Protein 3NAP (pdb70)

Foldseek 3Di:
DDQDDDDDDPDVVCVVVVNDDHADPVRDCVVVDDDCVCCVPPPPDDDDDLLVVQQDKDFWDKDQAQKKWAQQQALDAWDKDADLAAQDAGMDTDDWRGHDDSNSQVQLQFWKKFWKKKKKKAFLDCDPVFFKKKKWKDQWQAAFSGMDHDPDPPPPPTDIDMDGCVVPGMDMGIGTQQAPDGIATHNDDTDDRRGQDDRRGRSIIIIMHTPGSMMIMMMGGDNVMDGDDGHGRHDDDDPVCLCDDNSVHGRDDDHDDPVVSNPD/DVPQWPDKAFCQCVQVPDVVRPPGHRWGWMWTHDPPDIDTGRHDDDDDDPDVDDPDDPVVCPVPDDPDDDDLQNQQFDKDFQDKFKAKQVAAAFAWRDKFFPPRSVVDVSNQVSQWQFQFKFFKKKKKKFWADDQQKWFKKKKFKDFQVVPDDVVLVVVSNVHVVSRVVGQIDMDINNPDGMDMDIGGQDDPDPGQGQQVRPTGTMMIIMTTRHGTDHPDIDMIIIIMMMGTHPMDTHHGDNGRRDD/DDDDDPDDDDDDDDDDFPCPPHPDDDGPDQDPDPDRPDDDDDDPPDPPHNDDCVDCLNQQFPKWFQDKWKAFQPAAAQAFTDKDFAFQQRFDADDFDHAFAHHGTSSNQVLLLFFKKFWKKKKKKFWPDDLQWWFKKKKWFDFQWFQLPQADPVNGGPPRVPTDMDIDTDRPDGMDMDIDTTDDPDRIATADAFDAPDDPVDGRTHRDHRRGRDPVPVSGGGGMITMGTNHGTDGDPVPDDRMTMMIMIMGGDPPMDGDHRDDGRDDDDPDDHDDD

Secondary structure (DSSP, 8-state):
--SEESS----HHHHHTTSS-PPBTTS-GGGGS---HHIIIIIS----BHHHHTTS-EEEEEE--SEEEE-TT-----EEEE--STTS-SEEEE-SS----HHHHHHTTEEEEES-EEEEEEES---SSS-EEEEEEE--TTS-SS-EE---S---S--EEEEETTTT-SEEEEE----SSSSEETT----TTTTT--TTS-S-EEEEEES-S-EEEEEEE-TT-EEEEE--PPSEEESGGGG--TTSSPP------HHHHH--/-TTT-SEEEE-TTGGGG-TT-SS------EEEEETTEEEEESS-------TT--PPPGGGGTTTS-SS---HHHHHTS-EEEEEEEEETT--TT-EEEEEEETGGG--HHHHHHHTTBSEEEEEEEEEEEE---TT-EEEEEEEEEESTTTS-HHHHHHHHH-THHHHTSSEEEEETTT-SEEEEEE----SSSSEETTT-----EEEEEEEEEEEE-SS--EEEEEEEEEEEEEEE--B-------/--PPP-PPP------SSTTTT-SSS---PEE-SSSTT------SSBTTBSS-TTBHHHHTTS-EEEEEEEEETTPPTTBEEEEEESSS--EE--SS---SS-EE-HHHHHHTTEEEEES-EEEEEEEE--TT-BEEEEEEEEET--GGGTB-TTSBB--GGGS-EEEEEESS--EEEEEE----SSS-EE-PPPEE-S-TT---EE----SS-STTTTTT--EEEEEEESS--B--TTTS-SEEEEEEEEEE-TT-EEEEE-S-SEEE-SEEEE--

CATH classification: 2.60.120.20

InterPro domains:
  IPR001676 Picornavirus capsid [PF00073] (99-204)
  IPR001676 Picornavirus capsid [PF00073] (416-503)
  IPR014872 Dicistrovirus, capsid-polyprotein, C-terminal [PF08762] (636-837)
  IPR029053 Viral coat protein subunit [G3DSA:2.60.120.20] (1-255)
  IPR029053 Viral coat protein subunit [G3DSA:2.60.120.20] (313-597)
  IPR029053 Viral coat protein subunit [G3DSA:2.60.120.20] (598-868)
  IPR033703 Picornavirus/Calicivirus coat protein [cd00205] (80-249)
  IPR033703 Picornavirus/Calicivirus coat protein [cd00205] (368-573)

Organism: NCBI:txid103442

Sequence (787 aa):
VGFASAGTRDIRSSYVEGKFIPQDITGMSRNHELDEQPSQECIGERILSFSELIKRNSWRYVSDEKSLIYPAYAFDNPAAMYTAADKLPVWTLTPRSGFPTLLTSIGAMYAFYRGGIRLKIVPGVADQPKPLVEVALFTMQDQGYIIKANDYSTDFCSSNIYENFVTKGIAEVQTPYYSRVNTSVVSAPVLYNAGNISPLMPNVMYKITSNSSNILLGHSAADDFRFGFLLGAPLAISATALRDNFTGSSATVSLPTFSNFYLSKQMNVNSSQDTTFEQRSQEKVQAGEINESIEFRNQITTFVHDNPIITEQLIGDSPQPSGDVRSVSDARTHSIIDFLERPQFIGSFLWNTSDIENKEIFSLKLPDALMSPMIREKLSGFTSFSASTVFHIQVNAHPFQCGRLVLAAVPVPDILPLHRLNMLSFDVSNVITLPHVQLDISKETEVLLKIPYVSPFVQYDLVTKFTPWAAFLAHVYAPLNTPSAASLQVNVFAHFEDIKLGFPTSAIVAQSKPLTTIPPTIVVQRPSQYFNNADGVDQGLPLSLKYGNEVILKTPFAGTSSDEMALEYVLKIPNYFSRFKYSSTSLPKQVLWTSPVHPQIIRNHVTVVDAPGQPTLLAYATGFFKYWRGGLVYTFRFVKTNYHSGRVQITFHPFVGYDDVMDSDGKIVRDEYVYRVVVDLRDQTEATLVVPFTSLTPYKVCADVFNSANRPKYNYEPRDFKVYDNTTDQFFTGTLCVSALTPLVSSSAVVSSTIDVLVEVKASDDFEVAVPNTPLWLPVDSLTERP

Nearest PDB structures (foldseek):
  3nap-assembly1_A  TM=1.004E+00  e=5.883E-56  Triatoma virus
  5l7o-assembly1_A  TM=1.001E+00  e=8.497E-45  Triatoma virus
  5lk8-assembly1_A  TM=6.647E-01  e=4.390E-10  Slow bee paralysis virus
  5mv6-assembly1_A  TM=6.563E-01  e=5.537E-10  Deformed wing virus
  5aca-assembly1_3  TM=5.296E-01  e=1.315E-06  Foot-and-mouth disease virus SAT 2

Structure (mmCIF, N/CA/C/O backbone):
data_3NAP
#
_entry.id   3NAP
#
_cell.length_a   343.660
_cell.length_b   360.460
_cell.length_c   341.250
_cell.angle_alpha   90.00
_cell.angle_beta   90.00
_cell.angle_gamma   90.00
#
_symmetry.space_group_name_H-M   'P 21 21 2'
#
loop_
_entity.id
_entity.type
_entity.pdbx_description
1 polymer 'Capsid protein'
2 polymer 'Capsid protein'
3 polymer 'Capsid protein'
4 water water
#
loop_
_atom_site.group_PDB
_atom_site.id
_atom_site.type_symbol
_atom_site.label_atom_id
_atom_site.label_alt_id
_atom_site.label_comp_id
_atom_site.label_asym_id
_atom_site.label_entity_id
_atom_site.label_seq_id
_atom_site.pdbx_PDB_ins_code
_atom_site.Cartn_x
_atom_site.Cartn_y
_atom_site.Cartn_z
_atom_site.occupancy
_atom_site.B_iso_or_equiv
_atom_site.auth_seq_id
_atom_site.auth_comp_id
_atom_site.auth_asym_id
_atom_site.auth_atom_id
_atom_site.pdbx_PDB_model_num
ATOM 1 N N . VAL A 1 1 ? 195.027 279.775 144.520 1.00 74.05 1 VAL A N 1
ATOM 2 C CA . VAL A 1 1 ? 193.706 280.052 143.865 1.00 62.40 1 VAL A CA 1
ATOM 3 C C . VAL A 1 1 ? 193.765 281.476 143.329 1.00 59.31 1 VAL A C 1
ATOM 4 O O . VAL A 1 1 ? 193.015 281.856 142.424 1.00 68.64 1 VAL A O 1
ATOM 8 N N . GLY A 1 2 ? 194.702 282.238 143.887 1.00 36.36 2 GLY A N 1
ATOM 9 C CA . GLY A 1 2 ? 194.877 283.637 143.538 1.00 22.69 2 GLY A CA 1
ATOM 10 C C . GLY A 1 2 ? 194.882 284.375 144.875 1.00 27.71 2 GLY A C 1
ATOM 11 O O . GLY A 1 2 ? 193.973 284.189 145.688 1.00 26.41 2 GLY A O 1
ATOM 12 N N . PHE A 1 3 ? 195.901 285.185 145.133 1.00 17.15 3 PHE A N 1
ATOM 13 C CA . PHE A 1 3 ? 195.970 285.917 146.395 1.00 18.45 3 PHE A CA 1
ATOM 14 C C . PHE A 1 3 ? 195.024 287.115 146.453 1.00 20.76 3 PHE A C 1
ATOM 15 O O . PHE A 1 3 ? 194.498 287.453 147.522 1.00 22.33 3 PHE A O 1
ATOM 23 N N . ALA A 1 4 ? 194.792 287.743 145.301 1.00 17.08 4 ALA A N 1
ATOM 24 C CA . ALA A 1 4 ? 193.961 288.943 145.256 1.00 22.66 4 ALA A CA 1
ATOM 25 C C . ALA A 1 4 ? 192.796 288.913 144.283 1.00 18.64 4 ALA A C 1
ATOM 26 O O . ALA A 1 4 ? 192.744 288.085 143.371 1.00 35.82 4 ALA A O 1
ATOM 28 N N . SER A 1 5 ? 191.863 289.839 144.489 1.00 22.51 5 SER A N 1
ATOM 29 C CA . SER A 1 5 ? 190.718 289.975 143.599 1.00 29.56 5 SER A CA 1
ATOM 30 C C . SER A 1 5 ? 190.188 291.395 143.535 1.00 28.09 5 SER A C 1
ATOM 31 O O . SER A 1 5 ? 190.429 292.221 144.431 1.00 21.91 5 SER A O 1
ATOM 34 N N . ALA A 1 6 ? 189.478 291.663 142.445 1.00 26.00 6 ALA A N 1
ATOM 35 C CA . ALA A 1 6 ? 188.835 292.949 142.218 1.00 25.37 6 ALA A CA 1
ATOM 36 C C . ALA A 1 6 ? 187.413 292.708 142.718 1.00 23.62 6 ALA A C 1
ATOM 37 O O . ALA A 1 6 ? 186.568 292.159 142.001 1.00 24.64 6 ALA A O 1
ATOM 39 N N . GLY A 1 7 ? 187.159 293.098 143.960 1.00 24.68 7 GLY A N 1
ATOM 40 C CA . GLY A 1 7 ? 185.846 292.881 144.531 1.00 24.26 7 GLY A CA 1
ATOM 41 C C . GLY A 1 7 ? 185.943 291.817 145.609 1.00 24.75 7 GLY A C 1
ATOM 42 O O . GLY A 1 7 ? 186.890 291.031 145.636 1.00 22.97 7 GLY A O 1
ATOM 43 N N . THR A 1 8 ? 184.964 291.786 146.503 1.00 29.46 8 THR A N 1
ATOM 44 C CA . THR A 1 8 ? 184.965 290.826 147.595 1.00 27.69 8 THR A CA 1
ATOM 45 C C . THR A 1 8 ? 184.892 289.371 147.089 1.00 29.08 8 THR A C 1
ATOM 46 O O . THR A 1 8 ? 184.106 289.045 146.194 1.00 27.59 8 THR A O 1
ATOM 50 N N . ARG A 1 9 ? 185.723 288.509 147.671 1.00 23.63 9 ARG A N 1
ATOM 51 C CA . ARG A 1 9 ? 185.785 287.098 147.306 1.00 22.92 9 ARG A CA 1
ATOM 52 C C . ARG A 1 9 ? 185.769 286.222 148.572 1.00 25.84 9 ARG A C 1
ATOM 53 O O . ARG A 1 9 ? 185.160 285.151 148.598 1.00 23.31 9 ARG A O 1
ATOM 61 N N . ASP A 1 10 ? 186.440 286.684 149.623 1.00 26.02 10 ASP A N 1
ATOM 62 C CA . ASP A 1 10 ? 186.462 285.949 150.876 1.00 26.34 10 ASP A CA 1
ATOM 63 C C . ASP A 1 10 ? 185.159 286.281 151.618 1.00 27.75 10 ASP A C 1
ATOM 64 O O . ASP A 1 10 ? 185.071 287.245 152.375 1.00 26.91 10 ASP A O 1
ATOM 69 N N . ILE A 1 11 ? 184.150 285.457 151.368 1.00 25.91 11 ILE A N 1
ATOM 70 C CA . ILE A 1 11 ? 182.812 285.608 151.922 1.00 21.96 11 ILE A CA 1
ATOM 71 C C . ILE A 1 11 ? 182.646 284.630 153.095 1.00 26.10 11 ILE A C 1
ATOM 72 O O . ILE A 1 11 ? 183.041 283.461 152.998 1.00 24.20 11 ILE A O 1
ATOM 77 N N . ARG A 1 12 ? 182.082 285.116 154.202 1.00 20.03 12 ARG A N 1
ATOM 78 C CA . ARG A 1 12 ? 181.928 284.312 155.419 1.00 18.39 12 ARG A CA 1
ATOM 79 C C . ARG A 1 12 ? 181.518 282.850 155.225 1.00 25.21 12 ARG A C 1
ATOM 80 O O . ARG A 1 12 ? 182.245 281.936 155.635 1.00 20.15 12 ARG A O 1
ATOM 88 N N . SER A 1 13 ? 180.372 282.610 154.594 1.00 18.21 13 SER A N 1
ATOM 89 C CA . SER A 1 13 ? 179.935 281.231 154.423 1.00 24.28 13 SER A CA 1
ATOM 90 C C . SER A 1 13 ? 180.771 280.432 153.418 1.00 23.85 13 SER A C 1
ATOM 91 O O . SER A 1 13 ? 181.063 279.255 153.652 1.00 20.19 13 SER A O 1
ATOM 94 N N . SER A 1 14 ? 181.168 281.056 152.313 1.00 19.80 14 SER A N 1
ATOM 95 C CA . SER A 1 14 ? 181.964 280.347 151.311 1.00 20.19 14 SER A CA 1
ATOM 96 C C . SER A 1 14 ? 183.249 279.762 151.884 1.00 21.86 14 SER A C 1
ATOM 97 O O . SER A 1 14 ? 183.656 278.662 151.506 1.00 21.45 14 SER A O 1
ATOM 100 N N . TYR A 1 15 ? 183.896 280.476 152.800 1.00 19.01 15 TYR A N 1
ATOM 101 C CA . TYR A 1 15 ? 185.123 279.943 153.362 1.00 19.62 15 TYR A CA 1
ATOM 102 C C . TYR A 1 15 ? 184.834 278.768 154.294 1.00 22.71 15 TYR A C 1
ATOM 103 O O . TYR A 1 15 ? 185.474 277.713 154.189 1.00 24.04 15 TYR A O 1
ATOM 112 N N . VAL A 1 16 ? 183.879 278.947 155.208 1.00 18.35 16 VAL A N 1
ATOM 113 C CA . VAL A 1 16 ? 183.562 277.883 156.152 1.00 21.15 16 VAL A CA 1
ATOM 114 C C . VAL A 1 16 ? 183.047 276.639 155.437 1.00 25.41 16 VAL A C 1
ATOM 115 O O . VAL A 1 16 ? 183.329 275.527 155.862 1.00 22.22 16 VAL A O 1
ATOM 119 N N . GLU A 1 17 ? 182.305 276.824 154.348 1.00 23.59 17 GLU A N 1
ATOM 120 C CA . GLU A 1 17 ? 181.760 275.687 153.608 1.00 18.60 17 GLU A CA 1
ATOM 121 C C . GLU A 1 17 ? 182.780 275.070 152.656 1.00 23.80 17 GLU A C 1
ATOM 122 O O . GLU A 1 17 ? 182.470 274.123 151.944 1.00 26.65 17 GLU A O 1
ATOM 128 N N . GLY A 1 18 ? 183.992 275.611 152.622 1.00 23.61 18 GLY A N 1
ATOM 129 C CA . GLY A 1 18 ? 185.002 275.056 151.734 1.00 11.73 18 GLY A CA 1
ATOM 130 C C . GLY A 1 18 ? 184.895 275.423 150.253 1.00 25.02 18 GLY A C 1
ATOM 131 O O . GLY A 1 18 ? 185.603 274.856 149.427 1.00 24.13 18 GLY A O 1
ATOM 132 N N . LYS A 1 19 ? 184.021 276.358 149.899 1.00 19.80 19 LYS A N 1
ATOM 133 C CA . LYS A 1 19 ? 183.897 276.759 148.506 1.00 21.01 19 LYS A CA 1
ATOM 134 C C . LYS A 1 19 ? 184.992 277.779 148.156 1.00 23.97 19 LYS A C 1
ATOM 135 O O . LYS A 1 19 ? 185.467 277.814 147.029 1.00 32.28 19 LYS A O 1
ATOM 141 N N . PHE A 1 20 ? 185.386 278.621 149.108 1.00 27.86 20 PHE A N 1
ATOM 142 C CA . PHE A 1 20 ? 186.486 279.551 148.856 1.00 22.97 20 PHE A CA 1
ATOM 143 C C . PHE A 1 20 ? 187.703 278.943 149.568 1.00 26.50 20 PHE A C 1
ATOM 144 O O . PHE A 1 20 ? 187.668 278.645 150.772 1.00 26.13 20 PHE A O 1
ATOM 152 N N . ILE A 1 21 ? 188.776 278.743 148.817 1.00 22.13 21 ILE A N 1
ATOM 153 C CA . ILE A 1 21 ? 189.967 278.120 149.374 1.00 23.66 21 ILE A CA 1
ATOM 154 C C . ILE A 1 21 ? 191.188 279.006 149.223 1.00 25.75 21 ILE A C 1
ATOM 155 O O . ILE A 1 21 ? 191.849 278.998 148.188 1.00 30.31 21 ILE A O 1
ATOM 160 N N . PRO A 1 22 ? 191.510 279.778 150.268 1.00 26.79 22 PRO A N 1
ATOM 161 C CA . PRO A 1 22 ? 192.670 280.665 150.189 1.00 23.04 22 PRO A CA 1
ATOM 162 C C . PRO A 1 22 ? 193.988 279.931 149.958 1.00 19.27 22 PRO A C 1
ATOM 163 O O . PRO A 1 22 ? 194.176 278.788 150.388 1.00 22.47 22 PRO A O 1
ATOM 167 N N . GLN A 1 23 ? 194.895 280.604 149.267 1.00 18.38 23 GLN A N 1
ATOM 168 C CA . GLN A 1 23 ? 196.197 280.046 148.956 1.00 17.66 23 GLN A CA 1
ATOM 169 C C . GLN A 1 23 ? 197.203 280.300 150.075 1.00 21.32 23 GLN A C 1
ATOM 170 O O . GLN A 1 23 ? 197.195 281.359 150.714 1.00 20.32 23 GLN A O 1
ATOM 176 N N . ASP A 1 24 ? 198.061 279.317 150.321 1.00 17.02 24 ASP A N 1
ATOM 177 C CA . ASP A 1 24 ? 199.105 279.454 151.326 1.00 18.57 24 ASP A CA 1
ATOM 178 C C . ASP A 1 24 ? 200.137 280.478 150.816 1.00 20.95 24 ASP A C 1
ATOM 179 O O . ASP A 1 24 ? 200.454 280.504 149.627 1.00 15.13 24 ASP A O 1
ATOM 184 N N . ILE A 1 25 ? 200.672 281.313 151.702 1.00 15.63 25 ILE A N 1
ATOM 185 C CA . ILE A 1 25 ? 201.654 282.296 151.263 1.00 15.74 25 ILE A CA 1
ATOM 186 C C . ILE A 1 25 ? 202.845 281.627 150.559 1.00 20.18 25 ILE A C 1
ATOM 187 O O . ILE A 1 25 ? 203.483 282.249 149.722 1.00 19.73 25 ILE A O 1
ATOM 192 N N . THR A 1 26 ? 203.137 280.371 150.895 1.00 16.37 26 THR A N 1
ATOM 193 C CA . THR A 1 26 ? 204.257 279.635 150.294 1.00 18.83 26 THR A CA 1
ATOM 194 C C . THR A 1 26 ? 203.878 278.962 148.981 1.00 21.86 26 THR A C 1
ATOM 195 O O . THR A 1 26 ? 204.740 278.421 148.288 1.00 24.13 26 THR A O 1
ATOM 199 N N . GLY A 1 27 ? 202.594 278.968 148.647 1.00 23.61 27 GLY A N 1
ATOM 200 C CA . GLY A 1 27 ? 202.168 278.323 147.420 1.00 14.04 27 GLY A CA 1
ATOM 201 C C . GLY A 1 27 ? 202.035 276.800 147.525 1.00 25.70 27 GLY A C 1
ATOM 202 O O . GLY A 1 27 ? 201.621 276.156 146.571 1.00 32.24 27 GLY A O 1
ATOM 203 N N . MET A 1 28 ? 202.381 276.214 148.669 1.00 27.88 28 MET A N 1
ATOM 204 C CA . MET A 1 28 ? 202.275 274.766 148.844 1.00 22.13 28 MET A CA 1
ATOM 205 C C . MET A 1 28 ? 201.221 274.509 149.925 1.00 28.17 28 MET A C 1
ATOM 206 O O . MET A 1 28 ? 201.478 274.719 151.119 1.00 25.68 28 MET A O 1
ATOM 211 N N . SER A 1 29 ? 200.044 274.051 149.517 1.00 19.88 29 SER A N 1
ATOM 212 C CA . SER A 1 29 ? 198.962 273.784 150.464 1.00 25.93 29 SER A CA 1
ATOM 213 C C . SER A 1 29 ? 199.357 272.777 151.562 1.00 25.55 29 SER A C 1
ATOM 214 O O . SER A 1 29 ? 198.783 272.764 152.652 1.00 23.38 29 SER A O 1
ATOM 217 N N . ARG A 1 30 ? 200.319 271.920 151.253 1.00 18.55 30 ARG A N 1
ATOM 218 C CA . ARG A 1 30 ? 200.827 270.941 152.202 1.00 23.05 30 ARG A CA 1
ATOM 219 C C . ARG A 1 30 ? 201.265 271.644 153.518 1.00 27.55 30 ARG A C 1
ATOM 220 O O . ARG A 1 30 ? 201.169 271.072 154.609 1.00 24.57 30 ARG A O 1
ATOM 228 N N . ASN A 1 31 ? 201.738 272.885 153.415 1.00 20.32 31 ASN A N 1
ATOM 229 C CA . ASN A 1 31 ? 202.148 273.631 154.602 1.00 21.30 31 ASN A CA 1
ATOM 230 C C . ASN A 1 31 ? 201.034 273.942 155.617 1.00 24.50 31 ASN A C 1
ATOM 231 O O . ASN A 1 31 ? 201.340 274.316 156.751 1.00 20.63 31 ASN A O 1
ATOM 236 N N . HIS A 1 32 ? 199.758 273.812 155.225 1.00 16.29 32 HIS A N 1
ATOM 237 C CA . HIS A 1 32 ? 198.654 274.024 156.170 1.00 20.06 32 HIS A CA 1
ATOM 238 C C . HIS A 1 32 ? 197.665 272.855 156.117 1.00 19.21 32 HIS A C 1
ATOM 239 O O . HIS A 1 32 ? 196.473 272.982 156.435 1.00 24.24 32 HIS A O 1
ATOM 246 N N . GLU A 1 33 ? 198.186 271.703 155.723 1.00 21.99 33 GLU A N 1
ATOM 247 C CA . GLU A 1 33 ? 197.405 270.476 155.641 1.00 28.96 33 GLU A CA 1
ATOM 248 C C . GLU A 1 33 ? 197.537 269.771 157.004 1.00 29.21 33 GLU A C 1
ATOM 249 O O . GLU A 1 33 ? 198.619 269.751 157.611 1.00 22.62 33 GLU A O 1
ATOM 255 N N . LEU A 1 34 ? 196.436 269.214 157.494 1.00 25.35 34 LEU A N 1
ATOM 256 C CA . LEU A 1 34 ? 196.440 268.553 158.788 1.00 25.91 34 LEU A CA 1
ATOM 257 C C . LEU A 1 34 ? 197.483 267.449 158.963 1.00 24.62 34 LEU A C 1
ATOM 258 O O . LEU A 1 34 ? 197.685 266.607 158.088 1.00 35.95 34 LEU A O 1
ATOM 263 N N . ASP A 1 35 ? 198.152 267.488 160.109 1.00 29.28 35 ASP A N 1
ATOM 264 C CA . ASP A 1 35 ? 199.184 266.527 160.493 1.00 23.37 35 ASP A CA 1
ATOM 265 C C . ASP A 1 35 ? 198.693 265.933 161.829 1.00 25.85 35 ASP A C 1
ATOM 266 O O . ASP A 1 35 ? 198.526 266.655 162.818 1.00 27.75 35 ASP A O 1
ATOM 271 N N . GLU A 1 36 ? 198.446 264.630 161.868 1.00 24.26 36 GLU A N 1
ATOM 272 C CA . GLU A 1 36 ? 197.944 264.014 163.093 1.00 27.95 36 GLU A CA 1
ATOM 273 C C . GLU A 1 36 ? 198.994 263.579 164.093 1.00 23.68 36 GLU A C 1
ATOM 274 O O . GLU A 1 36 ? 198.674 263.274 165.246 1.00 26.71 36 GLU A O 1
ATOM 280 N N . GLN A 1 37 ? 200.250 263.576 163.664 1.00 15.79 37 GLN A N 1
ATOM 281 C CA . GLN A 1 37 ? 201.333 263.146 164.526 1.00 23.22 37 GLN A CA 1
ATOM 282 C C . GLN A 1 37 ? 201.437 263.941 165.834 1.00 23.28 37 GLN A C 1
ATOM 283 O O . GLN A 1 37 ? 201.574 263.355 166.909 1.00 22.87 37 GLN A O 1
ATOM 289 N N . PRO A 1 38 ? 201.358 265.280 165.766 1.00 21.71 38 PRO A N 1
ATOM 290 C CA . PRO A 1 38 ? 201.463 266.056 167.010 1.00 16.00 38 PRO A CA 1
ATOM 291 C C . PRO A 1 38 ? 200.506 265.656 168.126 1.00 22.55 38 PRO A C 1
ATOM 292 O O . PRO A 1 38 ? 200.943 265.452 169.265 1.00 19.51 38 PRO A O 1
ATOM 296 N N . SER A 1 39 ? 199.214 265.530 167.825 1.00 11.97 39 SER A N 1
ATOM 297 C CA . SER A 1 39 ? 198.274 265.170 168.884 1.00 21.07 39 SER A CA 1
ATOM 298 C C . SER A 1 39 ? 198.536 263.759 169.393 1.00 18.26 39 SER A C 1
ATOM 299 O O . SER A 1 39 ? 198.459 263.502 170.599 1.00 21.87 39 SER A O 1
ATOM 302 N N . GLN A 1 40 ? 198.869 262.850 168.485 1.00 13.55 40 GLN A N 1
ATOM 303 C CA . GLN A 1 40 ? 199.138 261.466 168.880 1.00 15.95 40 GLN A CA 1
ATOM 304 C C . GLN A 1 40 ? 200.382 261.262 169.731 1.00 18.37 40 GLN A C 1
ATOM 305 O O . GLN A 1 40 ? 200.426 260.350 170.567 1.00 25.33 40 GLN A O 1
ATOM 311 N N . GLU A 1 41 ? 201.396 262.092 169.499 1.00 15.89 41 GLU A N 1
ATOM 312 C CA . GLU A 1 41 ? 202.651 261.980 170.222 1.00 18.80 41 GLU A CA 1
ATOM 313 C C . GLU A 1 41 ? 202.773 262.850 171.445 1.00 17.13 41 GLU A C 1
ATOM 314 O O . GLU A 1 41 ? 203.448 262.467 172.401 1.00 20.67 41 GLU A O 1
ATOM 320 N N . CYS A 1 42 ? 202.132 264.016 171.416 1.00 14.67 42 CYS A N 1
ATOM 321 C CA . CYS A 1 42 ? 202.276 264.979 172.502 1.00 13.94 42 CYS A CA 1
ATOM 322 C C . CYS A 1 42 ? 201.112 265.197 173.420 1.00 16.61 42 CYS A C 1
ATOM 323 O O . CYS A 1 42 ? 201.313 265.472 174.603 1.00 17.82 42 CYS A O 1
ATOM 326 N N . ILE A 1 43 ? 199.902 265.112 172.876 1.00 11.82 43 ILE A N 1
ATOM 327 C CA . ILE A 1 43 ? 198.706 265.399 173.658 1.00 11.88 43 ILE A CA 1
ATOM 328 C C . ILE A 1 43 ? 198.011 264.164 174.173 1.00 16.69 43 ILE A C 1
ATOM 329 O O . ILE A 1 43 ? 197.755 264.063 175.370 1.00 16.04 43 ILE A O 1
ATOM 334 N N . GLY A 1 44 ? 197.700 263.234 173.272 1.00 15.14 44 GLY A N 1
ATOM 335 C CA . GLY A 1 44 ? 197.042 262.000 173.677 1.00 11.96 44 GLY A CA 1
ATOM 336 C C . GLY A 1 44 ? 195.555 261.999 173.376 1.00 18.42 44 GLY A C 1
ATOM 337 O O . GLY A 1 44 ? 194.842 261.032 173.663 1.00 19.87 44 GLY A O 1
ATOM 338 N N . GLU A 1 45 ? 195.083 263.104 172.816 1.00 14.09 45 GLU A N 1
ATOM 339 C CA . GLU A 1 45 ? 193.685 263.245 172.450 1.00 14.47 45 GLU A CA 1
ATOM 340 C C . GLU A 1 45 ? 193.636 264.385 171.455 1.00 20.37 45 GLU A C 1
ATOM 341 O O . GLU A 1 45 ? 194.612 265.122 171.255 1.00 21.31 45 GLU A O 1
ATOM 347 N N . ARG A 1 46 ? 192.485 264.536 170.836 1.00 18.29 46 ARG A N 1
ATOM 348 C CA . ARG A 1 46 ? 192.309 265.608 169.888 1.00 22.63 46 ARG A CA 1
ATOM 349 C C . ARG A 1 46 ? 190.863 266.100 169.964 1.00 19.84 46 ARG A C 1
ATOM 350 O O . ARG A 1 46 ? 189.945 265.410 169.542 1.00 23.84 46 ARG A O 1
ATOM 358 N N . ILE A 1 47 ? 190.666 267.272 170.562 1.00 19.08 47 ILE A N 1
ATOM 359 C CA . ILE A 1 47 ? 189.325 267.831 170.724 1.00 15.39 47 ILE A CA 1
ATOM 360 C C . ILE A 1 47 ? 188.824 268.449 169.421 1.00 22.02 47 ILE A C 1
ATOM 361 O O . ILE A 1 47 ? 189.520 269.234 168.795 1.00 22.73 47 ILE A O 1
ATOM 366 N N . LEU A 1 48 ? 187.618 268.087 169.004 1.00 16.24 48 LEU A N 1
ATOM 367 C CA . LEU A 1 48 ? 187.084 268.622 167.765 1.00 17.17 48 LEU A CA 1
ATOM 368 C C . LEU A 1 48 ? 185.885 269.538 167.886 1.00 18.55 48 LEU A C 1
ATOM 369 O O . LEU A 1 48 ? 185.571 270.257 166.942 1.00 15.84 48 LEU A O 1
ATOM 374 N N . SER A 1 49 ? 185.218 269.526 169.036 1.00 11.38 49 SER A N 1
ATOM 375 C CA . SER A 1 49 ? 184.008 270.320 169.191 1.00 17.01 49 SER A CA 1
ATOM 376 C C . SER A 1 49 ? 183.770 270.815 170.596 1.00 15.21 49 SER A C 1
ATOM 377 O O . SER A 1 49 ? 184.140 270.146 171.562 1.00 15.93 49 SER A O 1
ATOM 380 N N . PHE A 1 50 ? 183.127 271.974 170.714 1.00 10.57 50 PHE A N 1
ATOM 381 C CA . PHE A 1 50 ? 182.804 272.508 172.031 1.00 15.79 50 PHE A CA 1
ATOM 382 C C . PHE A 1 50 ? 181.744 271.621 172.686 1.00 17.81 50 PHE A C 1
ATOM 383 O O . PHE A 1 50 ? 181.493 271.689 173.894 1.00 21.67 50 PHE A O 1
ATOM 391 N N . SER A 1 51 ? 181.129 270.783 171.866 1.00 13.10 51 SER A N 1
ATOM 392 C CA . SER A 1 51 ? 180.154 269.814 172.331 1.00 17.63 51 SER A CA 1
ATOM 393 C C . SER A 1 51 ? 180.854 268.901 173.357 1.00 20.94 51 SER A C 1
ATOM 394 O O . SER A 1 51 ? 180.249 268.449 174.333 1.00 21.43 51 SER A O 1
ATOM 397 N N . GLU A 1 52 ? 182.132 268.616 173.123 1.00 17.54 52 GLU A N 1
ATOM 398 C CA . GLU A 1 52 ? 182.889 267.780 174.044 1.00 18.55 52 GLU A CA 1
ATOM 399 C C . GLU A 1 52 ? 183.193 268.535 175.339 1.00 20.16 52 GLU A C 1
ATOM 400 O O . GLU A 1 52 ? 183.014 268.010 176.428 1.00 20.33 52 GLU A O 1
ATOM 406 N N . LEU A 1 53 ? 183.645 269.775 175.219 1.00 14.06 53 LEU A N 1
ATOM 407 C CA . LEU A 1 53 ? 183.989 270.556 176.395 1.00 14.44 53 LEU A CA 1
ATOM 408 C C . LEU A 1 53 ? 182.827 270.822 177.346 1.00 15.73 53 LEU A C 1
ATOM 409 O O . LEU A 1 53 ? 183.021 270.801 178.558 1.00 17.95 53 LEU A O 1
ATOM 414 N N . ILE A 1 54 ? 181.624 271.073 176.825 1.00 12.97 54 ILE A N 1
ATOM 415 C CA . ILE A 1 54 ? 180.525 271.381 177.738 1.00 14.34 54 I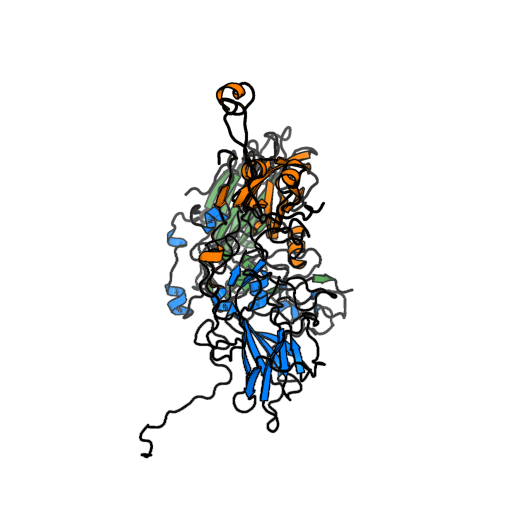LE A CA 1
ATOM 416 C C . ILE A 1 54 ? 179.991 270.174 178.483 1.00 19.00 54 ILE A C 1
ATOM 417 O O . ILE A 1 54 ? 179.134 270.318 179.355 1.00 16.45 54 ILE A O 1
ATOM 422 N N . LYS A 1 55 ? 180.487 268.986 178.147 1.00 12.64 55 LYS A N 1
ATOM 423 C CA . LYS A 1 55 ? 180.053 267.787 178.849 1.00 13.42 55 LYS A CA 1
ATOM 424 C C . LYS A 1 55 ? 180.911 267.612 180.099 1.00 15.43 55 LYS A C 1
ATOM 425 O O . LYS A 1 55 ? 180.627 266.756 180.925 1.00 18.14 55 LYS A O 1
ATOM 431 N N . ARG A 1 56 ? 181.956 268.437 180.232 1.00 12.62 56 ARG A N 1
ATOM 432 C CA . ARG A 1 56 ? 182.814 268.448 181.428 1.00 14.03 56 ARG A CA 1
ATOM 433 C C . ARG A 1 56 ? 182.106 269.341 182.463 1.00 17.73 56 ARG A C 1
ATOM 434 O O . ARG A 1 56 ? 181.632 270.420 182.127 1.00 15.21 56 ARG A O 1
ATOM 442 N N . ASN A 1 57 ? 182.049 268.906 183.714 1.00 15.08 57 ASN A N 1
ATOM 443 C CA . ASN A 1 57 ? 181.377 269.679 184.760 1.00 14.01 57 ASN A CA 1
ATOM 444 C C . ASN A 1 57 ? 182.234 270.784 185.341 1.00 13.71 57 ASN A C 1
ATOM 445 O O . ASN A 1 57 ? 183.449 270.668 185.392 1.00 17.96 57 ASN A O 1
ATOM 450 N N . SER A 1 58 ? 181.594 271.873 185.752 1.00 11.70 58 SER A N 1
ATOM 451 C CA . SER A 1 58 ? 182.300 272.992 186.379 1.00 13.76 58 SER A CA 1
ATOM 452 C C . SER A 1 58 ? 181.383 273.618 187.428 1.00 16.77 58 SER A C 1
ATOM 453 O O . SER A 1 58 ? 180.155 273.476 187.360 1.00 15.37 58 SER A O 1
ATOM 456 N N . TRP A 1 59 ? 181.976 274.278 188.417 1.00 17.73 59 TRP A N 1
ATOM 457 C CA . TRP A 1 59 ? 181.190 274.848 189.502 1.00 11.58 59 TRP A CA 1
ATOM 458 C C . TRP A 1 59 ? 180.537 276.175 189.170 1.00 14.50 59 TRP A C 1
ATOM 459 O O . TRP A 1 59 ? 181.153 277.094 188.619 1.00 22.10 59 TRP A O 1
ATOM 470 N N . ARG A 1 60 ? 179.270 276.252 189.552 1.00 16.70 60 ARG A N 1
ATOM 471 C CA . ARG A 1 60 ? 178.406 277.372 189.240 1.00 13.32 60 ARG A CA 1
ATOM 472 C C . ARG A 1 60 ? 177.961 278.290 190.370 1.00 18.96 60 ARG A C 1
ATOM 473 O O . ARG A 1 60 ? 177.899 279.506 190.207 1.00 18.97 60 ARG A O 1
ATOM 481 N N . TYR A 1 61 ? 177.669 277.714 191.523 1.00 17.64 61 TYR A N 1
ATOM 482 C CA . TYR A 1 61 ? 177.109 278.517 192.585 1.00 15.52 61 TYR A CA 1
ATOM 483 C C . TYR A 1 61 ? 177.250 277.875 193.949 1.00 18.18 61 TYR A C 1
ATOM 484 O O . TYR A 1 61 ? 177.242 276.648 194.074 1.00 20.94 61 TYR A O 1
ATOM 493 N N . VAL A 1 62 ? 177.364 278.711 194.972 1.00 13.70 62 VAL A N 1
ATOM 494 C CA . VAL A 1 62 ? 177.461 278.223 196.337 1.00 13.61 62 VAL A CA 1
ATOM 495 C C . VAL A 1 62 ? 176.219 278.673 197.083 1.00 17.44 62 VAL A C 1
ATOM 496 O O . VAL A 1 62 ? 175.888 279.851 197.068 1.00 23.55 62 VAL A O 1
ATOM 500 N N . SER A 1 63 ? 175.532 277.739 197.723 1.00 17.31 63 SER A N 1
ATOM 501 C CA . SER A 1 63 ? 174.343 278.074 198.486 1.00 19.51 63 SER A CA 1
ATOM 502 C C . SER A 1 63 ? 174.577 277.892 199.973 1.00 18.66 63 SER A C 1
ATOM 503 O O . SER A 1 63 ? 175.258 276.951 200.407 1.00 24.94 63 SER A O 1
ATOM 506 N N . ASP A 1 64 ? 173.976 278.778 200.751 1.00 18.59 64 ASP A N 1
ATOM 507 C CA . ASP A 1 64 ? 174.086 278.740 202.211 1.00 27.93 64 ASP A CA 1
ATOM 508 C C . ASP A 1 64 ? 172.697 278.404 202.823 1.00 22.53 64 ASP A C 1
ATOM 509 O O . ASP A 1 64 ? 172.455 278.606 204.014 1.00 31.28 64 ASP A O 1
ATOM 514 N N . GLU A 1 65 ? 171.797 277.903 201.982 1.00 19.56 65 GLU A N 1
ATOM 515 C CA . GLU A 1 65 ? 170.459 277.497 202.389 1.00 19.04 65 GLU A CA 1
ATOM 516 C C . GLU A 1 65 ? 170.402 275.970 202.426 1.00 21.38 65 GLU A C 1
ATOM 517 O O . GLU A 1 65 ? 170.957 275.320 201.551 1.00 23.01 65 GLU A O 1
ATOM 523 N N . LYS A 1 66 ? 169.730 275.387 203.413 1.00 17.27 66 LYS A N 1
ATOM 524 C CA . LYS A 1 66 ? 169.625 273.929 203.452 1.00 15.49 66 LYS A CA 1
ATOM 525 C C . LYS A 1 66 ? 168.616 273.426 202.418 1.00 19.78 66 LYS A C 1
ATOM 526 O O . LYS A 1 66 ? 168.737 272.301 201.907 1.00 23.71 66 LYS A O 1
ATOM 532 N N . SER A 1 67 ? 167.611 274.249 202.124 1.00 16.33 67 SER A N 1
ATOM 533 C CA . SER A 1 67 ? 166.605 273.893 201.125 1.00 18.37 67 SER A CA 1
ATOM 534 C C . SER A 1 67 ? 166.484 275.099 200.195 1.00 18.82 67 SER A C 1
ATOM 535 O O . SER A 1 67 ? 166.119 276.202 200.602 1.00 23.44 67 SER A O 1
ATOM 538 N N . LEU A 1 68 ? 166.761 274.854 198.926 1.00 19.23 68 LEU A N 1
ATOM 539 C CA . LEU A 1 68 ? 166.845 275.905 197.928 1.00 16.26 68 LEU A CA 1
ATOM 540 C C . LEU A 1 68 ? 166.073 275.658 196.636 1.00 17.05 68 LEU A C 1
ATOM 541 O O . LEU A 1 68 ? 165.969 274.522 196.180 1.00 21.55 68 LEU A O 1
ATOM 546 N N . ILE A 1 69 ? 165.532 276.721 196.047 1.00 16.72 69 ILE A N 1
ATOM 547 C CA . ILE A 1 69 ? 164.862 276.617 194.749 1.00 12.58 69 ILE A CA 1
ATOM 548 C C . ILE A 1 69 ? 165.939 277.205 193.822 1.00 18.20 69 ILE A C 1
ATOM 549 O O . ILE A 1 69 ? 166.410 278.321 194.047 1.00 18.92 69 ILE A O 1
ATOM 554 N N . TYR A 1 70 ? 166.348 276.464 192.798 1.00 14.79 70 TYR A N 1
ATOM 555 C CA . TYR A 1 70 ? 167.407 276.936 191.910 1.00 18.18 70 TYR A CA 1
ATOM 556 C C . TYR A 1 70 ? 166.997 276.884 190.421 1.00 19.52 70 TYR A C 1
ATOM 557 O O . TYR A 1 70 ? 166.480 275.869 189.962 1.00 24.68 70 TYR A O 1
ATOM 566 N N . PRO A 1 71 ? 167.227 277.983 189.658 1.00 23.97 71 PRO A N 1
ATOM 567 C CA . PRO A 1 71 ? 166.907 278.137 188.222 1.00 30.94 71 PRO A CA 1
ATOM 568 C C . PRO A 1 71 ? 167.822 277.327 187.284 1.00 32.44 71 PRO A C 1
ATOM 569 O O . PRO A 1 71 ? 168.777 277.844 186.693 1.00 28.38 71 PRO A O 1
ATOM 573 N N . ALA A 1 72 ? 167.482 276.054 187.149 1.00 25.75 72 ALA A N 1
ATOM 574 C CA . ALA A 1 72 ? 168.221 275.099 186.350 1.00 20.32 72 ALA A CA 1
ATOM 575 C C . ALA A 1 72 ? 168.717 275.551 184.976 1.00 24.01 72 ALA A C 1
ATOM 576 O O . ALA A 1 72 ? 169.904 275.442 184.671 1.00 21.77 72 ALA A O 1
ATOM 578 N N . TYR A 1 73 ? 167.813 276.046 184.143 1.00 17.57 73 TYR A N 1
ATOM 579 C CA . TYR A 1 73 ? 168.200 276.454 182.807 1.00 17.24 73 TYR A CA 1
ATOM 580 C C . TYR A 1 73 ? 168.572 277.924 182.618 1.00 17.39 73 TYR A C 1
ATOM 581 O O . TYR A 1 73 ? 168.558 278.420 181.498 1.00 29.32 73 TYR A O 1
ATOM 590 N N . ALA A 1 74 ? 168.910 278.617 183.702 1.00 19.43 74 ALA A N 1
ATOM 591 C CA . ALA A 1 74 ? 169.326 280.026 183.620 1.00 16.78 74 ALA A CA 1
ATOM 592 C C . ALA A 1 74 ? 170.842 280.032 183.362 1.00 20.83 74 ALA A C 1
ATOM 593 O O . ALA A 1 74 ? 171.619 279.557 184.189 1.00 24.23 74 ALA A O 1
ATOM 595 N N . PHE A 1 75 ? 171.266 280.574 182.227 1.00 17.08 75 PHE A N 1
ATOM 596 C CA . PHE A 1 75 ? 172.687 280.549 181.870 1.00 16.03 75 PHE A CA 1
ATOM 597 C C . PHE A 1 75 ? 173.392 281.891 181.916 1.00 18.94 75 PHE A C 1
ATOM 598 O O . PHE A 1 75 ? 174.433 282.073 181.285 1.00 18.52 75 PHE A O 1
ATOM 606 N N . ASP A 1 76 ? 172.836 282.827 182.671 1.00 15.14 76 ASP A N 1
ATOM 607 C CA . ASP A 1 76 ? 173.416 284.161 182.778 1.00 14.26 76 ASP A CA 1
ATOM 608 C C . ASP A 1 76 ? 174.753 284.167 183.502 1.00 14.88 76 ASP A C 1
ATOM 609 O O . ASP A 1 76 ? 175.055 283.271 184.290 1.00 18.83 76 ASP A O 1
ATOM 614 N N . ASN A 1 77 ? 175.545 285.194 183.239 1.00 17.48 77 ASN A N 1
ATOM 615 C CA . ASN A 1 77 ? 176.842 285.332 183.879 1.00 17.35 77 ASN A CA 1
ATOM 616 C C . ASN A 1 77 ? 176.863 286.603 184.725 1.00 17.29 77 ASN A C 1
ATOM 617 O O . ASN A 1 77 ? 176.019 287.476 184.563 1.00 17.64 77 ASN A O 1
ATOM 622 N N . PRO A 1 78 ? 177.826 286.730 185.640 1.00 18.67 78 PRO A N 1
ATOM 623 C CA . PRO A 1 78 ? 177.879 287.913 186.506 1.00 12.92 78 PRO A CA 1
ATOM 624 C C . PRO A 1 78 ? 178.075 289.269 185.864 1.00 19.05 78 PRO A C 1
ATOM 625 O O . PRO A 1 78 ? 178.600 289.384 184.756 1.00 22.40 78 PRO A O 1
ATOM 629 N N . ALA A 1 79 ? 177.638 290.293 186.589 1.00 16.78 79 ALA A N 1
ATOM 630 C CA . ALA A 1 79 ? 177.824 291.686 186.190 1.00 18.67 79 ALA A CA 1
ATOM 631 C C . ALA A 1 79 ? 179.206 292.039 186.750 1.00 19.71 79 ALA A C 1
ATOM 632 O O . ALA A 1 79 ? 179.571 291.616 187.856 1.00 18.92 79 ALA A O 1
ATOM 634 N N . ALA A 1 80 ? 179.968 292.825 186.007 1.00 14.68 80 ALA A N 1
ATOM 635 C CA . ALA A 1 80 ? 181.310 293.162 186.450 1.00 17.36 80 ALA A CA 1
ATOM 636 C C . ALA A 1 80 ? 181.556 294.654 186.500 1.00 19.85 80 ALA A C 1
ATOM 637 O O . ALA A 1 80 ? 180.978 295.415 185.715 1.00 19.33 80 ALA A O 1
ATOM 639 N N . MET A 1 81 ? 182.414 295.070 187.426 1.00 18.64 81 MET A N 1
ATOM 640 C CA . MET A 1 81 ? 182.784 296.479 187.524 1.00 23.53 81 MET A CA 1
ATOM 641 C C . MET A 1 81 ? 184.292 296.553 187.630 1.00 21.63 81 MET A C 1
ATOM 642 O O . MET A 1 81 ? 184.933 295.679 188.218 1.00 21.56 81 MET A O 1
ATOM 647 N N . TYR A 1 82 ? 184.855 297.607 187.056 1.00 23.07 82 TYR A N 1
ATOM 648 C CA . TYR A 1 82 ? 186.293 297.807 187.062 1.00 22.30 82 TYR A CA 1
ATOM 649 C C . TYR A 1 82 ? 186.641 299.207 187.506 1.00 26.81 82 TYR A C 1
ATOM 650 O O . TYR A 1 82 ? 185.906 300.150 187.226 1.00 24.80 82 TYR A O 1
ATOM 659 N N . THR A 1 83 ? 187.765 299.343 188.195 1.00 23.80 83 THR A N 1
ATOM 660 C CA . THR A 1 83 ? 188.236 300.664 188.582 1.00 27.43 83 THR A CA 1
ATOM 661 C C . THR A 1 83 ? 189.720 300.627 188.858 1.00 29.19 83 THR A C 1
ATOM 662 O O . THR A 1 83 ? 190.261 299.599 189.277 1.00 26.09 83 THR A O 1
ATOM 666 N N . ALA A 1 84 ? 190.379 301.747 188.602 1.00 28.95 84 ALA A N 1
ATOM 667 C CA . ALA A 1 84 ? 191.805 301.850 188.854 1.00 30.87 84 ALA A CA 1
ATOM 668 C C . ALA A 1 84 ? 192.021 302.908 189.930 1.00 29.61 84 ALA A C 1
ATOM 669 O O . ALA A 1 84 ? 193.147 303.305 190.215 1.00 35.26 84 ALA A O 1
ATOM 671 N N . ALA A 1 85 ? 190.920 303.347 190.532 1.00 31.25 85 ALA A N 1
ATOM 672 C CA . ALA A 1 85 ? 190.952 304.355 191.587 1.00 29.57 85 ALA A CA 1
ATOM 673 C C . ALA A 1 85 ? 191.581 303.818 192.860 1.00 34.70 85 ALA A C 1
ATOM 674 O O . ALA A 1 85 ? 191.341 302.679 193.254 1.00 39.07 85 ALA A O 1
ATOM 676 N N . ASP A 1 86 ? 192.353 304.661 193.529 1.00 38.45 86 ASP A N 1
ATOM 677 C CA . ASP A 1 86 ? 193.027 304.254 194.746 1.00 40.37 86 ASP A CA 1
ATOM 678 C C . ASP A 1 86 ? 192.189 303.645 195.840 1.00 39.05 86 ASP A C 1
ATOM 679 O O . ASP A 1 86 ? 191.082 304.088 196.127 1.00 40.72 86 ASP A O 1
ATOM 684 N N . LYS A 1 87 ? 192.750 302.600 196.432 1.00 38.05 87 LYS A N 1
ATOM 685 C CA . LYS A 1 87 ? 192.149 301.884 197.535 1.00 41.57 87 LYS A CA 1
ATOM 686 C C . LYS A 1 87 ? 190.831 301.154 197.287 1.00 40.38 87 LYS A C 1
ATOM 687 O O . LYS A 1 87 ? 190.223 300.637 198.216 1.00 46.91 87 LYS A O 1
ATOM 693 N N . LEU A 1 88 ? 190.390 301.097 196.037 1.00 40.01 88 LEU A N 1
ATOM 694 C CA . LEU A 1 88 ? 189.172 300.359 195.702 1.00 34.75 88 LEU A CA 1
ATOM 695 C C . LEU A 1 88 ? 189.560 299.030 195.049 1.00 36.51 88 LEU A C 1
ATOM 696 O O . LEU A 1 88 ? 190.551 298.962 194.320 1.00 33.52 88 LEU A O 1
ATOM 701 N N . PRO A 1 89 ? 188.802 297.953 195.305 1.00 38.17 89 PRO A N 1
ATOM 702 C CA . PRO A 1 89 ? 189.160 296.673 194.671 1.00 36.18 89 PRO A CA 1
ATOM 703 C C . PRO A 1 89 ? 189.032 296.854 193.145 1.00 31.09 89 PRO A C 1
ATOM 704 O O . PRO A 1 89 ? 188.048 297.423 192.652 1.00 25.46 89 PRO A O 1
ATOM 708 N N . VAL A 1 90 ? 190.037 296.390 192.405 1.00 24.06 90 VAL A N 1
ATOM 709 C CA . VAL A 1 90 ? 190.064 296.573 190.960 1.00 18.55 90 VAL A CA 1
ATOM 710 C C . VAL A 1 90 ? 188.879 295.986 190.208 1.00 25.12 90 VAL A C 1
ATOM 711 O O . VAL A 1 90 ? 188.283 296.654 189.349 1.00 24.29 90 VAL A O 1
ATOM 715 N N . TRP A 1 91 ? 188.528 294.747 190.537 1.00 17.77 91 TRP A N 1
ATOM 716 C CA . TRP A 1 91 ? 187.413 294.085 189.883 1.00 17.28 91 TRP A CA 1
ATOM 717 C C . TRP A 1 91 ? 186.370 293.650 190.892 1.00 21.09 91 TRP A C 1
ATOM 718 O O . TRP A 1 91 ? 186.715 293.278 192.004 1.00 21.30 91 TRP A O 1
ATOM 729 N N . THR A 1 92 ? 185.094 293.721 190.525 1.00 16.98 92 THR A N 1
ATOM 730 C CA . THR A 1 92 ? 184.054 293.200 191.402 1.00 25.56 92 THR A CA 1
ATOM 731 C C . THR A 1 92 ? 183.063 292.461 190.488 1.00 22.96 92 THR A C 1
ATOM 732 O O . THR A 1 92 ? 182.778 292.894 189.361 1.00 21.18 92 THR A O 1
ATOM 736 N N . LEU A 1 93 ? 182.582 291.320 190.962 1.00 19.46 93 LEU A N 1
ATOM 737 C CA . LEU A 1 93 ? 181.629 290.511 190.221 1.00 22.94 93 LEU A CA 1
ATOM 738 C C . LEU A 1 93 ? 180.364 290.355 191.048 1.00 23.28 93 LEU A C 1
ATOM 739 O O . LEU A 1 93 ? 180.432 290.089 192.242 1.00 32.56 93 LEU A O 1
ATOM 744 N N . THR A 1 94 ? 179.214 290.506 190.408 1.00 27.14 94 THR A N 1
ATOM 745 C CA . THR A 1 94 ? 177.931 290.367 191.083 1.00 21.59 94 THR A CA 1
ATOM 746 C C . THR A 1 94 ? 177.092 289.373 190.299 1.00 22.74 94 THR A C 1
ATOM 747 O O . THR A 1 94 ? 176.502 289.697 189.265 1.00 25.66 94 THR A O 1
ATOM 751 N N . PRO A 1 95 ? 177.001 288.148 190.800 1.00 21.72 95 PRO A N 1
ATOM 752 C CA . PRO A 1 95 ? 176.232 287.111 190.113 1.00 21.51 95 PRO A CA 1
ATOM 753 C C . PRO A 1 95 ? 174.746 287.226 190.299 1.00 21.36 95 PRO A C 1
ATOM 754 O O . PRO A 1 95 ? 174.277 287.891 191.222 1.00 25.60 95 PRO A O 1
ATOM 758 N N . ARG A 1 96 ? 174.018 286.601 189.381 1.00 22.31 96 ARG A N 1
ATOM 759 C CA . ARG A 1 96 ? 172.571 286.522 189.469 1.00 23.68 96 ARG A CA 1
ATOM 760 C C . ARG A 1 96 ? 172.362 285.008 189.717 1.00 20.40 96 ARG A C 1
ATOM 761 O O . ARG A 1 96 ? 172.203 284.587 190.855 1.00 30.68 96 ARG A O 1
ATOM 769 N N . SER A 1 97 ? 172.434 284.186 188.674 1.00 20.27 97 SER A N 1
ATOM 770 C CA . SER A 1 97 ? 172.239 282.742 188.842 1.00 23.89 97 SER A CA 1
ATOM 771 C C . SER A 1 97 ? 173.505 281.989 189.210 1.00 23.84 97 SER A C 1
ATOM 772 O O . SER A 1 97 ? 173.440 280.841 189.629 1.00 29.07 97 SER A O 1
ATOM 775 N N . GLY A 1 98 ? 174.657 282.626 189.059 1.00 21.50 98 GLY A N 1
ATOM 776 C CA . GLY A 1 98 ? 175.900 281.955 189.387 1.00 20.09 98 GLY A CA 1
ATOM 777 C C . GLY A 1 98 ? 177.089 282.503 188.625 1.00 18.10 98 GLY A C 1
ATOM 778 O O . GLY A 1 98 ? 176.984 283.514 187.931 1.00 21.87 98 GLY A O 1
ATOM 779 N N . PHE A 1 99 ? 178.236 281.851 188.763 1.00 21.10 99 PHE A N 1
ATOM 780 C CA . PHE A 1 99 ? 179.422 282.304 188.061 1.00 12.07 99 PHE A CA 1
ATOM 781 C C . PHE A 1 99 ? 179.622 281.528 186.779 1.00 16.04 99 PHE A C 1
ATOM 782 O O . PHE A 1 99 ? 178.972 280.501 186.551 1.00 17.69 99 PHE A O 1
ATOM 790 N N . PRO A 1 100 ? 180.529 282.000 185.917 1.00 17.67 100 PRO A N 1
ATOM 791 C CA . PRO A 1 100 ? 180.672 281.241 184.674 1.00 18.34 100 PRO A CA 1
ATOM 792 C C . PRO A 1 100 ? 181.238 279.837 184.720 1.00 16.40 100 PRO A C 1
ATOM 793 O O . PRO A 1 100 ? 182.156 279.540 185.459 1.00 21.46 100 PRO A O 1
ATOM 797 N N . THR A 1 101 ? 180.626 278.973 183.922 1.00 15.55 101 THR A N 1
ATOM 798 C CA . THR A 1 101 ? 181.005 277.571 183.809 1.00 12.01 101 THR A CA 1
ATOM 799 C C . THR A 1 101 ? 181.310 277.286 182.346 1.00 16.94 101 THR A C 1
ATOM 800 O O . THR A 1 101 ? 181.112 278.148 181.480 1.00 16.00 101 THR A O 1
ATOM 804 N N . LEU A 1 102 ? 181.787 276.083 182.052 1.00 11.52 102 LEU A N 1
ATOM 805 C CA . LEU A 1 102 ? 182.053 275.770 180.661 1.00 13.69 102 LEU A CA 1
ATOM 806 C C . LEU A 1 102 ? 180.713 275.876 179.926 1.00 20.25 102 LEU A C 1
ATOM 807 O O . LEU A 1 102 ? 180.635 276.462 178.848 1.00 17.35 102 LEU A O 1
ATOM 812 N N . LEU A 1 103 ? 179.650 275.352 180.534 1.00 16.05 103 LEU A N 1
ATOM 813 C CA . LEU A 1 103 ? 178.332 275.409 179.912 1.00 12.18 103 LEU A CA 1
ATOM 814 C C . LEU A 1 103 ? 177.900 276.845 179.594 1.00 22.47 103 LEU A C 1
ATOM 815 O O . LEU A 1 103 ? 177.503 277.128 178.459 1.00 15.39 103 LEU A O 1
ATOM 820 N N . THR A 1 104 ? 177.969 277.753 180.574 1.00 9.21 104 THR A N 1
ATOM 821 C CA . THR A 1 104 ? 177.523 279.121 180.310 1.00 13.20 104 THR A CA 1
ATOM 822 C C . THR A 1 104 ? 178.529 279.967 179.549 1.00 19.38 104 THR A C 1
ATOM 823 O O . THR A 1 104 ? 178.146 280.940 178.905 1.00 19.03 104 THR A O 1
ATOM 827 N N . SER A 1 105 ? 179.808 279.607 179.616 1.00 11.83 105 SER A N 1
ATOM 828 C CA . SER A 1 105 ? 180.820 280.383 178.909 1.00 14.68 105 SER A CA 1
ATOM 829 C C . SER A 1 105 ? 180.813 280.060 177.431 1.00 15.92 105 SER A C 1
ATOM 830 O O . SER A 1 105 ? 180.975 280.952 176.608 1.00 16.28 105 SER A O 1
ATOM 833 N N . ILE A 1 106 ? 180.624 278.787 177.092 1.00 13.84 106 ILE A N 1
ATOM 834 C CA . ILE A 1 106 ? 180.544 278.385 175.694 1.00 14.04 106 ILE A CA 1
ATOM 835 C C . ILE A 1 106 ? 179.177 278.878 175.184 1.00 19.88 106 ILE A C 1
ATOM 836 O O . ILE A 1 106 ? 179.046 279.387 174.063 1.00 18.31 106 ILE A O 1
ATOM 841 N N . GLY A 1 107 ? 178.162 278.737 176.029 1.00 13.84 107 GLY A N 1
ATO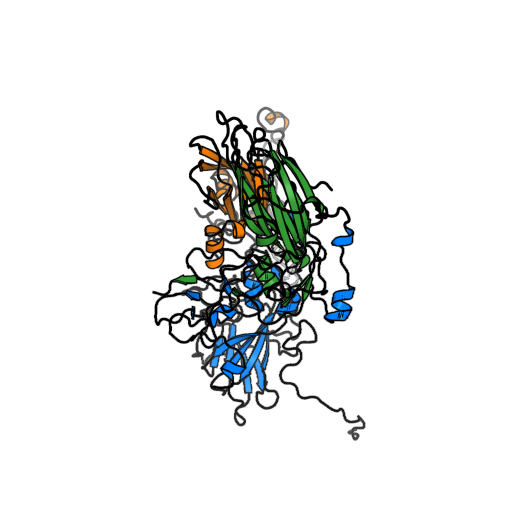M 842 C CA . GLY A 1 107 ? 176.823 279.152 175.652 1.00 8.37 107 GLY A CA 1
ATOM 843 C C . GLY A 1 107 ? 176.705 280.627 175.318 1.00 18.01 107 GLY A C 1
ATOM 844 O O . GLY A 1 107 ? 175.907 281.008 174.461 1.00 14.03 107 GLY A O 1
ATOM 845 N N . ALA A 1 108 ? 177.499 281.464 175.979 1.00 12.71 108 ALA A N 1
ATOM 846 C CA . ALA A 1 108 ? 177.436 282.894 175.721 1.00 14.17 108 ALA A CA 1
ATOM 847 C C . ALA A 1 108 ? 177.801 283.276 174.277 1.00 17.65 108 ALA A C 1
ATOM 848 O O . ALA A 1 108 ? 177.564 284.409 173.860 1.00 20.91 108 ALA A O 1
ATOM 850 N N . MET A 1 109 ? 178.374 282.343 173.515 1.00 11.84 109 MET A N 1
ATOM 851 C CA . MET A 1 109 ? 178.714 282.621 172.116 1.00 15.12 109 MET A CA 1
ATOM 852 C C . MET A 1 109 ? 177.522 282.376 171.191 1.00 16.00 109 MET A C 1
ATOM 853 O O . MET A 1 109 ? 177.548 282.790 170.030 1.00 19.51 109 MET A O 1
ATOM 858 N N . TYR A 1 110 ? 176.485 281.706 171.701 1.00 13.21 110 TYR A N 1
ATOM 859 C CA . TYR A 1 110 ? 175.313 281.356 170.890 1.00 15.23 110 TYR A CA 1
ATOM 860 C C . TYR A 1 110 ? 174.004 281.995 171.328 1.00 17.12 110 TYR A C 1
ATOM 861 O O . TYR A 1 110 ? 173.881 282.501 172.438 1.00 24.47 110 TYR A O 1
ATOM 870 N N . ALA A 1 111 ? 173.012 281.946 170.452 1.00 13.40 111 ALA A N 1
ATOM 871 C CA . ALA A 1 111 ? 171.706 282.506 170.778 1.00 13.98 111 ALA A CA 1
ATOM 872 C C . ALA A 1 111 ? 170.755 281.445 171.335 1.00 15.93 111 ALA A C 1
ATOM 873 O O . ALA A 1 111 ? 169.960 281.728 172.231 1.00 16.32 111 ALA A O 1
ATOM 875 N N . PHE A 1 112 ? 170.856 280.218 170.826 1.00 14.79 112 PHE A N 1
ATOM 876 C CA . PHE A 1 112 ? 169.930 279.165 171.228 1.00 14.05 112 PHE A CA 1
ATOM 877 C C . PHE A 1 112 ? 170.523 277.870 171.766 1.00 18.89 112 PHE A C 1
ATOM 878 O O . PHE A 1 112 ? 171.715 277.598 171.616 1.00 20.28 112 PHE A O 1
ATOM 886 N N . TYR A 1 113 ? 169.656 277.055 172.364 1.00 15.07 113 TYR A N 1
ATOM 887 C CA . TYR A 1 113 ? 170.046 275.737 172.861 1.00 14.74 113 TYR A CA 1
ATOM 888 C C . TYR A 1 113 ? 168.825 274.832 172.935 1.00 17.64 113 TYR A C 1
ATOM 889 O O . TYR A 1 113 ? 167.693 275.296 172.831 1.00 17.63 113 TYR A O 1
ATOM 898 N N . ARG A 1 114 ? 169.073 273.539 173.089 1.00 14.23 114 ARG A N 1
ATOM 899 C CA . ARG A 1 114 ? 168.018 272.550 173.260 1.00 12.70 114 ARG A CA 1
ATOM 900 C C . ARG A 1 114 ? 168.678 271.346 173.900 1.00 17.72 114 ARG A C 1
ATOM 901 O O . ARG A 1 114 ? 169.888 271.129 173.717 1.00 15.45 114 ARG A O 1
ATOM 909 N N . GLY A 1 115 ? 167.904 270.582 174.670 1.00 10.11 115 GLY A N 1
ATOM 910 C CA . GLY A 1 115 ? 168.453 269.390 175.299 1.00 12.69 115 GLY A CA 1
ATOM 911 C C . GLY A 1 115 ? 168.568 269.508 176.799 1.00 16.81 115 GLY A C 1
ATOM 912 O O . GLY A 1 115 ? 168.360 270.578 177.357 1.00 14.78 115 GLY A O 1
ATOM 913 N N . GLY A 1 116 ? 168.919 268.407 177.455 1.00 16.22 116 GLY A N 1
ATOM 914 C CA . GLY A 1 116 ? 169.022 268.415 178.903 1.00 11.63 116 GLY A CA 1
ATOM 915 C C . GLY A 1 116 ? 170.368 268.788 179.487 1.00 18.13 116 GLY A C 1
ATOM 916 O O . GLY A 1 116 ? 171.360 268.952 178.779 1.00 15.86 116 GLY A O 1
ATOM 917 N N . ILE A 1 117 ? 170.397 268.903 180.807 1.00 13.83 117 ILE A N 1
ATOM 918 C CA . ILE A 1 117 ? 171.610 269.271 181.503 1.00 15.07 117 ILE A CA 1
ATOM 919 C C . ILE A 1 117 ? 171.823 268.368 182.700 1.00 16.79 117 ILE A C 1
ATOM 920 O O . ILE A 1 117 ? 170.940 267.606 183.082 1.00 17.88 117 ILE A O 1
ATOM 925 N N . ARG A 1 118 ? 173.010 268.452 183.282 1.00 15.84 118 ARG A N 1
ATOM 926 C CA . ARG A 1 118 ? 173.356 267.636 184.434 1.00 11.17 118 ARG A CA 1
ATOM 927 C C . ARG A 1 118 ? 173.758 268.527 185.598 1.00 13.64 118 ARG A C 1
ATOM 928 O O . ARG A 1 118 ? 174.257 269.642 185.407 1.00 17.19 118 ARG A O 1
ATOM 936 N N . LEU A 1 119 ? 173.526 268.028 186.805 1.00 12.20 119 LEU A N 1
ATOM 937 C CA . LEU A 1 119 ? 173.820 268.771 188.025 1.00 11.42 119 LEU A CA 1
ATOM 938 C C . LEU A 1 119 ? 174.726 267.936 188.936 1.00 18.38 119 LEU A C 1
ATOM 939 O O . LEU A 1 119 ? 174.560 266.712 189.039 1.00 18.18 119 LEU A O 1
ATOM 944 N N . LYS A 1 120 ? 175.695 268.591 189.572 1.00 15.92 120 LYS A N 1
ATOM 945 C CA . LYS A 1 120 ? 176.600 267.917 190.503 1.00 14.24 120 LYS A CA 1
ATOM 946 C C . LYS A 1 120 ? 176.561 268.760 191.774 1.00 16.20 120 LYS A C 1
ATOM 947 O O . LYS A 1 120 ? 176.538 269.996 191.706 1.00 17.04 120 LYS A O 1
ATOM 953 N N . ILE A 1 121 ? 176.532 268.097 192.928 1.00 14.62 121 ILE A N 1
ATOM 954 C CA . ILE A 1 121 ? 176.505 268.800 194.208 1.00 12.55 121 ILE A CA 1
ATOM 955 C C . ILE A 1 121 ? 177.541 268.276 195.199 1.00 17.47 121 ILE A C 1
ATOM 956 O O . ILE A 1 121 ? 177.577 267.070 195.490 1.00 19.02 121 ILE A O 1
ATOM 961 N N . VAL A 1 122 ? 178.381 269.182 195.704 1.00 14.71 122 VAL A N 1
ATOM 962 C CA . VAL A 1 122 ? 179.394 268.852 196.711 1.00 13.91 122 VAL A CA 1
ATOM 963 C C . VAL A 1 122 ? 178.875 269.436 198.028 1.00 17.37 122 VAL A C 1
ATOM 964 O O . VAL A 1 122 ? 178.467 270.597 198.092 1.00 18.08 122 VAL A O 1
ATOM 968 N N . PRO A 1 123 ? 178.867 268.629 199.094 1.00 18.83 123 PRO A N 1
ATOM 969 C CA . PRO A 1 123 ? 178.375 269.114 200.391 1.00 13.51 123 PRO A CA 1
ATOM 970 C C . PRO A 1 123 ? 179.432 269.815 201.221 1.00 18.31 123 PRO A C 1
ATOM 971 O O . PRO A 1 123 ? 180.596 269.415 201.208 1.00 19.82 123 PRO A O 1
ATOM 975 N N . GLY A 1 124 ? 179.034 270.863 201.938 1.00 17.64 124 GLY A N 1
ATOM 976 C CA . GLY A 1 124 ? 179.977 271.540 202.817 1.00 14.33 124 GLY A CA 1
ATOM 977 C C . GLY A 1 124 ? 180.229 270.613 204.008 1.00 17.89 124 GLY A C 1
ATOM 978 O O . GLY A 1 124 ? 181.321 270.543 204.566 1.00 21.51 124 GLY A O 1
ATOM 979 N N . VAL A 1 125 ? 179.185 269.889 204.392 1.00 16.61 125 VAL A N 1
ATOM 980 C CA . VAL A 1 125 ? 179.264 268.934 205.477 1.00 16.00 125 VAL A CA 1
ATOM 981 C C . VAL A 1 125 ? 178.482 267.663 205.166 1.00 17.93 125 VAL A C 1
ATOM 982 O O . VAL A 1 125 ? 177.316 267.721 204.787 1.00 21.54 125 VAL A O 1
ATOM 986 N N . ALA A 1 126 ? 179.132 266.516 205.313 1.00 14.95 126 ALA A N 1
ATOM 987 C CA . ALA A 1 126 ? 178.469 265.235 205.105 1.00 15.65 126 ALA A CA 1
ATOM 988 C C . ALA A 1 126 ? 178.045 264.825 206.527 1.00 20.94 126 ALA A C 1
ATOM 989 O O . ALA A 1 126 ? 178.837 264.259 207.285 1.00 21.21 126 ALA A O 1
ATOM 991 N N . ASP A 1 127 ? 176.804 265.155 206.881 1.00 18.92 127 ASP A N 1
ATOM 992 C CA . ASP A 1 127 ? 176.245 264.887 208.207 1.00 18.87 127 ASP A CA 1
ATOM 993 C C . ASP A 1 127 ? 175.835 263.428 208.354 1.00 19.19 127 ASP A C 1
ATOM 994 O O . ASP A 1 127 ? 174.844 262.993 207.765 1.00 22.77 127 ASP A O 1
ATOM 999 N N . GLN A 1 128 ? 176.576 262.671 209.157 1.00 17.35 128 GLN A N 1
ATOM 1000 C CA . GLN A 1 128 ? 176.288 261.244 209.300 1.00 19.30 128 GLN A CA 1
ATOM 1001 C C . GLN A 1 128 ? 174.839 260.858 209.677 1.00 15.63 128 GLN A C 1
ATOM 1002 O O . GLN A 1 128 ? 174.242 259.996 209.044 1.00 24.16 128 GLN A O 1
ATOM 1008 N N . PRO A 1 129 ? 174.260 261.492 210.702 1.00 20.07 129 PRO A N 1
ATOM 1009 C CA . PRO A 1 129 ? 172.882 261.208 211.146 1.00 20.34 129 PRO A CA 1
ATOM 1010 C C . PRO A 1 129 ? 171.810 261.539 210.094 1.00 22.97 129 PRO A C 1
ATOM 1011 O O . PRO A 1 129 ? 170.786 260.859 210.031 1.00 26.03 129 PRO A O 1
ATOM 1015 N N . LYS A 1 130 ? 172.028 262.599 209.307 1.00 18.44 130 LYS A N 1
ATOM 1016 C CA . LYS A 1 130 ? 171.089 263.021 208.242 1.00 20.34 130 LYS A CA 1
ATOM 1017 C C . LYS A 1 130 ? 171.937 263.254 206.989 1.00 19.11 130 LYS A C 1
ATOM 1018 O O . LYS A 1 130 ? 172.164 264.388 206.565 1.00 18.10 130 LYS A O 1
ATOM 1024 N N . PRO A 1 131 ? 172.376 262.166 206.353 1.00 18.81 131 PRO A N 1
ATOM 1025 C CA . PRO A 1 131 ? 173.224 262.211 205.164 1.00 15.32 131 PRO A CA 1
ATOM 1026 C C . PRO A 1 131 ? 172.611 262.379 203.791 1.00 20.17 131 PRO A C 1
ATOM 1027 O O . PRO A 1 131 ? 173.344 262.565 202.824 1.00 19.24 131 PRO A O 1
ATOM 1031 N N . LEU A 1 132 ? 171.294 262.302 203.684 1.00 16.15 132 LEU A N 1
ATOM 1032 C CA . LEU A 1 132 ? 170.670 262.379 202.373 1.00 15.52 132 LEU A CA 1
ATOM 1033 C C . LEU A 1 132 ? 170.545 263.764 201.762 1.00 18.15 132 LEU A C 1
ATOM 1034 O O . LEU A 1 132 ? 170.526 264.763 202.478 1.00 18.22 132 LEU A O 1
ATOM 1039 N N . VAL A 1 133 ? 170.499 263.810 200.427 1.00 15.51 133 VAL A N 1
ATOM 1040 C CA . VAL A 1 133 ? 170.270 265.057 199.676 1.00 12.83 133 VAL A CA 1
ATOM 1041 C C . VAL A 1 133 ? 169.118 264.700 198.752 1.00 18.10 133 VAL A C 1
ATOM 1042 O O . VAL A 1 133 ? 169.129 263.628 198.123 1.00 15.72 133 VAL A O 1
ATOM 1046 N N . GLU A 1 134 ? 168.160 265.595 198.610 1.00 16.15 134 GLU A N 1
ATOM 1047 C CA . GLU A 1 134 ? 167.093 265.339 197.661 1.00 12.83 134 GLU A CA 1
ATOM 1048 C C . GLU A 1 134 ? 167.169 266.399 196.565 1.00 16.80 134 GLU A C 1
ATOM 1049 O O . GLU A 1 134 ? 167.378 267.583 196.853 1.00 18.61 134 GLU A O 1
ATOM 1055 N N . VAL A 1 135 ? 167.067 265.987 195.309 1.00 14.54 135 VAL A N 1
ATOM 1056 C CA . VAL A 1 135 ? 166.979 266.986 194.255 1.00 12.54 135 VAL A CA 1
ATOM 1057 C C . VAL A 1 135 ? 165.628 266.665 193.619 1.00 17.73 135 VAL A C 1
ATOM 1058 O O . VAL A 1 135 ? 165.381 265.541 193.172 1.00 19.88 135 VAL A O 1
ATOM 1062 N N . ALA A 1 136 ? 164.737 267.646 193.624 1.00 17.01 136 ALA A N 1
ATOM 1063 C CA . ALA A 1 136 ? 163.398 267.463 193.075 1.00 14.91 136 ALA A CA 1
ATOM 1064 C C . ALA A 1 136 ? 163.101 268.407 191.926 1.00 15.39 136 ALA A C 1
ATOM 1065 O O . ALA A 1 136 ? 163.560 269.553 191.906 1.00 17.75 136 ALA A O 1
ATOM 1067 N N . LEU A 1 137 ? 162.326 267.919 190.968 1.00 17.57 137 LEU A N 1
ATOM 1068 C CA . LEU A 1 137 ? 161.910 268.737 189.842 1.00 13.99 137 LEU A CA 1
ATOM 1069 C C . LEU A 1 137 ? 160.916 269.726 190.478 1.00 17.30 137 LEU A C 1
ATOM 1070 O O . LEU A 1 137 ? 160.028 269.335 191.228 1.00 20.33 137 LEU A O 1
ATOM 1075 N N . PHE A 1 138 ? 161.075 271.010 190.214 1.00 17.50 138 PHE A N 1
ATOM 1076 C CA . PHE A 1 138 ? 160.180 272.006 190.802 1.00 17.19 138 PHE A CA 1
ATOM 1077 C C . PHE A 1 138 ? 159.399 272.723 189.694 1.00 21.39 138 PHE A C 1
ATOM 1078 O O . PHE A 1 138 ? 159.983 273.380 188.828 1.00 20.07 138 PHE A O 1
ATOM 1086 N N . THR A 1 139 ? 158.078 272.626 189.739 1.00 16.21 139 THR A N 1
ATOM 1087 C CA . THR A 1 139 ? 157.274 273.201 188.677 1.00 17.50 139 THR A CA 1
ATOM 1088 C C . THR A 1 139 ? 156.229 274.264 188.998 1.00 20.71 139 THR A C 1
ATOM 1089 O O . THR A 1 139 ? 155.499 274.654 188.087 1.00 23.00 139 THR A O 1
ATOM 1093 N N . MET A 1 140 ? 156.138 274.727 190.251 1.00 18.59 140 MET A N 1
ATOM 1094 C CA . MET A 1 140 ? 155.133 275.746 190.617 1.00 20.57 140 MET A CA 1
ATOM 1095 C C . MET A 1 140 ? 155.148 276.896 189.625 1.00 20.83 140 MET A C 1
ATOM 1096 O O . MET A 1 140 ? 156.195 277.499 189.362 1.00 27.98 140 MET A O 1
ATOM 1101 N N . GLN A 1 141 ? 153.977 277.179 189.065 1.00 16.77 141 GLN A N 1
ATOM 1102 C CA . GLN A 1 141 ? 153.824 278.219 188.062 1.00 20.88 141 GLN A CA 1
ATOM 1103 C C . GLN A 1 141 ? 154.074 279.624 188.590 1.00 21.71 141 GLN A C 1
ATOM 1104 O O . GLN A 1 141 ? 154.524 280.507 187.866 1.00 29.20 141 GLN A O 1
ATOM 1110 N N . ASP A 1 142 ? 153.803 279.793 189.872 1.00 25.55 142 ASP A N 1
ATOM 1111 C CA . ASP A 1 142 ? 153.961 281.045 190.586 1.00 29.39 142 ASP A CA 1
ATOM 1112 C C . ASP A 1 142 ? 155.408 281.502 190.830 1.00 31.68 142 ASP A C 1
ATOM 1113 O O . ASP A 1 142 ? 155.663 282.692 190.894 1.00 45.23 142 ASP A O 1
ATOM 1118 N N . GLN A 1 143 ? 156.336 280.560 191.006 1.00 30.55 143 GLN A N 1
ATOM 1119 C CA . GLN A 1 143 ? 157.744 280.872 191.282 1.00 28.51 143 GLN A CA 1
ATOM 1120 C C . GLN A 1 143 ? 158.483 281.601 190.196 1.00 28.39 143 GLN A C 1
ATOM 1121 O O . GLN A 1 143 ? 158.423 281.204 189.043 1.00 28.23 143 GLN A O 1
ATOM 1127 N N . GLY A 1 144 ? 159.217 282.643 190.576 1.00 25.36 144 GLY A N 1
ATOM 1128 C CA . GLY A 1 144 ? 160.028 283.353 189.602 1.00 22.24 144 GLY A CA 1
ATOM 1129 C C . GLY A 1 144 ? 161.246 282.484 189.292 1.00 28.41 144 GLY A C 1
ATOM 1130 O O . GLY A 1 144 ? 161.738 281.731 190.155 1.00 28.12 144 GLY A O 1
ATOM 1131 N N . TYR A 1 145 ? 161.739 282.578 188.063 1.00 23.40 145 TYR A N 1
ATOM 1132 C CA . TYR A 1 145 ? 162.876 281.767 187.656 1.00 24.47 145 TYR A CA 1
ATOM 1133 C C . TYR A 1 145 ? 164.176 282.374 188.179 1.00 23.74 145 TYR A C 1
ATOM 1134 O O . TYR A 1 145 ? 165.043 282.817 187.412 1.00 25.23 145 TYR A O 1
ATOM 1143 N N . ILE A 1 146 ? 164.288 282.376 189.503 1.00 20.93 146 ILE A N 1
ATOM 1144 C CA . ILE A 1 146 ? 165.434 282.924 190.224 1.00 22.18 146 ILE A CA 1
ATOM 1145 C C . ILE A 1 146 ? 165.753 282.063 191.445 1.00 24.38 146 ILE A C 1
ATOM 1146 O O . ILE A 1 146 ? 164.953 281.216 191.845 1.00 29.09 146 ILE A O 1
ATOM 1151 N N . ILE A 1 147 ? 166.920 282.306 192.039 1.00 22.97 147 ILE A N 1
ATOM 1152 C CA . ILE A 1 147 ? 167.351 281.580 193.224 1.00 19.84 147 ILE A CA 1
ATOM 1153 C C . ILE A 1 147 ? 166.557 282.083 194.427 1.00 22.00 147 ILE A C 1
ATOM 1154 O O . ILE A 1 147 ? 166.405 283.286 194.612 1.00 29.89 147 ILE A O 1
ATOM 1159 N N . LYS A 1 148 ? 166.052 281.167 195.242 1.00 21.33 148 LYS A N 1
ATOM 1160 C CA . LYS A 1 148 ? 165.274 281.552 196.412 1.00 24.21 148 LYS A CA 1
ATOM 1161 C C . LYS A 1 148 ? 165.269 280.423 197.446 1.00 25.35 148 LYS A C 1
ATOM 1162 O O . LYS A 1 148 ? 165.251 279.243 197.093 1.00 29.37 148 LYS A O 1
ATOM 1168 N N . ALA A 1 149 ? 165.311 280.782 198.723 1.00 18.90 149 ALA A N 1
ATOM 1169 C CA . ALA A 1 149 ? 165.264 279.778 199.784 1.00 23.66 149 ALA A CA 1
ATOM 1170 C C . ALA A 1 149 ? 163.877 279.154 199.733 1.00 23.64 149 ALA A C 1
ATOM 1171 O O . ALA A 1 149 ? 162.894 279.853 199.505 1.00 26.98 149 ALA A O 1
ATOM 1173 N N . ASN A 1 150 ? 163.796 277.846 199.953 1.00 27.96 150 ASN A N 1
ATOM 1174 C CA . ASN A 1 150 ? 162.519 277.152 199.907 1.00 27.46 150 ASN A CA 1
ATOM 1175 C C . ASN A 1 150 ? 161.611 277.502 201.087 1.00 33.93 150 ASN A C 1
ATOM 1176 O O . ASN A 1 150 ? 161.970 277.274 202.240 1.00 35.10 150 ASN A O 1
ATOM 1181 N N . ASP A 1 151 ? 160.431 278.035 200.770 1.00 46.07 151 ASP A N 1
ATOM 1182 C CA . ASP A 1 151 ? 159.410 278.432 201.750 1.00 56.47 151 ASP A CA 1
ATOM 1183 C C . ASP A 1 151 ? 158.130 277.591 201.532 1.00 58.22 151 ASP A C 1
ATOM 1184 O O . ASP A 1 151 ? 157.167 277.702 202.292 1.00 59.88 151 ASP A O 1
ATOM 1189 N N . TYR A 1 152 ? 158.138 276.762 200.484 1.00 58.04 152 TYR A N 1
ATOM 1190 C CA . TYR A 1 152 ? 157.009 275.886 200.137 1.00 58.92 152 TYR A CA 1
ATOM 1191 C C . TYR A 1 152 ? 156.952 274.656 201.055 1.00 52.84 152 TYR A C 1
ATOM 1192 O O . TYR A 1 152 ? 157.972 274.036 201.367 1.00 61.69 152 TYR A O 1
ATOM 1201 N N . SER A 1 153 ? 155.748 274.307 201.481 1.00 39.68 153 SER A N 1
ATOM 1202 C CA . SER A 1 153 ? 155.550 273.161 202.349 1.00 47.69 153 SER A CA 1
ATOM 1203 C C . SER A 1 153 ? 154.369 272.358 201.820 1.00 43.68 153 SER A C 1
ATOM 1204 O O . SER A 1 153 ? 153.768 271.567 202.548 1.00 40.93 153 SER A O 1
ATOM 1207 N N . THR A 1 154 ? 154.060 272.563 200.540 1.00 43.29 154 THR A N 1
ATOM 1208 C CA . THR A 1 154 ? 152.927 271.906 199.895 1.00 43.27 154 THR A CA 1
ATOM 1209 C C . THR A 1 154 ? 153.215 271.349 198.499 1.00 46.93 154 THR A C 1
ATOM 1210 O O . THR A 1 154 ? 152.285 271.130 197.720 1.00 46.06 154 THR A O 1
ATOM 1214 N N . ASP A 1 155 ? 154.480 271.111 198.167 1.00 45.86 155 ASP A N 1
ATOM 1215 C CA . ASP A 1 155 ? 154.784 270.599 196.836 1.00 51.20 155 ASP A CA 1
ATOM 1216 C C . ASP A 1 155 ? 154.884 269.076 196.795 1.00 47.14 155 ASP A C 1
ATOM 1217 O O . ASP A 1 155 ? 155.926 268.496 196.461 1.00 58.84 155 ASP A O 1
ATOM 1222 N N . PHE A 1 156 ? 153.768 268.437 197.127 1.00 33.14 156 PHE A N 1
ATOM 1223 C CA . PHE A 1 156 ? 153.667 266.987 197.133 1.00 34.61 156 PHE A CA 1
ATOM 1224 C C . PHE A 1 156 ? 153.818 266.330 195.733 1.00 36.20 156 PHE A C 1
ATOM 1225 O O . PHE A 1 156 ? 153.754 266.997 194.689 1.00 37.38 156 PHE A O 1
ATOM 1233 N N . CYS A 1 157 ? 154.033 265.016 195.734 1.00 34.92 157 CYS A N 1
ATOM 1234 C CA . CYS A 1 157 ? 154.179 264.210 194.513 1.00 28.35 157 CYS A CA 1
ATOM 1235 C C . CYS A 1 157 ? 155.111 264.704 193.410 1.00 34.89 157 CYS A C 1
ATOM 1236 O O . CYS A 1 157 ? 154.796 264.565 192.216 1.00 26.92 157 CYS A O 1
ATOM 1239 N N . SER A 1 158 ? 156.254 265.270 193.799 1.00 24.19 158 SER A N 1
ATOM 1240 C CA . SER A 1 158 ? 157.225 265.730 192.823 1.00 22.25 158 SER A CA 1
ATOM 1241 C C . SER A 1 158 ? 158.142 264.577 192.384 1.00 21.07 158 SER A C 1
ATOM 1242 O O . SER A 1 158 ? 158.179 263.507 193.004 1.00 20.19 158 SER A O 1
ATOM 1245 N N . SER A 1 159 ? 158.856 264.797 191.290 1.00 16.45 159 SER A N 1
ATOM 1246 C CA . SER A 1 159 ? 159.821 263.833 190.788 1.00 16.91 159 SER A CA 1
ATOM 1247 C C . SER A 1 159 ? 161.075 264.046 191.658 1.00 16.80 159 SER A C 1
ATOM 1248 O O . SER A 1 159 ? 161.677 265.121 191.616 1.00 20.72 159 SER A O 1
ATOM 1251 N N . ASN A 1 160 ? 161.462 263.037 192.441 1.00 17.42 160 ASN A N 1
ATOM 1252 C CA . ASN A 1 160 ? 162.610 263.161 193.344 1.00 14.02 160 ASN A CA 1
ATOM 1253 C C . ASN A 1 160 ? 163.715 262.141 193.153 1.00 17.02 160 ASN A C 1
ATOM 1254 O O . ASN A 1 160 ? 163.457 260.988 192.797 1.00 23.65 160 ASN A O 1
ATOM 1259 N N . ILE A 1 161 ? 164.951 262.576 193.390 1.00 13.24 161 ILE A N 1
ATOM 1260 C CA . ILE A 1 161 ? 166.088 261.665 193.346 1.00 15.48 161 ILE A CA 1
ATOM 1261 C C . ILE A 1 161 ? 166.788 261.874 194.687 1.00 17.32 161 ILE A C 1
ATOM 1262 O O . ILE A 1 161 ? 166.729 262.968 195.268 1.00 14.18 161 ILE A O 1
ATOM 1267 N N . TYR A 1 162 ? 167.400 260.815 195.206 1.00 16.35 162 TYR A N 1
ATOM 1268 C CA . TYR A 1 162 ? 168.101 260.899 196.482 1.00 13.98 162 TYR A CA 1
ATOM 1269 C C . TYR A 1 162 ? 169.511 260.388 196.326 1.00 17.99 162 TYR A C 1
ATOM 1270 O O . TYR A 1 162 ? 169.758 259.360 195.696 1.00 14.19 162 TYR A O 1
ATOM 1279 N N . GLU A 1 163 ? 170.446 261.106 196.918 1.00 12.79 163 GLU A N 1
ATOM 1280 C CA . GLU A 1 163 ? 171.833 260.712 196.839 1.00 16.22 163 GLU A CA 1
ATOM 1281 C C . GLU A 1 163 ? 172.293 260.783 198.319 1.00 15.54 163 GLU A C 1
ATOM 1282 O O . GLU A 1 163 ? 171.643 261.428 199.158 1.00 18.34 163 GLU A O 1
ATOM 1288 N N . ASN A 1 164 ? 173.365 260.079 198.663 1.00 15.72 164 ASN A N 1
ATOM 1289 C CA . ASN A 1 164 ? 173.843 260.018 200.061 1.00 10.93 164 ASN A CA 1
ATOM 1290 C C . ASN A 1 164 ? 175.244 260.639 200.182 1.00 18.26 164 ASN A C 1
ATOM 1291 O O . ASN A 1 164 ? 176.212 260.108 199.618 1.00 18.71 164 ASN A O 1
ATOM 1296 N N . PHE A 1 165 ? 175.365 261.748 200.915 1.00 12.40 165 PHE A N 1
ATOM 1297 C CA . PHE A 1 165 ? 176.664 262.422 201.035 1.00 15.40 165 PHE A CA 1
ATOM 1298 C C . PHE A 1 165 ? 177.691 261.635 201.819 1.00 18.33 165 PHE A C 1
ATOM 1299 O O . PHE A 1 165 ? 178.883 261.879 201.690 1.00 18.91 165 PHE A O 1
ATOM 1307 N N . VAL A 1 166 ? 177.237 260.696 202.640 1.00 15.05 166 VAL A N 1
ATOM 1308 C CA . VAL A 1 166 ? 178.161 259.902 203.428 1.00 14.80 166 VAL A CA 1
ATOM 1309 C C . VAL A 1 166 ? 178.628 258.649 202.677 1.00 18.20 166 VAL A C 1
ATOM 1310 O O . VAL A 1 166 ? 179.813 258.389 202.606 1.00 16.86 166 VAL A O 1
ATOM 1314 N N . THR A 1 167 ? 177.722 257.884 202.090 1.00 16.55 167 THR A N 1
ATOM 1315 C CA . THR A 1 167 ? 178.151 256.691 201.370 1.00 13.90 167 THR A CA 1
ATOM 1316 C C . THR A 1 167 ? 178.743 256.974 199.982 1.00 21.78 167 THR A C 1
ATOM 1317 O O . THR A 1 167 ? 179.472 256.150 199.440 1.00 17.68 167 THR A O 1
ATOM 1321 N N . LYS A 1 168 ? 178.428 258.124 199.392 1.00 20.05 168 LYS A N 1
ATOM 1322 C CA . LYS A 1 168 ? 178.948 258.450 198.058 1.00 17.29 168 LYS A CA 1
ATOM 1323 C C . LYS A 1 168 ? 179.775 259.741 198.117 1.00 22.25 168 LYS A C 1
ATOM 1324 O O . LYS A 1 168 ? 180.976 259.724 197.832 1.00 22.31 168 LYS A O 1
ATOM 1330 N N . GLY A 1 169 ? 179.148 260.855 198.493 1.00 18.34 169 GLY A N 1
ATOM 1331 C CA . GLY A 1 169 ? 179.898 262.093 198.624 1.00 14.32 169 GLY A CA 1
ATOM 1332 C C . GLY A 1 169 ? 179.557 263.236 197.692 1.00 18.23 169 GLY A C 1
ATOM 1333 O O . GLY A 1 169 ? 179.732 264.391 198.058 1.00 19.47 169 GLY A O 1
ATOM 1334 N N . ILE A 1 170 ? 179.106 262.920 196.483 1.00 15.29 170 ILE A N 1
ATOM 1335 C CA . ILE A 1 170 ? 178.722 263.938 195.514 1.00 12.63 170 ILE A CA 1
ATOM 1336 C C . ILE A 1 170 ? 177.405 263.500 194.880 1.00 17.98 170 ILE A C 1
ATOM 1337 O O . ILE A 1 170 ? 177.246 262.335 194.505 1.00 20.49 170 ILE A O 1
ATOM 1342 N N . ALA A 1 171 ? 176.447 264.417 194.796 1.00 13.63 171 ALA A N 1
ATOM 1343 C CA . ALA A 1 171 ? 175.150 264.100 194.203 1.00 11.78 171 ALA A CA 1
ATOM 1344 C C . ALA A 1 171 ? 175.231 264.335 192.697 1.00 16.35 171 ALA A C 1
ATOM 1345 O O . ALA A 1 171 ? 175.816 265.328 192.255 1.00 15.43 171 ALA A O 1
ATOM 1347 N N . GLU A 1 172 ? 174.649 263.419 191.924 1.00 12.71 172 GLU A N 1
ATOM 1348 C CA . GLU A 1 172 ? 174.657 263.498 190.465 1.00 13.06 172 GLU A CA 1
ATOM 1349 C C . GLU A 1 172 ? 173.251 263.378 189.889 1.00 21.25 172 GLU A C 1
ATOM 1350 O O . GLU A 1 172 ? 172.549 262.387 190.104 1.00 18.15 172 GLU A O 1
ATOM 1356 N N . VAL A 1 173 ? 172.860 264.387 189.122 1.00 15.22 173 VAL A N 1
ATOM 1357 C CA . VAL A 1 173 ? 171.532 264.423 188.555 1.00 11.73 173 VAL A CA 1
ATOM 1358 C C . VAL A 1 173 ? 171.540 264.689 187.057 1.00 16.14 173 VAL A C 1
ATOM 1359 O O . VAL A 1 173 ? 172.448 265.342 186.543 1.00 19.75 173 VAL A O 1
ATOM 1363 N N . GLN A 1 174 ? 170.535 264.167 186.359 1.00 15.89 174 GLN A N 1
ATOM 1364 C CA . GLN A 1 174 ? 170.359 264.445 184.930 1.00 19.51 174 GLN A CA 1
ATOM 1365 C C . GLN A 1 174 ? 168.950 265.036 184.789 1.00 19.39 174 GLN A C 1
ATOM 1366 O O . GLN A 1 174 ? 167.990 264.514 185.356 1.00 19.73 174 GLN A O 1
ATOM 1372 N N . THR A 1 175 ? 168.835 266.124 184.041 1.00 17.47 175 THR A N 1
ATOM 1373 C CA . THR A 1 175 ? 167.563 266.818 183.865 1.00 13.76 175 THR A CA 1
ATOM 1374 C C . THR A 1 175 ? 167.108 266.744 182.428 1.00 15.25 175 THR A C 1
ATOM 1375 O O . THR A 1 175 ? 167.843 267.127 181.528 1.00 19.90 175 THR A O 1
ATOM 1379 N N . PRO A 1 176 ? 165.885 266.271 182.186 1.00 16.53 176 PRO A N 1
ATOM 1380 C CA . PRO A 1 176 ? 165.425 266.195 180.787 1.00 12.66 176 PRO A CA 1
ATOM 1381 C C . PRO A 1 176 ? 165.155 267.593 180.228 1.00 15.38 176 PRO A C 1
ATOM 1382 O O . PRO A 1 176 ? 164.965 268.546 180.985 1.00 13.05 176 PRO A O 1
ATOM 1386 N N . TYR A 1 177 ? 165.153 267.726 178.910 1.00 14.11 177 TYR A N 1
ATOM 1387 C CA . TYR A 1 177 ? 164.874 269.025 178.297 1.00 12.90 177 TYR A CA 1
ATOM 1388 C C . TYR A 1 177 ? 163.497 269.529 178.784 1.00 16.94 177 TYR A C 1
ATOM 1389 O O . TYR A 1 177 ? 163.381 270.671 179.212 1.00 16.03 177 TYR A O 1
ATOM 1398 N N . TYR A 1 178 ? 162.463 268.686 178.731 1.00 11.86 178 TYR A N 1
ATOM 1399 C CA . TYR A 1 178 ? 161.129 269.069 179.230 1.00 12.81 178 TYR A CA 1
ATOM 1400 C C . TYR A 1 178 ? 160.746 270.503 178.870 1.00 17.91 178 TYR A C 1
ATOM 1401 O O . TYR A 1 178 ? 160.376 271.299 179.733 1.00 13.78 178 TYR A O 1
ATOM 1410 N N . SER A 1 179 ? 160.801 270.808 177.581 1.00 15.47 179 SER A N 1
ATOM 1411 C CA . SER A 1 179 ? 160.530 272.145 177.085 1.00 14.66 179 SER A CA 1
ATOM 1412 C C . SER A 1 179 ? 159.220 272.234 176.317 1.00 16.21 179 SER A C 1
ATOM 1413 O O . SER A 1 179 ? 158.807 271.265 175.698 1.00 15.39 179 SER A O 1
ATOM 1416 N N . ARG A 1 180 ? 158.572 273.393 176.332 1.00 12.61 180 ARG A N 1
ATOM 1417 C CA . ARG A 1 180 ? 157.338 273.547 175.570 1.00 15.43 180 ARG A CA 1
ATOM 1418 C C . ARG A 1 180 ? 157.640 273.867 174.101 1.00 19.46 180 ARG A C 1
ATOM 1419 O O . ARG A 1 180 ? 156.731 273.860 173.256 1.00 21.40 180 ARG A O 1
ATOM 1427 N N . VAL A 1 181 ? 158.912 274.139 173.797 1.00 12.54 181 VAL A N 1
ATOM 1428 C CA . VAL A 1 181 ? 159.341 274.465 172.426 1.00 12.41 181 VAL A CA 1
ATOM 1429 C C . VAL A 1 181 ? 160.589 273.658 172.066 1.00 16.74 181 VAL A C 1
ATOM 1430 O O . VAL A 1 181 ? 161.207 273.062 172.941 1.00 14.94 181 VAL A O 1
ATOM 1434 N N . ASN A 1 182 ? 160.974 273.642 170.791 1.00 11.74 182 ASN A N 1
ATOM 1435 C CA . ASN A 1 182 ? 162.149 272.873 170.400 1.00 12.37 182 ASN A CA 1
ATOM 1436 C C . ASN A 1 182 ? 163.445 273.679 170.320 1.00 18.30 182 ASN A C 1
ATOM 1437 O O . ASN A 1 182 ? 164.511 273.122 170.042 1.00 17.36 182 ASN A O 1
ATOM 1442 N N . THR A 1 183 ? 163.352 274.978 170.583 1.00 15.48 183 THR A N 1
ATOM 1443 C CA . THR A 1 183 ? 164.509 275.869 170.515 1.00 13.28 183 THR A CA 1
ATOM 1444 C C . THR A 1 183 ? 164.414 276.852 171.671 1.00 16.03 183 THR A C 1
ATOM 1445 O O . THR A 1 183 ? 163.512 277.680 171.701 1.00 20.89 183 THR A O 1
ATOM 1449 N N . SER A 1 184 ? 165.325 276.761 172.628 1.00 11.19 184 SER A N 1
ATOM 1450 C CA . SER A 1 184 ? 165.303 277.684 173.763 1.00 11.55 184 SER A CA 1
ATOM 1451 C C . SER A 1 184 ? 166.282 278.831 173.536 1.00 15.35 184 SER A C 1
ATOM 1452 O O . SER A 1 184 ? 167.175 278.753 172.683 1.00 19.46 184 SER A O 1
ATOM 1455 N N . VAL A 1 185 ? 166.126 279.891 174.316 1.00 12.67 185 VAL A N 1
ATOM 1456 C CA . VAL A 1 185 ? 166.976 281.067 174.176 1.00 13.09 185 VAL A CA 1
ATOM 1457 C C . VAL A 1 185 ? 167.992 281.172 175.306 1.00 16.29 185 VAL A C 1
ATOM 1458 O O . VAL A 1 185 ? 167.616 281.210 176.472 1.00 19.13 185 VAL A O 1
ATOM 1462 N N . VAL A 1 186 ? 169.277 281.212 174.956 1.00 15.88 186 VAL A N 1
ATOM 1463 C CA . VAL A 1 186 ? 170.340 281.327 175.954 1.00 16.98 186 VAL A CA 1
ATOM 1464 C C . VAL A 1 186 ? 170.165 282.633 176.730 1.00 21.57 186 VAL A C 1
ATOM 1465 O O . VAL A 1 186 ? 170.015 283.708 176.127 1.00 24.54 186 VAL A O 1
ATOM 1469 N N . SER A 1 187 ? 170.192 282.543 178.058 1.00 22.02 187 SER A N 1
ATOM 1470 C CA . SER A 1 187 ? 170.038 283.719 178.937 1.00 30.03 187 SER A CA 1
ATOM 1471 C C . SER A 1 187 ? 168.850 284.593 178.591 1.00 27.86 187 SER A C 1
ATOM 1472 O O . SER A 1 187 ? 168.962 285.826 178.498 1.00 27.23 187 SER A O 1
ATOM 1475 N N . ALA A 1 188 ? 167.711 283.944 178.390 1.00 32.71 188 ALA A N 1
ATOM 1476 C CA . ALA A 1 188 ? 166.483 284.660 178.105 1.00 36.14 188 ALA A CA 1
ATOM 1477 C C . ALA A 1 188 ? 166.208 285.579 179.304 1.00 39.03 188 ALA A C 1
ATOM 1478 O O . ALA A 1 188 ? 166.619 285.292 180.428 1.00 41.89 188 ALA A O 1
ATOM 1480 N N . PRO A 1 189 ? 165.508 286.695 179.082 1.00 47.06 189 PRO A N 1
ATOM 1481 C CA . PRO A 1 189 ? 165.213 287.606 180.192 1.00 48.15 189 PRO A CA 1
ATOM 1482 C C . PRO A 1 189 ? 164.148 287.045 181.158 1.00 46.38 189 PRO A C 1
ATOM 1483 O O . PRO A 1 189 ? 163.111 286.488 180.749 1.00 46.88 189 PRO A O 1
ATOM 1487 N N . VAL A 1 190 ? 164.419 287.187 182.447 1.00 49.81 190 VAL A N 1
ATOM 1488 C CA . VAL A 1 190 ? 163.496 286.726 183.480 1.00 54.56 190 VAL A CA 1
ATOM 1489 C C . VAL A 1 190 ? 162.891 287.990 184.065 1.00 55.57 190 VAL A C 1
ATOM 1490 O O . VAL A 1 190 ? 163.609 288.950 184.341 1.00 54.16 190 VAL A O 1
ATOM 1494 N N . LEU A 1 191 ? 161.578 287.996 184.250 1.00 66.26 191 LEU A N 1
ATOM 1495 C CA . LEU A 1 191 ? 160.908 289.181 184.778 1.00 72.39 191 LEU A CA 1
ATOM 1496 C C . LEU A 1 191 ? 160.182 288.953 186.130 1.00 86.49 191 LEU A C 1
ATOM 1497 O O . LEU A 1 191 ? 160.057 287.795 186.620 1.00 72.52 191 LEU A O 1
ATOM 1502 N N . TYR A 1 192 ? 159.735 290.070 186.731 1.00 94.40 192 TYR A N 1
ATOM 1503 C CA . TYR A 1 192 ? 159.020 290.084 188.027 1.00 100.64 192 TYR A CA 1
ATOM 1504 C C . TYR A 1 192 ? 157.721 289.269 187.991 1.00 98.29 192 TYR A C 1
ATOM 1505 O O . TYR A 1 192 ? 157.507 288.338 188.778 1.00 91.44 192 TYR A O 1
ATOM 1514 N N . ASN A 1 193 ? 156.865 289.651 187.052 1.00 101.40 193 ASN A N 1
ATOM 1515 C CA . ASN A 1 193 ? 155.574 289.008 186.803 1.00 101.38 193 ASN A CA 1
ATOM 1516 C C . ASN A 1 193 ? 155.733 287.540 186.349 1.00 91.34 193 ASN A C 1
ATOM 1517 O O . ASN A 1 193 ? 155.004 286.646 186.786 1.00 98.71 193 ASN A O 1
ATOM 1522 N N . ALA A 1 194 ? 156.703 287.342 185.459 1.00 83.55 194 ALA A N 1
ATOM 1523 C CA . ALA A 1 194 ? 157.039 286.085 184.805 1.00 67.96 194 ALA A CA 1
ATOM 1524 C C . ALA A 1 194 ? 156.596 284.746 185.395 1.00 62.67 194 ALA A C 1
ATOM 1525 O O . ALA A 1 194 ? 155.857 283.998 184.741 1.00 59.44 194 ALA A O 1
ATOM 1527 N N . GLY A 1 195 ? 157.031 284.433 186.612 1.00 47.74 195 GLY A N 1
ATOM 1528 C CA . GLY A 1 195 ? 156.678 283.137 187.148 1.00 31.30 195 GLY A CA 1
ATOM 1529 C C . GLY A 1 195 ? 157.513 282.061 186.443 1.00 33.58 195 GLY A C 1
ATOM 1530 O O . GLY A 1 195 ? 158.631 282.324 185.956 1.00 29.16 195 GLY A O 1
ATOM 1531 N N . ASN A 1 196 ? 156.959 280.854 186.344 1.00 22.83 196 ASN A N 1
ATOM 1532 C CA . ASN A 1 196 ? 157.673 279.724 185.755 1.00 20.68 196 ASN A CA 1
ATOM 1533 C C . ASN A 1 196 ? 156.873 279.117 184.591 1.00 26.70 196 ASN A C 1
ATOM 1534 O O . ASN A 1 196 ? 156.611 277.909 184.548 1.00 22.45 196 ASN A O 1
ATOM 1539 N N . ILE A 1 197 ? 156.493 279.963 183.639 1.00 18.23 197 ILE A N 1
ATOM 1540 C CA . ILE A 1 197 ? 155.724 279.497 182.499 1.00 17.06 197 ILE A CA 1
ATOM 1541 C C . ILE A 1 197 ? 156.218 280.039 181.153 1.00 18.76 197 ILE A C 1
ATOM 1542 O O . ILE A 1 197 ? 155.597 279.769 180.124 1.00 23.16 197 ILE A O 1
ATOM 1547 N N . SER A 1 198 ? 157.316 280.792 181.144 1.00 15.53 198 SER A N 1
ATOM 1548 C CA . SER A 1 198 ? 157.821 281.347 179.888 1.00 18.10 198 SER A CA 1
ATOM 1549 C C . SER A 1 198 ? 158.246 280.268 178.910 1.00 18.17 198 SER A C 1
ATOM 1550 O O . SER A 1 198 ? 158.907 279.316 179.282 1.00 25.61 198 SER A O 1
ATOM 1553 N N . PRO A 1 199 ? 157.894 280.421 177.634 1.00 18.60 199 PRO A N 1
ATOM 1554 C CA . PRO A 1 199 ? 158.288 279.400 176.658 1.00 14.84 199 PRO A CA 1
ATOM 1555 C C . PRO A 1 199 ? 159.775 279.434 176.293 1.00 18.65 199 PRO A C 1
ATOM 1556 O O . PRO A 1 199 ? 160.282 278.499 175.678 1.00 20.81 199 PRO A O 1
ATOM 1560 N N . LEU A 1 200 ? 160.479 280.491 176.687 1.00 15.80 200 LEU A N 1
ATOM 1561 C CA . LEU A 1 200 ? 161.888 280.628 176.329 1.00 16.24 200 LEU A CA 1
ATOM 1562 C C . LEU A 1 200 ? 162.898 279.691 177.019 1.00 20.64 200 LEU A C 1
ATOM 1563 O O . LEU A 1 200 ? 164.080 279.667 176.659 1.00 22.92 200 LEU A O 1
ATOM 1568 N N . MET A 1 201 ? 162.429 278.889 177.969 1.00 20.64 201 MET A N 1
ATOM 1569 C CA . MET A 1 201 ? 163.287 277.969 178.735 1.00 23.95 201 MET A CA 1
ATOM 1570 C C . MET A 1 201 ? 162.382 276.873 179.246 1.00 21.44 201 MET A C 1
ATOM 1571 O O . MET A 1 201 ? 161.178 277.066 179.363 1.00 18.11 201 MET A O 1
ATOM 1576 N N . PRO A 1 202 ? 162.947 275.704 179.557 1.00 20.48 202 PRO A N 1
ATOM 1577 C CA . PRO A 1 202 ? 162.096 274.629 180.076 1.00 15.40 202 PRO A CA 1
ATOM 1578 C C . PRO A 1 202 ? 161.420 275.175 181.361 1.00 19.60 202 PRO A C 1
ATOM 1579 O O . PRO A 1 202 ? 162.072 275.841 182.164 1.00 16.38 202 PRO A O 1
ATOM 1583 N N . ASN A 1 203 ? 160.130 274.896 181.556 1.00 13.03 203 ASN A N 1
ATOM 1584 C CA . ASN A 1 203 ? 159.398 275.399 182.722 1.00 14.28 203 ASN A CA 1
ATOM 1585 C C . ASN A 1 203 ? 159.620 274.504 183.922 1.00 19.21 203 ASN A C 1
ATOM 1586 O O . ASN A 1 203 ? 158.694 274.064 184.612 1.00 19.32 203 ASN A O 1
ATOM 1591 N N . VAL A 1 204 ? 160.890 274.325 184.227 1.00 19.70 204 VAL A N 1
ATOM 1592 C CA . VAL A 1 204 ? 161.263 273.398 185.257 1.00 13.77 204 VAL A CA 1
ATOM 1593 C C . VAL A 1 204 ? 162.471 273.955 186.035 1.00 17.69 204 VAL A C 1
ATOM 1594 O O . VAL A 1 204 ? 163.360 274.555 185.445 1.00 18.36 204 VAL A O 1
ATOM 1598 N N . MET A 1 205 ? 162.474 273.811 187.359 1.00 18.44 205 MET A N 1
ATOM 1599 C CA . MET A 1 205 ? 163.590 274.279 188.203 1.00 14.78 205 MET A CA 1
ATOM 1600 C C . MET A 1 205 ? 163.968 273.150 189.168 1.00 16.81 205 MET A C 1
ATOM 1601 O O . MET A 1 205 ? 163.367 272.079 189.140 1.00 17.27 205 MET A O 1
ATOM 1606 N N . TYR A 1 206 ? 164.952 273.382 190.028 1.00 15.42 206 TYR A N 1
ATOM 1607 C CA . TYR A 1 206 ? 165.341 272.364 191.006 1.00 12.93 206 TYR A CA 1
ATOM 1608 C C . TYR A 1 206 ? 164.957 272.816 192.407 1.00 17.72 206 TYR A C 1
ATOM 1609 O O . TYR A 1 206 ? 164.972 274.012 192.701 1.00 15.77 206 TYR A O 1
ATOM 1618 N N . LYS A 1 207 ? 164.615 271.859 193.266 1.00 16.93 207 LYS A N 1
ATOM 1619 C CA . LYS A 1 207 ? 164.385 272.145 194.681 1.00 12.23 207 LYS A CA 1
ATOM 1620 C C . LYS A 1 207 ? 165.413 271.188 195.311 1.00 18.57 207 LYS A C 1
ATOM 1621 O O . LYS A 1 207 ? 165.320 269.968 195.177 1.00 15.98 207 LYS A O 1
ATOM 1627 N N . ILE A 1 208 ? 166.421 271.757 195.952 1.00 12.79 208 ILE A N 1
ATOM 1628 C CA . ILE A 1 208 ? 167.507 270.989 196.542 1.00 14.66 208 ILE A CA 1
ATOM 1629 C C . ILE A 1 208 ? 167.455 271.064 198.057 1.00 18.83 208 ILE A C 1
ATOM 1630 O O . ILE A 1 208 ? 167.398 272.154 198.629 1.00 21.09 208 ILE A O 1
ATOM 1635 N N . THR A 1 209 ? 167.470 269.908 198.707 1.00 15.82 209 THR A N 1
ATOM 1636 C CA . THR A 1 209 ? 167.396 269.863 200.163 1.00 14.20 209 THR A CA 1
ATOM 1637 C C . THR A 1 209 ? 168.349 268.849 200.774 1.00 18.21 209 THR A C 1
ATOM 1638 O O . THR A 1 209 ? 168.451 267.706 200.304 1.00 20.45 209 THR A O 1
ATOM 1642 N N . SER A 1 210 ? 169.037 269.264 201.830 1.00 12.09 210 SER A N 1
ATOM 1643 C CA . SER A 1 210 ? 169.940 268.371 202.551 1.00 15.27 210 SER A CA 1
ATOM 1644 C C . SER A 1 210 ? 170.115 268.957 203.938 1.00 17.93 210 SER A C 1
ATOM 1645 O O . SER A 1 210 ? 169.560 270.017 204.245 1.00 17.61 210 SER A O 1
ATOM 1648 N N . ASN A 1 211 ? 170.877 268.275 204.785 1.00 16.09 211 ASN A N 1
ATOM 1649 C CA . ASN A 1 211 ? 171.114 268.818 206.102 1.00 17.64 211 ASN A CA 1
ATOM 1650 C C . ASN A 1 211 ? 172.477 269.490 206.179 1.00 20.85 211 ASN A C 1
ATOM 1651 O O . ASN A 1 211 ? 172.935 269.844 207.262 1.00 21.78 211 ASN A O 1
ATOM 1656 N N . SER A 1 212 ? 173.136 269.655 205.033 1.00 18.38 212 SER A N 1
ATOM 1657 C CA . SER A 1 212 ? 174.424 270.352 205.001 1.00 19.15 212 SER A CA 1
ATOM 1658 C C . SER A 1 212 ? 174.115 271.855 204.981 1.00 21.17 212 SER A C 1
ATOM 1659 O O . SER A 1 212 ? 173.272 272.305 204.194 1.00 24.14 212 SER A O 1
ATOM 1662 N N . SER A 1 213 ? 174.782 272.640 205.818 1.00 23.94 213 SER A N 1
ATOM 1663 C CA . SER A 1 213 ? 174.479 274.076 205.844 1.00 33.18 213 SER A CA 1
ATOM 1664 C C . SER A 1 213 ? 174.863 274.777 204.553 1.00 23.93 213 SER A C 1
ATOM 1665 O O . SER A 1 213 ? 174.267 275.791 204.212 1.00 23.47 213 SER A O 1
ATOM 1668 N N . ASN A 1 214 ? 175.845 274.234 203.837 1.00 22.45 214 ASN A N 1
ATOM 1669 C CA . ASN A 1 214 ? 176.292 274.815 202.569 1.00 18.12 214 ASN A CA 1
ATOM 1670 C C . ASN A 1 214 ? 176.488 273.747 201.527 1.00 20.82 214 ASN A C 1
ATOM 1671 O O . ASN A 1 214 ? 176.844 272.618 201.855 1.00 22.37 214 ASN A O 1
ATOM 1676 N N . ILE A 1 215 ? 176.263 274.108 200.270 1.00 14.96 215 ILE A N 1
ATOM 1677 C CA . ILE A 1 215 ? 176.501 273.183 199.177 1.00 15.45 215 ILE A CA 1
ATOM 1678 C C . ILE A 1 215 ? 177.085 273.951 198.006 1.00 18.07 215 ILE A C 1
ATOM 1679 O O . ILE A 1 215 ? 176.894 275.171 197.885 1.00 17.58 215 ILE A O 1
ATOM 1684 N N . LEU A 1 216 ? 177.838 273.233 197.175 1.00 16.92 216 LEU A N 1
ATOM 1685 C CA . LEU A 1 216 ? 178.479 273.787 195.990 1.00 12.68 216 LEU A CA 1
ATOM 1686 C C . LEU A 1 216 ? 177.798 273.124 194.781 1.00 15.77 216 LEU A C 1
ATOM 1687 O O . LEU A 1 216 ? 177.822 271.896 194.656 1.00 18.82 216 LEU A O 1
ATOM 1692 N N . LEU A 1 217 ? 177.167 273.917 193.912 1.00 14.43 217 LEU A N 1
ATOM 1693 C CA . LEU A 1 217 ? 176.468 273.360 192.741 1.00 13.56 217 LEU A CA 1
ATOM 1694 C C . LEU A 1 217 ? 177.248 273.514 191.448 1.00 15.61 217 LEU A C 1
ATOM 1695 O O . LEU A 1 217 ? 177.844 274.564 191.185 1.00 18.11 217 LEU A O 1
ATOM 1700 N N . GLY A 1 218 ? 177.219 272.472 190.627 1.00 11.91 218 GLY A N 1
ATOM 1701 C CA . GLY A 1 218 ? 177.918 272.529 189.356 1.00 7.30 218 GLY A CA 1
ATOM 1702 C C . GLY A 1 218 ? 177.064 271.899 188.274 1.00 14.14 218 GLY A C 1
ATOM 1703 O O . GLY A 1 218 ? 176.084 271.195 188.564 1.00 14.70 218 GLY A O 1
ATOM 1704 N N . HIS A 1 219 ? 177.408 272.149 187.017 1.00 8.84 219 HIS A N 1
ATOM 1705 C CA . HIS A 1 219 ? 176.625 271.552 185.953 1.00 12.03 219 HIS A CA 1
ATOM 1706 C C . HIS A 1 219 ? 177.400 271.314 184.680 1.00 14.48 219 HIS A C 1
ATOM 1707 O O . HIS A 1 219 ? 178.589 271.660 184.569 1.00 14.02 219 HIS A O 1
ATOM 1714 N N . SER A 1 220 ? 176.716 270.679 183.735 1.00 11.79 220 SER A N 1
ATOM 1715 C CA . SER A 1 220 ? 177.278 270.382 182.424 1.00 12.76 220 SER A CA 1
ATOM 1716 C C . SER A 1 220 ? 176.120 269.999 181.514 1.00 17.06 220 SER A C 1
ATOM 1717 O O . SER A 1 220 ? 174.982 269.828 181.965 1.00 17.84 220 SER A O 1
ATOM 1720 N N . ALA A 1 221 ? 176.414 269.872 180.229 1.00 10.92 221 ALA A N 1
ATOM 1721 C CA . ALA A 1 221 ? 175.410 269.468 179.258 1.00 16.40 221 ALA A CA 1
ATOM 1722 C C . ALA A 1 221 ? 175.134 267.966 179.362 1.00 18.07 221 ALA A C 1
ATOM 1723 O O . ALA A 1 221 ? 176.031 267.186 179.696 1.00 19.44 221 ALA A O 1
ATOM 1725 N N . ALA A 1 222 ? 173.896 267.563 179.097 1.00 13.44 222 ALA A N 1
ATOM 1726 C CA . ALA A 1 222 ? 173.572 266.138 179.076 1.00 17.23 222 ALA A CA 1
ATOM 1727 C C . ALA A 1 222 ? 173.946 265.681 177.656 1.00 17.04 222 ALA A C 1
ATOM 1728 O O . ALA A 1 222 ? 174.357 266.487 176.812 1.00 19.79 222 ALA A O 1
ATOM 1730 N N . ASP A 1 223 ? 173.774 264.405 177.365 1.00 19.13 223 ASP A N 1
ATOM 1731 C CA . ASP A 1 223 ? 174.182 263.912 176.063 1.00 17.86 223 ASP A CA 1
ATOM 1732 C C . ASP A 1 223 ? 173.351 264.395 174.882 1.00 18.97 223 ASP A C 1
ATOM 1733 O O . ASP A 1 223 ? 173.798 264.300 173.754 1.00 25.16 223 ASP A O 1
ATOM 1738 N N . ASP A 1 224 ? 172.161 264.931 175.118 1.00 19.98 224 ASP A N 1
ATOM 1739 C CA . ASP A 1 224 ? 171.342 265.410 173.996 1.00 15.50 224 ASP A CA 1
ATOM 1740 C C . ASP A 1 224 ? 171.319 266.939 173.856 1.00 18.38 224 ASP A C 1
ATOM 1741 O O . ASP A 1 224 ? 170.477 267.488 173.162 1.00 21.77 224 ASP A O 1
ATOM 1746 N N . PHE A 1 225 ? 172.263 267.617 174.493 1.00 15.38 225 PHE A N 1
ATOM 1747 C CA . PHE A 1 225 ? 172.314 269.068 174.470 1.00 15.66 225 PHE A CA 1
ATOM 1748 C C . PHE A 1 225 ? 173.085 269.672 173.292 1.00 12.18 225 PHE A C 1
ATOM 1749 O O . PHE A 1 225 ? 174.088 269.127 172.842 1.00 24.85 225 PHE A O 1
ATOM 1757 N N . ARG A 1 226 ? 172.610 270.813 172.802 1.00 16.42 226 ARG A N 1
ATOM 1758 C CA . ARG A 1 226 ? 173.272 271.513 171.706 1.00 15.11 226 ARG A CA 1
ATOM 1759 C C . ARG A 1 226 ? 173.048 273.008 171.766 1.00 17.10 226 ARG A C 1
ATOM 1760 O O . ARG A 1 226 ? 171.980 273.455 172.201 1.00 20.97 226 ARG A O 1
ATOM 1768 N N . PHE A 1 227 ? 174.060 273.770 171.346 1.00 15.04 227 PHE A N 1
ATOM 1769 C CA . PHE A 1 227 ? 173.954 275.228 171.234 1.00 13.33 227 PHE A CA 1
ATOM 1770 C C . PHE A 1 227 ? 173.803 275.493 169.727 1.00 16.32 227 PHE A C 1
ATOM 1771 O O . PHE A 1 227 ? 174.289 274.707 168.902 1.00 19.81 227 PHE A O 1
ATOM 1779 N N . GLY A 1 228 ? 173.100 276.562 169.366 1.00 18.52 228 GLY A N 1
ATOM 1780 C CA . GLY A 1 228 ? 172.897 276.884 167.960 1.00 10.93 228 GLY A CA 1
ATOM 1781 C C . GLY A 1 228 ? 172.874 278.387 167.713 1.00 19.26 228 GLY A C 1
ATOM 1782 O O . GLY A 1 228 ? 172.535 279.164 168.627 1.00 17.73 228 GLY A O 1
ATOM 1783 N N . PHE A 1 229 ? 173.210 278.765 166.469 1.00 20.43 229 PHE A N 1
ATOM 1784 C CA . PHE A 1 229 ? 173.326 280.153 165.932 1.00 23.39 229 PHE A CA 1
ATOM 1785 C C . PHE A 1 229 ? 174.455 280.960 166.598 1.00 22.28 229 PHE A C 1
ATOM 1786 O O . PHE A 1 229 ? 174.233 281.734 167.546 1.00 19.90 229 PHE A O 1
ATOM 1794 N N . LEU A 1 230 ? 175.670 280.748 166.093 1.00 17.77 230 LEU A N 1
ATOM 1795 C CA . LEU A 1 230 ? 176.861 281.405 166.616 1.00 13.56 230 LEU A CA 1
ATOM 1796 C C . LEU A 1 230 ? 176.750 282.918 166.444 1.00 19.41 230 LEU A C 1
ATOM 1797 O O . LEU A 1 230 ? 176.415 283.394 165.363 1.00 16.13 230 LEU A O 1
ATOM 1802 N N . LEU A 1 231 ? 177.011 283.668 167.509 1.00 13.45 231 LEU A N 1
ATOM 1803 C CA . LEU A 1 231 ? 176.937 285.123 167.448 1.00 11.76 231 LEU A CA 1
ATOM 1804 C C . LEU A 1 231 ? 178.326 285.756 167.444 1.00 15.93 231 LEU A C 1
ATOM 1805 O O . LEU A 1 231 ? 178.596 286.679 166.680 1.00 17.42 231 LEU A O 1
ATOM 1810 N N . GLY A 1 232 ? 179.210 285.252 168.299 1.00 14.80 232 GLY A N 1
ATOM 1811 C CA . GLY A 1 232 ? 180.558 285.792 168.372 1.00 8.97 232 GLY A CA 1
ATOM 1812 C C . GLY A 1 232 ? 181.048 285.825 169.805 1.00 16.42 232 GLY A C 1
ATOM 1813 O O . GLY A 1 232 ? 180.474 285.174 170.690 1.00 14.15 232 GLY A O 1
ATOM 1814 N N . ALA A 1 233 ? 182.110 286.579 170.055 1.00 16.04 233 ALA A N 1
ATOM 1815 C CA . ALA A 1 233 ? 182.632 286.656 171.410 1.00 11.10 233 ALA A CA 1
ATOM 1816 C C . ALA A 1 233 ? 181.653 287.365 172.312 1.00 14.69 233 ALA A C 1
ATOM 1817 O O . ALA A 1 233 ? 181.040 288.356 171.934 1.00 15.30 233 ALA A O 1
ATOM 1819 N N . PRO A 1 234 ? 181.472 286.847 173.520 1.00 15.00 234 PRO A N 1
ATOM 1820 C CA . PRO A 1 234 ? 180.547 287.522 174.430 1.00 10.27 234 PRO A CA 1
ATOM 1821 C C . PRO A 1 234 ? 181.358 288.617 175.139 1.00 16.24 234 PRO A C 1
ATOM 1822 O O . PRO A 1 234 ? 182.585 288.634 175.060 1.00 12.98 234 PRO A O 1
ATOM 1826 N N . LEU A 1 235 ? 180.685 289.535 175.818 1.00 16.54 235 LEU A N 1
ATOM 1827 C CA . LEU A 1 235 ? 181.388 290.559 176.572 1.00 10.62 235 LEU A CA 1
ATOM 1828 C C . LEU A 1 235 ? 182.216 289.759 177.607 1.00 16.30 235 LEU A C 1
ATOM 1829 O O . LEU A 1 235 ? 181.692 288.876 178.297 1.00 16.42 235 LEU A O 1
ATOM 1834 N N . ALA A 1 236 ? 183.504 290.045 177.724 1.00 11.58 236 ALA A N 1
ATOM 1835 C CA . ALA A 1 236 ? 184.321 289.270 178.652 1.00 12.61 236 ALA A CA 1
ATOM 1836 C C . ALA A 1 236 ? 185.512 290.025 179.222 1.00 16.34 236 ALA A C 1
ATOM 1837 O O . ALA A 1 236 ? 185.933 291.035 178.668 1.00 17.05 236 ALA A O 1
ATOM 1839 N N . ILE A 1 237 ? 186.050 289.530 180.334 1.00 14.08 237 ILE A N 1
ATOM 1840 C CA . ILE A 1 237 ? 187.222 290.139 180.950 1.00 13.02 237 ILE A CA 1
ATOM 1841 C C . ILE A 1 237 ? 188.269 289.044 181.175 1.00 17.38 237 ILE A C 1
ATOM 1842 O O . ILE A 1 237 ? 187.946 287.854 181.160 1.00 18.30 237 ILE A O 1
ATOM 1847 N N . SER A 1 238 ? 189.523 289.443 181.361 1.00 15.15 238 SER A N 1
ATOM 1848 C CA . SER A 1 238 ? 190.602 288.489 181.603 1.00 15.48 238 SER A CA 1
ATOM 1849 C C . SER A 1 238 ? 190.438 287.843 182.981 1.00 16.63 238 SER A C 1
ATOM 1850 O O . SER A 1 238 ? 190.410 288.534 183.989 1.00 21.11 238 SER A O 1
ATOM 1853 N N . ALA A 1 239 ? 190.341 286.519 183.031 1.00 14.60 239 ALA A N 1
ATOM 1854 C CA . ALA A 1 239 ? 190.178 285.827 184.309 1.00 16.73 239 ALA A CA 1
ATOM 1855 C C . ALA A 1 239 ? 191.409 285.992 185.195 1.00 19.12 239 ALA A C 1
ATOM 1856 O O . ALA A 1 239 ? 191.306 286.139 186.413 1.00 24.33 239 ALA A O 1
ATOM 1858 N N . THR A 1 240 ? 192.582 285.956 184.582 1.00 15.21 240 THR A N 1
ATOM 1859 C CA . THR A 1 240 ? 193.795 286.101 185.348 1.00 17.89 240 THR A CA 1
ATOM 1860 C C . THR A 1 240 ? 193.891 287.495 185.983 1.00 22.71 240 THR A C 1
ATOM 1861 O O . THR A 1 240 ? 194.366 287.635 187.110 1.00 20.56 240 THR A O 1
ATOM 1865 N N . ALA A 1 241 ? 193.421 288.522 185.282 1.00 17.69 241 ALA A N 1
ATOM 1866 C CA . ALA A 1 241 ? 193.489 289.878 185.825 1.00 15.97 241 ALA A CA 1
ATOM 1867 C C . ALA A 1 241 ? 192.641 290.068 187.090 1.00 18.24 241 ALA A C 1
ATOM 1868 O O . ALA A 1 241 ? 192.772 291.083 187.776 1.00 19.27 241 ALA A O 1
ATOM 1870 N N . LEU A 1 242 ? 191.769 289.111 187.412 1.00 16.48 242 LEU A N 1
ATOM 1871 C CA . LEU A 1 242 ? 190.965 289.255 188.624 1.00 17.15 242 LEU A CA 1
ATOM 1872 C C . LEU A 1 242 ? 191.856 289.309 189.877 1.00 21.78 242 LEU A C 1
ATOM 1873 O O . LEU A 1 242 ? 191.388 289.700 190.940 1.00 22.23 242 LEU A O 1
ATOM 1878 N N . ARG A 1 243 ? 193.130 288.920 189.762 1.00 18.85 243 ARG A N 1
ATOM 1879 C CA . ARG A 1 243 ? 194.035 288.985 190.915 1.00 22.21 243 ARG A CA 1
ATOM 1880 C C . ARG A 1 243 ? 194.619 290.395 191.077 1.00 22.66 243 ARG A C 1
ATOM 1881 O O . ARG A 1 243 ? 195.336 290.648 192.046 1.00 27.39 243 ARG A O 1
ATOM 1889 N N . ASP A 1 244 ? 194.331 291.298 190.133 1.00 18.76 244 ASP A N 1
ATOM 1890 C CA . ASP A 1 244 ? 194.842 292.672 190.196 1.00 19.01 244 ASP A CA 1
ATOM 1891 C C . ASP A 1 244 ? 194.644 293.307 191.577 1.00 26.23 244 ASP A C 1
ATOM 1892 O O . ASP A 1 244 ? 193.578 293.180 192.185 1.00 25.02 244 ASP A O 1
ATOM 1897 N N . ASN A 1 245 ? 195.658 294.008 192.067 1.00 21.38 245 ASN A N 1
ATOM 1898 C CA . ASN A 1 245 ? 195.533 294.681 193.360 1.00 25.70 245 ASN A CA 1
ATOM 1899 C C . ASN A 1 245 ? 196.362 295.954 193.360 1.00 23.15 245 ASN A C 1
ATOM 1900 O O . ASN A 1 245 ? 196.694 296.485 194.409 1.00 27.28 245 ASN A O 1
ATOM 1905 N N . PHE A 1 246 ? 196.677 296.448 192.172 1.00 23.24 246 PHE A N 1
ATOM 1906 C CA . PHE A 1 246 ? 197.507 297.631 192.036 1.00 22.26 246 PHE A CA 1
ATOM 1907 C C . PHE A 1 246 ? 196.951 298.931 192.607 1.00 26.86 246 PHE A C 1
ATOM 1908 O O . PHE A 1 246 ? 197.664 299.928 192.659 1.00 30.27 246 PHE A O 1
ATOM 1916 N N . THR A 1 247 ? 195.691 298.931 193.032 1.00 28.00 247 THR A N 1
ATOM 1917 C CA . THR A 1 247 ? 195.085 300.136 193.596 1.00 27.02 247 THR A CA 1
ATOM 1918 C C . THR A 1 247 ? 195.396 300.242 195.075 1.00 32.49 247 THR A C 1
ATOM 1919 O O . THR A 1 247 ? 195.066 301.237 195.722 1.00 35.07 247 THR A O 1
ATOM 1923 N N . GLY A 1 248 ? 196.003 299.200 195.623 1.00 28.34 248 GLY A N 1
ATOM 1924 C CA . GLY A 1 248 ? 196.323 299.236 197.030 1.00 28.92 248 GLY A CA 1
ATOM 1925 C C . GLY A 1 248 ? 195.307 298.486 197.857 1.00 36.39 248 GLY A C 1
ATOM 1926 O O . GLY A 1 248 ? 195.537 298.207 199.024 1.00 47.16 248 GLY A O 1
ATOM 1927 N N . SER A 1 249 ? 194.158 298.193 197.271 1.00 44.57 249 SER A N 1
ATOM 1928 C CA . SER A 1 249 ? 193.150 297.421 197.975 1.00 41.33 249 SER A CA 1
ATOM 1929 C C . SER A 1 249 ? 193.439 295.978 197.561 1.00 44.22 249 SER A C 1
ATOM 1930 O O . SER A 1 249 ? 193.779 295.716 196.401 1.00 52.81 249 SER A O 1
ATOM 1933 N N . SER A 1 250 ? 193.335 295.042 198.493 1.00 47.94 250 SER A N 1
ATOM 1934 C CA . SER A 1 250 ? 193.583 293.640 198.151 1.00 55.75 250 SER A CA 1
ATOM 1935 C C . SER A 1 250 ? 192.410 293.072 197.329 1.00 56.04 250 SER A C 1
ATOM 1936 O O . SER A 1 250 ? 191.229 293.403 197.567 1.00 50.90 250 SER A O 1
ATOM 1939 N N . ALA A 1 251 ? 192.743 292.229 196.355 1.00 47.35 251 ALA A N 1
ATOM 1940 C CA . ALA A 1 251 ? 191.727 291.621 195.503 1.00 49.59 251 ALA A CA 1
ATOM 1941 C C . ALA A 1 251 ? 190.705 290.838 196.350 1.00 45.40 251 ALA A C 1
ATOM 1942 O O . ALA A 1 251 ? 191.046 290.051 197.236 1.00 44.11 251 ALA A O 1
ATOM 1944 N N . THR A 1 252 ? 189.436 291.049 196.069 1.00 42.47 252 THR A N 1
ATOM 1945 C CA . THR A 1 252 ? 188.419 290.384 196.847 1.00 48.99 252 THR A CA 1
ATOM 1946 C C . THR A 1 252 ? 187.498 289.495 196.008 1.00 43.48 252 THR A C 1
ATOM 1947 O O . THR A 1 252 ? 186.553 288.895 196.520 1.00 52.17 252 THR A O 1
ATOM 1951 N N . VAL A 1 253 ? 187.781 289.404 194.717 1.00 42.87 253 VAL A N 1
ATOM 1952 C CA . VAL A 1 253 ? 186.972 288.587 193.835 1.00 43.88 253 VAL A CA 1
ATOM 1953 C C . VAL A 1 253 ? 187.272 287.125 194.079 1.00 39.16 253 VAL A C 1
ATOM 1954 O O . VAL A 1 253 ? 188.439 286.736 194.145 1.00 38.29 253 VAL A O 1
ATOM 1958 N N . SER A 1 254 ? 186.230 286.314 194.230 1.00 35.48 254 SER A N 1
ATOM 1959 C CA . SER A 1 254 ? 186.455 284.887 194.402 1.00 42.51 254 SER A CA 1
ATOM 1960 C C . SER A 1 254 ? 185.366 284.037 193.737 1.00 41.71 254 SER A C 1
ATOM 1961 O O . SER A 1 254 ? 184.170 284.090 194.080 1.00 46.59 254 SER A O 1
ATOM 1964 N N . LEU A 1 255 ? 185.812 283.253 192.766 1.00 30.63 255 LEU A N 1
ATOM 1965 C CA . LEU A 1 255 ? 184.951 282.360 192.022 1.00 32.28 255 LEU A CA 1
ATOM 1966 C C . LEU A 1 255 ? 184.629 281.097 192.828 1.00 28.95 255 LEU A C 1
ATOM 1967 O O . LEU A 1 255 ? 185.389 280.687 193.696 1.00 34.03 255 LEU A O 1
ATOM 1972 N N . PRO A 1 256 ? 183.483 280.468 192.562 1.00 31.23 256 PRO A N 1
ATOM 1973 C CA . PRO A 1 256 ? 183.169 279.259 193.326 1.00 32.27 256 PRO A CA 1
ATOM 1974 C C . PRO A 1 256 ? 183.984 278.055 192.860 1.00 24.03 256 PRO A C 1
ATOM 1975 O O . PRO A 1 256 ? 183.683 277.450 191.848 1.00 49.63 256 PRO A O 1
ATOM 1979 N N . THR A 1 257 ? 185.041 277.740 193.588 1.00 24.63 257 THR A N 1
ATOM 1980 C CA . THR A 1 257 ? 185.881 276.599 193.272 1.00 22.55 257 THR A CA 1
ATOM 1981 C C . THR A 1 257 ? 185.872 275.709 194.504 1.00 22.08 257 THR A C 1
ATOM 1982 O O . THR A 1 257 ? 185.613 276.167 195.621 1.00 22.48 257 THR A O 1
ATOM 1986 N N . PHE A 1 258 ? 186.169 274.435 194.309 1.00 18.35 258 PHE A N 1
ATOM 1987 C CA . PHE A 1 258 ? 186.194 273.513 195.427 1.00 16.97 258 PHE A CA 1
ATOM 1988 C C . PHE A 1 258 ? 187.094 274.017 196.576 1.00 18.47 258 PHE A C 1
ATOM 1989 O O . PHE A 1 258 ? 186.673 274.023 197.737 1.00 19.78 258 PHE A O 1
ATOM 1997 N N . SER A 1 259 ? 188.313 274.464 196.266 1.00 14.43 259 SER A N 1
ATOM 1998 C CA . SER A 1 259 ? 189.214 274.922 197.327 1.00 22.64 259 SER A CA 1
ATOM 1999 C C . SER A 1 259 ? 188.661 276.142 198.061 1.00 21.55 259 SER A C 1
ATOM 2000 O O . SER A 1 259 ? 188.794 276.249 199.284 1.00 25.84 259 SER A O 1
ATOM 2003 N N . ASN A 1 260 ? 188.032 277.061 197.336 1.00 17.86 260 ASN A N 1
ATOM 2004 C CA . ASN A 1 260 ? 187.455 278.224 198.010 1.00 19.77 260 ASN A CA 1
ATOM 2005 C C . ASN A 1 260 ? 186.315 277.791 198.934 1.00 20.14 260 ASN A C 1
ATOM 2006 O O . ASN A 1 260 ? 186.168 278.289 200.054 1.00 26.26 260 ASN A O 1
ATOM 2011 N N . PHE A 1 261 ? 185.521 276.842 198.455 1.00 18.16 261 PHE A N 1
ATOM 2012 C CA . PHE A 1 261 ? 184.372 276.352 199.186 1.00 13.16 261 PHE A CA 1
ATOM 2013 C C . PHE A 1 261 ? 184.670 275.469 200.390 1.00 19.53 261 PHE A C 1
ATOM 2014 O O . PHE A 1 261 ? 184.128 275.694 201.469 1.00 22.08 261 PHE A O 1
ATOM 2022 N N . TYR A 1 262 ? 185.532 274.475 200.204 1.00 16.86 262 TYR A N 1
ATOM 2023 C CA . TYR A 1 262 ? 185.826 273.498 201.254 1.00 25.42 262 TYR A CA 1
ATOM 2024 C C . TYR A 1 262 ? 186.590 274.016 202.452 1.00 24.33 262 TYR A C 1
AT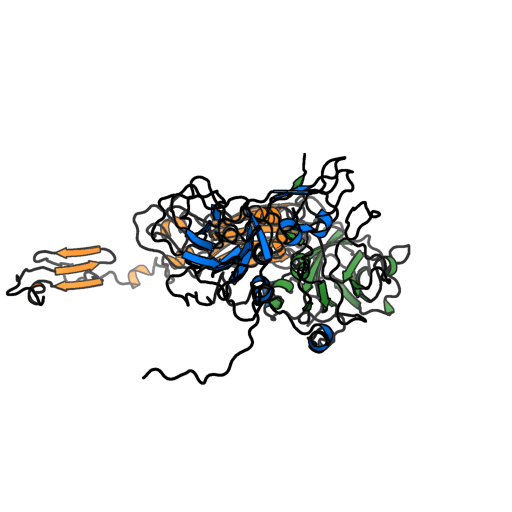OM 2025 O O . TYR A 1 262 ? 186.424 273.523 203.564 1.00 37.46 262 TYR A O 1
ATOM 2034 N N . LEU A 1 263 ? 187.435 275.006 202.220 1.00 30.90 263 LEU A N 1
ATOM 2035 C CA . LEU A 1 263 ? 188.242 275.579 203.282 1.00 46.74 263 LEU A CA 1
ATOM 2036 C C . LEU A 1 263 ? 187.706 276.963 203.605 1.00 61.21 263 LEU A C 1
ATOM 2037 O O . LEU A 1 263 ? 188.060 277.942 202.943 1.00 62.41 263 LEU A O 1
ATOM 2042 N N . SER A 1 264 ? 186.850 277.038 204.624 1.00 85.68 264 SER A N 1
ATOM 2043 C CA . SER A 1 264 ? 186.235 278.309 205.015 1.00 97.53 264 SER A CA 1
ATOM 2044 C C . SER A 1 264 ? 185.454 278.855 203.789 1.00 96.78 264 SER A C 1
ATOM 2045 O O . SER A 1 264 ? 185.942 279.794 203.112 1.00 91.18 264 SER A O 1
ATOM 2048 N N . LYS B 2 9 ? 126.451 269.136 142.981 1.00 90.05 9 LYS B N 1
ATOM 2049 C CA . LYS B 2 9 ? 126.449 270.564 143.443 1.00 83.46 9 LYS B CA 1
ATOM 2050 C C . LYS B 2 9 ? 127.516 271.507 142.841 1.00 90.02 9 LYS B C 1
ATOM 2051 O O . LYS B 2 9 ? 128.684 271.553 143.280 1.00 80.75 9 LYS B O 1
ATOM 2057 N N . GLN B 2 10 ? 127.054 272.257 141.829 1.00 102.46 10 GLN B N 1
ATOM 2058 C CA . GLN B 2 10 ? 127.815 273.264 141.062 1.00 99.35 10 GLN B CA 1
ATOM 2059 C C . GLN B 2 10 ? 127.821 274.561 141.892 1.00 98.18 10 GLN B C 1
ATOM 2060 O O . GLN B 2 10 ? 127.915 275.676 141.348 1.00 93.04 10 GLN B O 1
ATOM 2066 N N . MET B 2 11 ? 127.664 274.392 143.206 1.00 93.91 11 MET B N 1
ATOM 2067 C CA . MET B 2 11 ? 127.676 275.505 144.152 1.00 85.17 11 MET B CA 1
ATOM 2068 C C . MET B 2 11 ? 129.100 275.549 144.725 1.00 85.33 11 MET B C 1
ATOM 2069 O O . MET B 2 11 ? 129.279 275.991 145.878 1.00 73.60 11 MET B O 1
ATOM 2074 N N . ASN B 2 12 ? 130.078 275.085 143.911 1.00 83.78 12 ASN B N 1
ATOM 2075 C CA . ASN B 2 12 ? 131.526 275.029 144.250 1.00 82.81 12 ASN B CA 1
ATOM 2076 C C . ASN B 2 12 ? 131.669 274.541 145.698 1.00 78.27 12 ASN B C 1
ATOM 2077 O O . ASN B 2 12 ? 132.464 275.061 146.508 1.00 78.37 12 ASN B O 1
ATOM 2082 N N . VAL B 2 13 ? 130.877 273.522 146.008 1.00 67.69 13 VAL B N 1
ATOM 2083 C CA . VAL B 2 13 ? 130.872 272.943 147.333 1.00 60.59 13 VAL B CA 1
ATOM 2084 C C . VAL B 2 13 ? 132.161 272.106 147.529 1.00 62.04 13 VAL B C 1
ATOM 2085 O O . VAL B 2 13 ? 132.506 271.277 146.682 1.00 65.75 13 VAL B O 1
ATOM 2089 N N . ASN B 2 14 ? 132.893 272.373 148.616 1.00 61.28 14 ASN B N 1
ATOM 2090 C CA . ASN B 2 14 ? 134.132 271.644 148.928 1.00 55.28 14 ASN B CA 1
ATOM 2091 C C . ASN B 2 14 ? 133.822 270.168 149.252 1.00 57.10 14 ASN B C 1
ATOM 2092 O O . ASN B 2 14 ? 134.645 269.288 149.009 1.00 66.62 14 ASN B O 1
ATOM 2097 N N . SER B 2 15 ? 132.635 269.917 149.810 1.00 52.12 15 SER B N 1
ATOM 2098 C CA . SER B 2 15 ? 132.163 268.573 150.167 1.00 44.74 15 SER B CA 1
ATOM 2099 C C . SER B 2 15 ? 130.665 268.649 150.455 1.00 41.98 15 SER B C 1
ATOM 2100 O O . SER B 2 15 ? 130.147 269.693 150.856 1.00 39.02 15 SER B O 1
ATOM 2103 N N . SER B 2 16 ? 129.973 267.535 150.262 1.00 39.01 16 SER B N 1
ATOM 2104 C CA . SER B 2 16 ? 128.530 267.492 150.459 1.00 36.46 16 SER B CA 1
ATOM 2105 C C . SER B 2 16 ? 128.111 266.117 150.956 1.00 32.51 16 SER B C 1
ATOM 2106 O O . SER B 2 16 ? 128.609 265.096 150.492 1.00 50.40 16 SER B O 1
ATOM 2109 N N . GLN B 2 17 ? 127.170 266.082 151.881 1.00 36.32 17 GLN B N 1
ATOM 2110 C CA . GLN B 2 17 ? 126.744 264.811 152.440 1.00 27.40 17 GLN B CA 1
ATOM 2111 C C . GLN B 2 17 ? 125.256 264.829 152.823 1.00 28.23 17 GLN B C 1
ATOM 2112 O O . GLN B 2 17 ? 124.834 265.624 153.674 1.00 27.16 17 GLN B O 1
ATOM 2118 N N . ASP B 2 18 ? 124.452 263.988 152.170 1.00 21.80 18 ASP B N 1
ATOM 2119 C CA . ASP B 2 18 ? 123.034 263.893 152.537 1.00 22.19 18 ASP B CA 1
ATOM 2120 C C . ASP B 2 18 ? 123.051 263.052 153.821 1.00 21.10 18 ASP B C 1
ATOM 2121 O O . ASP B 2 18 ? 123.509 261.912 153.808 1.00 22.52 18 ASP B O 1
ATOM 2126 N N . THR B 2 19 ? 122.556 263.607 154.922 1.00 18.59 19 THR B N 1
ATOM 2127 C CA . THR B 2 19 ? 122.597 262.907 156.208 1.00 20.02 19 THR B CA 1
ATOM 2128 C C . THR B 2 19 ? 121.265 262.310 156.664 1.00 23.59 19 THR B C 1
ATOM 2129 O O . THR B 2 19 ? 121.111 261.920 157.827 1.00 24.68 19 THR B O 1
ATOM 2133 N N . THR B 2 20 ? 120.317 262.227 155.738 1.00 13.84 20 THR B N 1
ATOM 2134 C CA . THR B 2 20 ? 118.980 261.709 156.015 1.00 19.68 20 THR B CA 1
ATOM 2135 C C . THR B 2 20 ? 118.906 260.389 156.761 1.00 21.50 20 THR B C 1
ATOM 2136 O O . THR B 2 20 ? 118.063 260.215 157.658 1.00 23.03 20 THR B O 1
ATOM 2140 N N . PHE B 2 21 ? 119.788 259.467 156.391 1.00 14.09 21 PHE B N 1
ATOM 2141 C CA . PHE B 2 21 ? 119.808 258.145 156.994 1.00 19.60 21 PHE B CA 1
ATOM 2142 C C . PHE B 2 21 ? 120.986 257.892 157.920 1.00 20.78 21 PHE B C 1
ATOM 2143 O O . PHE B 2 21 ? 121.182 256.768 158.380 1.00 23.48 21 PHE B O 1
ATOM 2151 N N . GLU B 2 22 ? 121.758 258.934 158.206 1.00 20.54 22 GLU B N 1
ATOM 2152 C CA . GLU B 2 22 ? 122.941 258.802 159.046 1.00 25.67 22 GLU B CA 1
ATOM 2153 C C . GLU B 2 22 ? 122.664 258.125 160.396 1.00 29.02 22 GLU B C 1
ATOM 2154 O O . GLU B 2 22 ? 123.438 257.286 160.858 1.00 26.50 22 GLU B O 1
ATOM 2160 N N . GLN B 2 23 ? 121.538 258.449 161.010 1.00 24.83 23 GLN B N 1
ATOM 2161 C CA . GLN B 2 23 ? 121.218 257.894 162.321 1.00 29.49 23 GLN B CA 1
ATOM 2162 C C . GLN B 2 23 ? 120.938 256.386 162.251 1.00 26.16 23 GLN B C 1
ATOM 2163 O O . GLN B 2 23 ? 120.927 255.675 163.261 1.00 31.70 23 GLN B O 1
ATOM 2169 N N . ARG B 2 24 ? 120.766 255.891 161.033 1.00 27.02 24 ARG B N 1
ATOM 2170 C CA . ARG B 2 24 ? 120.492 254.473 160.823 1.00 23.84 24 ARG B CA 1
ATOM 2171 C C . ARG B 2 24 ? 121.755 253.646 160.696 1.00 28.49 24 ARG B C 1
ATOM 2172 O O . ARG B 2 24 ? 121.689 252.437 160.529 1.00 29.19 24 ARG B O 1
ATOM 2180 N N . SER B 2 25 ? 122.913 254.282 160.766 1.00 28.88 25 SER B N 1
ATOM 2181 C CA . SER B 2 25 ? 124.149 253.529 160.655 1.00 31.02 25 SER B CA 1
ATOM 2182 C C . SER B 2 25 ? 125.055 253.722 161.890 1.00 26.23 25 SER B C 1
ATOM 2183 O O . SER B 2 25 ? 126.281 253.714 161.785 1.00 37.22 25 SER B O 1
ATOM 2186 N N . GLN B 2 26 ? 124.432 253.924 163.052 1.00 31.88 26 GLN B N 1
ATOM 2187 C CA . GLN B 2 26 ? 125.150 254.068 164.323 1.00 24.80 26 GLN B CA 1
ATOM 2188 C C . GLN B 2 26 ? 124.986 252.694 164.968 1.00 30.92 26 GLN B C 1
ATOM 2189 O O . GLN B 2 26 ? 123.873 252.135 164.989 1.00 35.10 26 GLN B O 1
ATOM 2195 N N . GLU B 2 27 ? 126.060 252.125 165.498 1.00 25.71 27 GLU B N 1
ATOM 2196 C CA . GLU B 2 27 ? 125.883 250.795 166.050 1.00 35.39 27 GLU B CA 1
ATOM 2197 C C . GLU B 2 27 ? 125.032 250.688 167.310 1.00 33.95 27 GLU B C 1
ATOM 2198 O O . GLU B 2 27 ? 124.229 249.758 167.429 1.00 32.68 27 GLU B O 1
ATOM 2204 N N . LYS B 2 28 ? 125.165 251.642 168.230 1.00 21.74 28 LYS B N 1
ATOM 2205 C CA . LYS B 2 28 ? 124.403 251.556 169.456 1.00 23.66 28 LYS B CA 1
ATOM 2206 C C . LYS B 2 28 ? 123.032 252.241 169.433 1.00 25.44 28 LYS B C 1
ATOM 2207 O O . LYS B 2 28 ? 122.332 252.285 170.447 1.00 26.59 28 LYS B O 1
ATOM 2213 N N . VAL B 2 29 ? 122.651 252.758 168.266 1.00 17.15 29 VAL B N 1
ATOM 2214 C CA . VAL B 2 29 ? 121.334 253.364 168.078 1.00 19.55 29 VAL B CA 1
ATOM 2215 C C . VAL B 2 29 ? 120.531 252.340 167.252 1.00 18.62 29 VAL B C 1
ATOM 2216 O O . VAL B 2 29 ? 120.999 251.868 166.211 1.00 21.39 29 VAL B O 1
ATOM 2220 N N . GLN B 2 30 ? 119.339 251.993 167.725 1.00 20.65 30 GLN B N 1
ATOM 2221 C CA . GLN B 2 30 ? 118.456 251.021 167.055 1.00 16.38 30 GLN B CA 1
ATOM 2222 C C . GLN B 2 30 ? 117.221 251.764 166.532 1.00 20.11 30 GLN B C 1
ATOM 2223 O O . GLN B 2 30 ? 116.691 252.655 167.226 1.00 17.19 30 GLN B O 1
ATOM 2229 N N . ALA B 2 31 ? 116.756 251.405 165.331 1.00 20.05 31 ALA B N 1
ATOM 2230 C CA . ALA B 2 31 ? 115.577 252.054 164.733 1.00 19.31 31 ALA B CA 1
ATOM 2231 C C . ALA B 2 31 ? 115.777 253.583 164.684 1.00 25.15 31 ALA B C 1
ATOM 2232 O O . ALA B 2 31 ? 114.868 254.360 165.021 1.00 20.17 31 ALA B O 1
ATOM 2234 N N . GLY B 2 32 ? 116.974 253.997 164.267 1.00 20.83 32 GLY B N 1
ATOM 2235 C CA . GLY B 2 32 ? 117.308 255.409 164.195 1.00 18.01 32 GLY B CA 1
ATOM 2236 C C . GLY B 2 32 ? 116.381 256.271 163.358 1.00 23.72 32 GLY B C 1
ATOM 2237 O O . GLY B 2 32 ? 115.769 255.809 162.388 1.00 23.18 32 GLY B O 1
ATOM 2238 N N . GLU B 2 33 ? 116.294 257.544 163.729 1.00 21.24 33 GLU B N 1
ATOM 2239 C CA . GLU B 2 33 ? 115.429 258.468 163.023 1.00 23.86 33 GLU B CA 1
ATOM 2240 C C . GLU B 2 33 ? 115.861 258.753 161.580 1.00 25.94 33 GLU B C 1
ATOM 2241 O O . GLU B 2 33 ? 117.041 258.975 161.295 1.00 20.45 33 GLU B O 1
ATOM 2247 N N . ILE B 2 34 ? 114.898 258.717 160.667 1.00 18.32 34 ILE B N 1
ATOM 2248 C CA . ILE B 2 34 ? 115.148 259.065 159.276 1.00 18.77 34 ILE B CA 1
ATOM 2249 C C . ILE B 2 34 ? 114.780 260.562 159.249 1.00 20.66 34 ILE B C 1
ATOM 2250 O O . ILE B 2 34 ? 113.614 260.952 159.426 1.00 28.96 34 ILE B O 1
ATOM 2255 N N . ASN B 2 35 ? 115.792 261.399 159.059 1.00 19.43 35 ASN B N 1
ATOM 2256 C CA . ASN B 2 35 ? 115.605 262.842 159.098 1.00 20.71 35 ASN B CA 1
ATOM 2257 C C . ASN B 2 35 ? 116.228 263.575 157.904 1.00 19.94 35 ASN B C 1
ATOM 2258 O O . ASN B 2 35 ? 117.458 263.729 157.829 1.00 20.02 35 ASN B O 1
ATOM 2263 N N . GLU B 2 36 ? 115.381 264.028 156.980 1.00 20.21 36 GLU B N 1
ATOM 2264 C CA . GLU B 2 36 ? 115.854 264.735 155.782 1.00 21.84 36 GLU B CA 1
ATOM 2265 C C . GLU B 2 36 ? 116.720 265.897 156.210 1.00 23.89 36 GLU B C 1
ATOM 2266 O O . GLU B 2 36 ? 116.279 266.793 156.951 1.00 21.52 36 GLU B O 1
ATOM 2272 N N . SER B 2 37 ? 117.958 265.869 155.728 1.00 19.78 37 SER B N 1
ATOM 2273 C CA . SER B 2 37 ? 118.943 266.869 156.080 1.00 21.13 37 SER B CA 1
ATOM 2274 C C . SER B 2 37 ? 120.183 266.690 155.209 1.00 23.81 37 SER B C 1
ATOM 2275 O O . SER B 2 37 ? 120.433 265.615 154.662 1.00 20.67 37 SER B O 1
ATOM 2278 N N . ILE B 2 38 ? 120.968 267.747 155.094 1.00 19.30 38 ILE B N 1
ATOM 2279 C CA . ILE B 2 38 ? 122.156 267.696 154.270 1.00 18.24 38 ILE B CA 1
ATOM 2280 C C . ILE B 2 38 ? 123.214 268.634 154.849 1.00 20.13 38 ILE B C 1
ATOM 2281 O O . ILE B 2 38 ? 122.911 269.701 155.379 1.00 22.83 38 ILE B O 1
ATOM 2286 N N . GLU B 2 39 ? 124.462 268.218 154.753 1.00 19.33 39 GLU B N 1
ATOM 2287 C CA . GLU B 2 39 ? 125.563 269.008 155.256 1.00 18.66 39 GLU B CA 1
ATOM 2288 C C . GLU B 2 39 ? 126.537 269.281 154.110 1.00 19.69 39 GLU B C 1
ATOM 2289 O O . GLU B 2 39 ? 126.865 268.380 153.345 1.00 20.33 39 GLU B O 1
ATOM 2295 N N . PHE B 2 40 ? 126.968 270.526 153.952 1.00 15.96 40 PHE B N 1
ATOM 2296 C CA . PHE B 2 40 ? 127.942 270.828 152.908 1.00 16.91 40 PHE B CA 1
ATOM 2297 C C . PHE B 2 40 ? 128.874 271.942 153.337 1.00 19.47 40 PHE B C 1
ATOM 2298 O O . PHE B 2 40 ? 128.511 272.834 154.111 1.00 19.73 40 PHE B O 1
ATOM 2306 N N . ARG B 2 41 ? 130.096 271.867 152.836 1.00 15.89 41 ARG B N 1
ATOM 2307 C CA . ARG B 2 41 ? 131.102 272.835 153.171 1.00 21.09 41 ARG B CA 1
ATOM 2308 C C . ARG B 2 41 ? 131.515 273.717 152.003 1.00 17.86 41 ARG B C 1
ATOM 2309 O O . ARG B 2 41 ? 131.590 273.292 150.851 1.00 27.52 41 ARG B O 1
ATOM 2317 N N . ASN B 2 42 ? 131.722 274.984 152.348 1.00 23.63 42 ASN B N 1
ATOM 2318 C CA . ASN B 2 42 ? 132.184 276.005 151.432 1.00 21.98 42 ASN B CA 1
ATOM 2319 C C . ASN B 2 42 ? 133.337 276.662 152.157 1.00 19.78 42 ASN B C 1
ATOM 2320 O O . ASN B 2 42 ? 133.135 277.455 153.088 1.00 18.21 42 ASN B O 1
ATOM 2325 N N . GLN B 2 43 ? 134.554 276.272 151.785 1.00 22.34 43 GLN B N 1
ATOM 2326 C CA . GLN B 2 43 ? 135.738 276.869 152.385 1.00 20.47 43 GLN B CA 1
ATOM 2327 C C . GLN B 2 43 ? 135.736 276.633 153.935 1.00 19.64 43 GLN B C 1
ATOM 2328 O O . GLN B 2 43 ? 135.676 275.479 154.374 1.00 20.42 43 GLN B O 1
ATOM 2334 N N . ILE B 2 44 ? 135.773 277.672 154.769 1.00 18.87 44 ILE B N 1
ATOM 2335 C CA . ILE B 2 44 ? 135.799 277.420 156.218 1.00 15.63 44 ILE B CA 1
ATOM 2336 C C . ILE B 2 44 ? 134.446 277.367 156.949 1.00 24.02 44 ILE B C 1
ATOM 2337 O O . ILE B 2 44 ? 134.395 277.251 158.184 1.00 16.55 44 ILE B O 1
ATOM 2342 N N . THR B 2 45 ? 133.353 277.434 156.198 1.00 18.27 45 THR B N 1
ATOM 2343 C CA . THR B 2 45 ? 132.025 277.352 156.800 1.00 15.91 45 THR B CA 1
ATOM 2344 C C . THR B 2 45 ? 131.320 276.065 156.363 1.00 20.89 45 THR B C 1
ATOM 2345 O O . THR B 2 45 ? 131.355 275.696 155.185 1.00 21.15 45 THR B O 1
ATOM 2349 N N . THR B 2 46 ? 130.712 275.362 157.311 1.00 17.79 46 THR B N 1
ATOM 2350 C CA . THR B 2 46 ? 129.939 274.180 156.956 1.00 18.58 46 THR B CA 1
ATOM 2351 C C . THR B 2 46 ? 128.481 274.472 157.285 1.00 19.22 46 THR B C 1
ATOM 2352 O O . THR B 2 46 ? 128.165 274.917 158.393 1.00 19.60 46 THR B O 1
ATOM 2356 N N . PHE B 2 47 ? 127.599 274.241 156.321 1.00 18.67 47 PHE B N 1
ATOM 2357 C CA . PHE B 2 47 ? 126.169 274.436 156.536 1.00 20.77 47 PHE B CA 1
ATOM 2358 C C . PHE B 2 47 ? 125.566 273.085 156.870 1.00 18.71 47 PHE B C 1
ATOM 2359 O O . PHE B 2 47 ? 125.724 272.123 156.117 1.00 24.41 47 PHE B O 1
ATOM 2367 N N . VAL B 2 48 ? 124.895 273.006 158.011 1.00 18.77 48 VAL B N 1
ATOM 2368 C CA . VAL B 2 48 ? 124.248 271.770 158.425 1.00 21.56 48 VAL B CA 1
ATOM 2369 C C . VAL B 2 48 ? 122.739 272.013 158.379 1.00 23.21 48 VAL B C 1
ATOM 2370 O O . VAL B 2 48 ? 122.170 272.538 159.335 1.00 28.52 48 VAL B O 1
ATOM 2374 N N . HIS B 2 49 ? 122.112 271.642 157.258 1.00 21.97 49 HIS B N 1
ATOM 2375 C CA . HIS B 2 49 ? 120.665 271.805 157.040 1.00 20.60 49 HIS B CA 1
ATOM 2376 C C . HIS B 2 49 ? 119.766 270.725 157.532 1.00 24.00 49 HIS B C 1
ATOM 2377 O O . HIS B 2 49 ? 119.988 269.550 157.252 1.00 29.65 49 HIS B O 1
ATOM 2384 N N . ASP B 2 50 ? 118.702 271.149 158.197 1.00 20.15 50 ASP B N 1
ATOM 2385 C CA . ASP B 2 50 ? 117.776 270.215 158.797 1.00 22.39 50 ASP B CA 1
ATOM 2386 C C . ASP B 2 50 ? 116.445 270.060 158.063 1.00 19.63 50 ASP B C 1
ATOM 2387 O O . ASP B 2 50 ? 115.401 269.864 158.681 1.00 24.69 50 ASP B O 1
ATOM 2392 N N . ASN B 2 51 ? 116.498 270.133 156.739 1.00 18.23 51 ASN B N 1
ATOM 2393 C CA . ASN B 2 51 ? 115.312 269.959 155.896 1.00 23.20 51 ASN B CA 1
ATOM 2394 C C . ASN B 2 51 ? 115.742 270.089 154.449 1.00 21.24 51 ASN B C 1
ATOM 2395 O O . ASN B 2 51 ? 116.914 270.337 154.168 1.00 20.23 51 ASN B O 1
ATOM 2400 N N . PRO B 2 52 ? 114.811 269.904 153.506 1.00 21.77 52 PRO B N 1
ATOM 2401 C CA . PRO B 2 52 ? 115.180 270.025 152.087 1.00 18.25 52 PRO B CA 1
ATOM 2402 C C . PRO B 2 52 ? 115.663 271.439 151.733 1.00 20.94 52 PRO B C 1
ATOM 2403 O O . PRO B 2 52 ? 115.321 272.419 152.417 1.00 21.37 52 PRO B O 1
ATOM 2407 N N . ILE B 2 53 ? 116.472 271.534 150.679 1.00 17.71 53 ILE B N 1
ATOM 2408 C CA . ILE B 2 53 ? 116.926 272.828 150.169 1.00 19.46 53 ILE B CA 1
ATOM 2409 C C . ILE B 2 53 ? 116.779 272.814 148.640 1.00 21.83 53 ILE B C 1
ATOM 2410 O O . ILE B 2 53 ? 116.672 271.746 148.016 1.00 20.57 53 ILE B O 1
ATOM 2415 N N . ILE B 2 54 ? 116.727 273.995 148.037 1.00 18.82 54 ILE B N 1
ATOM 2416 C CA . ILE B 2 54 ? 116.642 274.095 146.581 1.00 20.19 54 ILE B CA 1
ATOM 2417 C C . ILE B 2 54 ? 117.864 274.900 146.143 1.00 19.29 54 ILE B C 1
ATOM 2418 O O . ILE B 2 54 ? 118.210 275.902 146.768 1.00 24.95 54 ILE B O 1
ATOM 2423 N N . THR B 2 55 ? 118.526 274.435 145.091 1.00 18.59 55 THR B N 1
ATOM 2424 C CA . THR B 2 55 ? 119.734 275.080 144.561 1.00 21.97 55 THR B CA 1
ATOM 2425 C C . THR B 2 55 ? 119.448 275.454 143.108 1.00 21.59 55 THR B C 1
ATOM 2426 O O . THR B 2 55 ? 119.418 274.589 142.230 1.00 27.24 55 THR B O 1
ATOM 2430 N N . GLU B 2 56 ? 119.247 276.744 142.861 1.00 18.35 56 GLU B N 1
ATOM 2431 C CA . GLU B 2 56 ? 118.886 277.234 141.537 1.00 17.78 56 GLU B CA 1
ATOM 2432 C C . GLU B 2 56 ? 119.957 278.137 140.881 1.00 18.29 56 GLU B C 1
ATOM 2433 O O . GLU B 2 56 ? 120.832 278.680 141.564 1.00 18.79 56 GLU B O 1
ATOM 2439 N N . GLN B 2 57 ? 119.885 278.270 139.552 1.00 23.27 57 GLN B N 1
ATOM 2440 C CA . GLN B 2 57 ? 120.797 279.128 138.781 1.00 26.69 57 GLN B CA 1
ATOM 2441 C C . GLN B 2 57 ? 120.082 279.649 137.547 1.00 25.46 57 GLN B C 1
ATOM 2442 O O . GLN B 2 57 ? 118.880 279.439 137.401 1.00 24.69 57 GLN B O 1
ATOM 2448 N N . LEU B 2 58 ? 120.816 280.323 136.655 1.00 20.30 58 LEU B N 1
ATOM 2449 C CA . LEU B 2 58 ? 120.212 280.801 135.409 1.00 22.00 58 LEU B CA 1
ATOM 2450 C C . LEU B 2 58 ? 119.917 279.572 134.548 1.00 22.69 58 LEU B C 1
ATOM 2451 O O . LEU B 2 58 ? 120.579 278.530 134.686 1.00 20.65 58 LEU B O 1
ATOM 2456 N N . ILE B 2 59 ? 118.918 279.679 133.677 1.00 18.86 59 ILE B N 1
ATOM 2457 C CA . ILE B 2 59 ? 118.603 278.590 132.751 1.00 20.56 59 ILE B CA 1
ATOM 2458 C C . ILE B 2 59 ? 119.869 278.481 131.874 1.00 21.09 59 ILE B C 1
ATOM 2459 O O . ILE B 2 59 ? 120.361 279.496 131.403 1.00 21.98 59 ILE B O 1
ATOM 2464 N N . GLY B 2 60 ? 120.404 277.275 131.681 1.00 20.11 60 GLY B N 1
ATOM 2465 C CA . GLY B 2 60 ? 121.606 277.098 130.868 1.00 14.69 60 GLY B CA 1
ATOM 2466 C C . GLY B 2 60 ? 122.844 277.841 131.362 1.00 22.58 60 GLY B C 1
ATOM 2467 O O . GLY B 2 60 ? 123.732 278.200 130.574 1.00 25.26 60 GLY B O 1
ATOM 2468 N N . ASP B 2 61 ? 122.886 278.071 132.672 1.00 24.51 61 ASP B N 1
ATOM 2469 C CA . ASP B 2 61 ? 123.967 278.775 133.364 1.00 24.31 61 ASP B CA 1
ATOM 2470 C C . ASP B 2 61 ? 125.379 278.415 132.880 1.00 28.39 61 ASP B C 1
ATOM 2471 O O . ASP B 2 61 ? 125.733 277.238 132.761 1.00 27.37 61 ASP B O 1
ATOM 2476 N N . SER B 2 62 ? 126.177 279.443 132.603 1.00 23.41 62 SER B N 1
ATOM 2477 C CA . SER B 2 62 ? 127.573 279.275 132.198 1.00 28.52 62 SER B CA 1
ATOM 2478 C C . SER B 2 62 ? 128.352 280.393 132.858 1.00 24.18 62 SER B C 1
ATOM 2479 O O . SER B 2 62 ? 128.023 281.572 132.695 1.00 36.89 62 SER B O 1
ATOM 2482 N N . PRO B 2 63 ? 129.391 280.044 133.620 1.00 26.19 63 PRO B N 1
ATOM 2483 C CA . PRO B 2 63 ? 130.210 281.067 134.286 1.00 26.54 63 PRO B CA 1
ATOM 2484 C C . PRO B 2 63 ? 130.880 281.929 133.217 1.00 24.27 63 PRO B C 1
ATOM 2485 O O . PRO B 2 63 ? 131.002 281.523 132.049 1.00 27.00 63 PRO B O 1
ATOM 2489 N N . GLN B 2 64 ? 131.293 283.128 133.609 1.00 29.95 64 GLN B N 1
ATOM 2490 C CA . GLN B 2 64 ? 131.926 284.031 132.669 1.00 27.46 64 GLN B CA 1
ATOM 2491 C C . GLN B 2 64 ? 133.124 283.359 131.995 1.00 25.82 64 GLN B C 1
ATOM 2492 O O . GLN B 2 64 ? 134.000 282.803 132.660 1.00 26.46 64 GLN B O 1
ATOM 2498 N N . PRO B 2 65 ? 133.167 283.389 130.658 1.00 25.00 65 PRO B N 1
ATOM 2499 C CA . PRO B 2 65 ? 134.303 282.761 129.964 1.00 24.81 65 PRO B CA 1
ATOM 2500 C C . PRO B 2 65 ? 135.632 283.475 130.264 1.00 27.63 65 PRO B C 1
ATOM 2501 O O . PRO B 2 65 ? 135.699 284.705 130.318 1.00 30.61 65 PRO B O 1
ATOM 2505 N N . SER B 2 66 ? 136.683 282.694 130.468 1.00 28.34 66 SER B N 1
ATOM 2506 C CA . SER B 2 66 ? 138.005 283.238 130.781 1.00 33.42 66 SER B CA 1
ATOM 2507 C C . SER B 2 66 ? 138.592 284.229 129.782 1.00 28.65 66 SER B C 1
ATOM 2508 O O . SER B 2 66 ? 139.272 285.190 130.166 1.00 31.60 66 SER B O 1
ATOM 2511 N N . GLY B 2 67 ? 138.334 283.992 128.504 1.00 26.62 67 GLY B N 1
ATOM 2512 C CA . GLY B 2 67 ? 138.857 284.875 127.482 1.00 21.42 67 GLY B CA 1
ATOM 2513 C C . GLY B 2 67 ? 138.374 286.305 127.599 1.00 29.62 67 GLY B C 1
ATOM 2514 O O . GLY B 2 67 ? 139.078 287.237 127.184 1.00 29.69 67 GLY B O 1
ATOM 2515 N N . ASP B 2 68 ? 137.175 286.478 128.155 1.00 22.22 68 ASP B N 1
ATOM 2516 C CA . ASP B 2 68 ? 136.580 287.802 128.315 1.00 28.08 68 ASP B CA 1
ATOM 2517 C C . ASP B 2 68 ? 137.451 288.718 129.164 1.00 29.20 68 ASP B C 1
ATOM 2518 O O . ASP B 2 68 ? 137.493 289.923 128.915 1.00 29.56 68 ASP B O 1
ATOM 2523 N N . VAL B 2 69 ? 138.170 288.162 130.142 1.00 19.77 69 VAL B N 1
ATOM 2524 C CA . VAL B 2 69 ? 138.969 289.024 131.002 1.00 19.06 69 VAL B CA 1
ATOM 2525 C C . VAL B 2 69 ? 140.428 289.303 130.623 1.00 23.69 69 VAL B C 1
ATOM 2526 O O . VAL B 2 69 ? 141.109 290.009 131.373 1.00 23.35 69 VAL B O 1
ATOM 2530 N N . ARG B 2 70 ? 140.907 288.802 129.475 1.00 20.58 70 ARG B N 1
ATOM 2531 C CA . ARG B 2 70 ? 142.310 289.040 129.079 1.00 22.97 70 ARG B CA 1
ATOM 2532 C C . ARG B 2 70 ? 142.696 290.526 129.008 1.00 26.65 70 ARG B C 1
ATOM 2533 O O . ARG B 2 70 ? 143.865 290.881 129.259 1.00 20.75 70 ARG B O 1
ATOM 2541 N N . SER B 2 71 ? 141.729 291.389 128.674 1.00 15.75 71 SER B N 1
ATOM 2542 C CA . SER B 2 71 ? 141.990 292.830 128.566 1.00 19.89 71 SER B CA 1
ATOM 2543 C C . SER B 2 71 ? 142.436 293.462 129.881 1.00 22.08 71 SER B C 1
ATOM 2544 O O . SER B 2 71 ? 143.033 294.537 129.878 1.00 18.96 71 SER B O 1
ATOM 2547 N N . VAL B 2 72 ? 142.142 292.810 131.006 1.00 17.53 72 VAL B N 1
ATOM 2548 C CA . VAL B 2 72 ? 142.542 293.369 132.284 1.00 18.59 72 VAL B CA 1
ATOM 2549 C C . VAL B 2 72 ? 143.341 292.424 133.169 1.00 24.55 72 VAL B C 1
ATOM 2550 O O . VAL B 2 72 ? 144.211 292.876 133.913 1.00 26.37 72 VAL B O 1
ATOM 2554 N N . SER B 2 73 ? 143.070 291.123 133.104 1.00 22.50 73 SER B N 1
ATOM 2555 C CA . SER B 2 73 ? 143.811 290.215 133.973 1.00 31.30 73 SER B CA 1
ATOM 2556 C C . SER B 2 73 ? 145.253 290.028 133.548 1.00 28.73 73 SER B C 1
ATOM 2557 O O . SER B 2 73 ? 145.626 290.073 132.370 1.00 26.63 73 SER B O 1
ATOM 2560 N N . ASP B 2 74 ? 146.063 289.841 134.567 1.00 31.56 74 ASP B N 1
ATOM 2561 C CA . ASP B 2 74 ? 147.481 289.640 134.422 1.00 30.77 74 ASP B CA 1
ATOM 2562 C C . ASP B 2 74 ? 147.677 288.165 134.035 1.00 30.78 74 ASP B C 1
ATOM 2563 O O . ASP B 2 74 ? 147.005 287.285 134.579 1.00 39.70 74 ASP B O 1
ATOM 2568 N N . ALA B 2 75 ? 148.570 287.871 133.102 1.00 28.39 75 ALA B N 1
ATOM 2569 C CA . ALA B 2 75 ? 148.782 286.468 132.759 1.00 31.40 75 ALA B CA 1
ATOM 2570 C C . ALA B 2 75 ? 149.406 285.773 133.991 1.00 38.38 75 ALA B C 1
ATOM 2571 O O . ALA B 2 75 ? 149.248 284.582 134.179 1.00 33.25 75 ALA B O 1
ATOM 2573 N N . ARG B 2 76 ? 150.115 286.533 134.826 1.00 50.60 76 ARG B N 1
ATOM 2574 C CA . ARG B 2 76 ? 150.714 286.018 136.071 1.00 43.34 76 ARG B CA 1
ATOM 2575 C C . ARG B 2 76 ? 149.616 285.968 137.136 1.00 46.31 76 ARG B C 1
ATOM 2576 O O . ARG B 2 76 ? 148.721 286.810 137.141 1.00 61.62 76 ARG B O 1
ATOM 2584 N N . THR B 2 77 ? 149.645 284.986 138.026 1.00 53.25 77 THR B N 1
ATOM 2585 C CA . THR B 2 77 ? 148.631 284.959 139.086 1.00 48.05 77 THR B CA 1
ATOM 2586 C C . THR B 2 77 ? 149.243 285.417 140.417 1.00 37.15 77 THR B C 1
ATOM 2587 O O . THR B 2 77 ? 150.472 285.390 140.593 1.00 36.14 77 THR B O 1
ATOM 2591 N N . HIS B 2 78 ? 148.378 285.856 141.334 1.00 26.90 78 HIS B N 1
ATOM 2592 C CA . HIS B 2 78 ? 148.800 286.391 142.633 1.00 23.65 78 HIS B CA 1
ATOM 2593 C C . HIS B 2 78 ? 147.980 285.837 143.798 1.00 26.02 78 HIS B C 1
ATOM 2594 O O . HIS B 2 78 ? 146.759 286.023 143.872 1.00 35.99 78 HIS B O 1
ATOM 2601 N N . SER B 2 79 ? 148.664 285.138 144.695 1.00 19.32 79 SER B N 1
ATOM 2602 C CA . SER B 2 79 ? 148.042 284.555 145.880 1.00 26.12 79 SER B CA 1
ATOM 2603 C C . SER B 2 79 ? 148.606 285.305 147.084 1.00 24.78 79 SER B C 1
ATOM 2604 O O . SER B 2 79 ? 149.398 286.240 146.926 1.00 18.64 79 SER B O 1
ATOM 2607 N N . ILE B 2 80 ? 148.224 284.879 148.283 1.00 20.35 80 ILE B N 1
ATOM 2608 C CA . ILE B 2 80 ? 148.732 285.516 149.484 1.00 18.78 80 ILE B CA 1
ATOM 2609 C C . ILE B 2 80 ? 150.256 285.353 149.542 1.00 20.12 80 ILE B C 1
ATOM 2610 O O . ILE B 2 80 ? 150.985 286.324 149.772 1.00 18.06 80 ILE B O 1
ATOM 2615 N N . ILE B 2 81 ? 150.739 284.135 149.301 1.00 19.42 81 ILE B N 1
ATOM 2616 C CA . ILE B 2 81 ? 152.177 283.882 149.307 1.00 17.31 81 ILE B CA 1
ATOM 2617 C C . ILE B 2 81 ? 152.887 284.820 148.311 1.00 21.42 81 ILE B C 1
ATOM 2618 O O . ILE B 2 81 ? 153.933 285.397 148.618 1.00 19.76 81 ILE B O 1
ATOM 2623 N N . ASP B 2 82 ? 152.319 284.978 147.120 1.00 18.59 82 ASP B N 1
ATOM 2624 C CA . ASP B 2 82 ? 152.928 285.852 146.116 1.00 17.44 82 ASP B CA 1
ATOM 2625 C C . ASP B 2 82 ? 153.079 287.280 146.617 1.00 24.97 82 ASP B C 1
ATOM 2626 O O . ASP B 2 82 ? 154.125 287.901 146.417 1.00 17.20 82 ASP B O 1
ATOM 2631 N N . PHE B 2 83 ? 152.038 287.807 147.259 1.00 16.45 83 PHE B N 1
ATOM 2632 C CA . PHE B 2 83 ? 152.110 289.159 147.782 1.00 13.41 83 PHE B CA 1
ATOM 2633 C C . PHE B 2 83 ? 153.231 289.283 148.812 1.00 19.88 83 PHE B C 1
ATOM 2634 O O . PHE B 2 83 ? 154.002 290.245 148.762 1.00 15.82 83 PHE B O 1
ATOM 2642 N N . LEU B 2 84 ? 153.338 288.317 149.731 1.00 14.00 84 LEU B N 1
ATOM 2643 C CA . LEU B 2 84 ? 154.370 288.394 150.772 1.00 16.38 84 LEU B CA 1
ATOM 2644 C C . LEU B 2 84 ? 155.779 288.283 150.214 1.00 18.74 84 LEU B C 1
ATOM 2645 O O . LEU B 2 84 ? 156.748 288.713 150.845 1.00 21.86 84 LEU B O 1
ATOM 2650 N N . GLU B 2 85 ? 155.890 287.730 149.015 1.00 12.27 85 GLU B N 1
ATOM 2651 C CA . GLU B 2 85 ? 157.185 287.590 148.371 1.00 15.39 85 GLU B CA 1
ATOM 2652 C C . GLU B 2 85 ? 157.588 288.804 147.532 1.00 19.48 85 GLU B C 1
ATOM 2653 O O . GLU B 2 85 ? 158.659 288.805 146.923 1.00 23.03 85 GLU B O 1
ATOM 2659 N N . ARG B 2 86 ? 156.739 289.827 147.482 1.00 10.98 86 ARG B N 1
ATOM 2660 C CA . ARG B 2 86 ? 157.057 291.009 146.688 1.00 16.21 86 ARG B CA 1
ATOM 2661 C C . ARG B 2 86 ? 158.122 291.900 147.309 1.00 16.24 86 ARG B C 1
ATOM 2662 O O . ARG B 2 86 ? 158.054 292.230 148.482 1.00 14.49 86 ARG B O 1
ATOM 2670 N N . PRO B 2 87 ? 159.132 292.294 146.530 1.00 16.74 87 PRO B N 1
ATOM 2671 C CA . PRO B 2 87 ? 160.170 293.167 147.092 1.00 13.95 87 PRO B CA 1
ATOM 2672 C C . PRO B 2 87 ? 159.530 294.477 147.532 1.00 16.93 87 PRO B C 1
ATOM 2673 O O . PRO B 2 87 ? 158.625 294.968 146.871 1.00 13.71 87 PRO B O 1
ATOM 2677 N N . GLN B 2 88 ? 159.983 295.027 148.651 1.00 15.08 88 GLN B N 1
ATOM 2678 C CA . GLN B 2 88 ? 159.470 296.306 149.141 1.00 14.30 88 GLN B CA 1
ATOM 2679 C C . GLN B 2 88 ? 160.629 297.223 149.462 1.00 17.28 88 GLN B C 1
ATOM 2680 O O . GLN B 2 88 ? 161.656 296.772 149.989 1.00 16.41 88 GLN B O 1
ATOM 2686 N N . PHE B 2 89 ? 160.469 298.505 149.146 1.00 15.10 89 PHE B N 1
ATOM 2687 C CA . PHE B 2 89 ? 161.493 299.496 149.465 1.00 17.94 89 PHE B CA 1
ATOM 2688 C C . PHE B 2 89 ? 161.196 299.822 150.938 1.00 15.42 89 PHE B C 1
ATOM 2689 O O . PHE B 2 89 ? 160.214 300.475 151.244 1.00 21.51 89 PHE B O 1
ATOM 2697 N N . ILE B 2 90 ? 162.043 299.329 151.834 1.00 19.47 90 ILE B N 1
ATOM 2698 C CA . ILE B 2 90 ? 161.879 299.466 153.280 1.00 18.53 90 ILE B CA 1
ATOM 2699 C C . ILE B 2 90 ? 162.358 300.775 153.875 1.00 18.32 90 ILE B C 1
ATOM 2700 O O . ILE B 2 90 ? 161.876 301.189 154.920 1.00 27.96 90 ILE B O 1
ATOM 2705 N N . GLY B 2 91 ? 163.333 301.411 153.242 1.00 21.67 91 GLY B N 1
ATOM 2706 C CA . GLY B 2 91 ? 163.838 302.657 153.782 1.00 14.25 91 GLY B CA 1
ATOM 2707 C C . GLY B 2 91 ? 165.069 303.180 153.082 1.00 19.19 91 GLY B C 1
ATOM 2708 O O . GLY B 2 91 ? 165.760 302.445 152.370 1.00 21.82 91 GLY B O 1
ATOM 2709 N N . SER B 2 92 ? 165.324 304.469 153.273 1.00 16.01 92 SER B N 1
ATOM 2710 C CA . SER B 2 92 ? 166.480 305.135 152.689 1.00 18.19 92 SER B CA 1
ATOM 2711 C C . SER B 2 92 ? 167.198 305.805 153.863 1.00 15.40 92 SER B C 1
ATOM 2712 O O . SER B 2 92 ? 166.672 306.722 154.486 1.00 23.56 92 SER B O 1
ATOM 2715 N N . PHE B 2 93 ? 168.399 305.334 154.165 1.00 15.75 93 PHE B N 1
ATOM 2716 C CA . PHE B 2 93 ? 169.149 305.851 155.296 1.00 15.37 93 PHE B CA 1
ATOM 2717 C C . PHE B 2 93 ? 170.395 306.616 154.927 1.00 15.38 93 PHE B C 1
ATOM 2718 O O . PHE B 2 93 ? 171.127 306.256 154.008 1.00 22.97 93 PHE B O 1
ATOM 2726 N N . LEU B 2 94 ? 170.633 307.676 155.678 1.00 16.51 94 LEU B N 1
ATOM 2727 C CA . LEU B 2 94 ? 171.759 308.542 155.436 1.00 15.60 94 LEU B CA 1
ATOM 2728 C C . LEU B 2 94 ? 173.082 307.981 155.917 1.00 15.76 94 LEU B C 1
ATOM 2729 O O . LEU B 2 94 ? 173.173 307.411 156.997 1.00 17.63 94 LEU B O 1
ATOM 2734 N N . TRP B 2 95 ? 174.108 308.134 155.093 1.00 14.58 95 TRP B N 1
ATOM 2735 C CA . TRP B 2 95 ? 175.460 307.699 155.443 1.00 12.90 95 TRP B CA 1
ATOM 2736 C C . TRP B 2 95 ? 176.361 308.851 155.030 1.00 20.05 95 TRP B C 1
ATOM 2737 O O . TRP B 2 95 ? 176.374 309.236 153.852 1.00 15.27 95 TRP B O 1
ATOM 2748 N N . ASN B 2 96 ? 177.089 309.450 155.961 1.00 12.17 96 ASN B N 1
ATOM 2749 C CA . ASN B 2 96 ? 177.961 310.514 155.494 1.00 22.08 96 ASN B CA 1
ATOM 2750 C C . ASN B 2 96 ? 179.388 310.423 155.991 1.00 19.16 96 ASN B C 1
ATOM 2751 O O . ASN B 2 96 ? 179.715 309.590 156.844 1.00 15.62 96 ASN B O 1
ATOM 2756 N N . THR B 2 97 ? 180.240 311.265 155.413 1.00 13.29 97 THR B N 1
ATOM 2757 C CA . THR B 2 97 ? 181.663 311.242 155.711 1.00 16.87 97 THR B CA 1
ATOM 2758 C C . THR B 2 97 ? 182.051 311.394 157.165 1.00 16.03 97 THR B C 1
ATOM 2759 O O . THR B 2 97 ? 183.125 310.973 157.570 1.00 28.55 97 THR B O 1
ATOM 2763 N N . SER B 2 98 ? 181.170 311.953 157.969 1.00 17.17 98 SER B N 1
ATOM 2764 C CA . SER B 2 98 ? 181.490 312.122 159.372 1.00 18.75 98 SER B CA 1
ATOM 2765 C C . SER B 2 98 ? 181.218 310.854 160.219 1.00 17.99 98 SER B C 1
ATOM 2766 O O . SER B 2 98 ? 181.615 310.796 161.384 1.00 21.15 98 SER B O 1
ATOM 2769 N N . ASP B 2 99 ? 180.535 309.853 159.659 1.00 16.62 99 ASP B N 1
ATOM 2770 C CA . ASP B 2 99 ? 180.253 308.629 160.417 1.00 12.98 99 ASP B CA 1
ATOM 2771 C C . ASP B 2 99 ? 181.525 307.795 160.546 1.00 18.61 99 ASP B C 1
ATOM 2772 O O . ASP B 2 99 ? 182.215 307.553 159.561 1.00 17.85 99 ASP B O 1
ATOM 2777 N N . ILE B 2 100 ? 181.846 307.356 161.754 1.00 12.21 100 ILE B N 1
ATOM 2778 C CA . ILE B 2 100 ? 183.052 306.560 161.932 1.00 13.36 100 ILE B CA 1
ATOM 2779 C C . ILE B 2 100 ? 182.779 305.070 161.994 1.00 18.69 100 ILE B C 1
ATOM 2780 O O . ILE B 2 100 ? 181.627 304.618 161.928 1.00 16.11 100 ILE B O 1
ATOM 2785 N N . GLU B 2 101 ? 183.850 304.299 162.139 1.00 13.46 101 GLU B N 1
ATOM 2786 C CA . GLU B 2 101 ? 183.717 302.856 162.192 1.00 11.64 101 GLU B CA 1
ATOM 2787 C C . GLU B 2 101 ? 182.647 302.418 163.187 1.00 14.97 101 GLU B C 1
ATOM 2788 O O . GLU B 2 101 ? 182.601 302.865 164.338 1.00 17.32 101 GLU B O 1
ATOM 2794 N N . ASN B 2 102 ? 181.784 301.541 162.689 1.00 14.03 102 ASN B N 1
ATOM 2795 C CA . ASN B 2 102 ? 180.670 300.943 163.409 1.00 13.95 102 ASN B CA 1
ATOM 2796 C C . ASN B 2 102 ? 179.431 301.798 163.602 1.00 18.25 102 ASN B C 1
ATOM 2797 O O . ASN B 2 102 ? 178.494 301.364 164.262 1.00 17.91 102 ASN B O 1
ATOM 2802 N N . LYS B 2 103 ? 179.407 302.998 163.029 1.00 18.60 103 LYS B N 1
ATOM 2803 C CA . LYS B 2 103 ? 178.223 303.840 163.145 1.00 12.84 103 LYS B CA 1
ATOM 2804 C C . LYS B 2 103 ? 177.048 303.052 162.543 1.00 18.48 103 LYS B C 1
ATOM 2805 O O . LYS B 2 103 ? 177.168 302.427 161.484 1.00 16.41 103 LYS B O 1
ATOM 2811 N N . GLU B 2 104 ? 175.911 303.072 163.219 1.00 11.34 104 GLU B N 1
ATOM 2812 C CA . GLU B 2 104 ? 174.765 302.329 162.735 1.00 15.92 104 GLU B CA 1
ATOM 2813 C C . GLU B 2 104 ? 173.982 303.070 161.667 1.00 18.17 104 GLU B C 1
ATOM 2814 O O . GLU B 2 104 ? 173.445 304.140 161.926 1.00 15.84 104 GLU B O 1
ATOM 2820 N N . ILE B 2 105 ? 173.928 302.508 160.463 1.00 14.85 105 ILE B N 1
ATOM 2821 C CA . ILE B 2 105 ? 173.183 303.137 159.385 1.00 11.73 105 ILE B CA 1
ATOM 2822 C C . ILE B 2 105 ? 171.703 302.832 159.617 1.00 18.31 105 ILE B C 1
ATOM 2823 O O . ILE B 2 105 ? 170.841 303.693 159.435 1.00 17.20 105 ILE B O 1
ATOM 2828 N N . PHE B 2 106 ? 171.409 301.604 160.030 1.00 14.06 106 PHE B N 1
ATOM 2829 C CA . PHE B 2 106 ? 170.035 301.231 160.358 1.00 14.61 106 PHE B CA 1
ATOM 2830 C C . PHE B 2 106 ? 169.991 299.901 161.094 1.00 17.31 106 PHE B C 1
ATOM 2831 O O . PHE B 2 106 ? 170.957 299.138 161.110 1.00 19.96 106 PHE B O 1
ATOM 2839 N N . SER B 2 107 ? 168.859 299.653 161.727 1.00 14.46 107 SER B N 1
ATOM 2840 C CA . SER B 2 107 ? 168.600 298.403 162.414 1.00 16.44 107 SER B CA 1
ATOM 2841 C C . SER B 2 107 ? 167.088 298.221 162.249 1.00 15.90 107 SER B C 1
ATOM 2842 O O . SER B 2 107 ? 166.301 299.030 162.744 1.00 21.18 107 SER B O 1
ATOM 2845 N N . LEU B 2 108 ? 166.697 297.170 161.538 1.00 13.94 108 LEU B N 1
ATOM 2846 C CA . LEU B 2 108 ? 165.289 296.889 161.226 1.00 14.57 108 LEU B CA 1
ATOM 2847 C C . LEU B 2 108 ? 164.833 295.526 161.762 1.00 15.26 108 LEU B C 1
ATOM 2848 O O . LEU B 2 108 ? 165.455 294.508 161.436 1.00 18.98 108 LEU B O 1
ATOM 2853 N N . LYS B 2 109 ? 163.764 295.502 162.572 1.00 15.69 109 LYS B N 1
ATOM 2854 C CA . LYS B 2 109 ? 163.260 294.266 163.189 1.00 17.91 109 LYS B CA 1
ATOM 2855 C C . LYS B 2 109 ? 162.404 293.470 162.166 1.00 20.41 109 LYS B C 1
ATOM 2856 O O . LYS B 2 109 ? 161.760 294.029 161.310 1.00 18.71 109 LYS B O 1
ATOM 2862 N N . LEU B 2 110 ? 162.340 292.158 162.339 1.00 26.64 110 LEU B N 1
ATOM 2863 C CA . LEU B 2 110 ? 161.509 291.335 161.468 1.00 25.85 110 LEU B CA 1
ATOM 2864 C C . LEU B 2 110 ? 160.416 290.631 162.271 1.00 44.76 110 LEU B C 1
ATOM 2865 O O . LEU B 2 110 ? 160.692 290.081 163.337 1.00 83.89 110 LEU B O 1
ATOM 2870 N N . PRO B 2 111 ? 159.189 290.601 161.751 1.00 41.01 111 PRO B N 1
ATOM 2871 C CA . PRO B 2 111 ? 158.800 291.283 160.506 1.00 13.63 111 PRO B CA 1
ATOM 2872 C C . PRO B 2 111 ? 158.772 292.820 160.535 1.00 20.88 111 PRO B C 1
ATOM 2873 O O . PRO B 2 111 ? 159.213 293.449 159.573 1.00 22.80 111 PRO B O 1
ATOM 2877 N N . ASP B 2 112 ? 158.251 293.407 161.612 1.00 15.76 112 ASP B N 1
ATOM 2878 C CA . ASP B 2 112 ? 158.115 294.895 161.713 1.00 18.86 112 ASP B CA 1
ATOM 2879 C C . ASP B 2 112 ? 158.397 295.750 160.495 1.00 20.69 112 ASP B C 1
ATOM 2880 O O . ASP B 2 112 ? 157.493 296.377 159.944 1.00 20.48 112 ASP B O 1
ATOM 2885 N N . ALA B 2 113 ? 159.649 295.783 160.073 1.00 20.69 113 ALA B N 1
ATOM 2886 C CA . ALA B 2 113 ? 160.028 296.618 158.952 1.00 13.54 113 ALA B CA 1
ATOM 2887 C C . ALA B 2 113 ? 159.340 296.312 157.629 1.00 20.31 113 ALA B C 1
ATOM 2888 O O . ALA B 2 113 ? 159.305 297.177 156.756 1.00 19.73 113 ALA B O 1
ATOM 2890 N N . LEU B 2 114 ? 158.811 295.100 157.464 1.00 14.78 114 LEU B N 1
ATOM 2891 C CA . LEU B 2 114 ? 158.120 294.744 156.226 1.00 14.75 114 LEU B CA 1
ATOM 2892 C C . LEU B 2 114 ? 156.593 294.797 156.361 1.00 18.26 114 LEU B C 1
ATOM 2893 O O . LEU B 2 114 ? 155.871 294.522 155.403 1.00 19.40 114 LEU B O 1
ATOM 2898 N N . MET B 2 115 ? 156.101 295.161 157.544 1.00 15.73 115 MET B N 1
ATOM 2899 C CA . MET B 2 115 ? 154.657 295.191 157.792 1.00 17.14 115 MET B CA 1
ATOM 2900 C C . MET B 2 115 ? 153.965 296.438 157.266 1.00 18.75 115 MET B C 1
ATOM 2901 O O . MET B 2 115 ? 153.379 297.229 158.021 1.00 21.14 115 MET B O 1
ATOM 2906 N N . SER B 2 116 ? 154.044 296.601 155.956 1.00 15.35 116 SER B N 1
ATOM 2907 C CA . SER B 2 116 ? 153.404 297.706 155.262 1.00 17.06 116 SER B CA 1
ATOM 2908 C C . SER B 2 116 ? 151.913 297.383 155.156 1.00 20.10 116 SER B C 1
ATOM 2909 O O . SER B 2 116 ? 151.477 296.270 155.472 1.00 17.84 116 SER B O 1
ATOM 2912 N N . PRO B 2 117 ? 151.108 298.347 154.712 1.00 23.90 117 PRO B N 1
ATOM 2913 C CA . PRO B 2 117 ? 149.683 298.016 154.594 1.00 21.58 117 PRO B CA 1
ATOM 2914 C C . PRO B 2 117 ? 149.480 296.852 153.619 1.00 19.56 117 PRO B C 1
ATOM 2915 O O . PRO B 2 117 ? 148.614 295.996 153.831 1.00 19.92 117 PRO B O 1
ATOM 2919 N N . MET B 2 118 ? 150.288 296.783 152.565 1.00 15.14 118 MET B N 1
ATOM 2920 C CA . MET B 2 118 ? 150.116 295.677 151.628 1.00 16.40 118 MET B CA 1
ATOM 2921 C C . MET B 2 118 ? 150.293 294.312 152.313 1.00 19.83 118 MET B C 1
ATOM 2922 O O . MET B 2 118 ? 149.487 293.407 152.125 1.00 22.14 118 MET B O 1
ATOM 2927 N N . ILE B 2 119 ? 151.336 294.166 153.119 1.00 18.85 119 ILE B N 1
ATOM 2928 C CA . ILE B 2 119 ? 151.567 292.909 153.820 1.00 13.54 119 ILE B CA 1
ATOM 2929 C C . ILE B 2 119 ? 150.519 292.658 154.919 1.00 19.14 119 ILE B C 1
ATOM 2930 O O . ILE B 2 119 ? 150.018 291.541 155.063 1.00 17.77 119 ILE B O 1
ATOM 2935 N N . ARG B 2 120 ? 150.172 293.694 155.682 1.00 10.84 120 ARG B N 1
ATOM 2936 C CA . ARG B 2 120 ? 149.186 293.531 156.750 1.00 16.44 120 ARG B CA 1
ATOM 2937 C C . ARG B 2 120 ? 147.827 293.115 156.191 1.00 15.12 120 ARG B C 1
ATOM 2938 O O . ARG B 2 120 ? 147.162 292.247 156.755 1.00 22.58 120 ARG B O 1
ATOM 2946 N N . GLU B 2 121 ? 147.414 293.712 155.078 1.00 16.73 121 GLU B N 1
ATOM 2947 C CA . GLU B 2 121 ? 146.126 293.362 154.487 1.00 13.86 121 GLU B CA 1
ATOM 2948 C C . GLU B 2 121 ? 146.082 291.881 154.121 1.00 20.45 121 GLU B C 1
ATOM 2949 O O . GLU B 2 121 ? 145.051 291.219 154.294 1.00 18.84 121 GLU B O 1
ATOM 2955 N N . LYS B 2 122 ? 147.191 291.348 153.618 1.00 12.66 122 LYS B N 1
ATOM 2956 C CA . LYS B 2 122 ? 147.184 289.948 153.226 1.00 14.76 122 LYS B CA 1
ATOM 2957 C C . LYS B 2 122 ? 147.358 288.965 154.380 1.00 16.40 122 LYS B C 1
ATOM 2958 O O . LYS B 2 122 ? 146.882 287.840 154.292 1.00 19.41 122 LYS B O 1
ATOM 2964 N N . LEU B 2 123 ? 148.012 289.382 155.462 1.00 15.12 123 LEU B N 1
ATOM 2965 C CA . LEU B 2 123 ? 148.190 288.510 156.629 1.00 11.40 123 LEU B CA 1
ATOM 2966 C C . LEU B 2 123 ? 146.949 288.547 157.526 1.00 18.61 123 LEU B C 1
ATOM 2967 O O . LEU B 2 123 ? 146.745 287.650 158.353 1.00 16.83 123 LEU B O 1
ATOM 2972 N N . SER B 2 124 ? 146.123 289.581 157.370 1.00 10.99 124 SER B N 1
ATOM 2973 C CA . SER B 2 124 ? 144.913 289.698 158.177 1.00 16.27 124 SER B CA 1
ATOM 2974 C C . SER B 2 124 ? 144.085 288.422 158.028 1.00 17.75 124 SER B C 1
ATOM 2975 O O . SER B 2 124 ? 143.839 287.961 156.912 1.00 13.94 124 SER B O 1
ATOM 2978 N N . GLY B 2 125 ? 143.658 287.854 159.151 1.00 9.49 125 GLY B N 1
ATOM 2979 C CA . GLY B 2 125 ? 142.886 286.629 159.098 1.00 12.44 125 GLY B CA 1
ATOM 2980 C C . GLY B 2 125 ? 143.698 285.406 159.496 1.00 16.32 125 GLY B C 1
ATOM 2981 O O . GLY B 2 125 ? 143.156 284.297 159.569 1.00 20.34 125 GLY B O 1
ATOM 2982 N N . PHE B 2 126 ? 145.000 285.588 159.724 1.00 12.25 126 PHE B N 1
ATOM 2983 C CA . PHE B 2 126 ? 145.851 284.477 160.147 1.00 12.38 126 PHE B CA 1
ATOM 2984 C C . PHE B 2 126 ? 146.389 284.754 161.541 1.00 18.82 126 PHE B C 1
ATOM 2985 O O . PHE B 2 126 ? 146.612 285.899 161.908 1.00 13.59 126 PHE B O 1
ATOM 2993 N N . THR B 2 127 ? 146.593 283.701 162.318 1.00 12.08 127 THR B N 1
ATOM 2994 C CA . THR B 2 127 ? 147.126 283.848 163.668 1.00 14.56 127 THR B CA 1
ATOM 2995 C C . THR B 2 127 ? 148.588 284.269 163.600 1.00 15.75 127 THR B C 1
ATOM 2996 O O . THR B 2 127 ? 149.081 284.998 164.453 1.00 17.05 127 THR B O 1
ATOM 3000 N N . SER B 2 128 ? 149.268 283.820 162.555 1.00 13.88 128 SER B N 1
ATOM 3001 C CA . SER B 2 128 ? 150.698 284.019 162.486 1.00 11.88 128 SER B CA 1
ATOM 3002 C C . SER B 2 128 ? 151.257 283.595 161.142 1.00 15.89 128 SER B C 1
ATOM 3003 O O . SER B 2 128 ? 150.520 283.160 160.267 1.00 18.24 128 SER B O 1
ATOM 3006 N N . PHE B 2 129 ? 152.576 283.694 161.005 1.00 13.25 129 PHE B N 1
ATOM 3007 C CA . PHE B 2 129 ? 153.263 283.247 159.796 1.00 15.55 129 PHE B CA 1
ATOM 3008 C C . PHE B 2 129 ? 154.751 283.180 160.094 1.00 15.98 129 PHE B C 1
ATOM 3009 O O . PHE B 2 129 ? 155.215 283.745 161.081 1.00 15.81 129 PHE B O 1
ATOM 3017 N N . SER B 2 130 ? 155.488 282.452 159.267 1.00 11.92 130 SER B N 1
ATOM 3018 C CA . SER B 2 130 ? 156.936 282.364 159.418 1.00 15.71 130 SER B CA 1
ATOM 3019 C C . SER B 2 130 ? 157.492 282.433 158.001 1.00 15.67 130 SER B C 1
ATOM 3020 O O . SER B 2 130 ? 156.793 282.089 157.039 1.00 16.47 130 SER B O 1
ATOM 3023 N N . ALA B 2 131 ? 158.735 282.870 157.863 1.00 14.86 131 ALA B N 1
ATOM 3024 C CA . ALA B 2 131 ? 159.320 282.996 156.540 1.00 13.97 131 ALA B CA 1
ATOM 3025 C C . ALA B 2 131 ? 160.795 283.270 156.582 1.00 16.71 131 ALA B C 1
ATOM 3026 O O . ALA B 2 131 ? 161.317 283.763 157.571 1.00 16.85 131 ALA B O 1
ATOM 3028 N N . SER B 2 132 ? 161.469 282.944 155.491 1.00 14.63 132 SER B N 1
ATOM 3029 C CA . SER B 2 132 ? 162.868 283.299 155.364 1.00 14.65 132 SER B CA 1
ATOM 3030 C C . SER B 2 132 ? 162.760 284.756 154.880 1.00 14.41 132 SER B C 1
ATOM 3031 O O . SER B 2 132 ? 161.712 285.189 154.371 1.00 13.63 132 SER B O 1
ATOM 3034 N N . THR B 2 133 ? 163.819 285.527 155.043 1.00 14.03 133 THR B N 1
ATOM 3035 C CA . THR B 2 133 ? 163.774 286.912 154.612 1.00 12.02 133 THR B CA 1
ATOM 3036 C C . THR B 2 133 ? 165.022 287.269 153.835 1.00 16.47 133 THR B C 1
ATOM 3037 O O . THR B 2 133 ? 166.134 286.880 154.209 1.00 16.18 133 THR B O 1
ATOM 3041 N N . VAL B 2 134 ? 164.835 288.007 152.750 1.00 16.10 134 VAL B N 1
ATOM 3042 C CA . VAL B 2 134 ? 165.958 288.448 151.952 1.00 12.49 134 VAL B CA 1
ATOM 3043 C C . VAL B 2 134 ? 166.024 289.966 152.028 1.00 18.40 134 VAL B C 1
ATOM 3044 O O . VAL B 2 134 ? 165.028 290.652 151.773 1.00 19.64 134 VAL B O 1
ATOM 3048 N N . PHE B 2 135 ? 167.195 290.481 152.389 1.00 16.96 135 PHE B N 1
ATOM 3049 C CA . PHE B 2 135 ? 167.437 291.925 152.450 1.00 13.53 135 PHE B CA 1
ATOM 3050 C C . PHE B 2 135 ? 168.476 292.301 151.397 1.00 17.07 135 PHE B C 1
ATOM 3051 O O . PHE B 2 135 ? 169.464 291.574 151.188 1.00 19.31 135 PHE B O 1
ATOM 3059 N N . HIS B 2 136 ? 168.244 293.425 150.730 1.00 16.70 136 HIS B N 1
ATOM 3060 C CA . HIS B 2 136 ? 169.192 293.964 149.760 1.00 16.62 136 HIS B CA 1
ATOM 3061 C C . HIS B 2 136 ? 169.645 295.313 150.315 1.00 17.58 136 HIS B C 1
ATOM 3062 O O . HIS B 2 136 ? 168.786 296.089 150.732 1.00 25.33 136 HIS B O 1
ATOM 3069 N N . ILE B 2 137 ? 170.940 295.605 150.404 1.00 13.64 137 ILE B N 1
ATOM 3070 C CA . ILE B 2 137 ? 171.265 297.000 150.712 1.00 17.93 137 ILE B CA 1
ATOM 3071 C C . ILE B 2 137 ? 171.861 297.520 149.397 1.00 15.27 137 ILE B C 1
ATOM 3072 O O . ILE B 2 137 ? 172.688 296.855 148.764 1.00 16.24 137 ILE B O 1
ATOM 3077 N N . GLN B 2 138 ? 171.385 298.679 148.959 1.00 12.65 138 GLN B N 1
ATOM 3078 C CA . GLN B 2 138 ? 171.846 299.289 147.717 1.00 13.35 138 GLN B CA 1
ATOM 3079 C C . GLN B 2 138 ? 172.484 300.636 147.986 1.00 16.13 138 GLN B C 1
ATOM 3080 O O . GLN B 2 138 ? 171.951 301.445 148.746 1.00 19.16 138 GLN B O 1
ATOM 3086 N N . VAL B 2 139 ? 173.626 300.878 147.366 1.00 13.67 139 VAL B N 1
ATOM 3087 C CA . VAL B 2 139 ? 174.278 302.166 147.502 1.00 8.83 139 VAL B CA 1
ATOM 3088 C C . VAL B 2 139 ? 174.772 302.560 146.117 1.00 15.17 139 VAL B C 1
ATOM 3089 O O . VAL B 2 139 ? 175.334 301.744 145.385 1.00 16.56 139 VAL B O 1
ATOM 3093 N N . ASN B 2 140 ? 174.538 303.804 145.741 1.00 14.56 140 ASN B N 1
ATOM 3094 C CA . ASN B 2 140 ? 175.009 304.284 144.455 1.00 12.50 140 ASN B CA 1
ATOM 3095 C C . ASN B 2 140 ? 176.034 305.385 144.636 1.00 14.27 140 ASN B C 1
ATOM 3096 O O . ASN B 2 140 ? 175.699 306.569 144.643 1.00 19.97 140 ASN B O 1
ATOM 3101 N N . ALA B 2 141 ? 177.283 304.985 144.819 1.00 10.53 141 ALA B N 1
ATOM 3102 C CA . ALA B 2 141 ? 178.373 305.939 144.965 1.00 12.53 141 ALA B CA 1
ATOM 3103 C C . ALA B 2 141 ? 178.923 306.167 143.561 1.00 14.77 141 ALA B C 1
ATOM 3104 O O . ALA B 2 141 ? 178.747 305.309 142.687 1.00 12.96 141 ALA B O 1
ATOM 3106 N N . HIS B 2 142 ? 179.564 307.311 143.320 1.00 10.07 142 HIS B N 1
ATOM 3107 C CA . HIS B 2 142 ? 180.152 307.519 142.000 1.00 13.11 142 HIS B CA 1
ATOM 3108 C C . HIS B 2 142 ? 181.584 306.977 142.101 1.00 16.10 142 HIS B C 1
ATOM 3109 O O . HIS B 2 142 ? 182.116 306.818 143.201 1.00 13.55 142 HIS B O 1
ATOM 3116 N N . PRO B 2 143 ? 182.234 306.702 140.965 1.00 17.61 143 PRO B N 1
ATOM 3117 C CA . PRO B 2 143 ? 183.594 306.143 140.983 1.00 11.43 143 PRO B CA 1
ATOM 3118 C C . PRO B 2 143 ? 184.711 306.771 141.801 1.00 14.34 143 PRO B C 1
ATOM 3119 O O . PRO B 2 143 ? 185.709 306.111 142.064 1.00 17.82 143 PRO B O 1
ATOM 3123 N N . PHE B 2 144 ? 184.568 308.019 142.223 1.00 14.56 144 PHE B N 1
ATOM 3124 C CA . PHE B 2 144 ? 185.642 308.635 142.992 1.00 15.45 144 PHE B CA 1
ATOM 3125 C C . PHE B 2 144 ? 185.424 308.597 144.501 1.00 17.87 144 PHE B C 1
ATOM 3126 O O . PHE B 2 144 ? 186.122 309.275 145.251 1.00 18.78 144 PHE B O 1
ATOM 3134 N N . GLN B 2 145 ? 184.457 307.792 144.936 1.00 13.65 145 GLN B N 1
ATOM 3135 C CA . GLN B 2 145 ? 184.137 307.640 146.357 1.00 16.38 145 GLN B CA 1
ATOM 3136 C C . GLN B 2 145 ? 184.456 306.214 146.788 1.00 16.07 145 GLN B C 1
ATOM 3137 O O . GLN B 2 145 ? 184.286 305.273 146.015 1.00 17.98 145 GLN B O 1
ATOM 3143 N N . CYS B 2 146 ? 184.942 306.043 148.007 1.00 11.77 146 CYS B N 1
ATOM 3144 C CA . CYS B 2 146 ? 185.208 304.695 148.490 1.00 13.11 146 CYS B CA 1
ATOM 3145 C C . CYS B 2 146 ? 184.663 304.563 149.908 1.00 14.00 146 CYS B C 1
ATOM 3146 O O . CYS B 2 146 ? 184.383 305.567 150.581 1.00 15.22 146 CYS B O 1
ATOM 3149 N N . GLY B 2 147 ? 184.482 303.324 150.345 1.00 12.72 147 GLY B N 1
ATOM 3150 C CA . GLY B 2 147 ? 183.935 303.073 151.667 1.00 9.30 147 GLY B CA 1
ATOM 3151 C C . GLY B 2 147 ? 183.441 301.645 151.750 1.00 14.58 147 GLY B C 1
ATOM 3152 O O . GLY B 2 147 ? 183.433 300.927 150.744 1.00 17.46 147 GLY B O 1
ATOM 3153 N N . ARG B 2 148 ? 183.008 301.226 152.933 1.00 13.50 148 ARG B N 1
ATOM 3154 C CA . ARG B 2 148 ? 182.555 299.853 153.089 1.00 10.09 148 ARG B CA 1
ATOM 3155 C C . ARG B 2 148 ? 181.516 299.684 154.187 1.00 15.38 148 ARG B C 1
ATOM 3156 O O . ARG B 2 148 ? 181.681 300.217 155.289 1.00 14.83 148 ARG B O 1
ATOM 3164 N N . LEU B 2 149 ? 180.456 298.931 153.890 1.00 11.99 149 LEU B N 1
ATOM 3165 C CA . LEU B 2 149 ? 179.400 298.664 154.871 1.00 13.08 149 LEU B CA 1
ATOM 3166 C C . LEU B 2 149 ? 179.294 297.171 155.165 1.00 14.12 149 LEU B C 1
ATOM 3167 O O . LEU B 2 149 ? 179.767 296.346 154.374 1.00 15.95 149 LEU B O 1
ATOM 3172 N N . VAL B 2 150 ? 178.676 296.831 156.299 1.00 13.19 150 VAL B N 1
ATOM 3173 C CA . VAL B 2 150 ? 178.408 295.433 156.669 1.00 13.86 150 VAL B CA 1
ATOM 3174 C C . VAL B 2 150 ? 176.901 295.335 156.884 1.00 16.19 150 VAL B C 1
ATOM 3175 O O . VAL B 2 150 ? 176.332 296.143 157.630 1.00 13.37 150 VAL B O 1
ATOM 3179 N N . LEU B 2 151 ? 176.267 294.348 156.266 1.00 14.05 151 LEU B N 1
ATOM 3180 C CA . LEU B 2 151 ? 174.842 294.097 156.474 1.00 12.08 151 LEU B CA 1
ATOM 3181 C C . LEU B 2 151 ? 174.866 292.756 157.228 1.00 16.85 151 LEU B C 1
ATOM 3182 O O . LEU B 2 151 ? 175.384 291.745 156.722 1.00 16.80 151 LEU B O 1
ATOM 3187 N N . ALA B 2 152 ? 174.344 292.759 158.449 1.00 9.85 152 ALA B N 1
ATOM 3188 C CA . ALA B 2 152 ? 174.335 291.560 159.280 1.00 11.07 152 ALA B CA 1
ATOM 3189 C C . ALA B 2 152 ? 172.956 291.253 159.854 1.00 16.81 152 ALA B C 1
ATOM 3190 O O . ALA B 2 152 ? 172.047 292.088 159.815 1.00 17.44 152 ALA B O 1
ATOM 3192 N N . ALA B 2 153 ? 172.806 290.054 160.402 1.00 12.90 153 ALA B N 1
ATOM 3193 C CA . ALA B 2 153 ? 171.528 289.656 160.988 1.00 14.14 153 ALA B CA 1
ATOM 3194 C C . ALA B 2 153 ? 171.740 289.113 162.384 1.00 13.77 153 ALA B C 1
ATOM 3195 O O . ALA B 2 153 ? 172.679 288.363 162.622 1.00 17.54 153 ALA B O 1
ATOM 3197 N N . VAL B 2 154 ? 170.876 289.500 163.312 1.00 14.90 154 VAL B N 1
ATOM 3198 C CA . VAL B 2 154 ? 170.983 288.999 164.674 1.00 15.33 154 VAL B CA 1
ATOM 3199 C C . VAL B 2 154 ? 169.588 288.459 165.026 1.00 15.42 154 VAL B C 1
ATOM 3200 O O . VAL B 2 154 ? 168.569 289.068 164.688 1.00 24.09 154 VAL B O 1
ATOM 3204 N N . PRO B 2 155 ? 169.522 287.296 165.692 1.00 19.27 155 PRO B N 1
ATOM 3205 C CA . PRO B 2 155 ? 168.237 286.681 166.061 1.00 15.43 155 PRO B CA 1
ATOM 3206 C C . PRO B 2 155 ? 167.551 287.231 167.304 1.00 16.67 155 PRO B C 1
ATOM 3207 O O . PRO B 2 155 ? 168.214 287.816 168.160 1.00 16.98 155 PRO B O 1
ATOM 3211 N N . VAL B 2 156 ? 166.223 287.041 167.368 1.00 15.22 156 VAL B N 1
ATOM 3212 C CA . VAL B 2 156 ? 165.349 287.453 168.484 1.00 13.52 156 VAL B CA 1
ATOM 3213 C C . VAL B 2 156 ? 165.895 288.644 169.270 1.00 16.85 156 VAL B C 1
ATOM 3214 O O . VAL B 2 156 ? 166.117 288.581 170.480 1.00 19.57 156 VAL B O 1
ATOM 3218 N N . PRO B 2 157 ? 166.064 289.772 168.584 1.00 18.33 157 PRO B N 1
ATOM 3219 C CA . PRO B 2 157 ? 166.597 291.002 169.170 1.00 17.10 157 PRO B CA 1
ATOM 3220 C C . PRO B 2 157 ? 165.981 291.523 170.461 1.00 19.87 157 PRO B C 1
ATOM 3221 O O . PRO B 2 157 ? 166.696 292.029 171.318 1.00 31.57 157 PRO B O 1
ATOM 3225 N N . ASP B 2 158 ? 164.674 291.400 170.627 1.00 17.88 158 ASP B N 1
ATOM 3226 C CA . ASP B 2 158 ? 164.067 291.908 171.857 1.00 16.61 158 ASP B CA 1
ATOM 3227 C C . ASP B 2 158 ? 164.283 291.014 173.072 1.00 19.98 158 ASP B C 1
ATOM 3228 O O . ASP B 2 158 ? 164.007 291.434 174.192 1.00 29.38 158 ASP B O 1
ATOM 3233 N N . ILE B 2 159 ? 164.750 289.785 172.876 1.00 17.21 159 ILE B N 1
ATOM 3234 C CA . ILE B 2 159 ? 164.958 288.920 174.027 1.00 18.46 159 ILE B CA 1
ATOM 3235 C C . ILE B 2 159 ? 166.393 288.441 174.176 1.00 21.96 159 ILE B C 1
ATOM 3236 O O . ILE B 2 159 ? 166.686 287.612 175.031 1.00 34.19 159 ILE B O 1
ATOM 3241 N N . LEU B 2 160 ? 167.289 288.963 173.345 1.00 22.10 160 LEU B N 1
ATOM 3242 C CA . LEU B 2 160 ? 168.704 288.614 173.451 1.00 23.55 160 LEU B CA 1
ATOM 3243 C C . LEU B 2 160 ? 169.269 289.309 174.684 1.00 27.87 160 LEU B C 1
ATOM 3244 O O . LEU B 2 160 ? 168.821 290.393 175.056 1.00 30.93 160 LEU B O 1
ATOM 3249 N N . PRO B 2 161 ? 170.278 288.709 175.315 1.00 28.46 161 PRO B N 1
ATOM 3250 C CA . PRO B 2 161 ? 170.906 289.305 176.503 1.00 25.73 161 PRO B CA 1
ATOM 3251 C C . PRO B 2 161 ? 171.461 290.697 176.127 1.00 26.66 161 PRO B C 1
ATOM 3252 O O . PRO B 2 161 ? 171.967 290.892 175.016 1.00 28.66 161 PRO B O 1
ATOM 3256 N N . LEU B 2 162 ? 171.381 291.663 177.039 1.00 28.06 162 LEU B N 1
ATOM 3257 C CA . LEU B 2 162 ? 171.886 293.003 176.741 1.00 27.49 162 LEU B CA 1
ATOM 3258 C C . LEU B 2 162 ? 173.358 293.068 176.381 1.00 27.95 162 LEU B C 1
ATOM 3259 O O . LEU B 2 162 ? 173.770 293.892 175.564 1.00 23.59 162 LEU B O 1
ATOM 3264 N N . HIS B 2 163 ? 174.161 292.208 176.989 1.00 21.32 163 HIS B N 1
ATOM 3265 C CA . HIS B 2 163 ? 175.577 292.246 176.698 1.00 21.88 163 HIS B CA 1
ATOM 3266 C C . HIS B 2 163 ? 175.777 292.061 175.191 1.00 25.07 163 HIS B C 1
ATOM 3267 O O . HIS B 2 163 ? 176.590 292.762 174.588 1.00 25.12 163 HIS B O 1
ATOM 3274 N N . ARG B 2 164 ? 174.989 291.179 174.571 1.00 17.23 164 ARG B N 1
ATOM 3275 C CA . ARG B 2 164 ? 175.154 290.913 173.148 1.00 16.77 164 ARG B CA 1
ATOM 3276 C C . ARG B 2 164 ? 174.778 292.115 172.297 1.00 20.86 164 ARG B C 1
ATOM 3277 O O . ARG B 2 164 ? 175.519 292.496 171.384 1.00 26.44 164 ARG B O 1
ATOM 3285 N N . LEU B 2 165 ? 173.639 292.724 172.592 1.00 19.52 165 LEU B N 1
ATOM 3286 C CA . LEU B 2 165 ? 173.224 293.901 171.838 1.00 20.46 165 LEU B CA 1
ATOM 3287 C C . LEU B 2 165 ? 174.257 295.021 172.001 1.00 25.31 165 LEU B C 1
ATOM 3288 O O . LEU B 2 165 ? 174.583 295.732 171.043 1.00 24.85 165 LEU B O 1
ATOM 3293 N N . ASN B 2 166 ? 174.785 295.179 173.210 1.00 16.04 166 ASN B N 1
ATOM 3294 C CA . ASN B 2 166 ? 175.799 296.202 173.431 1.00 21.41 166 ASN B CA 1
ATOM 3295 C C . ASN B 2 166 ? 177.056 295.940 172.636 1.00 21.99 166 ASN B C 1
ATOM 3296 O O . ASN B 2 166 ? 177.625 296.866 172.050 1.00 21.81 166 ASN B O 1
ATOM 3301 N N . MET B 2 167 ? 177.498 294.683 172.626 1.00 15.07 167 MET B N 1
ATOM 3302 C CA . MET B 2 167 ? 178.692 294.327 171.884 1.00 17.42 167 MET B CA 1
ATOM 3303 C C . MET B 2 167 ? 178.541 294.792 170.437 1.00 23.63 167 MET B C 1
ATOM 3304 O O . MET B 2 167 ? 179.498 295.295 169.849 1.00 20.71 167 MET B O 1
ATOM 3309 N N . LEU B 2 168 ? 177.338 294.666 169.871 1.00 17.22 168 LEU B N 1
ATOM 3310 C CA . LEU B 2 168 ? 177.138 295.091 168.489 1.00 14.19 168 LEU B CA 1
ATOM 3311 C C . LEU B 2 168 ? 177.300 296.601 168.327 1.00 19.01 168 LEU B C 1
ATOM 3312 O O . LEU B 2 168 ? 177.777 297.084 167.297 1.00 21.04 168 LEU B O 1
ATOM 3317 N N . SER B 2 169 ? 176.936 297.359 169.350 1.00 12.46 169 SER B N 1
ATOM 3318 C CA . SER B 2 169 ? 177.041 298.812 169.236 1.00 22.55 169 SER B CA 1
ATOM 3319 C C . SER B 2 169 ? 178.431 299.339 169.579 1.00 16.49 169 SER B C 1
ATOM 3320 O O . SER B 2 169 ? 178.787 300.465 169.189 1.00 26.98 169 SER B O 1
ATOM 3323 N N . PHE B 2 170 ? 179.204 298.520 170.292 1.00 11.13 170 PHE B N 1
ATOM 3324 C CA . PHE B 2 170 ? 180.557 298.879 170.719 1.00 19.43 170 PHE B CA 1
ATOM 3325 C C . PHE B 2 170 ? 181.673 298.675 169.702 1.00 19.69 170 PHE B C 1
ATOM 3326 O O . PHE B 2 170 ? 182.613 299.467 169.634 1.00 25.49 170 PHE B O 1
ATOM 3334 N N . ASP B 2 171 ? 181.589 297.587 168.944 1.00 16.57 171 ASP B N 1
ATOM 3335 C CA . ASP B 2 171 ? 182.682 297.222 168.059 1.00 15.58 171 ASP B CA 1
ATOM 3336 C C . ASP B 2 171 ? 182.184 296.484 166.825 1.00 16.36 171 ASP B C 1
ATOM 3337 O O . ASP B 2 171 ? 181.493 295.468 166.942 1.00 14.91 171 ASP B O 1
ATOM 3342 N N . VAL B 2 172 ? 182.557 296.971 165.643 1.00 12.54 172 VAL B N 1
ATOM 3343 C CA . VAL B 2 172 ? 182.112 296.334 164.411 1.00 8.68 172 VAL B CA 1
ATOM 3344 C C . VAL B 2 172 ? 182.643 294.892 164.304 1.00 16.02 172 VAL B C 1
ATOM 3345 O O . VAL B 2 172 ? 182.122 294.073 163.531 1.00 14.48 172 VAL B O 1
ATOM 3349 N N . SER B 2 173 ? 183.664 294.575 165.096 1.00 13.50 173 SER B N 1
ATOM 3350 C CA . SER B 2 173 ? 184.216 293.221 165.112 1.00 17.21 173 SER B CA 1
ATOM 3351 C C . SER B 2 173 ? 183.137 292.209 165.544 1.00 21.42 173 SER B C 1
ATOM 3352 O O . SER B 2 173 ? 183.148 291.047 165.113 1.00 20.49 173 SER B O 1
ATOM 3355 N N . ASN B 2 174 ? 182.209 292.645 166.394 1.00 15.60 174 ASN B N 1
ATOM 3356 C CA . ASN B 2 174 ? 181.144 291.754 166.840 1.00 16.29 174 ASN B CA 1
ATOM 3357 C C . ASN B 2 174 ? 180.012 291.694 165.828 1.00 15.53 174 ASN B C 1
ATOM 3358 O O . ASN B 2 174 ? 179.102 290.881 165.954 1.00 19.16 174 ASN B O 1
ATOM 3363 N N . VAL B 2 175 ? 180.074 292.545 164.811 1.00 15.38 175 VAL B N 1
ATOM 3364 C CA . VAL B 2 175 ? 179.073 292.500 163.764 1.00 11.78 175 VAL B CA 1
ATOM 3365 C C . VAL B 2 175 ? 179.620 291.550 162.687 1.00 17.51 175 VAL B C 1
ATOM 3366 O O . VAL B 2 175 ? 178.876 290.767 162.105 1.00 15.59 175 VAL B O 1
ATOM 3370 N N . ILE B 2 176 ? 180.931 291.598 162.453 1.00 15.88 176 ILE B N 1
ATOM 3371 C CA . ILE B 2 176 ? 181.560 290.745 161.452 1.00 10.75 176 ILE B CA 1
ATOM 3372 C C . ILE B 2 176 ? 181.492 289.240 161.813 1.00 18.65 176 ILE B C 1
ATOM 3373 O O . ILE B 2 176 ? 181.562 288.394 160.927 1.00 14.46 176 ILE B O 1
ATOM 3378 N N . THR B 2 177 ? 181.355 288.879 163.088 1.00 10.62 177 THR B N 1
ATOM 3379 C CA . THR B 2 177 ? 181.268 287.451 163.406 1.00 14.56 177 THR B CA 1
ATOM 3380 C C . THR B 2 177 ? 179.865 286.900 163.138 1.00 18.30 177 THR B C 1
ATOM 3381 O O . THR B 2 177 ? 179.669 285.694 163.024 1.00 21.19 177 THR B O 1
ATOM 3385 N N . LEU B 2 178 ? 178.889 287.791 163.024 1.00 15.09 178 LEU B N 1
ATOM 3386 C CA . LEU B 2 178 ? 177.513 287.389 162.743 1.00 16.51 178 LEU B CA 1
ATOM 3387 C C . LEU B 2 178 ? 177.350 287.015 161.278 1.00 14.48 178 LEU B C 1
ATOM 3388 O O . LEU B 2 178 ? 178.230 287.284 160.460 1.00 17.37 178 LEU B O 1
ATOM 3393 N N . PRO B 2 179 ? 176.234 286.353 160.934 1.00 17.72 179 PRO B N 1
ATOM 3394 C CA . PRO B 2 179 ? 175.961 285.994 159.531 1.00 12.81 179 PRO B CA 1
ATOM 3395 C C . PRO B 2 179 ? 175.890 287.404 158.889 1.00 17.14 179 PRO B C 1
ATOM 3396 O O . PRO B 2 179 ? 175.154 288.284 159.374 1.00 14.84 179 PRO B O 1
ATOM 3400 N N . HIS B 2 180 ? 176.641 287.643 157.823 1.00 15.14 180 HIS B N 1
ATOM 3401 C CA . HIS B 2 180 ? 176.651 288.980 157.246 1.00 11.44 180 HIS B CA 1
ATOM 3402 C C . HIS B 2 180 ? 177.228 288.965 155.848 1.00 14.79 180 HIS B C 1
ATOM 3403 O O . HIS B 2 180 ? 177.794 287.971 155.415 1.00 16.80 180 HIS B O 1
ATOM 3410 N N . VAL B 2 181 ? 177.115 290.094 155.163 1.00 9.88 181 VAL B N 1
ATOM 3411 C CA . VAL B 2 181 ? 177.681 290.240 153.828 1.00 13.45 181 VAL B CA 1
ATOM 3412 C C . VAL B 2 181 ? 178.250 291.666 153.783 1.00 17.81 181 VAL B C 1
ATOM 3413 O O . VAL B 2 181 ? 177.706 292.582 154.405 1.00 14.37 181 VAL B O 1
ATOM 3417 N N . GLN B 2 182 ? 179.365 291.846 153.088 1.00 15.95 182 GLN B N 1
ATOM 3418 C CA . GLN B 2 182 ? 180.008 293.155 153.016 1.00 11.49 182 GLN B CA 1
ATOM 3419 C C . GLN B 2 182 ? 179.826 293.843 151.672 1.00 15.75 182 GLN B C 1
ATOM 3420 O O . GLN B 2 182 ? 179.857 293.199 150.622 1.00 19.29 182 GLN B O 1
ATOM 3426 N N . LEU B 2 183 ? 179.652 295.165 151.721 1.00 15.10 183 LEU B N 1
ATOM 3427 C CA . LEU B 2 183 ? 179.470 295.975 150.517 1.00 8.87 183 LEU B CA 1
ATOM 3428 C C . LEU B 2 183 ? 180.621 296.962 150.307 1.00 15.28 183 LEU B C 1
ATOM 3429 O O . LEU B 2 183 ? 180.876 297.832 151.148 1.00 18.97 183 LEU B O 1
ATOM 3434 N N . ASP B 2 184 ? 181.322 296.805 149.189 1.00 15.29 184 ASP B N 1
ATOM 3435 C CA . ASP B 2 184 ? 182.425 297.694 148.802 1.00 12.53 184 ASP B CA 1
ATOM 3436 C C . ASP B 2 184 ? 181.769 298.621 147.761 1.00 17.78 184 ASP B C 1
ATOM 3437 O O . ASP B 2 184 ? 181.477 298.183 146.642 1.00 17.72 184 ASP B O 1
ATOM 3442 N N . ILE B 2 185 ? 181.547 299.889 148.098 1.00 13.39 185 ILE B N 1
ATOM 3443 C CA . ILE B 2 185 ? 180.853 300.766 147.157 1.00 13.62 185 ILE B CA 1
ATOM 3444 C C . ILE B 2 185 ? 181.533 301.030 145.825 1.00 18.10 185 ILE B C 1
ATOM 3445 O O . ILE B 2 185 ? 180.894 301.520 144.893 1.00 18.92 185 ILE B O 1
ATOM 3450 N N . SER B 2 186 ? 182.815 300.704 145.710 1.00 11.58 186 SER B N 1
ATOM 3451 C CA . SER B 2 186 ? 183.499 300.916 144.436 1.00 17.85 186 SER B CA 1
ATOM 3452 C C . SER B 2 186 ? 183.482 299.642 143.565 1.00 16.18 186 SER B C 1
ATOM 3453 O O . SER B 2 186 ? 183.838 299.687 142.393 1.00 23.54 186 SER B O 1
ATOM 3456 N N . LYS B 2 187 ? 183.053 298.514 144.132 1.00 15.62 187 LYS B N 1
ATOM 3457 C CA . LYS B 2 187 ? 183.053 297.242 143.407 1.00 18.57 187 LYS B CA 1
ATOM 3458 C C . LYS B 2 187 ? 181.679 296.605 143.193 1.00 18.16 187 LYS B C 1
ATOM 3459 O O . LYS B 2 187 ? 181.357 296.184 142.095 1.00 30.72 187 LYS B O 1
ATOM 3465 N N . GLU B 2 188 ? 180.878 296.509 144.241 1.00 22.08 188 GLU B N 1
ATOM 3466 C CA . GLU B 2 188 ? 179.564 295.884 144.126 1.00 16.91 188 GLU B CA 1
ATOM 3467 C C . GLU B 2 188 ? 178.491 296.952 144.102 1.00 21.09 188 GLU B C 1
ATOM 3468 O O . GLU B 2 188 ? 178.638 298.009 144.699 1.00 20.40 188 GLU B O 1
ATOM 3474 N N . THR B 2 189 ? 177.402 296.690 143.403 1.00 21.36 189 THR B N 1
ATOM 3475 C CA . THR B 2 189 ? 176.356 297.693 143.343 1.00 15.58 189 THR B CA 1
ATOM 3476 C C . THR B 2 189 ? 175.323 297.469 144.447 1.00 17.16 189 THR B C 1
ATOM 3477 O O . THR B 2 189 ? 174.753 298.406 144.987 1.00 15.83 189 THR B O 1
ATOM 3481 N N . GLU B 2 190 ? 175.141 296.215 144.828 1.00 15.36 190 GLU B N 1
ATOM 3482 C CA . GLU B 2 190 ? 174.132 295.851 145.809 1.00 17.06 190 GLU B CA 1
ATOM 3483 C C . GLU B 2 190 ? 174.635 294.569 146.444 1.00 20.46 190 GLU B C 1
ATOM 3484 O O . GLU B 2 190 ? 175.448 293.854 145.860 1.00 19.29 190 GLU B O 1
ATOM 3490 N N . VAL B 2 191 ? 174.107 294.229 147.603 1.00 16.67 191 VAL B N 1
ATOM 3491 C CA . VAL B 2 191 ? 174.547 293.011 148.257 1.00 12.13 191 VAL B CA 1
ATOM 3492 C C . VAL B 2 191 ? 173.301 292.418 148.952 1.00 12.71 191 VAL B C 1
ATOM 3493 O O . VAL B 2 191 ? 172.441 293.171 149.405 1.00 14.21 191 VAL B O 1
ATOM 3497 N N . LEU B 2 192 ? 173.150 291.093 148.979 1.00 14.55 192 LEU B N 1
ATOM 3498 C CA . LEU B 2 192 ? 171.961 290.485 149.606 1.00 11.01 192 LEU B CA 1
ATOM 3499 C C . LEU B 2 192 ? 172.276 289.475 150.698 1.00 17.15 192 LEU B C 1
ATOM 3500 O O . LEU B 2 192 ? 173.258 288.748 150.597 1.00 17.86 192 LEU B O 1
ATOM 3505 N N . LEU B 2 193 ? 171.422 289.414 151.723 1.00 11.72 193 LEU B N 1
ATOM 3506 C CA . LEU B 2 193 ? 171.581 288.462 152.831 1.00 12.62 193 LEU B CA 1
ATOM 3507 C C . LEU B 2 193 ? 170.228 287.794 153.029 1.00 17.69 193 LEU B C 1
ATOM 3508 O O . LEU B 2 193 ? 169.213 288.487 153.190 1.00 16.58 193 LEU B O 1
ATOM 3513 N N . LYS B 2 194 ? 170.201 286.465 152.997 1.00 13.03 194 LYS B N 1
ATOM 3514 C CA . LYS B 2 194 ? 168.961 285.718 153.221 1.00 15.25 194 LYS B CA 1
ATOM 3515 C C . LYS B 2 194 ? 169.128 284.994 154.556 1.00 17.00 194 LYS B C 1
ATOM 3516 O O . LYS B 2 194 ? 170.144 284.344 154.805 1.00 21.47 194 LYS B O 1
ATOM 3522 N N . ILE B 2 195 ? 168.111 285.111 155.395 1.00 23.46 195 ILE B N 1
ATOM 3523 C CA . ILE B 2 195 ? 168.082 284.553 156.753 1.00 17.47 195 ILE B CA 1
ATOM 3524 C C . ILE B 2 195 ? 166.847 283.666 156.893 1.00 21.65 195 ILE B C 1
ATOM 3525 O O . ILE B 2 195 ? 165.740 284.088 156.548 1.00 20.44 195 ILE B O 1
ATOM 3530 N N . PRO B 2 196 ? 167.014 282.412 157.346 1.00 20.94 196 PRO B N 1
ATOM 3531 C CA . PRO B 2 196 ? 165.811 281.572 157.491 1.00 18.28 196 PRO B CA 1
ATOM 3532 C C . PRO B 2 196 ? 165.074 281.955 158.788 1.00 20.30 196 PRO B C 1
ATOM 3533 O O . PRO B 2 196 ? 165.611 282.680 159.639 1.00 20.15 196 PRO B O 1
ATOM 3537 N N . TYR B 2 197 ? 163.836 281.507 158.936 1.00 19.75 197 TYR B N 1
ATOM 3538 C CA . TYR B 2 197 ? 163.101 281.805 160.161 1.00 13.84 197 TYR B CA 1
ATOM 3539 C C . TYR B 2 197 ? 163.648 280.912 161.288 1.00 17.52 197 TYR B C 1
ATOM 3540 O O . TYR B 2 197 ? 163.708 279.689 161.137 1.00 19.01 197 TYR B O 1
ATOM 3549 N N . VAL B 2 198 ? 164.060 281.513 162.403 1.00 13.92 198 VAL B N 1
ATOM 3550 C CA . VAL B 2 198 ? 164.555 280.742 163.551 1.00 13.57 198 VAL B CA 1
ATOM 3551 C C . VAL B 2 198 ? 164.020 281.372 164.833 1.00 16.70 198 VAL B C 1
ATOM 3552 O O . VAL B 2 198 ? 164.248 282.552 165.098 1.00 19.02 198 VAL B O 1
ATOM 3556 N N . SER B 2 199 ? 163.332 280.584 165.647 1.00 14.42 199 SER B N 1
ATOM 3557 C CA . SER B 2 199 ? 162.761 281.129 166.867 1.00 14.57 199 SER B CA 1
ATOM 3558 C C . SER B 2 199 ? 162.161 280.059 167.754 1.00 16.81 199 SER B C 1
ATOM 3559 O O . SER B 2 199 ? 161.858 278.962 167.294 1.00 19.65 199 SER B O 1
ATOM 3562 N N . PRO B 2 200 ? 162.007 280.357 169.050 1.00 18.78 200 PRO B N 1
ATOM 3563 C CA . PRO B 2 200 ? 161.399 279.383 169.960 1.00 15.21 200 PRO B CA 1
ATOM 3564 C C . PRO B 2 200 ? 159.926 279.167 169.525 1.00 16.33 200 PRO B C 1
ATOM 3565 O O . PRO B 2 200 ? 159.365 278.081 169.700 1.00 22.18 200 PRO B O 1
ATOM 3569 N N . PHE B 2 201 ? 159.312 280.196 168.942 1.00 12.25 201 PHE B N 1
ATOM 3570 C CA . PHE B 2 201 ? 157.934 280.088 168.449 1.00 14.54 201 PHE B CA 1
ATOM 3571 C C . PHE B 2 201 ? 157.963 279.571 167.014 1.00 16.91 201 PHE B C 1
ATOM 3572 O O . PHE B 2 201 ? 158.745 280.064 166.207 1.00 18.76 201 PHE B O 1
ATOM 3580 N N . VAL B 2 202 ? 157.105 278.609 166.678 1.00 10.62 202 VAL B N 1
ATOM 3581 C CA . VAL B 2 202 ? 157.141 278.055 165.331 1.00 12.23 202 VAL B CA 1
ATOM 3582 C C . VAL B 2 202 ? 156.712 279.026 164.250 1.00 12.44 202 VAL B C 1
ATOM 3583 O O . VAL B 2 202 ? 157.007 278.810 163.085 1.00 19.64 202 VAL B O 1
ATOM 3587 N N . GLN B 2 203 ? 156.023 280.095 164.636 1.00 12.26 203 GLN B N 1
ATOM 3588 C CA . GLN B 2 203 ? 155.638 281.163 163.698 1.00 13.06 203 GLN B CA 1
ATOM 3589 C C . GLN B 2 203 ? 155.567 282.453 164.500 1.00 15.16 203 GLN B C 1
ATOM 3590 O O . GLN B 2 203 ? 155.497 282.416 165.730 1.00 12.99 203 GLN B O 1
ATOM 3596 N N . TYR B 2 204 ? 155.612 283.586 163.811 1.00 12.36 204 TYR B N 1
ATOM 3597 C CA . TYR B 2 204 ? 155.555 284.881 164.465 1.00 10.42 204 TYR B CA 1
ATOM 3598 C C . TYR B 2 204 ? 154.114 285.208 164.851 1.00 13.63 204 TYR B C 1
ATOM 3599 O O . TYR B 2 204 ? 153.206 285.124 164.028 1.00 17.17 204 TYR B O 1
ATOM 3608 N N . ASP B 2 205 ? 153.922 285.608 166.101 1.00 14.87 205 ASP B N 1
ATOM 3609 C CA . ASP B 2 205 ? 152.607 285.933 166.639 1.00 11.40 205 ASP B CA 1
ATOM 3610 C C . ASP B 2 205 ? 152.086 287.302 166.148 1.00 19.64 205 ASP B C 1
ATOM 3611 O O . ASP B 2 205 ? 152.465 288.349 166.686 1.00 14.61 205 ASP B O 1
ATOM 3616 N N . LEU B 2 206 ? 151.208 287.299 165.149 1.00 12.04 206 LEU B N 1
ATOM 3617 C CA . LEU B 2 206 ? 150.663 288.551 164.615 1.00 13.49 206 LEU B CA 1
ATOM 3618 C C . LEU B 2 206 ? 149.683 289.218 165.581 1.00 15.45 206 LEU B C 1
ATOM 3619 O O . LEU B 2 206 ? 149.382 290.413 165.470 1.00 17.62 206 LEU B O 1
ATOM 3624 N N . VAL B 2 207 ? 149.186 288.437 166.530 1.00 14.67 207 VAL B N 1
ATOM 3625 C CA . VAL B 2 207 ? 148.209 288.926 167.482 1.00 12.24 207 VAL B CA 1
ATOM 3626 C C . VAL B 2 207 ? 148.801 289.647 168.676 1.00 16.77 207 VAL B C 1
ATOM 3627 O O . VAL B 2 207 ? 148.355 290.746 169.024 1.00 17.40 207 VAL B O 1
ATOM 3631 N N . THR B 2 208 ? 149.798 289.041 169.314 1.00 12.69 208 THR B N 1
ATOM 3632 C CA . THR B 2 208 ? 150.414 289.665 170.487 1.00 13.12 208 THR B CA 1
ATOM 3633 C C . THR B 2 208 ? 151.758 290.284 170.152 1.00 15.36 208 THR B C 1
ATOM 3634 O O . THR B 2 208 ? 152.364 290.943 170.993 1.00 17.40 208 THR B O 1
ATOM 3638 N N . LYS B 2 209 ? 152.223 290.066 168.925 1.00 20.01 209 LYS B N 1
ATOM 3639 C CA . LYS B 2 209 ? 153.515 290.588 168.473 1.00 16.96 209 LYS B CA 1
ATOM 3640 C C . LYS B 2 209 ? 154.626 289.987 169.315 1.00 19.96 209 LYS B C 1
ATOM 3641 O O . LYS B 2 209 ? 155.767 290.461 169.232 1.00 16.26 209 LYS B O 1
ATOM 3647 N N . PHE B 2 210 ? 154.333 288.964 170.133 1.00 27.84 210 PHE B N 1
ATOM 3648 C CA . PHE B 2 210 ? 155.436 288.452 170.924 1.00 17.01 210 PHE B CA 1
ATOM 3649 C C . PHE B 2 210 ? 156.466 287.659 170.195 1.00 32.75 210 PHE B C 1
ATOM 3650 O O . PHE B 2 210 ? 156.355 286.495 169.809 1.00 13.88 210 PHE B O 1
ATOM 3658 N N . THR B 2 211 ? 157.456 288.508 170.071 1.00 42.90 211 THR B N 1
ATOM 3659 C CA . THR B 2 211 ? 158.753 288.497 169.556 1.00 26.38 211 THR B CA 1
ATOM 3660 C C . THR B 2 211 ? 159.187 288.331 168.152 1.00 23.18 211 THR B C 1
ATOM 3661 O O . THR B 2 211 ? 158.993 287.305 167.535 1.00 23.72 211 THR B O 1
ATOM 3665 N N . PRO B 2 212 ? 159.747 289.443 167.617 1.00 20.19 212 PRO B N 1
ATOM 3666 C CA . PRO B 2 212 ? 160.303 289.631 166.272 1.00 25.59 212 PRO B CA 1
ATOM 3667 C C . PRO B 2 212 ? 161.443 288.643 166.260 1.00 24.37 212 PRO B C 1
ATOM 3668 O O . PRO B 2 212 ? 162.242 288.600 167.192 1.00 16.07 212 PRO B O 1
ATOM 3672 N N . TRP B 2 213 ? 161.517 287.847 165.206 1.00 17.70 213 TRP B N 1
ATOM 3673 C CA . TRP B 2 213 ? 162.504 286.804 165.170 1.00 14.25 213 TRP B CA 1
ATOM 3674 C C . TRP B 2 213 ? 163.917 287.186 164.796 1.00 18.15 213 TRP B C 1
ATOM 3675 O O . TRP B 2 213 ? 164.836 286.394 165.005 1.00 18.70 213 TRP B O 1
ATOM 3686 N N . ALA B 2 214 ? 164.112 288.394 164.271 1.00 10.49 214 ALA B N 1
ATOM 3687 C CA . ALA B 2 214 ? 165.459 288.806 163.896 1.00 19.14 214 ALA B CA 1
ATOM 3688 C C . ALA B 2 214 ? 165.510 290.274 163.620 1.00 18.59 214 ALA B C 1
ATOM 3689 O O . ALA B 2 214 ? 164.490 290.942 163.593 1.00 14.49 214 ALA B O 1
ATOM 3691 N N . ALA B 2 215 ? 166.715 290.785 163.433 1.00 13.96 215 ALA B N 1
ATOM 3692 C CA . ALA B 2 215 ? 166.868 292.172 163.039 1.00 14.94 215 ALA B CA 1
ATOM 3693 C C . ALA B 2 215 ? 168.025 292.207 162.058 1.00 17.19 215 ALA B C 1
ATOM 3694 O O . ALA B 2 215 ? 168.999 291.453 162.204 1.00 17.55 215 ALA B O 1
ATOM 3696 N N . PHE B 2 216 ? 167.889 293.031 161.026 1.00 14.41 216 PHE B N 1
ATOM 3697 C CA . PHE B 2 216 ? 168.971 293.208 160.067 1.00 15.74 216 PHE B CA 1
ATOM 3698 C C . PHE B 2 216 ? 169.575 294.564 160.421 1.00 16.72 216 PHE B C 1
ATOM 3699 O O . PHE B 2 216 ? 168.852 295.542 160.674 1.00 19.79 216 PHE B O 1
ATOM 3707 N N . LEU B 2 217 ? 170.894 294.627 160.465 1.00 15.16 217 LEU B N 1
ATOM 3708 C CA . LEU B 2 217 ? 171.550 295.882 160.774 1.00 14.64 217 LEU B CA 1
ATOM 3709 C C . LEU B 2 217 ? 172.646 296.163 159.767 1.00 18.99 217 LEU B C 1
ATOM 3710 O O . LEU B 2 217 ? 173.242 295.245 159.204 1.00 19.16 217 LEU B O 1
ATOM 3715 N N . ALA B 2 218 ? 172.887 297.441 159.520 1.00 13.10 218 ALA B N 1
ATOM 3716 C CA . ALA B 2 218 ? 173.947 297.842 158.620 1.00 13.96 218 ALA B CA 1
ATOM 3717 C C . ALA B 2 218 ? 174.796 298.845 159.401 1.00 13.57 218 ALA B C 1
ATOM 3718 O O . ALA B 2 218 ? 174.284 299.846 159.914 1.00 16.25 218 ALA B O 1
ATOM 3720 N N . HIS B 2 219 ? 176.087 298.556 159.515 1.00 10.31 219 HIS B N 1
ATOM 3721 C CA . HIS B 2 219 ? 177.021 299.425 160.236 1.00 11.33 219 HIS B CA 1
ATOM 3722 C C . HIS B 2 219 ? 178.129 299.824 159.275 1.00 14.67 219 HIS B C 1
ATOM 3723 O O . HIS B 2 219 ? 178.432 299.100 158.312 1.00 16.62 219 HIS B O 1
ATOM 3730 N N . VAL B 2 220 ? 178.741 300.971 159.543 1.00 14.12 220 VAL B N 1
ATOM 3731 C CA . VAL B 2 220 ? 179.854 301.425 158.736 1.00 9.39 220 VAL B CA 1
ATOM 3732 C C . VAL B 2 220 ? 181.046 300.520 159.081 1.00 15.38 220 VAL B C 1
ATOM 3733 O O . VAL B 2 220 ? 181.378 300.362 160.249 1.00 15.74 220 VAL B O 1
ATOM 3737 N N . TYR B 2 221 ? 181.671 299.910 158.080 1.00 12.04 221 TYR B N 1
ATOM 3738 C CA . TYR B 2 221 ? 182.831 299.057 158.328 1.00 10.80 221 TYR B CA 1
ATOM 3739 C C . TYR B 2 221 ? 184.068 299.947 158.099 1.00 13.65 221 TYR B C 1
ATOM 3740 O O . TYR B 2 221 ? 184.984 299.960 158.912 1.00 19.39 221 TYR B O 1
ATOM 3749 N N . ALA B 2 222 ? 184.088 300.696 156.998 1.00 10.79 222 ALA B N 1
ATOM 3750 C CA . ALA B 2 222 ? 185.181 301.651 156.723 1.00 15.25 222 ALA B CA 1
ATOM 3751 C C . ALA B 2 222 ? 184.436 302.903 156.269 1.00 16.24 222 ALA B C 1
ATOM 3752 O O . ALA B 2 222 ? 183.601 302.840 155.370 1.00 14.64 222 ALA B O 1
ATOM 3754 N N . PRO B 2 223 ? 184.722 304.054 156.879 1.00 16.53 223 PRO B N 1
ATOM 3755 C CA . PRO B 2 223 ? 184.031 305.296 156.510 1.00 13.85 223 PRO B CA 1
ATOM 3756 C C . PRO B 2 223 ? 184.005 305.732 155.063 1.00 13.45 223 PRO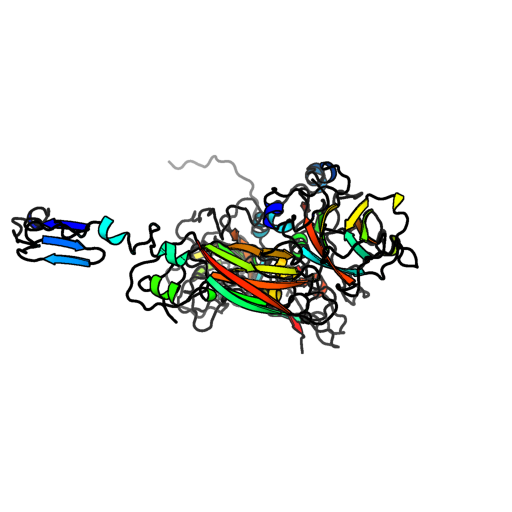 B C 1
ATOM 3757 O O . PRO B 2 223 ? 184.902 305.403 154.292 1.00 12.78 223 PRO B O 1
ATOM 3761 N N . LEU B 2 224 ? 182.937 306.445 154.694 1.00 14.74 224 LEU B N 1
ATOM 3762 C CA . LEU B 2 224 ? 182.788 307.000 153.347 1.00 9.74 224 LEU B CA 1
ATOM 3763 C C . LEU B 2 224 ? 183.981 307.956 153.240 1.00 15.38 224 LEU B C 1
ATOM 3764 O O . LEU B 2 224 ? 184.133 308.883 154.043 1.00 16.89 224 LEU B O 1
ATOM 3769 N N . ASN B 2 225 ? 184.826 307.722 152.251 1.00 14.40 225 ASN B N 1
ATOM 3770 C CA . ASN B 2 225 ? 186.061 308.473 152.101 1.00 12.08 225 ASN B CA 1
ATOM 3771 C C . ASN B 2 225 ? 186.119 309.255 150.798 1.00 16.05 225 ASN B C 1
ATOM 3772 O O . ASN B 2 225 ? 186.289 308.689 149.719 1.00 18.25 225 ASN B O 1
ATOM 3777 N N . THR B 2 226 ? 185.984 310.569 150.912 1.00 16.46 226 THR B N 1
ATOM 3778 C CA . THR B 2 226 ? 185.970 311.451 149.751 1.00 18.43 226 THR B CA 1
ATOM 3779 C C . THR B 2 226 ? 186.783 312.701 150.057 1.00 20.21 226 THR B C 1
ATOM 3780 O O . THR B 2 226 ? 186.995 313.055 151.223 1.00 21.80 226 THR B O 1
ATOM 3784 N N . PRO B 2 227 ? 187.231 313.405 149.013 1.00 23.54 227 PRO B N 1
ATOM 3785 C CA . PRO B 2 227 ? 188.026 314.610 149.250 1.00 21.10 227 PRO B CA 1
ATOM 3786 C C . PRO B 2 227 ? 187.334 315.705 150.078 1.00 20.93 227 PRO B C 1
ATOM 3787 O O . PRO B 2 227 ? 187.993 316.405 150.835 1.00 29.87 227 PRO B O 1
ATOM 3791 N N . SER B 2 228 ? 186.018 315.841 149.973 1.00 22.57 228 SER B N 1
ATOM 3792 C CA . SER B 2 228 ? 185.309 316.833 150.795 1.00 26.28 228 SER B CA 1
ATOM 3793 C C . SER B 2 228 ? 184.077 316.165 151.391 1.00 22.58 228 SER B C 1
ATOM 3794 O O . SER B 2 228 ? 183.721 315.064 150.993 1.00 27.57 228 SER B O 1
ATOM 3797 N N . ALA B 2 229 ? 183.429 316.818 152.344 1.00 18.60 229 ALA B N 1
ATOM 3798 C CA . ALA B 2 229 ? 182.260 316.222 152.984 1.00 23.81 229 ALA B CA 1
ATOM 3799 C C . ALA B 2 229 ? 181.221 315.766 151.981 1.00 22.42 229 ALA B C 1
ATOM 3800 O O . ALA B 2 229 ? 180.924 316.466 151.011 1.00 22.24 229 ALA B O 1
ATOM 3802 N N . ALA B 2 230 ? 180.657 314.591 152.228 1.00 18.12 230 ALA B N 1
ATOM 3803 C CA . ALA B 2 230 ? 179.659 314.042 151.322 1.00 16.68 230 ALA B CA 1
ATOM 3804 C C . ALA B 2 230 ? 178.733 313.097 152.042 1.00 20.76 230 ALA B C 1
ATOM 3805 O O . ALA B 2 230 ? 178.993 312.670 153.180 1.00 15.93 230 ALA B O 1
ATOM 3807 N N . SER B 2 231 ? 177.638 312.764 151.374 1.00 13.57 231 SER B N 1
ATOM 3808 C CA . SER B 2 231 ? 176.737 311.797 151.951 1.00 20.81 231 SER B CA 1
ATOM 3809 C C . SER B 2 231 ? 176.062 310.982 150.858 1.00 16.56 231 SER B C 1
ATOM 3810 O O . SER B 2 231 ? 175.942 311.414 149.711 1.00 16.76 231 SER B O 1
ATOM 3813 N N . LEU B 2 232 ? 175.687 309.765 151.218 1.00 13.92 232 LEU B N 1
ATOM 3814 C CA . LEU B 2 232 ? 175.038 308.847 150.299 1.00 13.39 232 LEU B CA 1
ATOM 3815 C C . LEU B 2 232 ? 173.838 308.241 150.993 1.00 17.74 232 LEU B C 1
ATOM 3816 O O . LEU B 2 232 ? 173.812 308.125 152.229 1.00 15.56 232 LEU B O 1
ATOM 3821 N N . GLN B 2 233 ? 172.844 307.860 150.201 1.00 11.69 233 GLN B N 1
ATOM 3822 C CA . GLN B 2 233 ? 171.668 307.195 150.740 1.00 13.55 233 GLN B CA 1
ATOM 3823 C C . GLN B 2 233 ? 171.928 305.689 150.661 1.00 16.60 233 GLN B C 1
ATOM 3824 O O . GLN B 2 233 ? 172.415 305.196 149.649 1.00 19.00 233 GLN B O 1
ATOM 3830 N N . VAL B 2 234 ? 171.650 304.975 151.744 1.00 15.14 234 VAL B N 1
ATOM 3831 C CA . VAL B 2 234 ? 171.795 303.523 151.776 1.00 10.88 234 VAL B CA 1
ATOM 3832 C C . VAL B 2 234 ? 170.349 303.010 151.723 1.00 16.64 234 VAL B C 1
ATOM 3833 O O . VAL B 2 234 ? 169.584 303.204 152.667 1.00 15.73 234 VAL B O 1
ATOM 3837 N N . ASN B 2 235 ? 169.960 302.390 150.614 1.00 11.62 235 ASN B N 1
ATOM 3838 C CA . ASN B 2 235 ? 168.585 301.916 150.470 1.00 11.06 235 ASN B CA 1
ATOM 3839 C C . ASN B 2 235 ? 168.390 300.450 150.766 1.00 14.69 235 ASN B C 1
ATOM 3840 O O . ASN B 2 235 ? 169.271 299.635 150.514 1.00 14.86 235 ASN B O 1
ATOM 3845 N N . VAL B 2 236 ? 167.220 300.114 151.290 1.00 11.96 236 VAL B N 1
ATOM 3846 C CA . VAL B 2 236 ? 166.920 298.735 151.626 1.00 10.47 236 VAL B CA 1
ATOM 3847 C C . VAL B 2 236 ? 165.689 298.182 150.914 1.00 12.75 236 VAL B C 1
ATOM 3848 O O . VAL B 2 236 ? 164.631 298.813 150.913 1.00 19.02 236 VAL B O 1
ATOM 3852 N N . PHE B 2 237 ? 165.837 297.015 150.292 1.00 13.63 237 PHE B N 1
ATOM 3853 C CA . PHE B 2 237 ? 164.698 296.324 149.676 1.00 16.18 237 PHE B CA 1
ATOM 3854 C C . PHE B 2 237 ? 164.614 294.996 150.415 1.00 17.45 237 PHE B C 1
ATOM 3855 O O . PHE B 2 237 ? 165.638 294.420 150.773 1.00 18.78 237 PHE B O 1
ATOM 3863 N N . ALA B 2 238 ? 163.409 294.507 150.669 1.00 15.78 238 ALA B N 1
ATOM 3864 C CA . ALA B 2 238 ? 163.295 293.226 151.351 1.00 11.41 238 ALA B CA 1
ATOM 3865 C C . ALA B 2 238 ? 162.049 292.489 150.917 1.00 16.14 238 ALA B C 1
ATOM 3866 O O . ALA B 2 238 ? 161.086 293.096 150.438 1.00 17.73 238 ALA B O 1
ATOM 3868 N N . HIS B 2 239 ? 162.080 291.172 151.061 1.00 11.43 239 HIS B N 1
ATOM 3869 C CA . HIS B 2 239 ? 160.909 290.367 150.772 1.00 15.92 239 HIS B CA 1
ATOM 3870 C C . HIS B 2 239 ? 161.031 289.042 151.504 1.00 17.89 239 HIS B C 1
ATOM 3871 O O . HIS B 2 239 ? 162.130 288.628 151.902 1.00 17.61 239 HIS B O 1
ATOM 3878 N N . PHE B 2 240 ? 159.890 288.396 151.709 1.00 15.99 240 PHE B N 1
ATOM 3879 C CA . PHE B 2 240 ? 159.840 287.113 152.393 1.00 12.70 240 PHE B CA 1
ATOM 3880 C C . PHE B 2 240 ? 159.893 285.968 151.399 1.00 15.00 240 PHE B C 1
ATOM 3881 O O . PHE B 2 240 ? 159.563 286.140 150.227 1.00 22.00 240 PHE B O 1
ATOM 3889 N N . GLU B 2 241 ? 160.295 284.800 151.888 1.00 18.22 241 GLU B N 1
ATOM 3890 C CA . GLU B 2 241 ? 160.371 283.581 151.090 1.00 22.26 241 GLU B CA 1
ATOM 3891 C C . GLU B 2 241 ? 160.158 282.413 152.013 1.00 17.82 241 GLU B C 1
ATOM 3892 O O . GLU B 2 241 ? 160.216 282.582 153.234 1.00 21.32 241 GLU B O 1
ATOM 3898 N N . ASP B 2 242 ? 159.937 281.227 151.442 1.00 16.79 242 ASP B N 1
ATOM 3899 C CA . ASP B 2 242 ? 159.702 280.007 152.240 1.00 14.79 242 ASP B CA 1
ATOM 3900 C C . ASP B 2 242 ? 158.624 280.320 153.276 1.00 20.77 242 ASP B C 1
ATOM 3901 O O . ASP B 2 242 ? 158.756 279.999 154.463 1.00 19.81 242 ASP B O 1
ATOM 3906 N N . ILE B 2 243 ? 157.557 280.953 152.803 1.00 10.42 243 ILE B N 1
ATOM 3907 C CA . ILE B 2 243 ? 156.466 281.380 153.645 1.00 16.51 243 ILE B CA 1
ATOM 3908 C C . ILE B 2 243 ? 155.551 280.281 154.135 1.00 17.08 243 ILE B C 1
ATOM 3909 O O . ILE B 2 243 ? 155.152 279.416 153.378 1.00 21.13 243 ILE B O 1
ATOM 3914 N N . LYS B 2 244 ? 155.243 280.322 155.424 1.00 17.47 244 LYS B N 1
ATOM 3915 C CA . LYS B 2 244 ? 154.332 279.369 156.041 1.00 11.73 244 LYS B CA 1
ATOM 3916 C C . LYS B 2 244 ? 153.304 280.186 156.807 1.00 13.66 244 LYS B C 1
ATOM 3917 O O . LYS B 2 244 ? 153.652 281.037 157.634 1.00 21.27 244 LYS B O 1
ATOM 3923 N N . LEU B 2 245 ? 152.035 279.953 156.490 1.00 13.81 245 LEU B N 1
ATOM 3924 C CA . LEU B 2 245 ? 150.938 280.677 157.118 1.00 17.30 245 LEU B CA 1
ATOM 3925 C C . LEU B 2 245 ? 150.341 279.946 158.314 1.00 18.39 245 LEU B C 1
ATOM 3926 O O . LEU B 2 245 ? 150.450 278.725 158.442 1.00 18.83 245 LEU B O 1
ATOM 3931 N N . GLY B 2 246 ? 149.720 280.719 159.194 1.00 16.19 246 GLY B N 1
ATOM 3932 C CA . GLY B 2 246 ? 149.103 280.169 160.377 1.00 14.89 246 GLY B CA 1
ATOM 3933 C C . GLY B 2 246 ? 147.690 279.641 160.187 1.00 18.50 246 GLY B C 1
ATOM 3934 O O . GLY B 2 246 ? 147.340 279.073 159.154 1.00 25.20 246 GLY B O 1
ATOM 3935 N N . PHE B 2 247 ? 146.866 279.859 161.200 1.00 15.79 247 PHE B N 1
ATOM 3936 C CA . PHE B 2 247 ? 145.510 279.348 161.216 1.00 17.56 247 PHE B CA 1
ATOM 3937 C C . PHE B 2 247 ? 144.478 280.478 161.119 1.00 16.51 247 PHE B C 1
ATOM 3938 O O . PHE B 2 247 ? 144.705 281.575 161.639 1.00 17.54 247 PHE B O 1
ATOM 3946 N N . PRO B 2 248 ? 143.334 280.224 160.449 1.00 15.79 248 PRO B N 1
ATOM 3947 C CA . PRO B 2 248 ? 142.264 281.225 160.296 1.00 14.99 248 PRO B CA 1
ATOM 3948 C C . PRO B 2 248 ? 141.764 281.705 161.654 1.00 18.61 248 PRO B C 1
ATOM 3949 O O . PRO B 2 248 ? 141.415 280.900 162.522 1.00 19.16 248 PRO B O 1
ATOM 3953 N N . THR B 2 249 ? 141.734 283.015 161.846 1.00 14.20 249 THR B N 1
ATOM 3954 C CA . THR B 2 249 ? 141.254 283.564 163.098 1.00 13.99 249 THR B CA 1
ATOM 3955 C C . THR B 2 249 ? 140.658 284.946 162.891 1.00 18.52 249 THR B C 1
ATOM 3956 O O . THR B 2 249 ? 140.914 285.591 161.883 1.00 15.70 249 THR B O 1
ATOM 3960 N N . SER B 2 250 ? 139.881 285.394 163.871 1.00 15.22 250 SER B N 1
ATOM 3961 C CA . SER B 2 250 ? 139.244 286.698 163.843 1.00 15.08 250 SER B CA 1
ATOM 3962 C C . SER B 2 250 ? 140.101 287.699 164.607 1.00 15.21 250 SER B C 1
ATOM 3963 O O . SER B 2 250 ? 139.787 288.898 164.646 1.00 21.38 250 SER B O 1
ATOM 3966 N N . ALA B 2 251 ? 141.173 287.206 165.224 1.00 16.37 251 ALA B N 1
ATOM 3967 C CA . ALA B 2 251 ? 142.079 288.085 165.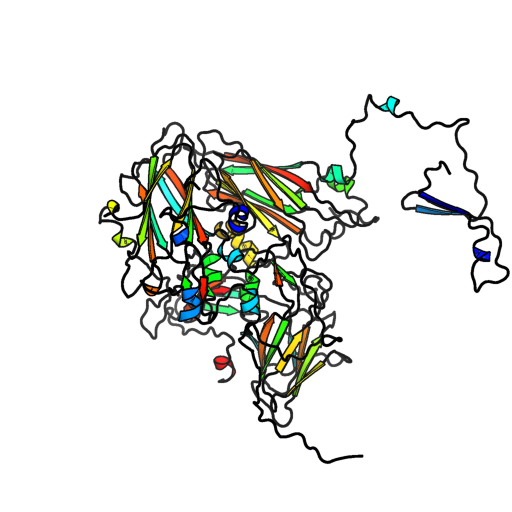965 1.00 18.95 251 ALA B CA 1
ATOM 3968 C C . ALA B 2 251 ? 142.672 289.129 165.015 1.00 21.21 251 ALA B C 1
ATOM 3969 O O . ALA B 2 251 ? 143.009 288.854 163.860 1.00 19.62 251 ALA B O 1
ATOM 3971 N N . ILE B 2 252 ? 142.803 290.333 165.526 1.00 20.52 252 ILE B N 1
ATOM 3972 C CA . ILE B 2 252 ? 143.334 291.467 164.786 1.00 20.99 252 ILE B CA 1
ATOM 3973 C C . ILE B 2 252 ? 144.845 291.383 164.594 1.00 22.64 252 ILE B C 1
ATOM 3974 O O . ILE B 2 252 ? 145.557 291.004 165.531 1.00 18.18 252 ILE B O 1
ATOM 3979 N N . VAL B 2 253 ? 145.352 291.700 163.402 1.00 19.68 253 VAL B N 1
ATOM 3980 C CA . VAL B 2 253 ? 146.815 291.733 163.236 1.00 13.69 253 VAL B CA 1
ATOM 3981 C C . VAL B 2 253 ? 147.203 293.028 163.983 1.00 17.44 253 VAL B C 1
ATOM 3982 O O . VAL B 2 253 ? 146.888 294.126 163.531 1.00 19.96 253 VAL B O 1
ATOM 3986 N N . ALA B 2 254 ? 147.859 292.893 165.130 1.00 15.00 254 ALA B N 1
ATOM 3987 C CA . ALA B 2 254 ? 148.204 294.047 165.964 1.00 17.98 254 ALA B CA 1
ATOM 3988 C C . ALA B 2 254 ? 149.014 295.110 165.280 1.00 18.28 254 ALA B C 1
ATOM 3989 O O . ALA B 2 254 ? 149.912 294.789 164.516 1.00 20.92 254 ALA B O 1
ATOM 3991 N N . GLN B 2 255 ? 148.704 296.369 165.588 1.00 21.41 255 GLN B N 1
ATOM 3992 C CA . GLN B 2 255 ? 149.427 297.519 165.046 1.00 27.32 255 GLN B CA 1
ATOM 3993 C C . GLN B 2 255 ? 150.905 297.468 165.479 1.00 37.43 255 GLN B C 1
ATOM 3994 O O . GLN B 2 255 ? 151.802 297.738 164.633 1.00 41.70 255 GLN B O 1
ATOM 4001 N N . SER C 3 1 ? 164.396 226.005 195.672 1.00 30.63 1 SER C N 1
ATOM 4002 C CA . SER C 3 1 ? 165.676 225.746 196.380 1.00 29.43 1 SER C CA 1
ATOM 4003 C C . SER C 3 1 ? 166.374 227.071 196.667 1.00 26.29 1 SER C C 1
ATOM 4004 O O . SER C 3 1 ? 166.074 228.095 196.043 1.00 27.19 1 SER C O 1
ATOM 4007 N N . LYS C 3 2 ? 167.307 227.041 197.610 1.00 18.14 2 LYS C N 1
ATOM 4008 C CA . LYS C 3 2 ? 168.026 228.235 198.021 1.00 19.99 2 LYS C CA 1
ATOM 4009 C C . LYS C 3 2 ? 169.481 227.838 198.228 1.00 15.24 2 LYS C C 1
ATOM 4010 O O . LYS C 3 2 ? 169.972 227.723 199.350 1.00 18.98 2 LYS C O 1
ATOM 4016 N N . PRO C 3 3 ? 170.188 227.608 197.129 1.00 16.60 3 PRO C N 1
ATOM 4017 C CA . PRO C 3 3 ? 171.599 227.212 197.173 1.00 13.78 3 PRO C CA 1
ATOM 4018 C C . PRO C 3 3 ? 172.521 228.320 197.631 1.00 17.61 3 PRO C C 1
ATOM 4019 O O . PRO C 3 3 ? 172.174 229.504 197.563 1.00 18.54 3 PRO C O 1
ATOM 4023 N N . LEU C 3 4 ? 173.700 227.917 198.097 1.00 19.52 4 LEU C N 1
ATOM 4024 C CA . LEU C 3 4 ? 174.721 228.853 198.538 1.00 17.92 4 LEU C CA 1
ATOM 4025 C C . LEU C 3 4 ? 175.320 229.485 197.280 1.00 17.46 4 LEU C C 1
ATOM 4026 O O . LEU C 3 4 ? 175.489 228.816 196.255 1.00 19.40 4 LEU C O 1
ATOM 4031 N N . THR C 3 5 ? 175.642 230.769 197.345 1.00 15.85 5 THR C N 1
ATOM 4032 C CA . THR C 3 5 ? 176.211 231.422 196.180 1.00 15.50 5 THR C CA 1
ATOM 4033 C C . THR C 3 5 ? 177.545 230.804 195.787 1.00 19.77 5 THR C C 1
ATOM 4034 O O . THR C 3 5 ? 178.336 230.379 196.634 1.00 19.52 5 THR C O 1
ATOM 4038 N N . THR C 3 6 ? 177.792 230.763 194.490 1.00 15.48 6 THR C N 1
ATOM 4039 C CA . THR C 3 6 ? 179.054 230.245 193.994 1.00 22.12 6 THR C CA 1
ATOM 4040 C C . THR C 3 6 ? 179.711 231.294 193.102 1.00 21.57 6 THR C C 1
ATOM 4041 O O . THR C 3 6 ? 180.642 230.998 192.374 1.00 24.90 6 THR C O 1
ATOM 4045 N N . ILE C 3 7 ? 179.207 232.519 193.142 1.00 20.40 7 ILE C N 1
ATOM 4046 C CA . ILE C 3 7 ? 179.793 233.597 192.367 1.00 17.94 7 ILE C CA 1
ATOM 4047 C C . ILE C 3 7 ? 181.012 234.097 193.154 1.00 19.60 7 ILE C C 1
ATOM 4048 O O . ILE C 3 7 ? 180.927 234.347 194.353 1.00 18.62 7 ILE C O 1
ATOM 4053 N N . PRO C 3 8 ? 182.162 234.247 192.494 1.00 21.07 8 PRO C N 1
ATOM 4054 C CA . PRO C 3 8 ? 183.345 234.723 193.229 1.00 17.85 8 PRO C CA 1
ATOM 4055 C C . PRO C 3 8 ? 183.302 236.228 193.438 1.00 15.23 8 PRO C C 1
ATOM 4056 O O . PRO C 3 8 ? 182.635 236.956 192.701 1.00 19.28 8 PRO C O 1
ATOM 4060 N N . PRO C 3 9 ? 184.030 236.715 194.443 1.00 15.56 9 PRO C N 1
ATOM 4061 C CA . PRO C 3 9 ? 184.089 238.142 194.780 1.00 12.31 9 PRO C CA 1
ATOM 4062 C C . PRO C 3 9 ? 184.653 239.036 193.686 1.00 16.97 9 PRO C C 1
ATOM 4063 O O . PRO C 3 9 ? 185.447 238.603 192.844 1.00 16.84 9 PRO C O 1
ATOM 4067 N N . THR C 3 10 ? 184.240 240.297 193.719 1.00 17.04 10 THR C N 1
ATOM 4068 C CA . THR C 3 10 ? 184.747 241.301 192.799 1.00 11.29 10 THR C CA 1
ATOM 4069 C C . THR C 3 10 ? 185.287 242.463 193.626 1.00 16.21 10 THR C C 1
ATOM 4070 O O . THR C 3 10 ? 184.634 242.925 194.574 1.00 18.62 10 THR C O 1
ATOM 4074 N N . ILE C 3 11 ? 186.488 242.915 193.273 1.00 12.72 11 ILE C N 1
ATOM 4075 C CA . ILE C 3 11 ? 187.125 244.050 193.935 1.00 16.09 11 ILE C CA 1
ATOM 4076 C C . ILE C 3 11 ? 186.419 245.302 193.407 1.00 21.33 11 ILE C C 1
ATOM 4077 O O . ILE C 3 11 ? 186.202 245.424 192.197 1.00 18.04 11 ILE C O 1
ATOM 4082 N N . VAL C 3 12 ? 186.047 246.220 194.296 1.00 12.01 12 VAL C N 1
ATOM 4083 C CA . VAL C 3 12 ? 185.362 247.436 193.851 1.00 11.65 12 VAL C CA 1
ATOM 4084 C C . VAL C 3 12 ? 186.114 248.726 194.177 1.00 14.44 12 VAL C C 1
ATOM 4085 O O . VAL C 3 12 ? 186.956 2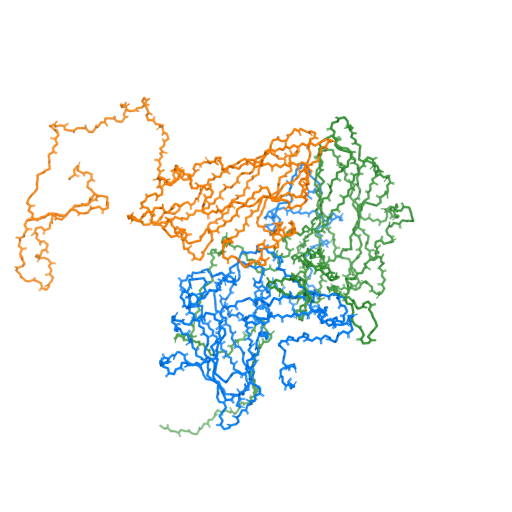48.767 195.067 1.00 18.53 12 VAL C O 1
ATOM 4089 N N . VAL C 3 13 ? 185.780 249.779 193.445 1.00 16.18 13 VAL C N 1
ATOM 4090 C CA . VAL C 3 13 ? 186.404 251.092 193.598 1.00 12.79 13 VAL C CA 1
ATOM 4091 C C . VAL C 3 13 ? 185.283 252.095 193.921 1.00 16.49 13 VAL C C 1
ATOM 4092 O O . VAL C 3 13 ? 184.393 252.323 193.085 1.00 18.89 13 VAL C O 1
ATOM 4096 N N . GLN C 3 14 ? 185.304 252.664 195.128 1.00 12.30 14 GLN C N 1
ATOM 4097 C CA . GLN C 3 14 ? 184.285 253.638 195.540 1.00 12.54 14 GLN C CA 1
ATOM 4098 C C . GLN C 3 14 ? 184.513 254.987 194.875 1.00 22.00 14 GLN C C 1
ATOM 4099 O O . GLN C 3 14 ? 185.584 255.581 194.990 1.00 20.43 14 GLN C O 1
ATOM 4105 N N . ARG C 3 15 ? 183.497 255.502 194.210 1.00 20.48 15 ARG C N 1
ATOM 4106 C CA . ARG C 3 15 ? 183.688 256.769 193.558 1.00 21.00 15 ARG C CA 1
ATOM 4107 C C . ARG C 3 15 ? 182.553 257.787 193.649 1.00 18.57 15 ARG C C 1
ATOM 4108 O O . ARG C 3 15 ? 181.406 257.496 193.321 1.00 27.39 15 ARG C O 1
ATOM 4116 N N . PRO C 3 16 ? 182.867 259.006 194.117 1.00 19.12 16 PRO C N 1
ATOM 4117 C CA . PRO C 3 16 ? 181.842 260.049 194.249 1.00 18.59 16 PRO C CA 1
ATOM 4118 C C . PRO C 3 16 ? 181.263 260.579 192.937 1.00 22.38 16 PRO C C 1
ATOM 4119 O O . PRO C 3 16 ? 180.069 260.857 192.864 1.00 24.53 16 PRO C O 1
ATOM 4123 N N . SER C 3 17 ? 182.091 260.691 191.900 1.00 20.04 17 SER C N 1
ATOM 4124 C CA . SER C 3 17 ? 181.625 261.185 190.603 1.00 16.65 17 SER C CA 1
ATOM 4125 C C . SER C 3 17 ? 182.560 260.782 189.459 1.00 18.15 17 SER C C 1
ATOM 4126 O O . SER C 3 17 ? 183.419 261.559 189.039 1.00 23.14 17 SER C O 1
ATOM 4129 N N . GLN C 3 18 ? 182.395 259.568 188.957 1.00 14.36 18 GLN C N 1
ATOM 4130 C CA . GLN C 3 18 ? 183.231 259.080 187.867 1.00 17.06 18 GLN C CA 1
ATOM 4131 C C . GLN C 3 18 ? 182.930 259.872 186.577 1.00 22.44 18 GLN C C 1
ATOM 4132 O O . GLN C 3 18 ? 181.765 260.120 186.248 1.00 17.63 18 GLN C O 1
ATOM 4138 N N . TYR C 3 19 ? 183.986 260.274 185.872 1.00 17.58 19 TYR C N 1
ATOM 4139 C CA . TYR C 3 19 ? 183.902 261.031 184.615 1.00 15.89 19 TYR C CA 1
ATOM 4140 C C . TYR C 3 19 ? 183.491 262.494 184.754 1.00 23.25 19 TYR C C 1
ATOM 4141 O O . TYR C 3 19 ? 183.166 263.134 183.752 1.00 20.61 19 TYR C O 1
ATOM 4150 N N . PHE C 3 20 ? 183.518 263.022 185.980 1.00 22.99 20 PHE C N 1
ATOM 4151 C CA . PHE C 3 20 ? 183.145 264.421 186.258 1.00 15.77 20 PHE C CA 1
ATOM 4152 C C . PHE C 3 20 ? 183.743 265.433 185.268 1.00 18.14 20 PHE C C 1
ATOM 4153 O O . PHE C 3 20 ? 183.036 266.317 184.767 1.00 17.06 20 PHE C O 1
ATOM 4161 N N . ASN C 3 21 ? 185.034 265.289 184.978 1.00 9.88 21 ASN C N 1
ATOM 4162 C CA . ASN C 3 21 ? 185.756 266.206 184.091 1.00 12.99 21 ASN C CA 1
ATOM 4163 C C . ASN C 3 21 ? 185.934 265.704 182.659 1.00 15.41 21 ASN C C 1
ATOM 4164 O O . ASN C 3 21 ? 186.657 266.330 181.884 1.00 17.12 21 ASN C O 1
ATOM 4169 N N . ASN C 3 22 ? 185.309 264.585 182.303 1.00 10.24 22 ASN C N 1
ATOM 4170 C CA . ASN C 3 22 ? 185.483 264.049 180.952 1.00 12.68 22 ASN C CA 1
ATOM 4171 C C . ASN C 3 22 ? 184.373 264.378 179.980 1.00 14.92 22 ASN C C 1
ATOM 4172 O O . ASN C 3 22 ? 183.224 264.548 180.366 1.00 18.49 22 ASN C O 1
ATOM 4177 N N . ALA C 3 23 ? 184.741 264.456 178.708 1.00 14.07 23 ALA C N 1
ATOM 4178 C CA . ALA C 3 23 ? 183.812 264.737 177.629 1.00 15.51 23 ALA C CA 1
ATOM 4179 C C . ALA C 3 23 ? 183.084 263.446 177.309 1.00 19.09 23 ALA C C 1
ATOM 4180 O O . ALA C 3 23 ? 182.012 263.444 176.712 1.00 21.49 23 ALA C O 1
ATOM 4182 N N . ASP C 3 24 ? 183.689 262.339 177.701 1.00 14.31 24 ASP C N 1
ATOM 4183 C CA . ASP C 3 24 ? 183.110 261.047 177.411 1.00 17.08 24 ASP C CA 1
ATOM 4184 C C . ASP C 3 24 ? 182.975 260.167 178.645 1.00 17.22 24 ASP C C 1
ATOM 4185 O O . ASP C 3 24 ? 183.052 260.657 179.771 1.00 24.39 24 ASP C O 1
ATOM 4190 N N . GLY C 3 25 ? 182.781 258.871 178.435 1.00 15.72 25 GLY C N 1
ATOM 4191 C CA . GLY C 3 25 ? 182.538 257.985 179.561 1.00 13.81 25 GLY C CA 1
ATOM 4192 C C . GLY C 3 25 ? 181.019 257.746 179.630 1.00 20.15 25 GLY C C 1
ATOM 4193 O O . GLY C 3 25 ? 180.297 257.954 178.645 1.00 19.44 25 GLY C O 1
ATOM 4194 N N . VAL C 3 26 ? 180.521 257.321 180.785 1.00 16.38 26 VAL C N 1
ATOM 4195 C CA . VAL C 3 26 ? 179.095 257.038 180.955 1.00 13.99 26 VAL C CA 1
ATOM 4196 C C . VAL C 3 26 ? 178.654 257.750 182.214 1.00 19.78 26 VAL C C 1
ATOM 4197 O O . VAL C 3 26 ? 179.119 257.410 183.297 1.00 19.96 26 VAL C O 1
ATOM 4201 N N . ASP C 3 27 ? 177.760 258.727 182.087 1.00 16.01 27 ASP C N 1
ATOM 4202 C CA . ASP C 3 27 ? 177.323 259.466 183.260 1.00 15.61 27 ASP C CA 1
ATOM 4203 C C . ASP C 3 27 ? 176.449 258.598 184.183 1.00 17.83 27 ASP C C 1
ATOM 4204 O O . ASP C 3 27 ? 175.613 257.816 183.720 1.00 17.46 27 ASP C O 1
ATOM 4209 N N . GLN C 3 28 ? 176.647 258.744 185.489 1.00 10.16 28 GLN C N 1
ATOM 4210 C CA . GLN C 3 28 ? 175.908 257.962 186.476 1.00 14.71 28 GLN C CA 1
ATOM 4211 C C . GLN C 3 28 ? 174.793 258.745 187.159 1.00 19.22 28 GLN C C 1
ATOM 4212 O O . GLN C 3 28 ? 174.247 258.291 188.156 1.00 21.87 28 GLN C O 1
ATOM 4218 N N . GLY C 3 29 ? 174.447 259.914 186.636 1.00 16.47 29 GLY C N 1
ATOM 4219 C CA . GLY C 3 29 ? 173.414 260.712 187.283 1.00 15.55 29 GLY C CA 1
ATOM 4220 C C . GLY C 3 29 ? 172.028 260.089 187.351 1.00 17.32 29 GLY C C 1
ATOM 4221 O O . GLY C 3 29 ? 171.673 259.230 186.543 1.00 20.39 29 GLY C O 1
ATOM 4222 N N . LEU C 3 30 ? 171.247 260.513 188.337 1.00 16.06 30 LEU C N 1
ATOM 4223 C CA . LEU C 3 30 ? 169.875 260.035 188.500 1.00 14.82 30 LEU C CA 1
ATOM 4224 C C . LEU C 3 30 ? 168.998 260.982 187.677 1.00 15.37 30 LEU C C 1
ATOM 4225 O O . LEU C 3 30 ? 169.016 262.189 187.896 1.00 17.14 30 LEU C O 1
ATOM 4230 N N . PRO C 3 31 ? 168.239 260.452 186.710 1.00 13.45 31 PRO C N 1
ATOM 4231 C CA . PRO C 3 31 ? 167.379 261.307 185.880 1.00 12.17 31 PRO C CA 1
ATOM 4232 C C . PRO C 3 31 ? 166.090 261.775 186.566 1.00 14.68 31 PRO C C 1
ATOM 4233 O O . PRO C 3 31 ? 165.466 261.029 187.314 1.00 17.65 31 PRO C O 1
ATOM 4237 N N . LEU C 3 32 ? 165.702 263.020 186.308 1.00 15.61 32 LEU C N 1
ATOM 4238 C CA . LEU C 3 32 ? 164.492 263.592 186.893 1.00 11.68 32 LEU C CA 1
ATOM 4239 C C . LEU C 3 32 ? 163.242 263.331 186.052 1.00 13.07 32 LEU C C 1
ATOM 4240 O O . LEU C 3 32 ? 162.138 263.636 186.474 1.00 20.18 32 LEU C O 1
ATOM 4245 N N . SER C 3 33 ? 163.413 262.765 184.867 1.00 10.75 33 SER C N 1
ATOM 4246 C CA . SER C 3 33 ? 162.282 262.449 183.992 1.00 18.40 33 SER C CA 1
ATOM 4247 C C . SER C 3 33 ? 161.503 261.241 184.529 1.00 18.42 33 SER C C 1
ATOM 4248 O O . SER C 3 33 ? 162.003 260.513 185.380 1.00 17.87 33 SER C O 1
ATOM 4251 N N . LEU C 3 34 ? 160.287 261.019 184.037 1.00 13.66 34 LEU C N 1
ATOM 4252 C CA . LEU C 3 34 ? 159.524 259.863 184.497 1.00 14.13 34 LEU C CA 1
ATOM 4253 C C . LEU C 3 34 ? 160.127 258.602 183.851 1.00 18.43 34 LEU C C 1
ATOM 4254 O O . LEU C 3 34 ? 160.247 257.564 184.503 1.00 18.62 34 LEU C O 1
ATOM 4259 N N . LYS C 3 35 ? 160.495 258.693 182.573 1.00 11.13 35 LYS C N 1
ATOM 4260 C CA . LYS C 3 35 ? 161.132 257.570 181.877 1.00 17.30 35 LYS C CA 1
ATOM 4261 C C . LYS C 3 35 ? 162.630 257.717 182.105 1.00 19.61 35 LYS C C 1
ATOM 4262 O O . LYS C 3 35 ? 163.221 258.740 181.776 1.00 17.88 35 LYS C O 1
ATOM 4268 N N . TYR C 3 36 ? 163.236 256.695 182.688 1.00 16.58 36 TYR C N 1
ATOM 4269 C CA . TYR C 3 36 ? 164.651 256.729 183.005 1.00 16.57 36 TYR C CA 1
ATOM 4270 C C . TYR C 3 36 ? 165.501 257.106 181.806 1.00 16.05 36 TYR C C 1
ATOM 4271 O O . TYR C 3 36 ? 166.433 257.892 181.915 1.00 18.51 36 TYR C O 1
ATOM 4280 N N . GLY C 3 37 ? 165.172 256.530 180.660 1.00 16.80 37 GLY C N 1
ATOM 4281 C CA . GLY C 3 37 ? 165.942 256.798 179.461 1.00 10.97 37 GLY C CA 1
ATOM 4282 C C . GLY C 3 37 ? 165.529 257.991 178.633 1.00 20.01 37 GLY C C 1
ATOM 4283 O O . GLY C 3 37 ? 165.876 258.070 177.456 1.00 20.10 37 GLY C O 1
ATOM 4284 N N . ASN C 3 38 ? 164.797 258.921 179.233 1.00 19.80 38 ASN C N 1
ATOM 4285 C CA . ASN C 3 38 ? 164.368 260.109 178.514 1.00 15.28 38 ASN C CA 1
ATOM 4286 C C . ASN C 3 38 ? 165.525 260.763 177.747 1.00 18.67 38 ASN C C 1
ATOM 4287 O O . ASN C 3 38 ? 166.618 260.967 178.271 1.00 20.88 38 ASN C O 1
ATOM 4292 N N . GLU C 3 39 ? 165.265 261.094 176.493 1.00 17.12 39 GLU C N 1
ATOM 4293 C CA . GLU C 3 39 ? 166.254 261.754 175.664 1.00 21.94 39 GLU C CA 1
ATOM 4294 C C . GLU C 3 39 ? 165.568 262.381 174.468 1.00 18.46 39 GLU C C 1
ATOM 4295 O O . GLU C 3 39 ? 164.654 261.821 173.869 1.00 21.57 39 GLU C O 1
ATOM 4301 N N . VAL C 3 40 ? 166.024 263.559 174.120 1.00 15.98 40 VAL C N 1
ATOM 4302 C CA . VAL C 3 40 ? 165.453 264.302 173.022 1.00 12.74 40 VAL C CA 1
ATOM 4303 C C . VAL C 3 40 ? 166.316 264.000 171.783 1.00 13.41 40 VAL C C 1
ATOM 4304 O O . VAL C 3 40 ? 167.521 263.773 171.912 1.00 21.06 40 VAL C O 1
ATOM 4308 N N . ILE C 3 41 ? 165.721 263.953 170.594 1.00 13.08 41 ILE C N 1
ATOM 4309 C CA . ILE C 3 41 ? 166.500 263.636 169.387 1.00 13.25 41 ILE C CA 1
ATOM 4310 C C . ILE C 3 41 ? 167.466 264.732 168.992 1.00 21.37 41 ILE C C 1
ATOM 4311 O O . ILE C 3 41 ? 167.377 265.868 169.473 1.00 18.13 41 ILE C O 1
ATOM 4316 N N . LEU C 3 42 ? 168.386 264.382 168.097 1.00 21.13 42 LEU C N 1
ATOM 4317 C CA . LEU C 3 42 ? 169.336 265.351 167.565 1.00 28.11 42 LEU C CA 1
ATOM 4318 C C . LEU C 3 42 ? 168.594 265.989 166.381 1.00 27.00 42 LEU C C 1
ATOM 4319 O O . LEU C 3 42 ? 168.377 265.358 165.350 1.00 32.66 42 LEU C O 1
ATOM 4324 N N . LYS C 3 43 ? 168.186 267.234 166.552 1.00 24.44 43 LYS C N 1
ATOM 4325 C CA . LYS C 3 43 ? 167.427 267.942 165.536 1.00 26.36 43 LYS C CA 1
ATOM 4326 C C . LYS C 3 43 ? 168.326 268.501 164.419 1.00 22.89 43 LYS C C 1
ATOM 4327 O O . LYS C 3 43 ? 169.321 269.179 164.690 1.00 28.74 43 LYS C O 1
ATOM 4333 N N . THR C 3 44 ? 168.003 268.174 163.170 1.00 31.89 44 THR C N 1
ATOM 4334 C CA . THR C 3 44 ? 168.738 268.691 162.018 1.00 41.92 44 THR C CA 1
ATOM 4335 C C . THR C 3 44 ? 167.713 268.909 160.943 1.00 30.96 44 THR C C 1
ATOM 4336 O O . THR C 3 44 ? 166.952 268.014 160.616 1.00 52.66 44 THR C O 1
ATOM 4340 N N . PRO C 3 45 ? 167.643 270.134 160.419 1.00 34.13 45 PRO C N 1
ATOM 4341 C CA . PRO C 3 45 ? 168.503 271.238 160.851 1.00 22.07 45 PRO C CA 1
ATOM 4342 C C . PRO C 3 45 ? 168.032 271.832 162.180 1.00 23.77 45 PRO C C 1
ATOM 4343 O O . PRO C 3 45 ? 166.925 271.550 162.657 1.00 27.92 45 PRO C O 1
ATOM 4347 N N . PHE C 3 46 ? 168.889 272.665 162.758 1.00 19.18 46 PHE C N 1
ATOM 4348 C CA . PHE C 3 46 ? 168.606 273.351 164.007 1.00 19.70 46 PHE C CA 1
ATOM 4349 C C . PHE C 3 46 ? 169.116 274.785 163.913 1.00 19.56 46 PHE C C 1
ATOM 4350 O O . PHE C 3 46 ? 170.216 275.026 163.420 1.00 22.13 46 PHE C O 1
ATOM 4358 N N . ALA C 3 47 ? 168.310 275.732 164.381 1.00 20.52 47 ALA C N 1
ATOM 4359 C CA . ALA C 3 47 ? 168.707 277.134 164.377 1.00 20.11 47 ALA C CA 1
ATOM 4360 C C . ALA C 3 47 ? 169.112 277.638 162.991 1.00 20.06 47 ALA C C 1
ATOM 4361 O O . ALA C 3 47 ? 170.008 278.464 162.868 1.00 22.58 47 ALA C O 1
ATOM 4363 N N . GLY C 3 48 ? 168.473 277.113 161.951 1.00 18.16 48 GLY C N 1
ATOM 4364 C CA . GLY C 3 48 ? 168.755 277.564 160.597 1.00 15.28 48 GLY C CA 1
ATOM 4365 C C . GLY C 3 48 ? 169.826 276.887 159.761 1.00 22.47 48 GLY C C 1
ATOM 4366 O O . GLY C 3 48 ? 169.979 277.249 158.601 1.00 23.76 48 GLY C O 1
ATOM 4367 N N . THR C 3 49 ? 170.557 275.925 160.324 1.00 22.29 49 THR C N 1
ATOM 4368 C CA . THR C 3 49 ? 171.636 275.235 159.601 1.00 23.08 49 THR C CA 1
ATOM 4369 C C . THR C 3 49 ? 171.576 273.748 159.742 1.00 27.96 49 THR C C 1
ATOM 4370 O O . THR C 3 49 ? 171.051 273.201 160.707 1.00 27.31 49 THR C O 1
ATOM 4374 N N . SER C 3 50 ? 172.274 273.113 158.821 1.00 18.42 50 SER C N 1
ATOM 4375 C CA . SER C 3 50 ? 172.440 271.682 158.860 1.00 23.95 50 SER C CA 1
ATOM 4376 C C . SER C 3 50 ? 173.914 271.493 159.297 1.00 18.82 50 SER C C 1
ATOM 4377 O O . SER C 3 50 ? 174.356 270.380 159.506 1.00 30.76 50 SER C O 1
ATOM 4380 N N . SER C 3 51 ? 174.661 272.590 159.448 1.00 18.45 51 SER C N 1
ATOM 4381 C CA . SER C 3 51 ? 176.066 272.516 159.872 1.00 16.51 51 SER C CA 1
ATOM 4382 C C . SER C 3 51 ? 176.224 272.342 161.379 1.00 19.27 51 SER C C 1
ATOM 4383 O O . SER C 3 51 ? 175.320 272.660 162.174 1.00 26.80 51 SER C O 1
ATOM 4386 N N . ASP C 3 52 ? 177.392 271.845 161.776 1.00 16.17 52 ASP C N 1
ATOM 4387 C CA . ASP C 3 52 ? 177.676 271.663 163.192 1.00 18.13 52 ASP C CA 1
ATOM 4388 C C . ASP C 3 52 ? 178.346 272.928 163.701 1.00 13.93 52 ASP C C 1
ATOM 4389 O O . ASP C 3 52 ? 179.553 273.102 163.545 1.00 18.99 52 ASP C O 1
ATOM 4394 N N . GLU C 3 53 ? 177.558 273.796 164.324 1.00 17.51 53 GLU C N 1
ATOM 4395 C CA . GLU C 3 53 ? 178.074 275.065 164.809 1.00 14.96 53 GLU C CA 1
ATOM 4396 C C . GLU C 3 53 ? 178.917 274.993 166.056 1.00 17.95 53 GLU C C 1
ATOM 4397 O O . GLU C 3 53 ? 179.406 276.023 166.524 1.00 17.85 53 GLU C O 1
ATOM 4403 N N . MET C 3 54 ? 179.090 273.796 166.606 1.00 14.33 54 MET C N 1
ATOM 4404 C CA . MET C 3 54 ? 179.886 273.663 167.817 1.00 14.95 54 MET C CA 1
ATOM 4405 C C . MET C 3 54 ? 181.277 273.149 167.509 1.00 17.18 54 MET C C 1
ATOM 4406 O O . MET C 3 54 ? 182.174 273.201 168.352 1.00 18.75 54 MET C O 1
ATOM 4411 N N . ALA C 3 55 ? 181.455 272.654 166.293 1.00 12.02 55 ALA C N 1
ATOM 4412 C CA . ALA C 3 55 ? 182.754 272.145 165.874 1.00 17.81 55 ALA C CA 1
ATOM 4413 C C . ALA C 3 55 ? 183.786 273.275 165.802 1.00 18.27 55 ALA C C 1
ATOM 4414 O O . ALA C 3 55 ? 183.466 274.387 165.349 1.00 15.35 55 ALA C O 1
ATOM 4416 N N . LEU C 3 56 ? 185.016 273.002 166.242 1.00 15.16 56 LEU C N 1
ATOM 4417 C CA . LEU C 3 56 ? 186.085 274.010 166.181 1.00 16.81 56 LEU C CA 1
ATOM 4418 C C . LEU C 3 56 ? 186.307 274.436 164.725 1.00 15.46 56 LEU C C 1
ATOM 4419 O O . LEU C 3 56 ? 186.580 275.599 164.437 1.00 24.34 56 LEU C O 1
ATOM 4424 N N . GLU C 3 57 ? 186.164 273.490 163.809 1.00 19.56 57 GLU C N 1
ATOM 4425 C CA . GLU C 3 57 ? 186.301 273.763 162.378 1.00 24.15 57 GLU C CA 1
ATOM 4426 C C . GLU C 3 57 ? 185.288 274.823 161.893 1.00 29.10 57 GLU C C 1
ATOM 4427 O O . GLU C 3 57 ? 185.476 275.441 160.845 1.00 29.47 57 GLU C O 1
ATOM 4433 N N . TYR C 3 58 ? 184.201 275.007 162.635 1.00 23.02 58 TYR C N 1
ATOM 4434 C CA . TYR C 3 58 ? 183.200 276.003 162.278 1.00 15.87 58 TYR C CA 1
ATOM 4435 C C . TYR C 3 58 ? 183.510 277.298 163.048 1.00 18.36 58 TYR C C 1
ATOM 4436 O O . TYR C 3 58 ? 183.746 278.344 162.447 1.00 16.95 58 TYR C O 1
ATOM 4445 N N . VAL C 3 59 ? 183.542 277.214 164.376 1.00 12.78 59 VAL C N 1
ATOM 4446 C CA . VAL C 3 59 ? 183.784 278.385 165.208 1.00 9.21 59 VAL C CA 1
ATOM 4447 C C . VAL C 3 59 ? 185.065 279.156 164.890 1.00 16.65 59 VAL C C 1
ATOM 4448 O O . VAL C 3 59 ? 185.041 280.373 164.769 1.00 14.34 59 VAL C O 1
ATOM 4452 N N . LEU C 3 60 ? 186.182 278.458 164.736 1.00 15.54 60 LEU C N 1
ATOM 4453 C CA . LEU C 3 60 ? 187.443 279.137 164.479 1.00 13.22 60 LEU C CA 1
ATOM 4454 C C . LEU C 3 60 ? 187.598 279.640 163.052 1.00 14.40 60 LEU C C 1
ATOM 4455 O O . LEU C 3 60 ? 188.549 280.358 162.749 1.00 17.06 60 LEU C O 1
ATOM 4460 N N . LYS C 3 61 ? 186.678 279.269 162.168 1.00 15.61 61 LYS C N 1
ATOM 4461 C CA . LYS C 3 61 ? 186.769 279.740 160.790 1.00 10.23 61 LYS C CA 1
ATOM 4462 C C . LYS C 3 61 ? 185.893 280.956 160.512 1.00 16.05 61 LYS C C 1
ATOM 4463 O O . LYS C 3 61 ? 185.810 281.408 159.371 1.00 16.58 61 LYS C O 1
ATOM 4469 N N . ILE C 3 62 ? 185.219 281.461 161.548 1.00 11.98 62 ILE C N 1
ATOM 4470 C CA . ILE C 3 62 ? 184.391 282.657 161.424 1.00 12.80 62 ILE C CA 1
ATOM 4471 C C . ILE C 3 62 ? 185.384 283.832 161.347 1.00 17.58 62 ILE C C 1
ATOM 4472 O O . ILE C 3 62 ? 186.393 283.848 162.054 1.00 15.49 62 ILE C O 1
ATOM 4477 N N . PRO C 3 63 ? 185.121 284.831 160.495 1.00 14.23 63 PRO C N 1
ATOM 4478 C CA . PRO C 3 63 ? 186.076 285.947 160.414 1.00 16.02 63 PRO C CA 1
ATOM 4479 C C . PRO C 3 63 ? 186.158 286.871 161.624 1.00 12.82 63 PRO C C 1
ATOM 4480 O O . PRO C 3 63 ? 185.142 287.227 162.213 1.00 18.12 63 PRO C O 1
ATOM 4484 N N . ASN C 3 64 ? 187.381 287.253 161.984 1.00 11.85 64 ASN C N 1
ATOM 4485 C CA . ASN C 3 64 ? 187.634 288.168 163.101 1.00 7.34 64 ASN C CA 1
ATOM 4486 C C . ASN C 3 64 ? 188.297 289.462 162.613 1.00 14.31 64 ASN C C 1
ATOM 4487 O O . ASN C 3 64 ? 189.491 289.479 162.282 1.00 16.09 64 ASN C O 1
ATOM 4492 N N . TYR C 3 65 ? 187.524 290.537 162.545 1.00 11.17 65 TYR C N 1
ATOM 4493 C CA . TYR C 3 65 ? 188.075 291.835 162.173 1.00 12.08 65 TYR C CA 1
ATOM 4494 C C . TYR C 3 65 ? 188.856 292.241 163.424 1.00 16.79 65 TYR C C 1
ATOM 4495 O O . TYR C 3 65 ? 188.295 292.287 164.520 1.00 15.01 65 TYR C O 1
ATOM 4504 N N . PHE C 3 66 ? 190.138 292.548 163.282 1.00 12.79 66 PHE C N 1
ATOM 4505 C CA . PHE C 3 66 ? 190.912 292.874 164.475 1.00 13.12 66 PHE C CA 1
ATOM 4506 C C . PHE C 3 66 ? 191.868 294.034 164.337 1.00 16.26 66 PHE C C 1
ATOM 4507 O O . PHE C 3 66 ? 192.498 294.426 165.309 1.00 17.81 66 PHE C O 1
ATOM 4515 N N . SER C 3 67 ? 191.975 294.609 163.150 1.00 16.26 67 SER C N 1
ATOM 4516 C CA . SER C 3 67 ? 192.932 295.682 162.999 1.00 14.36 67 SER C CA 1
ATOM 4517 C C . SER C 3 67 ? 192.744 296.473 161.716 1.00 15.83 67 SER C C 1
ATOM 4518 O O . SER C 3 67 ? 192.151 295.981 160.757 1.00 17.68 67 SER C O 1
ATOM 4521 N N . ARG C 3 68 ? 193.260 297.697 161.701 1.00 11.72 68 ARG C N 1
ATOM 4522 C CA . ARG C 3 68 ? 193.202 298.527 160.502 1.00 16.83 68 ARG C CA 1
ATOM 4523 C C . ARG C 3 68 ? 194.415 299.448 160.437 1.00 15.81 68 ARG C C 1
ATOM 4524 O O . ARG C 3 68 ? 195.070 299.707 161.450 1.00 25.57 68 ARG C O 1
ATOM 4532 N N . PHE C 3 69 ? 194.739 299.909 159.236 1.00 14.02 69 PHE C N 1
ATOM 4533 C CA . PHE C 3 69 ? 195.863 300.814 159.069 1.00 12.54 69 PHE C CA 1
ATOM 4534 C C . PHE C 3 69 ? 195.613 301.731 157.875 1.00 16.01 69 PHE C C 1
ATOM 4535 O O . PHE C 3 69 ? 194.593 301.609 157.198 1.00 17.58 69 PHE C O 1
ATOM 4543 N N . LYS C 3 70 ? 196.529 302.661 157.641 1.00 13.39 70 LYS C N 1
ATOM 4544 C CA . LYS C 3 70 ? 196.380 303.619 156.559 1.00 13.10 70 LYS C CA 1
ATOM 4545 C C . LYS C 3 70 ? 197.447 303.435 155.499 1.00 13.69 70 LYS C C 1
ATOM 4546 O O . LYS C 3 70 ? 198.534 302.931 155.773 1.00 17.27 70 LYS C O 1
ATOM 4552 N N . TYR C 3 71 ? 197.131 303.864 154.286 1.00 11.03 71 TYR C N 1
ATOM 4553 C CA . TYR C 3 71 ? 198.067 303.809 153.166 1.00 11.84 71 TYR C CA 1
ATOM 4554 C C . TYR C 3 71 ? 197.755 305.107 152.400 1.00 15.60 71 TYR C C 1
ATOM 4555 O O . TYR C 3 71 ? 196.583 305.404 152.123 1.00 15.85 71 TYR C O 1
ATOM 4564 N N . SER C 3 72 ? 198.779 305.905 152.097 1.00 12.66 72 SER C N 1
ATOM 4565 C CA . SER C 3 72 ? 198.522 307.178 151.411 1.00 20.87 72 SER C CA 1
ATOM 4566 C C . SER C 3 72 ? 199.594 307.625 150.426 1.00 16.37 72 SER C C 1
ATOM 4567 O O . SER C 3 72 ? 200.595 306.936 150.229 1.00 19.73 72 SER C O 1
ATOM 4570 N N . SER C 3 73 ? 199.373 308.796 149.826 1.00 16.79 73 SER C N 1
ATOM 4571 C CA . SER C 3 73 ? 200.299 309.399 148.851 1.00 23.79 73 SER C CA 1
ATOM 4572 C C . SER C 3 73 ? 201.586 309.789 149.564 1.00 19.51 73 SER C C 1
ATOM 4573 O O . SER C 3 73 ? 202.604 310.096 148.956 1.00 23.71 73 SER C O 1
ATOM 4576 N N . THR C 3 74 ? 201.512 309.725 150.875 1.00 15.69 74 THR C N 1
ATOM 4577 C CA . THR C 3 74 ? 202.582 310.082 151.770 1.00 16.72 74 THR C CA 1
ATOM 4578 C C . THR C 3 74 ? 203.470 308.918 152.217 1.00 21.76 74 THR C C 1
ATOM 4579 O O . THR C 3 74 ? 204.565 309.126 152.734 1.00 21.41 74 THR C O 1
ATOM 4583 N N . SER C 3 75 ? 202.983 307.692 152.034 1.00 16.85 75 SER C N 1
ATOM 4584 C CA . SER C 3 75 ? 203.735 306.500 152.421 1.00 19.49 75 SER C CA 1
ATOM 4585 C C . SER C 3 75 ? 204.988 306.391 151.549 1.00 16.97 75 SER C C 1
ATOM 4586 O O . SER C 3 75 ? 204.953 306.655 150.352 1.00 22.66 75 SER C O 1
ATOM 4589 N N . LEU C 3 76 ? 206.095 305.999 152.159 1.00 17.90 76 LEU C N 1
ATOM 4590 C CA . LEU C 3 76 ? 207.356 305.884 151.447 1.00 14.02 76 LEU C CA 1
ATOM 4591 C C . LEU C 3 76 ? 207.737 304.468 151.081 1.00 19.42 76 LEU C C 1
ATOM 4592 O O . LEU C 3 76 ? 207.325 303.506 151.730 1.00 21.63 76 LEU C O 1
ATOM 4597 N N . PRO C 3 77 ? 208.558 304.324 150.040 1.00 18.01 77 PRO C N 1
ATOM 4598 C CA . PRO C 3 77 ? 209.010 302.997 149.608 1.00 14.28 77 PRO C CA 1
ATOM 4599 C C . PRO C 3 77 ? 209.677 302.299 150.802 1.00 16.46 77 PRO C C 1
ATOM 4600 O O . PRO C 3 77 ? 210.516 302.894 151.478 1.00 17.00 77 PRO C O 1
ATOM 4604 N N . LYS C 3 78 ? 209.276 301.051 151.049 1.00 15.11 78 LYS C N 1
ATOM 4605 C CA . LYS C 3 78 ? 209.777 300.185 152.122 1.00 14.19 78 LYS C CA 1
ATOM 4606 C C . LYS C 3 78 ? 209.253 300.536 153.508 1.00 16.65 78 LYS C C 1
ATOM 4607 O O . LYS C 3 78 ? 209.612 299.895 154.496 1.00 20.79 78 LYS C O 1
ATOM 4613 N N . GLN C 3 79 ? 208.398 301.546 153.592 1.00 12.66 79 GLN C N 1
ATOM 4614 C CA . GLN C 3 79 ? 207.853 301.928 154.888 1.00 14.72 79 GLN C CA 1
ATOM 4615 C C . GLN C 3 79 ? 206.884 300.863 155.404 1.00 17.42 79 GLN C C 1
ATOM 4616 O O . GLN C 3 79 ? 205.962 300.449 154.697 1.00 17.15 79 GLN C O 1
ATOM 4622 N N . VAL C 3 80 ? 207.100 300.411 156.630 1.00 14.52 80 VAL C N 1
ATOM 4623 C CA . VAL C 3 80 ? 206.219 299.425 157.224 1.00 13.33 80 VAL C CA 1
ATOM 4624 C C . VAL C 3 80 ? 204.915 300.136 157.563 1.00 18.63 80 VAL C C 1
ATOM 4625 O O . VAL C 3 80 ? 204.912 301.125 158.287 1.00 21.06 80 VAL C O 1
ATOM 4629 N N . LEU C 3 81 ? 203.812 299.636 157.025 1.00 15.78 81 LEU C N 1
ATOM 4630 C CA . LEU C 3 81 ? 202.512 300.246 157.259 1.00 13.74 81 LEU C CA 1
ATOM 4631 C C . LEU C 3 81 ? 201.772 299.559 158.395 1.00 18.30 81 LEU C C 1
ATOM 4632 O O . LEU C 3 81 ? 200.918 300.163 159.033 1.00 15.73 81 LEU C O 1
ATOM 4637 N N . TRP C 3 82 ? 202.115 298.302 158.660 1.00 17.56 82 TRP C N 1
ATOM 4638 C CA . TRP C 3 82 ? 201.407 297.531 159.677 1.00 12.46 82 TRP C CA 1
ATOM 4639 C C . TRP C 3 82 ? 202.118 296.223 159.974 1.00 16.72 82 TRP C C 1
ATOM 4640 O O . TRP C 3 82 ? 202.756 295.621 159.097 1.00 16.27 82 TRP C O 1
ATOM 4651 N N . THR C 3 83 ? 201.996 295.776 161.213 1.00 15.02 83 THR C N 1
ATOM 4652 C CA . THR C 3 83 ? 202.571 294.497 161.614 1.00 19.85 83 THR C CA 1
ATOM 4653 C C . THR C 3 83 ? 201.636 293.865 162.624 1.00 17.79 83 THR C C 1
ATOM 4654 O O . THR C 3 83 ? 200.839 294.550 163.264 1.00 22.64 83 THR C O 1
ATOM 4658 N N . SER C 3 84 ? 201.716 292.549 162.736 1.00 18.97 84 SER C N 1
ATOM 4659 C CA . SER C 3 84 ? 200.962 291.832 163.747 1.00 16.99 84 SER C CA 1
ATOM 4660 C C . SER C 3 84 ? 201.674 290.532 164.094 1.00 16.15 84 SER C C 1
ATOM 4661 O O . SER C 3 84 ? 202.283 289.883 163.235 1.00 18.87 84 SER C O 1
ATOM 4664 N N . PRO C 3 85 ? 201.677 290.171 165.377 1.00 16.58 85 PRO C N 1
ATOM 4665 C CA . PRO C 3 85 ? 202.324 288.906 165.740 1.00 14.66 85 PRO C CA 1
ATOM 4666 C C . PRO C 3 85 ? 201.331 287.826 165.283 1.00 18.45 85 PRO C C 1
ATOM 4667 O O . PRO C 3 85 ? 200.111 288.043 165.309 1.00 19.33 85 PRO C O 1
ATOM 4671 N N . VAL C 3 86 ? 201.845 286.689 164.832 1.00 15.10 86 VAL C N 1
ATOM 4672 C CA . VAL C 3 86 ? 200.996 285.599 164.373 1.00 11.28 86 VAL C CA 1
ATOM 4673 C C . VAL C 3 86 ? 200.692 284.643 165.530 1.00 15.31 86 VAL C C 1
ATOM 4674 O O . VAL C 3 86 ? 201.570 283.909 165.984 1.00 18.64 86 VAL C O 1
ATOM 4678 N N . HIS C 3 87 ? 199.455 284.697 166.023 1.00 12.93 87 HIS C N 1
ATOM 4679 C CA . HIS C 3 87 ? 198.982 283.847 167.124 1.00 17.07 87 HIS C CA 1
ATOM 4680 C C . HIS C 3 87 ? 197.492 284.116 167.262 1.00 19.40 87 HIS C C 1
ATOM 4681 O O . HIS C 3 87 ? 196.992 285.061 166.678 1.00 17.62 87 HIS C O 1
ATOM 4688 N N . PRO C 3 88 ? 196.765 283.305 168.040 1.00 20.66 88 PRO C N 1
ATOM 4689 C CA . PRO C 3 88 ? 195.326 283.566 168.145 1.00 14.81 88 PRO C CA 1
ATOM 4690 C C . PRO C 3 88 ? 194.790 284.462 169.253 1.00 20.45 88 PRO C C 1
ATOM 4691 O O . PRO C 3 88 ? 193.598 284.738 169.261 1.00 17.53 88 PRO C O 1
ATOM 4695 N N . GLN C 3 89 ? 195.625 284.911 170.187 1.00 14.27 89 GLN C N 1
ATOM 4696 C CA . GLN C 3 89 ? 195.101 285.770 171.247 1.00 14.69 89 GLN C CA 1
ATOM 4697 C C . GLN C 3 89 ? 195.070 287.261 170.834 1.00 16.10 89 GLN C C 1
ATOM 4698 O O . GLN C 3 89 ? 195.699 288.133 171.436 1.00 23.42 89 GLN C O 1
ATOM 4704 N N . ILE C 3 90 ? 194.276 287.500 169.799 1.00 15.68 90 ILE C N 1
ATOM 4705 C CA . ILE C 3 90 ? 194.026 288.782 169.144 1.00 16.28 90 ILE C CA 1
ATOM 4706 C C . ILE C 3 90 ? 192.910 289.464 169.958 1.00 20.99 90 ILE C C 1
ATOM 4707 O O . ILE C 3 90 ? 191.781 288.953 170.037 1.00 20.49 90 ILE C O 1
ATOM 4712 N N . ILE C 3 91 ? 193.222 290.598 170.589 1.00 15.42 91 ILE C N 1
ATOM 4713 C CA . ILE C 3 91 ? 192.233 291.295 171.407 1.00 19.27 91 ILE C CA 1
ATOM 4714 C C . ILE C 3 91 ? 191.774 292.674 170.925 1.00 16.50 91 ILE C C 1
ATOM 4715 O O . ILE C 3 91 ? 192.362 293.274 170.038 1.00 23.05 91 ILE C O 1
ATOM 4720 N N . ARG C 3 92 ? 190.673 293.144 171.500 1.00 17.88 92 ARG C N 1
ATOM 4721 C CA . ARG C 3 92 ? 190.096 294.445 171.155 1.00 14.28 92 ARG C CA 1
ATOM 4722 C C . ARG C 3 92 ? 189.987 295.270 172.430 1.00 18.36 92 ARG C C 1
ATOM 4723 O O . ARG C 3 92 ? 190.268 294.802 173.533 1.00 21.20 92 ARG C O 1
ATOM 4731 N N . ASN C 3 93 ? 189.546 296.504 172.283 1.00 22.13 93 ASN C N 1
ATOM 4732 C CA . ASN C 3 93 ? 189.421 297.359 173.440 1.00 20.05 93 ASN C CA 1
ATOM 4733 C C . ASN C 3 93 ? 187.994 297.374 174.021 1.00 18.72 93 ASN C C 1
ATOM 4734 O O . ASN C 3 93 ? 187.021 297.306 173.265 1.00 20.88 93 ASN C O 1
ATOM 4739 N N . HIS C 3 94 ? 187.867 297.397 175.354 1.00 17.55 94 HIS C N 1
ATOM 4740 C CA . HIS C 3 94 ? 186.541 297.517 175.980 1.00 18.09 94 HIS C CA 1
ATOM 4741 C C . HIS C 3 94 ? 186.233 298.993 175.789 1.00 19.56 94 HIS C C 1
ATOM 4742 O O . HIS C 3 94 ? 187.063 299.856 176.044 1.00 27.56 94 HIS C O 1
ATOM 4749 N N . VAL C 3 95 ? 185.028 299.293 175.382 1.00 32.48 95 VAL C N 1
ATOM 4750 C CA . VAL C 3 95 ? 184.689 300.664 175.155 1.00 33.17 95 VAL C CA 1
ATOM 4751 C C . VAL C 3 95 ? 184.293 301.455 176.415 1.00 34.13 95 VAL C C 1
ATOM 4752 O O . VAL C 3 95 ? 184.718 302.589 176.598 1.00 29.96 95 VAL C O 1
ATOM 4756 N N . THR C 3 96 ? 183.515 300.857 177.300 1.00 29.85 96 THR C N 1
ATOM 4757 C CA . THR C 3 96 ? 183.069 301.572 178.488 1.00 34.22 96 THR C CA 1
ATOM 4758 C C . THR C 3 96 ? 184.063 301.594 179.654 1.00 34.87 96 THR C C 1
ATOM 4759 O O . THR C 3 96 ? 183.828 302.244 180.665 1.00 34.71 96 THR C O 1
ATOM 4763 N N . VAL C 3 97 ? 185.187 300.916 179.520 1.00 31.90 97 VAL C N 1
ATOM 4764 C CA . VAL C 3 97 ? 186.096 300.832 180.643 1.00 20.36 97 VAL C CA 1
ATOM 4765 C C . VAL C 3 97 ? 187.536 300.768 180.119 1.00 23.34 97 VAL C C 1
ATOM 4766 O O . VAL C 3 97 ? 187.773 300.292 179.006 1.00 32.01 97 VAL C O 1
ATOM 4770 N N . VAL C 3 98 ? 188.497 301.253 180.897 1.00 23.56 98 VAL C N 1
ATOM 4771 C CA . VAL C 3 98 ? 189.889 301.259 180.443 1.00 33.81 98 VAL C CA 1
ATOM 4772 C C . VAL C 3 98 ? 190.799 300.229 181.083 1.00 31.22 98 VAL C C 1
ATOM 4773 O O . VAL C 3 98 ? 191.899 300.565 181.532 1.00 35.99 98 VAL C O 1
ATOM 4777 N N . ASP C 3 99 ? 190.361 298.986 181.163 1.00 26.36 99 ASP C N 1
ATOM 4778 C CA . ASP C 3 99 ? 191.218 297.975 181.756 1.00 20.31 99 ASP C CA 1
ATOM 4779 C C . ASP C 3 99 ? 192.297 297.650 180.709 1.00 20.61 99 ASP C C 1
ATOM 4780 O O . ASP C 3 99 ? 192.093 297.819 179.493 1.00 24.22 99 ASP C O 1
ATOM 4785 N N . ALA C 3 100 ? 193.450 297.192 181.167 1.00 17.63 100 ALA C N 1
ATOM 4786 C CA . ALA C 3 100 ? 194.518 296.870 180.230 1.00 18.17 100 ALA C CA 1
ATOM 4787 C C . ALA C 3 100 ? 194.286 295.599 179.395 1.00 20.42 100 ALA C C 1
ATOM 4788 O O . ALA C 3 100 ? 194.523 295.599 178.200 1.00 20.21 100 ALA C O 1
ATOM 4790 N N . PRO C 3 101 ? 193.811 294.505 180.016 1.00 19.32 101 PRO C N 1
ATOM 4791 C CA . PRO C 3 101 ? 193.589 293.258 179.270 1.00 16.38 101 PRO C CA 1
ATOM 4792 C C . PRO C 3 101 ? 192.682 293.363 178.052 1.00 16.08 101 PRO C C 1
ATOM 4793 O O . PRO C 3 101 ? 192.944 292.736 177.039 1.00 21.04 101 PRO C O 1
ATOM 4797 N N . GLY C 3 102 ? 191.608 294.133 178.140 1.00 17.06 102 GLY C N 1
ATOM 4798 C CA . GLY C 3 102 ? 190.746 294.266 176.978 1.00 9.34 102 GLY C CA 1
ATOM 4799 C C . GLY C 3 102 ? 189.693 293.197 176.744 1.00 18.13 102 GLY C C 1
ATOM 4800 O O . GLY C 3 102 ? 189.422 292.364 177.607 1.00 15.07 102 GLY C O 1
ATOM 4801 N N . GLN C 3 103 ? 189.117 293.226 175.545 1.00 13.80 103 GLN C N 1
ATOM 4802 C CA . GLN C 3 103 ? 188.047 292.324 175.129 1.00 14.79 103 GLN C CA 1
ATOM 4803 C C . GLN C 3 103 ? 188.522 291.335 174.072 1.00 17.78 103 GLN C C 1
ATOM 4804 O O . GLN C 3 103 ? 189.094 291.729 173.061 1.00 19.14 103 GLN C O 1
ATOM 4810 N N . PRO C 3 104 ? 188.276 290.039 174.273 1.00 16.69 104 PRO C N 1
ATOM 4811 C CA . PRO C 3 104 ? 188.753 289.126 173.226 1.00 15.19 104 PRO C CA 1
ATOM 4812 C C . PRO C 3 104 ? 187.891 289.109 171.976 1.00 16.28 104 PRO C C 1
ATOM 4813 O O . PRO C 3 104 ? 186.701 289.400 172.042 1.00 14.39 104 PRO C O 1
ATOM 4817 N N . THR C 3 105 ? 188.507 288.793 170.837 1.00 10.01 105 THR C N 1
ATOM 4818 C CA . THR C 3 105 ? 187.765 288.596 169.590 1.00 13.64 105 THR C CA 1
ATOM 4819 C C . THR C 3 105 ? 187.194 287.155 169.737 1.00 14.62 105 THR C C 1
ATOM 4820 O O . THR C 3 105 ? 187.525 286.436 170.693 1.00 14.07 105 THR C O 1
ATOM 4824 N N . LEU C 3 106 ? 186.356 286.716 168.803 1.00 13.47 106 LEU C N 1
ATOM 4825 C CA . LEU C 3 106 ? 185.817 285.351 168.870 1.00 13.05 106 LEU C CA 1
ATOM 4826 C C . LEU C 3 106 ? 186.996 284.363 168.912 1.00 17.63 106 LEU C C 1
ATOM 4827 O O . LEU C 3 106 ? 187.026 283.451 169.738 1.00 15.30 106 LEU C O 1
ATOM 4832 N N . LEU C 3 107 ? 187.978 284.558 168.029 1.00 12.10 107 LEU C N 1
ATOM 4833 C CA . LEU C 3 107 ? 189.120 283.659 167.973 1.00 12.28 107 LEU C CA 1
ATOM 4834 C C . LEU C 3 107 ? 189.865 283.555 169.311 1.00 19.06 107 LEU C C 1
ATOM 4835 O O . LEU C 3 107 ? 190.222 282.451 169.756 1.00 17.42 107 LEU C O 1
ATOM 4840 N N . ALA C 3 108 ? 190.087 284.690 169.961 1.00 10.09 108 ALA C N 1
ATOM 4841 C CA . ALA C 3 108 ? 190.791 284.676 171.237 1.00 11.56 108 ALA C CA 1
ATOM 4842 C C . ALA C 3 108 ? 189.935 284.052 172.336 1.00 17.34 108 ALA C C 1
ATOM 4843 O O . ALA C 3 108 ? 190.442 283.330 173.194 1.00 16.61 108 ALA C O 1
ATOM 4845 N N . TYR C 3 109 ? 188.637 284.337 172.312 1.00 12.76 109 TYR C N 1
ATOM 4846 C CA . TYR C 3 109 ? 187.746 283.800 173.323 1.00 10.92 109 TYR C CA 1
ATOM 4847 C C . TYR C 3 109 ? 187.684 282.285 173.195 1.00 16.21 109 TYR C C 1
ATOM 4848 O O . TYR C 3 109 ? 187.895 281.561 174.165 1.00 15.51 109 TYR C O 1
ATOM 4857 N N . ALA C 3 110 ? 187.403 281.811 171.987 1.00 12.29 110 ALA C N 1
ATOM 4858 C CA . ALA C 3 110 ? 187.286 280.384 171.748 1.00 13.69 110 ALA C CA 1
ATOM 4859 C C . ALA C 3 110 ? 188.594 279.642 172.007 1.00 17.88 110 ALA C C 1
ATOM 4860 O O . ALA C 3 110 ? 188.591 278.641 172.718 1.00 15.78 110 ALA C O 1
ATOM 4862 N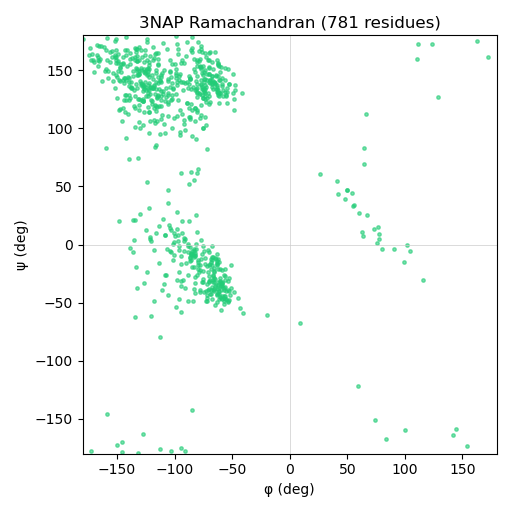 N . THR C 3 111 ? 189.715 280.111 171.460 1.00 11.86 111 THR C N 1
ATOM 4863 C CA . THR C 3 111 ? 190.961 279.389 171.718 1.00 12.56 111 THR C CA 1
ATOM 4864 C C . THR C 3 111 ? 191.389 279.549 173.167 1.00 15.29 111 THR C C 1
ATOM 4865 O O . THR C 3 111 ? 192.176 278.758 173.667 1.00 14.74 111 THR C O 1
ATOM 4869 N N . GLY C 3 112 ? 190.841 280.555 173.849 1.00 13.58 112 GLY C N 1
ATOM 4870 C CA . GLY C 3 112 ? 191.195 280.797 175.240 1.00 8.52 112 GLY C CA 1
ATOM 4871 C C . GLY C 3 112 ? 190.800 279.695 176.214 1.00 17.62 112 GLY C C 1
ATOM 4872 O O . GLY C 3 112 ? 191.209 279.711 177.379 1.00 16.16 112 GLY C O 1
ATOM 4873 N N . PHE C 3 113 ? 189.979 278.754 175.754 1.00 12.45 113 PHE C N 1
ATOM 4874 C CA . PHE C 3 113 ? 189.572 277.630 176.590 1.00 16.50 113 PHE C CA 1
ATOM 4875 C C . PHE C 3 113 ? 190.646 276.545 176.590 1.00 16.17 113 PHE C C 1
ATOM 4876 O O . PHE C 3 113 ? 190.528 275.548 177.301 1.00 18.08 113 PHE C O 1
ATOM 4884 N N . PHE C 3 114 ? 191.693 276.751 175.793 1.00 14.27 114 PHE C N 1
ATOM 4885 C CA . PHE C 3 114 ? 192.783 275.789 175.679 1.00 13.43 114 PHE C CA 1
ATOM 4886 C C . PHE C 3 114 ? 194.118 276.460 175.935 1.00 15.11 114 PHE C C 1
ATOM 4887 O O . PHE C 3 114 ? 194.278 277.652 175.681 1.00 19.21 114 PHE C O 1
ATOM 4895 N N . LYS C 3 115 ? 195.083 275.703 176.443 1.00 11.88 115 LYS C N 1
ATOM 4896 C CA . LYS C 3 115 ? 196.382 276.289 176.710 1.00 13.15 115 LYS C CA 1
ATOM 4897 C C . LYS C 3 115 ? 197.323 276.227 175.503 1.00 16.12 115 LYS C C 1
ATOM 4898 O O . LYS C 3 115 ? 198.210 277.064 175.365 1.00 16.72 115 LYS C O 1
ATOM 4904 N N . TYR C 3 116 ? 197.116 275.254 174.619 1.00 11.72 116 TYR C N 1
ATOM 4905 C CA . TYR C 3 116 ? 197.982 275.092 173.457 1.00 11.63 116 TYR C CA 1
ATOM 4906 C C . TYR C 3 116 ? 197.277 275.303 172.125 1.00 14.08 116 TYR C C 1
ATOM 4907 O O . TYR C 3 116 ? 196.088 275.008 171.982 1.00 17.69 116 TYR C O 1
ATOM 4916 N N . TRP C 3 117 ? 198.029 275.778 171.138 1.00 10.26 117 TRP C N 1
ATOM 4917 C CA . TRP C 3 117 ? 197.486 275.933 169.793 1.00 10.02 117 TRP C CA 1
ATOM 4918 C C . TRP C 3 117 ? 198.579 275.639 168.767 1.00 14.44 117 TRP C C 1
ATOM 4919 O O . TRP C 3 117 ? 199.770 275.639 169.094 1.00 13.46 117 TRP C O 1
ATOM 4930 N N . ARG C 3 118 ? 198.158 275.360 167.537 1.00 13.00 118 ARG C N 1
ATOM 4931 C CA . ARG C 3 118 ? 199.068 275.153 166.405 1.00 13.34 118 ARG C CA 1
ATOM 4932 C C . ARG C 3 118 ? 198.218 275.237 165.153 1.00 16.56 118 ARG C C 1
ATOM 4933 O O . ARG C 3 118 ? 196.986 275.076 165.214 1.00 15.40 118 ARG C O 1
ATOM 4941 N N . GLY C 3 119 ? 198.865 275.500 164.021 1.00 13.20 119 GLY C N 1
ATOM 4942 C CA . GLY C 3 119 ? 198.133 275.555 162.766 1.00 13.31 119 GLY C CA 1
ATOM 4943 C C . GLY C 3 119 ? 198.271 276.855 162.017 1.00 15.20 119 GLY C C 1
ATOM 4944 O O . GLY C 3 119 ? 198.839 277.818 162.529 1.00 14.60 119 GLY C O 1
ATOM 4945 N N . GLY C 3 120 ? 197.739 276.873 160.797 1.00 15.95 120 GLY C N 1
ATOM 4946 C CA . GLY C 3 120 ? 197.791 278.061 159.973 1.00 9.55 120 GLY C CA 1
ATOM 4947 C C . GLY C 3 120 ? 196.686 279.054 160.300 1.00 17.99 120 GLY C C 1
ATOM 4948 O O . GLY C 3 120 ? 195.595 278.695 160.764 1.00 16.70 120 GLY C O 1
ATOM 4949 N N . LEU C 3 121 ? 196.991 280.324 160.071 1.00 13.61 121 LEU C N 1
ATOM 4950 C CA . LEU C 3 121 ? 196.045 281.403 160.295 1.00 13.91 121 LEU C CA 1
ATOM 4951 C C . LEU C 3 121 ? 195.829 282.104 158.951 1.00 16.33 121 LEU C C 1
ATOM 4952 O O . LEU C 3 121 ? 196.779 282.345 158.198 1.00 15.17 121 LEU C O 1
ATOM 4957 N N . VAL C 3 122 ? 194.570 282.381 158.630 1.00 14.27 122 VAL C N 1
ATOM 4958 C CA . VAL C 3 122 ? 194.231 283.045 157.382 1.00 10.85 122 VAL C CA 1
ATOM 4959 C C . VAL C 3 122 ? 194.021 284.531 157.630 1.00 12.50 122 VAL C C 1
ATOM 4960 O O . VAL C 3 122 ? 193.282 284.915 158.545 1.00 18.31 122 VAL C O 1
ATOM 4964 N N . TYR C 3 123 ? 194.675 285.363 156.826 1.00 11.45 123 TYR C N 1
ATOM 4965 C CA . TYR C 3 123 ? 194.526 286.815 156.945 1.00 11.57 123 TYR C CA 1
ATOM 4966 C C . TYR C 3 123 ? 193.967 287.396 155.661 1.00 14.67 123 TYR C C 1
ATOM 4967 O O . TYR C 3 123 ? 194.395 287.032 154.558 1.00 17.46 123 TYR C O 1
ATOM 4976 N N . THR C 3 124 ? 192.991 288.285 155.813 1.00 13.64 124 THR C N 1
ATOM 4977 C CA . THR C 3 124 ? 192.381 288.952 154.682 1.00 11.21 124 THR C CA 1
ATOM 4978 C C . THR C 3 124 ? 192.516 290.450 154.862 1.00 11.50 124 THR C C 1
ATOM 4979 O O . THR C 3 124 ? 192.188 290.999 155.919 1.00 15.19 124 THR C O 1
ATOM 4983 N N . PHE C 3 125 ? 193.044 291.091 153.827 1.00 12.78 125 PHE C N 1
ATOM 4984 C CA . PHE C 3 125 ? 193.242 292.531 153.814 1.00 12.48 125 PHE C CA 1
ATOM 4985 C C . PHE C 3 125 ? 192.245 293.152 152.853 1.00 13.96 125 PHE C C 1
ATOM 4986 O O . PHE C 3 125 ? 192.189 292.788 151.672 1.00 19.73 125 PHE C O 1
ATOM 4994 N N . ARG C 3 126 ? 191.447 294.080 153.364 1.00 12.15 126 ARG C N 1
ATOM 4995 C CA . ARG C 3 126 ? 190.447 294.743 152.544 1.00 13.10 126 ARG C CA 1
ATOM 4996 C C . ARG C 3 126 ? 190.889 296.204 152.389 1.00 13.34 126 ARG C C 1
ATOM 4997 O O . ARG C 3 126 ? 190.885 296.982 153.353 1.00 16.84 126 ARG C O 1
ATOM 5005 N N . PHE C 3 127 ? 191.342 296.544 151.180 1.00 11.81 127 PHE C N 1
ATOM 5006 C CA . PHE C 3 127 ? 191.792 297.899 150.851 1.00 11.25 127 PHE C CA 1
ATOM 5007 C C . PHE C 3 127 ? 190.589 298.716 150.400 1.00 13.90 127 PHE C C 1
ATOM 5008 O O . PHE C 3 127 ? 190.051 298.467 149.330 1.00 17.07 127 PHE C O 1
ATOM 5016 N N . VAL C 3 128 ? 190.164 299.677 151.217 1.00 12.21 128 VAL C N 1
ATOM 5017 C CA . VAL C 3 128 ? 189.004 300.509 150.900 1.00 10.98 128 VAL C CA 1
ATOM 5018 C C . VAL C 3 128 ? 189.445 301.680 150.023 1.00 14.12 128 VAL C C 1
ATOM 5019 O O . VAL C 3 128 ? 189.849 302.732 150.511 1.00 16.91 128 VAL C O 1
ATOM 5023 N N . LYS C 3 129 ? 189.344 301.475 148.717 1.00 9.39 129 LYS C N 1
ATOM 5024 C CA . LYS C 3 129 ? 189.825 302.433 147.734 1.00 14.05 129 LYS C CA 1
ATOM 5025 C C . LYS C 3 129 ? 188.922 302.531 146.523 1.00 16.18 129 LYS C C 1
ATOM 5026 O O . LYS C 3 129 ? 187.925 301.832 146.431 1.00 21.36 129 LYS C O 1
ATOM 5032 N N . THR C 3 130 ? 189.295 303.407 145.594 1.00 14.12 130 THR C N 1
ATOM 5033 C CA . THR C 3 130 ? 188.570 303.577 144.337 1.00 11.84 130 THR C CA 1
ATOM 5034 C C . THR C 3 130 ? 189.498 303.018 143.253 1.00 16.89 130 THR C C 1
ATOM 5035 O O . THR C 3 130 ? 190.661 302.680 143.524 1.00 15.23 130 THR C O 1
ATOM 5039 N N . ASN C 3 131 ? 189.001 302.944 142.025 1.00 10.90 131 ASN C N 1
ATOM 5040 C CA . ASN C 3 131 ? 189.826 302.455 140.925 1.00 14.64 131 ASN C CA 1
ATOM 5041 C C . ASN C 3 131 ? 190.797 303.524 140.464 1.00 16.21 131 ASN C C 1
ATOM 5042 O O . ASN C 3 131 ? 191.538 303.317 139.514 1.00 15.76 131 ASN C O 1
ATOM 5047 N N . TYR C 3 132 ? 190.805 304.664 141.149 1.00 13.75 132 TYR C N 1
ATOM 5048 C CA . TYR C 3 132 ? 191.689 305.741 140.760 1.00 12.71 132 TYR C CA 1
ATOM 5049 C C . TYR C 3 132 ? 192.838 305.944 141.716 1.00 16.50 132 TYR C C 1
ATOM 5050 O O . TYR C 3 132 ? 193.574 306.921 141.604 1.00 15.61 132 TYR C O 1
ATOM 5059 N N . HIS C 3 133 ? 192.974 305.020 142.665 1.00 14.27 133 HIS C N 1
ATOM 5060 C CA . HIS C 3 133 ? 194.103 305.020 143.601 1.00 13.31 133 HIS C CA 1
ATOM 5061 C C . HIS C 3 133 ? 195.038 303.982 142.974 1.00 16.87 133 HIS C C 1
ATOM 5062 O O . HIS C 3 133 ? 194.578 302.975 142.429 1.00 15.79 133 HIS C O 1
ATOM 5069 N N . SER C 3 134 ? 196.337 304.209 143.038 1.00 12.57 134 SER C N 1
ATOM 5070 C CA . SER C 3 134 ? 197.264 303.259 142.453 1.00 9.94 134 SER C CA 1
ATOM 5071 C C . SER C 3 134 ? 198.507 303.116 143.318 1.00 14.16 134 SER C C 1
ATOM 5072 O O . SER C 3 134 ? 199.133 304.108 143.688 1.00 18.86 134 SER C O 1
ATOM 5075 N N . GLY C 3 135 ? 198.856 301.879 143.643 1.00 11.03 135 GLY C N 1
ATOM 5076 C CA . GLY C 3 135 ? 200.038 301.642 144.446 1.00 11.74 135 GLY C CA 1
ATOM 5077 C C . GLY C 3 135 ? 200.340 300.166 144.589 1.00 12.57 135 GLY C C 1
ATOM 5078 O O . GLY C 3 135 ? 199.488 299.320 144.306 1.00 14.25 135 GLY C O 1
ATOM 5079 N N . ARG C 3 136 ? 201.564 299.853 144.997 1.00 9.56 136 ARG C N 1
ATOM 5080 C CA . ARG C 3 136 ? 201.959 298.467 145.200 1.00 14.40 136 ARG C CA 1
ATOM 5081 C C . ARG C 3 136 ? 202.406 298.370 146.656 1.00 13.42 136 ARG C C 1
ATOM 5082 O O . ARG C 3 136 ? 203.080 299.249 147.207 1.00 17.94 136 ARG C O 1
ATOM 5090 N N . VAL C 3 137 ? 202.017 297.278 147.279 1.00 17.30 137 VAL C N 1
ATOM 5091 C CA . VAL C 3 137 ? 202.299 297.039 148.683 1.00 6.72 137 VAL C CA 1
ATOM 5092 C C . VAL C 3 137 ? 202.843 295.595 148.758 1.00 14.93 137 VAL C C 1
ATOM 5093 O O . VAL C 3 137 ? 202.626 294.801 147.836 1.00 16.42 137 VAL C O 1
ATOM 5097 N N . GLN C 3 138 ? 203.587 295.236 149.796 1.00 14.84 138 GLN C N 1
ATOM 5098 C CA . GLN C 3 138 ? 204.040 293.839 149.886 1.00 10.15 138 GLN C CA 1
ATOM 5099 C C . GLN C 3 138 ? 203.665 293.270 151.250 1.00 15.90 138 GLN C C 1
ATOM 5100 O O . GLN C 3 138 ? 203.798 293.946 152.284 1.00 13.47 138 GLN C O 1
ATOM 5106 N N . ILE C 3 139 ? 203.142 292.046 151.243 1.00 13.31 139 ILE C N 1
ATOM 5107 C CA . ILE C 3 139 ? 202.755 291.357 152.475 1.00 11.30 139 ILE C CA 1
ATOM 5108 C C . ILE C 3 139 ? 203.829 290.301 152.704 1.00 17.68 139 ILE C C 1
ATOM 5109 O O . ILE C 3 139 ? 204.055 289.438 151.848 1.00 18.92 139 ILE C O 1
ATOM 5114 N N . THR C 3 140 ? 204.504 290.388 153.846 1.00 11.94 140 THR C N 1
ATOM 5115 C CA . THR C 3 140 ? 205.597 289.476 154.172 1.00 9.91 140 THR C CA 1
ATOM 5116 C C . THR C 3 140 ? 205.427 288.761 155.508 1.00 13.12 140 THR C C 1
ATOM 5117 O O . THR C 3 140 ? 204.866 289.314 156.467 1.00 17.18 140 THR C O 1
ATOM 5121 N N . PHE C 3 141 ? 205.922 287.529 155.572 1.00 15.66 141 PHE C N 1
ATOM 5122 C CA . PHE C 3 141 ? 205.853 286.751 156.805 1.00 14.83 141 PHE C CA 1
ATOM 5123 C C . PHE C 3 141 ? 207.273 286.587 157.354 1.00 15.80 141 PHE C C 1
ATOM 5124 O O . PHE C 3 141 ? 208.172 286.113 156.655 1.00 16.85 141 PHE C O 1
ATOM 5132 N N . HIS C 3 142 ? 207.476 286.998 158.601 1.00 12.14 142 HIS C N 1
ATOM 5133 C CA . HIS C 3 142 ? 208.802 286.921 159.227 1.00 14.20 142 HIS C CA 1
ATOM 5134 C C . HIS C 3 142 ? 208.793 285.985 160.424 1.00 14.63 142 HIS C C 1
ATOM 5135 O O . HIS C 3 142 ? 208.629 286.417 161.569 1.00 15.61 142 HIS C O 1
ATOM 5142 N N . PRO C 3 143 ? 208.952 284.681 160.178 1.00 17.71 143 PRO C N 1
ATOM 5143 C CA . PRO C 3 143 ? 208.941 283.793 161.339 1.00 13.19 143 PRO C CA 1
ATOM 5144 C C . PRO C 3 143 ? 210.105 284.057 162.282 1.00 15.60 143 PRO C C 1
ATOM 5145 O O . PRO C 3 143 ? 211.188 284.419 161.851 1.00 12.11 143 PRO C O 1
ATOM 5149 N N . PHE C 3 144 ? 209.863 283.904 163.578 1.00 14.75 144 PHE C N 1
ATOM 5150 C CA . PHE C 3 144 ? 210.897 284.091 164.591 1.00 10.75 144 PHE C CA 1
ATOM 5151 C C . PHE C 3 144 ? 211.409 285.510 164.759 1.00 16.48 144 PHE C C 1
ATOM 5152 O O . PHE C 3 144 ? 212.546 285.712 165.184 1.00 15.36 144 PHE C O 1
ATOM 5160 N N . VAL C 3 145 ? 210.596 286.502 164.404 1.00 15.69 145 VAL C N 1
ATOM 5161 C CA . VAL C 3 145 ? 210.999 287.868 164.671 1.00 13.74 145 VAL C CA 1
ATOM 5162 C C . VAL C 3 145 ? 209.804 288.683 165.154 1.00 18.77 145 VAL C C 1
ATOM 5163 O O . VAL C 3 145 ? 208.672 288.479 164.697 1.00 15.43 145 VAL C O 1
ATOM 5167 N N . GLY C 3 146 ? 210.063 289.545 166.147 1.00 14.36 146 GLY C N 1
ATOM 5168 C CA . GLY C 3 146 ? 209.040 290.421 166.722 1.00 13.67 146 GLY C CA 1
ATOM 5169 C C . GLY C 3 146 ? 208.924 291.693 165.889 1.00 18.96 146 GLY C C 1
ATOM 5170 O O . GLY C 3 146 ? 209.799 291.961 165.054 1.00 17.43 146 GLY C O 1
ATOM 5171 N N . TYR C 3 147 ? 207.907 292.519 166.114 1.00 17.16 147 TYR C N 1
ATOM 5172 C CA . TYR C 3 147 ? 207.771 293.682 165.237 1.00 21.00 147 TYR C CA 1
ATOM 5173 C C . TYR C 3 147 ? 208.833 294.772 165.265 1.00 23.23 147 TYR C C 1
ATOM 5174 O O . TYR C 3 147 ? 208.988 295.487 164.287 1.00 34.16 147 TYR C O 1
ATOM 5183 N N . ASP C 3 148 ? 209.583 294.907 166.347 1.00 22.71 148 ASP C N 1
ATOM 5184 C CA . ASP C 3 148 ? 210.621 295.931 166.348 1.00 26.27 148 ASP C CA 1
ATOM 5185 C C . ASP C 3 148 ? 211.769 295.509 165.472 1.00 26.82 148 ASP C C 1
ATOM 5186 O O . ASP C 3 148 ? 212.612 296.335 165.085 1.00 38.56 148 ASP C O 1
ATOM 5191 N N . ASP C 3 149 ? 211.822 294.223 165.160 1.00 22.66 149 ASP C N 1
ATOM 5192 C CA . ASP C 3 149 ? 212.934 293.757 164.363 1.00 17.15 149 ASP C CA 1
ATOM 5193 C C . ASP C 3 149 ? 212.678 293.552 162.887 1.00 22.53 149 ASP C C 1
ATOM 5194 O O . ASP C 3 149 ? 213.588 293.122 162.183 1.00 24.80 149 ASP C O 1
ATOM 5199 N N . VAL C 3 150 ? 211.465 293.849 162.403 1.00 14.35 150 VAL C N 1
ATOM 5200 C CA . VAL C 3 150 ? 211.229 293.720 160.972 1.00 22.03 150 VAL C CA 1
ATOM 5201 C C . VAL C 3 150 ? 211.565 295.058 160.312 1.00 20.39 150 VAL C C 1
ATOM 5202 O O . VAL C 3 150 ? 211.781 295.117 159.101 1.00 29.08 150 VAL C O 1
ATOM 5206 N N . MET C 3 151 ? 211.655 296.106 161.140 1.00 19.43 151 MET C N 1
ATOM 5207 C CA . MET C 3 151 ? 211.939 297.486 160.718 1.00 23.13 151 MET C CA 1
ATOM 5208 C C . MET C 3 151 ? 213.261 298.021 161.223 1.00 24.78 151 MET C C 1
ATOM 5209 O O . MET C 3 151 ? 213.729 297.631 162.294 1.00 26.39 151 MET C O 1
ATOM 5214 N N . ASP C 3 152 ? 213.809 298.992 160.495 1.00 20.68 152 ASP C N 1
ATOM 5215 C CA . ASP C 3 152 ? 215.009 299.677 160.970 1.00 20.19 152 ASP C CA 1
ATOM 5216 C C . ASP C 3 152 ? 214.547 300.945 161.719 1.00 21.93 152 ASP C C 1
ATOM 5217 O O . ASP C 3 152 ? 213.342 301.170 161.914 1.00 22.15 152 ASP C O 1
ATOM 5222 N N . SER C 3 153 ? 215.496 301.768 162.139 1.00 25.13 153 SER C N 1
ATOM 5223 C CA . SER C 3 153 ? 215.170 302.980 162.892 1.00 26.76 153 SER C CA 1
ATOM 5224 C C . SER C 3 153 ? 214.332 303.990 162.108 1.00 24.72 153 SER C C 1
ATOM 5225 O O . SER C 3 153 ? 213.755 304.886 162.705 1.00 29.89 153 SER C O 1
ATOM 5228 N N . ASP C 3 154 ? 214.264 303.859 160.782 1.00 22.17 154 ASP C N 1
ATOM 5229 C CA . ASP C 3 154 ? 213.453 304.775 159.967 1.00 23.36 154 ASP C CA 1
ATOM 5230 C C . ASP C 3 154 ? 212.081 304.208 159.631 1.00 24.30 154 ASP C C 1
ATOM 5231 O O . ASP C 3 154 ? 211.352 304.788 158.826 1.00 29.93 154 ASP C O 1
ATOM 5236 N N . GLY C 3 155 ? 211.733 303.070 160.233 1.00 19.45 155 GLY C N 1
ATOM 5237 C CA . GLY C 3 155 ? 210.435 302.465 159.973 1.00 17.25 155 GLY C CA 1
ATOM 5238 C C . GLY C 3 155 ? 210.376 301.746 158.639 1.00 20.67 155 GLY C C 1
ATOM 5239 O O . GLY C 3 155 ? 209.294 301.431 158.143 1.00 19.98 155 GLY C O 1
ATOM 5240 N N . LYS C 3 156 ? 211.549 301.502 158.058 1.00 14.24 156 LYS C N 1
ATOM 5241 C CA . LYS C 3 156 ? 211.663 300.818 156.781 1.00 13.24 156 LYS C CA 1
ATOM 5242 C C . LYS C 3 156 ? 211.898 299.316 157.028 1.00 17.43 156 LYS C C 1
ATOM 5243 O O . LYS C 3 156 ? 212.625 298.911 157.949 1.00 17.35 156 LYS C O 1
ATOM 5249 N N . ILE C 3 157 ? 211.261 298.482 156.220 1.00 14.02 157 ILE C N 1
ATOM 5250 C CA . ILE C 3 157 ? 211.404 297.042 156.378 1.00 12.52 157 ILE C CA 1
ATOM 5251 C C . ILE C 3 157 ? 212.823 296.592 156.028 1.00 16.98 157 ILE C C 1
ATOM 5252 O O . ILE C 3 157 ? 213.463 297.147 155.130 1.00 23.00 157 ILE C O 1
ATOM 5257 N N . VAL C 3 158 ? 213.322 295.586 156.736 1.00 18.31 158 VAL C N 1
ATOM 5258 C CA . VAL C 3 158 ? 214.664 295.080 156.446 1.00 21.24 158 VAL C CA 1
ATOM 5259 C C . VAL C 3 158 ? 214.666 293.587 156.114 1.00 23.43 158 VAL C C 1
ATOM 5260 O O . VAL C 3 158 ? 213.802 292.819 156.583 1.00 26.38 158 VAL C O 1
ATOM 5264 N N . ARG C 3 159 ? 215.652 293.207 155.307 1.00 15.03 159 ARG C N 1
ATOM 5265 C CA . ARG C 3 159 ? 215.891 291.832 154.895 1.00 17.50 159 ARG C CA 1
ATOM 5266 C C . ARG C 3 159 ? 214.707 291.130 154.226 1.00 18.32 159 ARG C C 1
ATOM 5267 O O . ARG C 3 159 ? 214.536 289.917 154.350 1.00 23.63 159 ARG C O 1
ATOM 5275 N N . ASP C 3 160 ? 213.917 291.886 153.482 1.00 16.42 160 ASP C N 1
ATOM 5276 C CA . ASP C 3 160 ? 212.762 291.330 152.790 1.00 17.25 160 ASP C CA 1
ATOM 5277 C C . ASP C 3 160 ? 213.086 290.340 151.655 1.00 16.80 160 ASP C C 1
ATOM 5278 O O . ASP C 3 160 ? 212.178 289.678 151.156 1.00 21.76 160 ASP C O 1
ATOM 5283 N N . GLU C 3 161 ? 214.354 290.229 151.244 1.00 17.94 161 GLU C N 1
ATOM 5284 C CA . GLU C 3 161 ? 214.733 289.254 150.192 1.00 16.23 161 GLU C CA 1
ATOM 5285 C C . GLU C 3 161 ? 214.624 287.850 150.792 1.00 19.57 161 GLU C C 1
ATOM 5286 O O . GLU C 3 161 ? 214.502 286.874 150.060 1.00 21.67 161 GLU C O 1
ATOM 5292 N N . TYR C 3 162 ? 214.718 287.755 152.119 1.00 10.53 162 TYR C N 1
ATOM 5293 C CA . TYR C 3 162 ? 214.700 286.469 152.806 1.00 13.47 162 TYR C CA 1
ATOM 5294 C C . TYR C 3 162 ? 213.354 285.878 153.168 1.00 19.11 162 TYR C C 1
ATOM 5295 O O . TYR C 3 162 ? 213.314 284.783 153.708 1.00 17.73 162 TYR C O 1
ATOM 5304 N N . VAL C 3 163 ? 212.255 286.563 152.888 1.00 11.22 163 VAL C N 1
ATOM 5305 C CA . VAL C 3 163 ? 210.980 286.022 153.339 1.00 14.24 163 VAL C CA 1
ATOM 5306 C C . VAL C 3 163 ? 209.931 285.804 152.282 1.00 14.77 163 VAL C C 1
ATOM 5307 O O . VAL C 3 163 ? 209.998 286.390 151.207 1.00 19.12 163 VAL C O 1
ATOM 5311 N N . TYR C 3 164 ? 208.969 284.939 152.592 1.00 14.74 164 TYR C N 1
ATOM 5312 C CA . TYR C 3 164 ? 207.860 284.711 151.681 1.00 16.31 164 TYR C CA 1
ATOM 5313 C C . TYR C 3 164 ? 207.163 286.055 151.578 1.00 22.98 164 TYR C C 1
ATOM 5314 O O . TYR C 3 164 ? 206.880 286.738 152.580 1.00 17.11 164 TYR C O 1
ATOM 5323 N N . ARG C 3 165 ? 206.872 286.428 150.349 1.00 17.67 165 ARG C N 1
ATOM 5324 C CA . ARG C 3 165 ? 206.310 287.721 150.109 1.00 18.28 165 ARG C CA 1
ATOM 5325 C C . ARG C 3 165 ? 205.300 287.744 148.965 1.00 21.86 165 ARG C C 1
ATOM 5326 O O . ARG C 3 165 ? 205.467 287.059 147.948 1.00 21.02 165 ARG C O 1
ATOM 5334 N N . VAL C 3 166 ? 204.239 288.521 149.143 1.00 16.11 166 VAL C N 1
ATOM 5335 C CA . VAL C 3 166 ? 203.248 288.679 148.092 1.00 14.68 166 VAL C CA 1
ATOM 5336 C C . VAL C 3 166 ? 203.248 290.161 147.715 1.00 16.06 166 VAL C C 1
ATOM 5337 O O . VAL C 3 166 ? 202.966 291.020 148.557 1.00 16.33 166 VAL C O 1
ATOM 5341 N N . VAL C 3 167 ? 203.603 290.464 146.467 1.00 13.98 167 VAL C N 1
ATOM 5342 C CA . VAL C 3 167 ? 203.631 291.850 145.983 1.00 10.88 167 VAL C CA 1
ATOM 5343 C C . VAL C 3 167 ? 202.267 292.154 145.361 1.00 18.20 167 VAL C C 1
ATOM 5344 O O . VAL C 3 167 ? 201.968 291.698 144.257 1.00 21.25 167 VAL C O 1
ATOM 5348 N N . VAL C 3 168 ? 201.438 292.908 146.081 1.00 13.05 168 VAL C N 1
ATOM 5349 C CA . VAL C 3 168 ? 200.090 293.233 145.624 1.00 12.84 168 VAL C CA 1
ATOM 5350 C C . VAL C 3 168 ? 199.938 294.577 144.900 1.00 17.63 168 VAL C C 1
ATOM 5351 O O . VAL C 3 168 ? 200.127 295.647 145.484 1.00 18.13 168 VAL C O 1
ATOM 5355 N N . ASP C 3 169 ? 199.578 294.499 143.624 1.00 19.06 169 ASP C N 1
ATOM 5356 C CA . ASP C 3 169 ? 199.364 295.665 142.770 1.00 11.75 169 ASP C CA 1
ATOM 5357 C C . ASP C 3 169 ? 197.905 296.103 142.994 1.00 13.42 169 ASP C C 1
ATOM 5358 O O . ASP C 3 169 ? 196.973 295.323 142.791 1.00 21.62 169 ASP C O 1
ATOM 5363 N N . LEU C 3 170 ? 197.714 297.340 143.441 1.00 13.64 170 LEU C N 1
ATOM 5364 C CA . LEU C 3 170 ? 196.375 297.865 143.722 1.00 17.72 170 LEU C CA 1
ATOM 5365 C C . LEU C 3 170 ? 195.906 298.920 142.731 1.00 17.80 170 LEU C C 1
ATOM 5366 O O . LEU C 3 170 ? 196.353 300.061 142.775 1.00 25.22 170 LEU C O 1
ATOM 5371 N N . ARG C 3 171 ? 195.017 298.533 141.828 1.00 19.91 171 ARG C N 1
ATOM 5372 C CA . ARG C 3 171 ? 194.457 299.466 140.852 1.00 21.86 171 ARG C CA 1
ATOM 5373 C C . ARG C 3 171 ? 192.959 299.220 140.833 1.00 22.75 171 ARG C C 1
ATOM 5374 O O . ARG C 3 171 ? 192.171 300.103 141.168 1.00 30.24 171 ARG C O 1
ATOM 5382 N N . ASP C 3 172 ? 192.579 298.003 140.452 1.00 24.37 172 ASP C N 1
ATOM 5383 C CA . ASP C 3 172 ? 191.178 297.573 140.429 1.00 21.04 172 ASP C CA 1
ATOM 5384 C C . ASP C 3 172 ? 190.968 296.578 141.579 1.00 25.04 172 ASP C C 1
ATOM 5385 O O . ASP C 3 172 ? 189.855 296.430 142.095 1.00 28.05 172 ASP C O 1
ATOM 5390 N N . GLN C 3 173 ? 192.053 295.905 141.970 1.00 21.20 173 GLN C N 1
ATOM 5391 C CA . GLN C 3 173 ? 192.029 294.938 143.051 1.00 20.79 173 GLN C CA 1
ATOM 5392 C C . GLN C 3 173 ? 191.779 295.624 144.385 1.00 24.51 173 GLN C C 1
ATOM 5393 O O . GLN C 3 173 ? 192.212 296.753 144.607 1.00 25.87 173 GLN C O 1
ATOM 5399 N N . THR C 3 174 ? 191.055 294.945 145.265 1.00 16.17 174 THR C N 1
ATOM 5400 C CA . THR C 3 174 ? 190.684 295.525 146.550 1.00 15.18 174 THR C CA 1
ATOM 5401 C C . THR C 3 174 ? 190.853 294.587 147.736 1.00 16.74 174 THR C C 1
ATOM 5402 O O . THR C 3 174 ? 190.711 295.000 148.879 1.00 26.31 174 THR C O 1
ATOM 5406 N N . GLU C 3 175 ? 191.176 293.330 147.470 1.00 15.26 175 GLU C N 1
ATOM 5407 C CA . GLU C 3 175 ? 191.278 292.356 148.541 1.00 15.24 175 GLU C CA 1
ATOM 5408 C C . GLU C 3 175 ? 192.405 291.348 148.339 1.00 16.56 175 GLU C C 1
ATOM 5409 O O . GLU C 3 175 ? 192.694 290.937 147.214 1.00 20.53 175 GLU C O 1
ATOM 5415 N N . ALA C 3 176 ? 193.054 290.962 149.428 1.00 13.05 176 ALA C N 1
ATOM 5416 C CA . ALA C 3 176 ? 194.110 289.958 149.359 1.00 13.65 176 ALA C CA 1
ATOM 5417 C C . ALA C 3 176 ? 193.918 289.018 150.543 1.00 16.69 176 ALA C C 1
ATOM 5418 O O . ALA C 3 176 ? 193.675 289.465 151.671 1.00 19.26 176 ALA C O 1
ATOM 5420 N N . THR C 3 177 ? 194.010 287.716 150.281 1.00 13.52 177 THR C N 1
ATOM 5421 C CA . THR C 3 177 ? 193.854 286.701 151.322 1.00 14.54 177 THR C CA 1
ATOM 5422 C C . THR C 3 177 ? 194.970 285.681 151.210 1.00 16.77 177 THR C C 1
ATOM 5423 O O . THR C 3 177 ? 195.297 285.224 150.111 1.00 18.94 177 THR C O 1
ATOM 5427 N N . LEU C 3 178 ? 195.564 285.325 152.340 1.00 13.21 178 LEU C N 1
ATOM 5428 C CA . LEU C 3 178 ? 196.626 284.332 152.323 1.00 16.25 178 LEU C CA 1
ATOM 5429 C C . LEU C 3 178 ? 196.675 283.565 153.635 1.00 18.15 178 LEU C C 1
ATOM 5430 O O . LEU C 3 178 ? 196.197 284.037 154.669 1.00 17.91 178 LEU C O 1
ATOM 5435 N N . VAL C 3 179 ? 197.233 282.364 153.582 1.00 15.61 179 VAL C N 1
ATOM 5436 C CA . VAL C 3 179 ? 197.367 281.549 154.772 1.00 11.29 179 VAL C CA 1
ATOM 5437 C C . VAL C 3 179 ? 198.816 281.636 155.247 1.00 16.59 179 VAL C C 1
ATOM 5438 O O . VAL C 3 179 ? 199.738 281.463 154.447 1.00 16.26 179 VAL C O 1
ATOM 5442 N N . VAL C 3 180 ? 199.021 281.942 156.528 1.00 13.05 180 VAL C N 1
ATOM 5443 C CA . VAL C 3 180 ? 200.370 281.975 157.100 1.00 12.19 180 VAL C CA 1
ATOM 5444 C C . VAL C 3 180 ? 200.505 280.607 157.777 1.00 16.59 180 VAL C C 1
ATOM 5445 O O . VAL C 3 180 ? 199.848 280.328 158.780 1.00 16.00 180 VAL C O 1
ATOM 5449 N N . PRO C 3 181 ? 201.358 279.732 157.236 1.00 15.52 181 PRO C N 1
ATOM 5450 C CA . PRO C 3 181 ? 201.504 278.405 157.841 1.00 14.52 181 PRO C CA 1
ATOM 5451 C C . PRO C 3 181 ? 202.203 278.398 159.190 1.00 17.42 181 PRO C C 1
ATOM 5452 O O . PRO C 3 181 ? 203.007 279.273 159.481 1.00 14.69 181 PRO C O 1
ATOM 5456 N N . PHE C 3 182 ? 201.872 277.407 160.013 1.00 15.40 182 PHE C N 1
ATOM 5457 C CA . PHE C 3 182 ? 202.478 277.247 161.326 1.00 16.22 182 PHE C CA 1
ATOM 5458 C C . PHE C 3 182 ? 203.990 277.000 161.145 1.00 17.99 182 PHE C C 1
ATOM 5459 O O . PHE C 3 182 ? 204.394 276.131 160.371 1.00 19.06 182 PHE C O 1
ATOM 5467 N N . THR C 3 183 ? 204.813 277.765 161.857 1.00 13.92 183 THR C N 1
ATOM 5468 C CA . THR C 3 183 ? 206.274 277.661 161.782 1.00 19.76 183 THR C CA 1
ATOM 5469 C C . THR C 3 183 ? 206.791 277.674 163.210 1.00 20.67 183 THR C C 1
ATOM 5470 O O . THR C 3 183 ? 206.915 278.745 163.813 1.00 17.12 183 THR C O 1
ATOM 5474 N N . SER C 3 184 ? 207.128 276.500 163.740 1.00 13.71 184 SER C N 1
ATOM 5475 C CA . SER C 3 184 ? 207.541 276.410 165.135 1.00 12.86 184 SER C CA 1
ATOM 5476 C C . SER C 3 184 ? 208.455 275.239 165.428 1.00 14.54 184 SER C C 1
ATOM 5477 O O . SER C 3 184 ? 208.325 274.185 164.811 1.00 14.93 184 SER C O 1
ATOM 5480 N N . LEU C 3 185 ? 209.366 275.429 166.382 1.00 11.94 185 LEU C N 1
ATOM 5481 C CA . LEU C 3 185 ? 210.300 274.378 166.798 1.00 10.64 185 LEU C CA 1
ATOM 5482 C C . LEU C 3 185 ? 209.612 273.398 167.749 1.00 17.21 185 LEU C C 1
ATOM 5483 O O . LEU C 3 185 ? 210.130 272.308 168.011 1.00 17.83 185 LEU C O 1
ATOM 5488 N N . THR C 3 186 ? 208.460 273.802 168.283 1.00 7.65 186 THR C N 1
ATOM 5489 C CA . THR C 3 186 ? 207.679 272.939 169.164 1.00 13.80 186 THR C CA 1
ATOM 5490 C C . THR C 3 186 ? 206.336 272.705 168.466 1.00 13.40 186 THR C C 1
ATOM 5491 O O . THR C 3 186 ? 205.746 273.624 167.907 1.00 14.90 186 THR C O 1
ATOM 5495 N N . PRO C 3 187 ? 205.855 271.462 168.466 1.00 15.85 187 PRO C N 1
ATOM 5496 C CA . PRO C 3 187 ? 204.575 271.126 167.826 1.00 12.34 187 PRO C CA 1
ATOM 5497 C C . PRO C 3 187 ? 203.406 272.001 168.287 1.00 14.26 187 PRO C C 1
ATOM 5498 O O . PRO C 3 187 ? 202.445 272.203 167.536 1.00 16.09 187 PRO C O 1
ATOM 5502 N N . TYR C 3 188 ? 203.473 272.506 169.521 1.00 10.26 188 TYR C N 1
ATOM 5503 C CA . TYR C 3 188 ? 202.424 273.397 170.035 1.00 11.78 188 TYR C CA 1
ATOM 5504 C C . TYR C 3 188 ? 202.994 274.660 170.654 1.00 17.42 188 TYR C C 1
ATOM 5505 O O . TYR C 3 188 ? 204.080 274.647 171.243 1.00 15.08 188 TYR C O 1
ATOM 5514 N N . LYS C 3 189 ? 202.235 275.744 170.512 1.00 12.70 189 LYS C N 1
ATOM 5515 C CA . LYS C 3 189 ? 202.566 277.031 171.110 1.00 13.53 189 LYS C CA 1
ATOM 5516 C C . LYS C 3 189 ? 201.578 277.194 172.264 1.00 15.12 189 LYS C C 1
ATOM 5517 O O . LYS C 3 189 ? 200.592 276.449 172.377 1.00 18.21 189 LYS C O 1
ATOM 5523 N N . VAL C 3 190 ? 201.833 278.175 173.114 1.00 14.21 190 VAL C N 1
ATOM 5524 C CA . VAL C 3 190 ? 200.934 278.478 174.217 1.00 9.78 190 VAL C CA 1
ATOM 5525 C C . VAL C 3 190 ? 200.009 279.648 173.818 1.00 17.01 190 VAL C C 1
ATOM 5526 O O . VAL C 3 190 ? 200.456 280.581 173.145 1.00 18.88 190 VAL C O 1
ATOM 5530 N N . CYS C 3 191 ? 198.725 279.580 174.185 1.00 14.80 191 CYS C N 1
ATOM 5531 C CA . CYS C 3 191 ? 197.801 280.703 173.940 1.00 18.57 191 CYS C CA 1
ATOM 5532 C C . CYS C 3 191 ? 198.172 281.710 175.027 1.00 17.63 191 CYS C C 1
ATOM 5533 O O . CYS C 3 191 ? 197.938 281.469 176.208 1.00 18.50 191 CYS C O 1
ATOM 5536 N N . ALA C 3 192 ? 198.746 282.832 174.621 1.00 16.85 192 ALA C N 1
ATOM 5537 C CA . ALA C 3 192 ? 199.198 283.855 175.551 1.00 15.09 192 ALA C CA 1
ATOM 5538 C C . ALA C 3 192 ? 198.185 284.427 176.534 1.00 18.17 192 ALA C C 1
ATOM 5539 O O . ALA C 3 192 ? 197.103 284.869 176.154 1.00 21.95 192 ALA C O 1
ATOM 5541 N N . ASP C 3 193 ? 198.560 284.422 177.806 1.00 16.01 193 ASP C N 1
ATOM 5542 C CA . ASP C 3 193 ? 197.738 285.010 178.845 1.00 16.31 193 ASP C CA 1
ATOM 5543 C C . ASP C 3 193 ? 198.334 286.413 179.081 1.00 19.53 193 ASP C C 1
ATOM 5544 O O . ASP C 3 193 ? 199.371 286.759 178.502 1.00 19.20 193 ASP C O 1
ATOM 5549 N N . VAL C 3 194 ? 197.669 287.228 179.896 1.00 17.28 194 VAL C N 1
ATOM 5550 C CA . VAL C 3 194 ? 198.197 288.542 180.245 1.00 18.79 194 VAL C CA 1
ATOM 5551 C C . VAL C 3 194 ? 199.406 288.246 181.151 1.00 20.96 194 VAL C C 1
ATOM 5552 O O . VAL C 3 194 ? 199.554 287.128 181.630 1.00 18.39 194 VAL C O 1
ATOM 5556 N N . PHE C 3 195 ? 200.280 289.219 181.378 1.00 21.50 195 PHE C N 1
ATOM 5557 C CA . PHE C 3 195 ? 201.421 288.982 182.270 1.00 23.99 195 PHE C CA 1
ATOM 5558 C C . PHE C 3 195 ? 201.431 290.079 183.328 1.00 21.50 195 PHE C C 1
ATOM 5559 O O . PHE C 3 195 ? 200.874 291.163 183.121 1.00 21.19 195 PHE C O 1
ATOM 5567 N N . ASN C 3 196 ? 202.065 289.793 184.458 1.00 20.13 196 ASN C N 1
ATOM 5568 C CA . ASN C 3 196 ? 202.117 290.749 185.555 1.00 23.12 196 ASN C CA 1
ATOM 5569 C C . ASN C 3 196 ? 203.185 291.801 185.336 1.00 21.82 196 ASN C C 1
ATOM 5570 O O . ASN C 3 196 ? 204.365 291.494 185.331 1.00 26.22 196 ASN C O 1
ATOM 5575 N N . SER C 3 197 ? 202.764 293.045 185.155 1.00 24.73 197 SER C N 1
ATOM 5576 C CA . SER C 3 197 ? 203.709 294.130 184.920 1.00 24.29 197 SER C CA 1
ATOM 5577 C C . SER C 3 197 ? 204.291 294.647 186.236 1.00 23.52 197 SER C C 1
ATOM 5578 O O . SER C 3 197 ? 205.220 295.439 186.227 1.00 33.31 197 SER C O 1
ATOM 5581 N N . ALA C 3 198 ? 203.739 294.210 187.361 1.00 24.49 198 ALA C N 1
ATOM 5582 C CA . ALA C 3 198 ? 204.230 294.637 188.670 1.00 25.99 198 ALA C CA 1
ATOM 5583 C C . ALA C 3 198 ? 205.058 293.516 189.289 1.00 31.90 198 ALA C C 1
ATOM 5584 O O . ALA C 3 198 ? 205.258 292.464 188.672 1.00 34.99 198 ALA C O 1
ATOM 5586 N N . ASN C 3 199 ? 205.529 293.737 190.513 1.00 34.46 199 ASN C N 1
ATOM 5587 C CA . ASN C 3 199 ? 206.314 292.728 191.215 1.00 33.31 199 ASN C CA 1
ATOM 5588 C C . ASN C 3 199 ? 205.494 292.114 192.323 1.00 33.46 199 ASN C C 1
ATOM 5589 O O . ASN C 3 199 ? 204.937 292.845 193.157 1.00 37.05 199 ASN C O 1
ATOM 5594 N N . ARG C 3 200 ? 205.404 290.780 192.330 1.00 34.50 200 ARG C N 1
ATOM 5595 C CA . ARG C 3 200 ? 204.642 290.109 193.375 1.00 37.15 200 ARG C CA 1
ATOM 5596 C C . ARG C 3 200 ? 205.168 290.744 194.666 1.00 40.70 200 ARG C C 1
ATOM 5597 O O . ARG C 3 200 ? 206.329 291.144 194.743 1.00 47.90 200 ARG C O 1
ATOM 5605 N N . PRO C 3 201 ? 204.316 290.898 195.683 1.00 43.42 201 PRO C N 1
ATOM 5606 C CA . PRO C 3 201 ? 202.913 290.502 195.822 1.00 39.62 201 PRO C CA 1
ATOM 5607 C C . PRO C 3 201 ? 201.922 291.475 195.151 1.00 34.56 201 PRO C C 1
ATOM 5608 O O . PRO C 3 201 ? 200.711 291.384 195.380 1.00 32.51 201 PRO C O 1
ATOM 5612 N N . LYS C 3 202 ? 202.429 292.413 194.356 1.00 23.52 202 LYS C N 1
ATOM 5613 C CA . LYS C 3 202 ? 201.549 293.338 193.632 1.00 26.78 202 LYS C CA 1
ATOM 5614 C C . LYS C 3 202 ? 201.188 292.710 192.277 1.00 31.77 202 LYS C C 1
ATOM 5615 O O . LYS C 3 202 ? 202.027 292.082 191.624 1.00 23.00 202 LYS C O 1
ATOM 5621 N N . TYR C 3 203 ? 199.943 292.861 191.857 1.00 27.96 203 TYR C N 1
ATOM 5622 C CA . TYR C 3 203 ? 199.542 292.320 190.567 1.00 20.80 203 TYR C CA 1
ATOM 5623 C C . TYR C 3 203 ? 198.883 293.369 189.703 1.00 24.39 203 TYR C C 1
ATOM 5624 O O . TYR C 3 203 ? 197.914 294.019 190.110 1.00 26.12 203 TYR C O 1
ATOM 5633 N N . ASN C 3 204 ? 199.420 293.534 188.506 1.00 19.73 204 ASN C N 1
ATOM 5634 C CA . ASN C 3 204 ? 198.865 294.470 187.543 1.00 21.20 204 ASN C CA 1
ATOM 5635 C C . ASN C 3 204 ? 199.016 293.778 186.188 1.00 22.87 204 ASN C C 1
ATOM 5636 O O . ASN C 3 204 ? 200.057 293.906 185.531 1.00 22.77 204 ASN C O 1
ATOM 5641 N N . TYR C 3 205 ? 197.990 293.042 185.769 1.00 17.77 205 TYR C N 1
ATOM 5642 C CA . TYR C 3 205 ? 198.083 292.305 184.515 1.00 18.12 205 TYR C CA 1
ATOM 5643 C C . TYR C 3 205 ? 197.819 293.091 183.252 1.00 22.19 205 TYR C C 1
ATOM 5644 O O . TYR C 3 205 ? 196.846 293.847 183.164 1.00 22.33 205 TYR C O 1
ATOM 5653 N N . GLU C 3 206 ? 198.697 292.899 182.269 1.00 17.07 206 GLU C N 1
ATOM 5654 C CA . GLU C 3 206 ? 198.586 293.595 180.990 1.00 22.34 206 GLU C CA 1
ATOM 5655 C C . GLU C 3 206 ? 198.846 292.645 179.848 1.00 18.81 206 GLU C C 1
ATOM 5656 O O . GLU C 3 206 ? 199.425 291.577 180.033 1.00 20.41 206 GLU C O 1
ATOM 5662 N N . PRO C 3 207 ? 198.403 293.013 178.647 1.00 18.00 207 PRO C N 1
ATOM 5663 C CA . PRO C 3 207 ? 198.643 292.110 177.515 1.00 20.23 207 PRO C CA 1
ATOM 5664 C C . PRO C 3 207 ? 200.119 292.077 177.144 1.00 19.77 207 PRO C C 1
ATOM 5665 O O . PRO C 3 207 ? 200.808 293.076 177.307 1.00 20.61 207 PRO C O 1
ATOM 5669 N N . ARG C 3 208 ? 200.608 290.926 176.681 1.00 20.14 208 ARG C N 1
ATOM 5670 C CA . ARG C 3 208 ? 202.013 290.794 176.304 1.00 21.44 208 ARG C CA 1
ATOM 5671 C C . ARG C 3 208 ? 202.304 291.592 175.041 1.00 21.19 208 ARG C C 1
ATOM 5672 O O . ARG C 3 208 ? 201.439 291.720 174.176 1.00 26.46 208 ARG C O 1
ATOM 5680 N N . ASP C 3 209 ? 203.518 292.136 174.950 1.00 32.26 209 ASP C N 1
ATOM 5681 C CA . ASP C 3 209 ? 203.931 292.934 173.792 1.00 28.68 209 ASP C CA 1
ATOM 5682 C C . ASP C 3 209 ? 204.993 292.189 172.971 1.00 28.09 209 ASP C C 1
ATOM 5683 O O . ASP C 3 209 ? 206.129 292.019 173.413 1.00 38.96 209 ASP C O 1
ATOM 5688 N N . PHE C 3 210 ? 204.628 291.766 171.767 1.00 22.04 210 PHE C N 1
ATOM 5689 C CA . PHE C 3 210 ? 205.548 290.997 170.935 1.00 19.16 210 PHE C CA 1
ATOM 5690 C C . PHE C 3 210 ? 206.481 291.819 170.054 1.00 20.00 210 PHE C C 1
ATOM 5691 O O . PHE C 3 210 ? 206.584 291.597 168.844 1.00 20.52 210 PHE C O 1
ATOM 5699 N N . LYS C 3 211 ? 207.184 292.760 170.671 1.00 21.12 211 LYS C N 1
ATOM 5700 C CA . LYS C 3 211 ? 208.088 293.602 169.917 1.00 24.38 211 LYS C CA 1
ATOM 5701 C C . LYS C 3 211 ? 209.356 292.826 169.549 1.00 23.61 211 LYS C C 1
ATOM 5702 O O . LYS C 3 211 ? 210.027 293.137 168.567 1.00 23.21 211 LYS C O 1
ATOM 5708 N N . VAL C 3 212 ? 209.648 291.779 170.312 1.00 20.33 212 VAL C N 1
ATOM 5709 C CA . VAL C 3 212 ? 210.832 290.965 170.071 1.00 17.09 212 VAL C CA 1
ATOM 5710 C C . VAL C 3 212 ? 210.536 289.481 170.176 1.00 19.53 212 VAL C C 1
ATOM 5711 O O . VAL C 3 212 ? 209.723 289.066 170.989 1.00 26.08 212 VAL C O 1
ATOM 5715 N N . TYR C 3 213 ? 211.199 288.679 169.350 1.00 18.20 213 TYR C N 1
ATOM 5716 C CA . TYR C 3 213 ? 211.020 287.229 169.393 1.00 15.19 213 TYR C CA 1
ATOM 5717 C C . TYR C 3 213 ? 212.226 286.664 170.134 1.00 16.49 213 TYR C C 1
ATOM 5718 O O . TYR C 3 213 ? 213.303 286.533 169.565 1.00 21.10 213 TYR C O 1
ATOM 5727 N N . ASP C 3 214 ? 212.053 286.353 171.407 1.00 15.34 214 ASP C N 1
ATOM 5728 C CA . ASP C 3 214 ? 213.142 285.785 172.191 1.00 19.31 214 ASP C CA 1
ATOM 5729 C C . ASP C 3 214 ? 212.564 284.791 173.199 1.00 20.19 214 ASP C C 1
ATOM 5730 O O . ASP C 3 214 ? 211.373 284.473 173.148 1.00 22.15 214 ASP C O 1
ATOM 5735 N N . ASN C 3 215 ? 213.379 284.323 174.136 1.00 23.22 215 ASN C N 1
ATOM 5736 C CA . ASN C 3 215 ? 212.896 283.329 175.094 1.00 36.11 215 ASN C CA 1
ATOM 5737 C C . ASN C 3 215 ? 211.843 283.792 176.084 1.00 29.76 215 ASN C C 1
ATOM 5738 O O . ASN C 3 215 ? 211.381 283.003 176.894 1.00 35.55 215 ASN C O 1
ATOM 5743 N N . THR C 3 216 ? 211.449 285.054 176.032 1.00 20.48 216 THR C N 1
ATOM 5744 C CA . THR C 3 216 ? 210.405 285.517 176.939 1.00 20.56 216 THR C CA 1
ATOM 5745 C C . THR C 3 216 ? 209.080 285.663 176.179 1.00 25.48 216 THR C C 1
ATOM 5746 O O . THR C 3 216 ? 208.043 285.947 176.780 1.00 31.18 216 THR C O 1
ATOM 5750 N N . THR C 3 217 ? 209.116 285.473 174.860 1.00 14.39 217 THR C N 1
ATOM 5751 C CA . THR C 3 217 ? 207.912 285.620 174.051 1.00 14.72 217 THR C CA 1
ATOM 5752 C C . THR C 3 217 ? 207.668 284.517 173.042 1.00 19.25 217 THR C C 1
ATOM 5753 O O . THR C 3 217 ? 206.538 284.346 172.581 1.00 19.29 217 THR C O 1
ATOM 5757 N N . ASP C 3 218 ? 208.711 283.764 172.702 1.00 14.79 218 ASP C N 1
ATOM 5758 C CA . ASP C 3 218 ? 208.566 282.783 171.642 1.00 16.34 218 ASP C CA 1
ATOM 5759 C C . ASP C 3 218 ? 207.708 281.568 171.916 1.00 18.67 218 ASP C C 1
ATOM 5760 O O . ASP C 3 218 ? 207.432 280.783 171.008 1.00 19.76 218 ASP C O 1
ATOM 5765 N N . GLN C 3 219 ? 207.247 281.403 173.142 1.00 13.93 219 GLN C N 1
ATOM 5766 C CA . GLN C 3 219 ? 206.406 280.249 173.366 1.00 24.31 219 GLN C CA 1
ATOM 5767 C C . GLN C 3 219 ? 204.950 280.563 172.996 1.00 17.90 219 GLN C C 1
ATOM 5768 O O . GLN C 3 219 ? 204.116 279.661 172.932 1.00 20.96 219 GLN C O 1
ATOM 5774 N N . PHE C 3 220 ? 204.675 281.825 172.655 1.00 15.39 220 PHE C N 1
ATOM 5775 C CA . PHE C 3 220 ? 203.315 282.254 172.322 1.00 13.75 220 PHE C CA 1
ATOM 5776 C C . PHE C 3 220 ? 202.975 282.547 170.878 1.00 19.39 220 PHE C C 1
ATOM 5777 O O . PHE C 3 220 ? 201.801 282.479 170.490 1.00 18.02 220 PHE C O 1
ATOM 5785 N N . PHE C 3 221 ? 203.972 282.915 170.084 1.00 18.01 221 PHE C N 1
ATOM 5786 C CA . PHE C 3 221 ? 203.692 283.242 168.695 1.00 12.91 221 PHE C CA 1
ATOM 5787 C C . PHE C 3 221 ? 204.794 282.742 167.776 1.00 16.33 221 PHE C C 1
ATOM 5788 O O . PHE C 3 221 ? 205.863 282.357 168.240 1.00 17.09 221 PHE C O 1
ATOM 5796 N N . THR C 3 222 ? 204.534 282.754 166.474 1.00 11.06 222 THR C N 1
ATOM 5797 C CA . THR C 3 222 ? 205.499 282.235 165.516 1.00 11.27 222 THR C CA 1
ATOM 5798 C C . THR C 3 222 ? 206.314 283.296 164.811 1.00 15.59 222 THR C C 1
ATOM 5799 O O . THR C 3 222 ? 207.280 282.982 164.114 1.00 16.21 222 THR C O 1
ATOM 5803 N N . GLY C 3 223 ? 205.944 284.557 164.989 1.00 17.16 223 GLY C N 1
ATOM 5804 C CA . GLY C 3 223 ? 206.668 285.610 164.302 1.00 6.73 223 GLY C CA 1
ATOM 5805 C C . GLY C 3 223 ? 205.734 286.729 163.898 1.00 17.74 223 GLY C C 1
ATOM 5806 O O . GLY C 3 223 ? 204.625 286.851 164.428 1.00 14.17 223 GLY C O 1
ATOM 5807 N N . THR C 3 224 ? 206.146 287.519 162.919 1.00 12.25 224 THR C N 1
ATOM 5808 C CA . THR C 3 224 ? 205.363 288.685 162.532 1.00 11.01 224 THR C CA 1
ATOM 5809 C C . THR C 3 224 ? 204.927 288.744 161.083 1.00 14.86 224 THR C C 1
ATOM 5810 O O . THR C 3 224 ? 205.714 288.436 160.182 1.00 17.24 224 THR C O 1
ATOM 5814 N N . LEU C 3 225 ? 203.666 289.135 160.873 1.00 12.17 225 LEU C N 1
ATOM 5815 C CA . LEU C 3 225 ? 203.107 289.308 159.528 1.00 12.84 225 LEU C CA 1
ATOM 5816 C C . LEU C 3 225 ? 203.239 290.806 159.305 1.00 16.07 225 LEU C C 1
ATOM 5817 O O . LEU C 3 225 ? 202.965 291.615 160.202 1.00 16.00 225 LEU C O 1
ATOM 5822 N N . CYS C 3 226 ? 203.654 291.194 158.113 1.00 16.80 226 CYS C N 1
ATOM 5823 C CA . CYS C 3 226 ? 203.886 292.606 157.882 1.00 10.28 226 CYS C CA 1
ATOM 5824 C C . CYS C 3 226 ? 203.430 293.131 156.519 1.00 15.23 226 CYS C C 1
ATOM 5825 O O . CYS C 3 226 ? 203.490 292.418 155.510 1.00 17.92 226 CYS C O 1
ATOM 5828 N N . VAL C 3 227 ? 202.920 294.361 156.496 1.00 11.83 227 VAL C N 1
ATOM 5829 C CA . VAL C 3 227 ? 202.541 294.987 155.230 1.00 9.37 227 VAL C CA 1
ATOM 5830 C C . VAL C 3 227 ? 203.393 296.248 155.112 1.00 17.58 227 VAL C C 1
ATOM 5831 O O . VAL C 3 227 ? 203.413 297.094 156.016 1.00 15.41 227 VAL C O 1
ATOM 5835 N N . SER C 3 228 ? 204.140 296.356 154.023 1.00 12.16 228 SER C N 1
ATOM 5836 C CA . SER C 3 228 ? 204.957 297.542 153.807 1.00 14.93 228 SER C CA 1
ATOM 5837 C C . SER C 3 228 ? 204.689 298.093 152.403 1.00 12.91 228 SER C C 1
ATOM 5838 O O . SER C 3 228 ? 204.308 297.357 151.482 1.00 18.79 228 SER C O 1
ATOM 5841 N N . ALA C 3 229 ? 204.856 299.397 152.245 1.00 14.39 229 ALA C N 1
ATOM 5842 C CA . ALA C 3 229 ? 204.607 300.021 150.959 1.00 12.79 229 ALA C CA 1
ATOM 5843 C C . ALA C 3 229 ? 205.790 299.852 150.033 1.00 15.91 229 ALA C C 1
ATOM 5844 O O . ALA C 3 229 ? 206.931 299.911 150.482 1.00 17.65 229 ALA C O 1
ATOM 5846 N N . LEU C 3 230 ? 205.532 299.610 148.751 1.00 13.87 230 LEU C N 1
ATOM 5847 C CA . LEU C 3 230 ? 206.631 299.555 147.791 1.00 13.24 230 LEU C CA 1
ATOM 5848 C C . LEU C 3 230 ? 206.648 300.944 147.132 1.00 17.83 230 LEU C C 1
ATOM 5849 O O . LEU C 3 230 ? 207.697 301.457 146.758 1.00 17.05 230 LEU C O 1
ATOM 5854 N N . THR C 3 231 ? 205.472 301.561 147.028 1.00 13.12 231 THR C N 1
ATOM 5855 C CA . THR C 3 231 ? 205.341 302.895 146.442 1.00 17.34 231 THR C CA 1
ATOM 5856 C C . THR C 3 231 ? 204.303 303.676 147.215 1.00 16.82 231 THR C C 1
ATOM 5857 O O . THR C 3 231 ? 203.537 303.117 147.993 1.00 16.72 231 THR C O 1
ATOM 5861 N N . PRO C 3 232 ? 204.295 304.995 147.047 1.00 17.21 232 PRO C N 1
ATOM 5862 C CA . PRO C 3 232 ? 203.237 305.693 147.778 1.00 15.61 232 PRO C CA 1
ATOM 5863 C C . PRO C 3 232 ? 201.932 305.341 147.017 1.00 18.20 232 PRO C C 1
ATOM 5864 O O . PRO C 3 232 ? 201.988 304.871 145.873 1.00 12.59 232 PRO C O 1
ATOM 5868 N N . LEU C 3 233 ? 200.773 305.519 147.648 1.00 16.81 233 LEU C N 1
ATOM 5869 C CA . LEU C 3 233 ? 199.492 305.261 146.980 1.00 12.77 233 LEU C CA 1
ATOM 5870 C C . LEU C 3 233 ? 199.199 306.589 146.289 1.00 18.84 233 LEU C C 1
ATOM 5871 O O . LEU C 3 233 ? 198.923 307.575 146.959 1.00 14.94 233 LEU C O 1
ATOM 5876 N N . VAL C 3 234 ? 199.285 306.645 144.964 1.00 13.24 234 VAL C N 1
ATOM 5877 C CA . VAL C 3 234 ? 199.038 307.921 144.301 1.00 10.45 234 VAL C CA 1
ATOM 5878 C C . VAL C 3 234 ? 197.638 308.032 143.733 1.00 13.14 234 VAL C C 1
ATOM 5879 O O . VAL C 3 234 ? 196.984 307.024 143.456 1.00 15.25 234 VAL C O 1
ATOM 5883 N N . SER C 3 235 ? 197.175 309.268 143.580 1.00 12.23 235 SER C N 1
ATOM 5884 C CA . SER C 3 235 ? 195.840 309.525 143.047 1.00 13.80 235 SER C CA 1
ATOM 5885 C C . SER C 3 235 ? 195.670 311.019 142.800 1.00 15.20 235 SER C C 1
ATOM 5886 O O . SER C 3 235 ? 196.453 311.817 143.303 1.00 15.84 235 SER C O 1
ATOM 5889 N N . SER C 3 236 ? 194.655 311.398 142.026 1.00 13.43 236 SER C N 1
ATOM 5890 C CA . SER C 3 236 ? 194.400 312.814 141.769 1.00 12.70 236 SER C CA 1
ATOM 5891 C C . SER C 3 236 ? 193.612 313.429 142.933 1.00 18.31 236 SER C C 1
ATOM 5892 O O . SER C 3 236 ? 192.468 313.038 143.214 1.00 20.57 236 SER C O 1
ATOM 5895 N N . SER C 3 237 ? 194.216 314.395 143.607 1.00 13.11 237 SER C N 1
ATOM 5896 C CA . SER C 3 237 ? 193.555 315.040 144.737 1.00 21.99 237 SER C CA 1
ATOM 5897 C C . SER C 3 237 ? 192.334 315.866 144.305 1.00 20.89 237 SER C C 1
ATOM 5898 O O . SER C 3 237 ? 191.528 316.278 145.137 1.00 24.55 237 SER C O 1
ATOM 5901 N N . ALA C 3 238 ? 192.196 316.110 143.007 1.00 15.31 238 ALA C N 1
ATOM 5902 C CA . ALA C 3 238 ? 191.031 316.840 142.505 1.00 16.32 238 ALA C CA 1
ATOM 5903 C C . ALA C 3 238 ? 189.756 315.990 142.629 1.00 19.49 238 ALA C C 1
ATOM 5904 O O . ALA C 3 238 ? 188.652 316.524 142.740 1.00 26.93 238 ALA C O 1
ATOM 5906 N N . VAL C 3 239 ? 189.904 314.668 142.605 1.00 16.38 239 VAL C N 1
ATOM 5907 C CA . VAL C 3 239 ? 188.734 313.813 142.688 1.00 16.02 239 VAL C CA 1
ATOM 5908 C C . VAL C 3 239 ? 188.670 312.769 143.791 1.00 16.41 239 VAL C C 1
ATOM 5909 O O . VAL C 3 239 ? 187.573 312.360 144.136 1.00 19.14 239 VAL C O 1
ATOM 5913 N N . VAL C 3 240 ? 189.803 312.322 144.342 1.00 14.78 240 VAL C N 1
ATOM 5914 C CA . VAL C 3 240 ? 189.741 311.303 145.399 1.00 14.54 240 VAL C CA 1
ATOM 5915 C C . VAL C 3 240 ? 190.608 311.615 146.612 1.00 16.56 240 VAL C C 1
ATOM 5916 O O . VAL C 3 240 ? 191.545 312.402 146.511 1.00 16.57 240 VAL C O 1
ATOM 5920 N N . SER C 3 241 ? 190.274 311.012 147.757 1.00 12.65 241 SER C N 1
ATOM 5921 C CA . SER C 3 241 ? 191.037 311.194 148.997 1.00 17.14 241 SER C CA 1
ATOM 5922 C C . SER C 3 241 ? 192.423 310.634 148.782 1.00 18.42 241 SER C C 1
ATOM 5923 O O . SER C 3 241 ? 192.600 309.636 148.096 1.00 18.57 241 SER C O 1
ATOM 5926 N N . SER C 3 242 ? 193.405 311.252 149.406 1.00 13.10 242 SER C N 1
ATOM 5927 C CA . SER C 3 242 ? 194.774 310.812 149.231 1.00 21.31 242 SER C CA 1
ATOM 5928 C C . SER C 3 242 ? 195.188 309.695 150.195 1.00 15.37 242 SER C C 1
ATOM 5929 O O . SER C 3 242 ? 196.256 309.104 150.034 1.00 20.31 242 SER C O 1
ATOM 5932 N N . THR C 3 243 ? 194.354 309.418 151.196 1.00 13.27 243 THR C N 1
ATOM 5933 C CA . THR C 3 243 ? 194.645 308.381 152.189 1.00 12.88 243 THR C CA 1
ATOM 5934 C C . THR C 3 243 ? 193.504 307.378 152.285 1.00 14.39 243 THR C C 1
ATOM 5935 O O . THR C 3 243 ? 192.344 307.771 152.323 1.00 17.21 243 THR C O 1
ATOM 5939 N N . ILE C 3 244 ? 193.816 306.086 152.332 1.00 11.73 244 ILE C N 1
ATOM 5940 C CA . ILE C 3 244 ? 192.748 305.097 152.451 1.00 13.00 244 ILE C CA 1
ATOM 5941 C C . ILE C 3 244 ? 192.921 304.254 153.695 1.00 16.58 244 ILE C C 1
ATOM 5942 O O . ILE C 3 244 ? 194.012 304.208 154.285 1.00 15.92 244 ILE C O 1
ATOM 5947 N N . ASP C 3 245 ? 191.827 303.594 154.086 1.00 10.05 245 ASP C N 1
ATOM 5948 C CA . ASP C 3 245 ? 191.814 302.676 155.228 1.00 13.43 245 ASP C CA 1
ATOM 5949 C C . ASP C 3 245 ? 192.014 301.263 154.680 1.00 14.77 245 ASP C C 1
ATOM 5950 O O . ASP C 3 245 ? 191.550 300.946 153.574 1.00 15.17 245 ASP C O 1
ATOM 5955 N N . VAL C 3 246 ? 192.713 300.425 155.439 1.00 10.91 246 VAL C N 1
ATOM 5956 C CA . VAL C 3 246 ? 192.894 299.023 155.062 1.00 11.69 246 VAL C CA 1
ATOM 5957 C C . VAL C 3 246 ? 192.454 298.229 156.285 1.00 13.08 246 VAL C C 1
ATOM 5958 O O . VAL C 3 246 ? 192.954 298.450 157.388 1.00 17.27 246 VAL C O 1
ATOM 5962 N N . LEU C 3 247 ? 191.490 297.336 156.091 1.00 13.75 247 LEU C N 1
ATOM 5963 C CA . LEU C 3 247 ? 190.948 296.516 157.178 1.00 11.27 247 LEU C CA 1
ATOM 5964 C C . LEU C 3 247 ? 191.578 295.132 157.161 1.00 14.30 247 LEU C C 1
ATOM 5965 O O . LEU C 3 247 ? 191.868 294.589 156.086 1.00 17.08 247 LEU C O 1
ATOM 5970 N N . VAL C 3 248 ? 191.780 294.546 158.339 1.00 9.42 248 VAL C N 1
ATOM 5971 C CA . VAL C 3 248 ? 192.359 293.207 158.397 1.00 7.38 248 VAL C CA 1
ATOM 5972 C C . VAL C 3 248 ? 191.511 292.237 159.215 1.00 14.19 248 VAL C C 1
ATOM 5973 O O . VAL C 3 248 ? 191.064 292.561 160.322 1.00 14.26 248 VAL C O 1
ATOM 5977 N N . GLU C 3 249 ? 191.291 291.046 158.666 1.00 13.09 249 GLU C N 1
ATOM 5978 C CA . GLU C 3 249 ? 190.521 290.009 159.363 1.00 13.35 249 GLU C CA 1
ATOM 5979 C C . GLU C 3 249 ? 191.384 288.762 159.480 1.00 15.36 249 GLU C C 1
ATOM 5980 O O . GLU C 3 249 ? 192.226 288.497 158.616 1.00 17.96 249 GLU C O 1
ATOM 5986 N N . VAL C 3 250 ? 191.183 287.996 160.545 1.00 14.65 250 VAL C N 1
ATOM 5987 C CA . VAL C 3 250 ? 191.934 286.759 160.721 1.00 7.54 250 VAL C CA 1
ATOM 5988 C C . VAL C 3 250 ? 190.968 285.630 161.108 1.00 14.23 250 VAL C C 1
ATOM 5989 O O . VAL C 3 250 ? 189.915 285.875 161.719 1.00 13.89 250 VAL C O 1
ATOM 5993 N N . LYS C 3 251 ? 191.314 284.408 160.712 1.00 11.48 251 LYS C N 1
ATOM 5994 C CA . LYS C 3 251 ? 190.537 283.209 161.042 1.00 11.84 251 LYS C CA 1
ATOM 5995 C C . LYS C 3 251 ? 191.445 281.987 160.898 1.00 14.60 251 LYS C C 1
ATOM 5996 O O . LYS C 3 251 ? 192.538 282.075 160.337 1.00 18.81 251 LYS C O 1
ATOM 6002 N N . ALA C 3 252 ? 190.995 280.847 161.403 1.00 12.33 252 ALA C N 1
ATOM 6003 C CA . ALA C 3 252 ? 191.797 279.630 161.364 1.00 10.56 252 ALA C CA 1
ATOM 6004 C C . ALA C 3 252 ? 191.846 278.940 160.020 1.00 14.86 252 ALA C C 1
ATOM 6005 O O . ALA C 3 252 ? 190.902 279.014 159.238 1.00 15.66 252 ALA C O 1
ATOM 6007 N N . SER C 3 253 ? 192.954 278.253 159.763 1.00 15.32 253 SER C N 1
ATOM 6008 C CA . SER C 3 253 ? 193.094 277.481 158.541 1.00 14.71 253 SER C CA 1
ATOM 6009 C C . SER C 3 253 ? 192.589 276.044 158.828 1.00 18.05 253 SER C C 1
ATOM 6010 O O . SER C 3 253 ? 192.143 275.729 159.941 1.00 18.80 253 SER C O 1
ATOM 6013 N N . ASP C 3 254 ? 192.688 275.168 157.835 1.00 25.61 254 ASP C N 1
ATOM 6014 C CA . ASP C 3 254 ? 192.194 273.797 157.962 1.00 28.49 254 ASP C CA 1
ATOM 6015 C C . ASP C 3 254 ? 192.874 272.970 159.024 1.00 25.58 254 ASP C C 1
ATOM 6016 O O . ASP C 3 254 ? 192.255 272.108 159.625 1.00 32.36 254 ASP C O 1
ATOM 6021 N N . ASP C 3 255 ? 194.148 273.234 159.257 1.00 22.26 255 ASP C N 1
ATOM 6022 C CA . ASP C 3 255 ? 194.906 272.462 160.224 1.00 18.57 255 ASP C CA 1
ATOM 6023 C C . ASP C 3 255 ? 194.944 273.063 161.623 1.00 20.47 255 ASP C C 1
ATOM 6024 O O . ASP C 3 255 ? 195.708 272.589 162.475 1.00 18.97 255 ASP C O 1
ATOM 6029 N N . PHE C 3 256 ? 194.148 274.094 161.882 1.00 15.96 256 PHE C N 1
ATOM 6030 C CA . PHE C 3 256 ? 194.208 274.706 163.203 1.00 17.03 256 PHE C CA 1
ATOM 6031 C C . PHE C 3 256 ? 193.755 273.740 164.276 1.00 13.33 256 PHE C C 1
ATOM 6032 O O . PHE C 3 256 ? 192.766 273.017 164.116 1.00 23.79 256 PHE C O 1
ATOM 6040 N N . GLU C 3 257 ? 194.475 273.737 165.383 1.00 15.09 257 GLU C N 1
ATOM 6041 C CA . GLU C 3 257 ? 194.176 272.801 166.445 1.00 12.30 257 GLU C CA 1
ATOM 6042 C C . GLU C 3 257 ? 194.499 273.387 167.820 1.00 14.63 257 GLU C C 1
ATOM 6043 O O . GLU C 3 257 ? 195.478 274.122 167.971 1.00 18.45 257 GLU C O 1
ATOM 6049 N N . VAL C 3 258 ? 193.653 273.094 168.806 1.00 12.97 258 VAL C N 1
ATOM 6050 C CA . VAL C 3 258 ? 193.876 273.562 170.176 1.00 13.87 258 VAL C CA 1
ATOM 6051 C C . VAL C 3 258 ? 193.884 272.352 171.099 1.00 15.38 258 VAL C C 1
ATOM 6052 O O . VAL C 3 258 ? 193.251 271.337 170.810 1.00 16.75 258 VAL C O 1
ATOM 6056 N N . ALA C 3 259 ? 194.616 272.448 172.199 1.00 13.70 259 ALA C N 1
ATOM 6057 C CA . ALA C 3 259 ? 194.719 271.324 173.120 1.00 13.32 259 ALA C CA 1
ATOM 6058 C C . ALA C 3 259 ? 194.900 271.780 174.553 1.00 13.95 259 ALA C C 1
ATOM 6059 O O . ALA C 3 259 ? 195.254 272.932 174.815 1.00 15.12 259 ALA C O 1
ATOM 6061 N N . VAL C 3 260 ? 194.674 270.844 175.469 1.00 15.04 260 VAL C N 1
ATOM 6062 C CA . VAL C 3 260 ? 194.778 271.072 176.904 1.00 15.21 260 VAL C CA 1
ATOM 6063 C C . VAL C 3 260 ? 193.751 272.082 177.409 1.00 16.55 260 VAL C C 1
ATOM 6064 O O . VAL C 3 260 ? 194.076 273.217 177.773 1.00 15.36 260 VAL C O 1
ATOM 6068 N N . PRO C 3 261 ? 192.474 271.685 177.400 1.00 17.78 261 PRO C N 1
ATOM 6069 C CA . PRO C 3 261 ? 191.421 272.582 177.880 1.00 14.80 261 PRO C CA 1
ATOM 6070 C C . PRO C 3 261 ? 191.472 272.587 179.407 1.00 17.65 261 PRO C C 1
ATOM 6071 O O . PRO C 3 261 ? 191.513 271.536 180.042 1.00 18.45 261 PRO C O 1
ATOM 6075 N N . ASN C 3 262 ? 191.511 273.772 179.992 1.00 15.38 262 ASN C N 1
ATOM 6076 C CA . ASN C 3 262 ? 191.539 273.890 181.436 1.00 14.80 262 ASN C CA 1
ATOM 6077 C C . ASN C 3 262 ? 191.043 275.296 181.776 1.00 17.34 262 ASN C C 1
ATOM 6078 O O . ASN C 3 262 ? 190.189 275.829 181.075 1.00 24.55 262 ASN C O 1
ATOM 6083 N N . THR C 3 263 ? 191.567 275.902 182.832 1.00 13.37 263 THR C N 1
ATOM 6084 C CA . THR C 3 263 ? 191.140 277.242 183.222 1.00 18.55 263 THR C CA 1
ATOM 6085 C C . THR C 3 263 ? 191.136 278.212 182.035 1.00 12.39 263 THR C C 1
ATOM 6086 O O . THR C 3 263 ? 192.175 278.508 181.457 1.00 20.27 263 THR C O 1
ATOM 6090 N N . PRO C 3 264 ? 189.960 278.727 181.660 1.00 17.44 264 PRO C N 1
ATOM 6091 C CA . PRO C 3 264 ? 189.904 279.653 180.520 1.00 12.56 264 PRO C CA 1
ATOM 6092 C C . PRO C 3 264 ? 190.611 280.978 180.758 1.00 17.46 264 PRO C C 1
ATOM 6093 O O . PRO C 3 264 ? 190.712 281.457 181.886 1.00 18.28 264 PRO C O 1
ATOM 6097 N N . LEU C 3 265 ? 191.106 281.560 179.679 1.00 13.15 265 LEU C N 1
ATOM 6098 C CA . LEU C 3 265 ? 191.775 282.851 179.729 1.00 15.74 265 LEU C CA 1
ATOM 6099 C C . LEU C 3 265 ? 190.739 283.985 179.895 1.00 18.17 265 LEU C C 1
ATOM 6100 O O . LEU C 3 265 ? 191.008 285.005 180.530 1.00 19.36 265 LEU C O 1
ATOM 6105 N N . TRP C 3 266 ? 189.548 283.790 179.326 1.00 14.08 266 TRP C N 1
ATOM 6106 C CA . TRP C 3 266 ? 188.501 284.805 179.364 1.00 14.48 266 TRP C CA 1
ATOM 6107 C C . TRP C 3 266 ? 187.260 284.396 180.130 1.00 16.21 266 TRP C C 1
ATOM 6108 O O . TRP C 3 266 ? 186.804 283.268 180.029 1.00 22.40 266 TRP C O 1
ATOM 6119 N N . LEU C 3 267 ? 186.714 285.338 180.890 1.00 17.31 267 LEU C N 1
ATOM 6120 C CA . LEU C 3 267 ? 185.529 285.102 181.708 1.00 15.68 267 LEU C CA 1
ATOM 6121 C C . LEU C 3 267 ? 184.387 285.986 181.193 1.00 15.88 267 LEU C C 1
ATOM 6122 O O . LEU C 3 267 ? 184.498 287.216 181.172 1.00 20.44 267 LEU C O 1
ATOM 6127 N N . PRO C 3 268 ? 183.279 285.372 180.752 1.00 16.52 268 PRO C N 1
ATOM 6128 C CA . PRO C 3 268 ? 182.142 286.153 180.235 1.00 12.35 268 PRO C CA 1
ATOM 6129 C C . PRO C 3 268 ? 181.393 286.888 181.338 1.00 16.58 268 PRO C C 1
ATOM 6130 O O . PRO C 3 268 ? 181.226 286.346 182.425 1.00 19.13 268 PRO C O 1
ATOM 6134 N N . VAL C 3 269 ? 180.950 288.114 181.064 1.00 12.00 269 VAL C N 1
ATOM 6135 C CA . VAL C 3 269 ? 180.187 288.892 182.050 1.00 14.38 269 VAL C CA 1
ATOM 6136 C C . VAL C 3 269 ? 178.954 289.490 181.371 1.00 14.66 269 VAL C C 1
ATOM 6137 O O . VAL C 3 269 ? 178.984 289.755 180.173 1.00 19.65 269 VAL C O 1
ATOM 6141 N N . ASP C 3 270 ? 177.876 289.697 182.126 1.00 19.51 270 ASP C N 1
ATOM 6142 C CA . ASP C 3 270 ? 176.643 290.245 181.563 1.00 20.67 270 ASP C CA 1
ATOM 6143 C C . ASP C 3 270 ? 176.709 291.746 181.355 1.00 24.70 270 ASP C C 1
ATOM 6144 O O . ASP C 3 270 ? 175.909 292.301 180.608 1.00 22.72 270 ASP C O 1
ATOM 6149 N N . SER C 3 271 ? 177.663 292.406 182.006 1.00 17.18 271 SER C N 1
ATOM 6150 C CA . SER C 3 271 ? 177.838 293.855 181.845 1.00 18.60 271 SER C CA 1
ATOM 6151 C C . SER C 3 271 ? 179.182 294.227 182.424 1.00 21.92 271 SER C C 1
ATOM 6152 O O . SER C 3 271 ? 179.717 293.508 183.270 1.00 21.17 271 SER C O 1
ATOM 6155 N N . LEU C 3 272 ? 179.719 295.355 181.984 1.00 17.15 272 LEU C N 1
ATOM 6156 C CA . LEU C 3 272 ? 181.021 295.802 182.469 1.00 21.29 272 LEU C CA 1
ATOM 6157 C C . LEU C 3 272 ? 180.941 297.307 182.584 1.00 22.35 272 LEU C C 1
ATOM 6158 O O . LEU C 3 272 ? 180.809 297.992 181.579 1.00 26.39 272 LEU C O 1
ATOM 6163 N N . THR C 3 273 ? 181.024 297.829 183.796 1.00 20.23 273 THR C N 1
ATOM 6164 C CA . THR C 3 273 ? 180.953 299.275 183.985 1.00 21.37 273 THR C CA 1
ATOM 6165 C C . THR C 3 273 ? 182.050 299.739 184.920 1.00 21.69 273 THR C C 1
ATOM 6166 O O . THR C 3 273 ? 182.680 298.917 185.599 1.00 22.21 273 THR C O 1
ATOM 6170 N N . GLU C 3 274 ? 182.283 301.051 184.941 1.00 32.33 274 GLU C N 1
ATOM 6171 C CA . GLU C 3 274 ? 183.274 301.639 185.838 1.00 32.28 274 GLU C CA 1
ATOM 6172 C C . GLU C 3 274 ? 182.678 301.639 187.224 1.00 36.13 274 GLU C C 1
ATOM 6173 O O . GLU C 3 27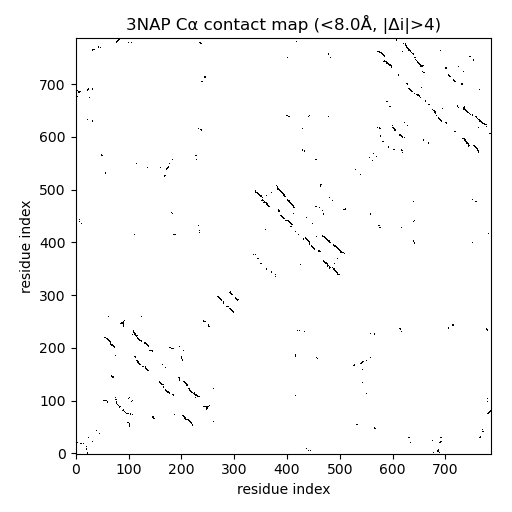4 ? 181.512 301.991 187.404 1.00 43.51 274 GLU C O 1
ATOM 6179 N N . ARG C 3 275 ? 183.458 301.204 188.203 1.00 42.62 275 ARG C N 1
ATOM 6180 C CA . ARG C 3 275 ? 182.985 301.193 189.578 1.00 48.45 275 ARG C CA 1
ATOM 6181 C C . ARG C 3 275 ? 183.151 302.611 190.086 1.00 50.96 275 ARG C C 1
ATOM 6182 O O . ARG C 3 275 ? 184.222 303.216 189.926 1.00 53.23 275 ARG C O 1
ATOM 6190 N N . PRO C 3 276 ? 182.087 303.170 190.686 1.00 61.21 276 PRO C N 1
ATOM 6191 C CA . PRO C 3 276 ? 182.142 304.542 191.215 1.00 66.33 276 PRO C CA 1
ATOM 6192 C C . PRO C 3 276 ? 183.024 304.703 192.479 1.00 70.33 276 PRO C C 1
ATOM 6193 O O . PRO C 3 276 ? 183.088 303.731 193.284 1.00 67.91 276 PRO C O 1
#

Radius of gyration: 31.92 Å; Cα contacts (8 Å, |Δi|>4): 1876; chains: 3; bounding box: 101×91×84 Å

Solvent-accessible surface area: 35955 Å² total; per-residue (Å²): 120,30,41,26,19,64,7,34,55,5,73,29,54,26,6,31,105,43,153,15,103,9,50,2,9,23,47,112,77,168,66,12,90,69,66,97,100,11,6,134,124,71,39,68,87,68,23,107,13,1,17,54,10,0,33,57,9,24,40,3,40,58,0,105,67,95,26,2,0,6,0,2,2,6,2,13,8,0,36,1,57,13,3,58,50,112,143,51,20,1,4,27,25,86,49,157,4,0,31,24,5,17,1,1,5,0,0,9,0,5,1,0,1,12,0,1,0,32,4,1,0,5,9,31,82,52,38,128,101,136,25,97,0,33,0,0,19,4,76,69,132,126,8,19,5,81,37,78,42,35,99,47,108,101,25,176,120,37,42,59,11,115,21,36,9,70,102,63,18,28,0,1,0,40,1,8,7,91,32,150,27,64,7,0,2,6,20,9,58,52,93,235,136,20,9,5,93,27,24,5,12,0,27,7,0,4,28,0,46,12,45,2,59,60,3,0,1,0,9,1,0,4,93,21,2,46,2,1,18,1,3,0,1,1,8,0,0,2,20,34,0,14,113,4,31,46,4,52,22,82,45,94,32,75,50,15,57,94,71,70,27,119,129,150,86,151,73,130,29,83,62,52,109,90,22,15,126,97,74,132,92,74,139,183,60,140,92,6,118,90,52,95,16,32,68,20,99,44,131,133,65,47,89,110,54,102,95,107,64,165,66,141,83,138,184,72,62,90,115,127,82,96,55,98,52,208,123,129,61,81,111,173,112,82,59,59,57,51,38,1,66,69,88,24,106,33,13,55,51,92,0,36,38,94,17,128,34,14,84,85,10,8,58,27,85,0,0,62,27,1,24,34,100,64,0,47,117,60,0,70,31,34,46,15,0,6,1,7,0,9,0,32,0,48,6,124,25,98,80,63,8,0,0,6,0,0,0,0,1,3,3,0,11,76,7,7,20,126,12,2,57,61,3,10,75,60,16,0,4,8,0,0,3,0,23,13,28,11,0,2,15,24,58,43,102,50,14,88,21,106,12,50,43,12,10,1,45,123,33,5,43,2,56,87,83,88,4,8,2,4,4,0,6,0,3,0,0,0,36,5,29,22,71,82,97,30,61,22,86,0,36,0,61,0,24,0,45,76,20,124,52,25,151,66,44,113,34,135,17,22,174,161,203,110,157,97,129,144,101,135,114,168,108,106,145,136,56,15,65,81,43,78,55,36,112,49,102,42,106,9,62,23,1,11,170,154,169,62,49,112,46,131,128,68,87,81,22,10,41,39,90,58,62,12,0,19,14,106,31,0,5,15,1,3,0,1,19,26,129,16,120,1,9,55,105,5,92,68,76,52,23,25,20,33,7,26,4,7,0,14,13,59,45,104,7,91,67,4,127,5,44,2,2,7,1,4,2,1,0,0,0,0,2,2,4,119,71,0,25,2,0,0,1,3,2,0,3,2,4,0,0,56,110,2,32,8,96,0,0,0,0,7,9,48,74,34,0,62,70,78,1,54,61,121,106,22,58,5,51,149,17,127,141,31,121,98,16,75,5,42,1,113,79,58,3,4,2,1,2,0,1,10,37,41,32,154,72,60,22,9,36,4,11,39,14,72,37,55,22,127,173,120,88,22,34,18,61,50,76,80,12,102,48,39,54,123,89,15,42,69,16,0,1,0,1,0,0,0,0,0,48,55,40,0,80,35,60,92,91,54,2,15,49,48,1,12,0,1,0,4,1,6,1,5,78,8,22,6,1,4,51,19,101,105,37,24,15,12,3,2,35,41,9,66,92,66,134

B-factor: mean 22.85, std 14.79, range [1.0, 112.31]